Protein AF-0000000086501172 (afdb_homodimer)

InterPro domains:
  IPR027350 Glycosyltransferase family 23 (GT23) domain [PS51659] (103-392)
  IPR035653 Alpha-(1,6)-fucosyltransferase, SH3 domain [cd11792] (407-459)
  IPR036028 SH3-like domain superfamily [SSF50044] (406-455)
  IPR045573 Alpha-(1,6)-fucosyltransferase, N- and catalytic domain [PF19745] (3-397)

Organism: NCBI:txid100452

Foldseek 3Di:
DDPLDQDLVLQVVLLLVVVLLLLVVLQVCVVLVPDDQPPDPPPDRSVVVVVVVLVVVLVVVVVSVCVCCPSNNQVVLQVVLLLVLVLVLLLLQDLQEDPAQQQFQAEEEEEDDDDALLLSLLLVLVQSLVCQQLSHHYAYHYPDQNFAPDDLVNWAPDSHDHHHDDDQPDEDEPPDPDPSNPDSHHYYHYSPPLPDDDDDLSFPPADAQVCANVCSRSAPRSSLQRSLSSSVSSLHTDPVLVVVLVVLCVVQPPDPQEEEEEAEPDPVVPPDDDHDQPVVLVVVLVSVCVSVCVVVPPDASEYEYHYLDPVNVVVCCVVPVSHHYGYSPPVPSNPDPVSCRHPVVVSRLSSSLVSNLVHQAYEYALVDSSNSNSVSNVCNPSRHCVPRYDHDYWDHDRPSGDFFWWFFQDWDDDPDPFDDTDDGGWIWRWPGDPSNQWTWTATPVVRDTGIDGPSRIGGGHHHDHGDSPPVRDSGDPPPPVVVVVVVVVVD/DDPLDQDLVLQVVLLLVVVLLLLVVLQVCVVLVPDDQPPDPPPDRSVVVVVVVLVVVLVVVVVSVCVCCPSNNQVVLQVVLLLVLVLVLLLLQDLQEDPAQQQFQAEEEEEDDQDALLLSLLLVLVQSLVCQQLSHHYAYDYPDQNFAPDDLVNWAPDSYDHHHDDDQDDEDEPPDPDPSNPDSHHYYHYSPPLPDDDDDLSFPPADAQVCQNVCSRSAPRSSLQRSLSSSVSSLHTDPVLVVVLVVLCVVQPPDPQEEEEEAEPDPVVPPDDDHDQPVVLVVVLVSVCVSVCVVVPPDASEYEYHYLDPVNVVVCCVVPVSHHYGYSPPVPSNSDPVSCRDPVVVSRLSSSLVSNLVHQAYEYALVDSSNSNSVSNVCNPSRHCVPRYDHDYWDHDRPSGDFFWWFFQDWDDDPDPFDDTHDGGWIWRWDGDPSNQWTWTATPVVRDTGIDGPSRIGGGHHHDHGDSPPVRDSGDPPPPPVVVVVVVVVD

Sequence (982 aa):
TSSNSLTYEMEHARRKAENTVTELWYFLDSILGKSDTEKSQMPLKIPELRESLQGYKRTLFGDFEKLRTANKADVYRNQRLQELGDLIQRRLEFLQNPTDCKTSKKLVCILSLPCGFACQIHHCLHCVISAYALGRSLVLKSRSSLYASESFDSVFEPMSSSCLAAQFNSTTKWPGTLDYKSSDNTIYLTSDQNYSPPHPAFLPPAVPADLAQELSILHGNPSAWWIGQLARYIFRLKPYLFEEVISRGKKFGFTNTIVGIHIRRTDKLIWEAASFPVEEYMYHVEEYYDQIERTQPGITRRVYLATDEPTVLSEAQKKYPNYTFINDFNGTRTATMTSRNSKESLHGIITDVYHLARCDYLVCTFSSNVCRLAYELMQTIQGDASRNVRSLDDVYFFHGQNDHVLTAVEAYRSNKTGHIELTPGDAISVAGNHWNGFSRGTNKRTSQTGLFPSYKAEDTVVAADMPTYPQVPLTLRKETSKDLVALEKKSTSSNSLTYEMEHARRKAENTVTELWYFLDSILGKSDTEKSQMPLKIPELRESLQGYKRTLFGDFEKLRTANKADVYRNQRLQELGDLIQRRLEFLQNPTDCKTSKKLVCILSLPCGFACQIHHCLHCVISAYALGRSLVLKSRSSLYASESFDSVFEPMSSSCLAAQFNSTTKWPGTLDYKSSDNTIYLTSDQNYSPPHPAFLPPAVPADLAQELSILHGNPSAWWIGQLARYIFRLKPYLFEEVISRGKKFGFTNTIVGIHIRRTDKLIWEAASFPVEEYMYHVEEYYDQIERTQPGITRRVYLATDEPTVLSEAQKKYPNYTFINDFNGTRTATMTSRNSKESLHGIITDVYHLARCDYLVCTFSSNVCRLAYELMQTIQGDASRNVRSLDDVYFFHGQNDHVLTAVEAYRSNKTGHIELTPGDAISVAGNHWNGFSRGTNKRTSQTGLFPSYKAEDTVVAADMPTYPQVPLTLRKETSKDLVALEKKS

Solvent-accessible surface area (backbone atoms only — not comparable to full-atom values): 53456 Å² total; per-residue (Å²): 132,85,50,73,67,89,42,54,55,45,43,46,25,49,50,51,34,50,48,37,52,52,33,48,48,24,29,52,49,48,56,56,67,68,42,61,75,86,67,55,65,51,93,52,53,60,69,59,48,50,52,54,50,49,52,53,49,46,50,43,54,50,26,50,50,46,41,62,38,30,79,53,32,49,60,54,42,34,52,51,46,49,48,52,48,51,35,52,53,49,46,49,51,52,49,23,40,44,94,48,47,87,79,45,43,35,26,39,29,37,45,65,64,89,50,55,62,46,48,46,51,51,44,50,46,55,46,51,52,49,16,51,53,49,68,24,23,55,28,77,42,69,79,50,54,56,32,44,84,37,45,69,69,69,51,20,50,69,80,33,89,54,30,75,71,80,83,82,79,55,83,42,59,63,96,52,94,60,63,65,73,72,51,75,48,31,32,39,39,52,54,71,58,69,76,64,78,82,68,65,71,62,41,37,56,24,31,49,43,91,48,34,69,60,33,58,44,59,31,82,40,47,36,48,38,52,52,6,50,55,46,49,65,57,67,34,54,28,68,70,57,46,53,48,43,53,50,51,36,58,72,56,60,70,56,85,67,24,37,19,34,50,51,76,77,54,84,56,51,75,85,77,49,87,78,74,59,71,65,65,51,48,51,55,51,49,53,51,49,60,50,50,36,76,81,38,72,84,65,72,52,34,32,37,50,43,58,56,48,75,65,54,56,59,51,47,47,69,76,39,67,85,45,47,77,31,53,82,76,58,89,71,68,54,64,47,75,76,48,44,30,29,60,64,38,44,53,48,53,52,37,41,38,56,50,44,23,67,32,68,29,37,35,30,36,44,85,35,45,54,47,45,49,16,55,19,43,18,26,68,72,60,30,66,43,63,75,41,56,45,54,77,70,38,58,88,79,60,90,87,40,52,82,52,57,28,35,24,72,36,70,38,86,60,88,52,87,61,45,41,70,41,47,61,69,35,46,26,40,54,75,40,54,66,65,45,31,35,21,34,29,30,31,66,84,79,68,43,67,24,33,39,59,44,68,35,42,42,83,66,86,40,60,16,89,44,70,79,56,83,86,48,65,78,62,78,72,74,72,49,71,62,60,56,43,46,55,49,67,69,91,133,84,50,73,66,88,41,53,57,44,42,47,26,49,51,51,34,53,48,37,52,51,33,50,50,24,29,51,50,47,55,56,68,67,44,61,74,86,68,56,64,50,92,52,52,60,71,59,49,49,53,53,50,49,51,51,50,46,51,44,55,51,26,49,51,46,41,60,40,28,79,52,32,48,60,54,40,34,52,50,46,48,47,52,49,51,34,52,53,48,46,49,51,52,49,23,41,44,94,48,48,87,80,45,44,36,26,37,30,36,45,65,63,89,52,56,63,44,49,46,51,53,44,49,46,54,48,51,51,49,16,52,52,49,69,24,25,54,29,76,43,67,79,48,51,55,31,48,81,38,42,69,68,71,52,22,52,68,80,32,90,55,31,75,72,81,81,82,79,54,82,42,61,63,96,52,96,59,64,65,74,73,51,78,50,30,32,38,38,51,54,69,57,67,76,64,80,81,67,65,70,62,39,38,56,23,32,49,43,91,49,34,68,59,34,57,43,58,32,83,40,47,37,49,37,52,51,7,48,56,46,48,66,57,67,34,54,28,69,70,56,45,51,48,43,52,50,51,38,56,73,55,59,71,56,86,68,24,36,20,34,51,49,76,77,54,85,55,51,76,84,77,51,87,78,72,59,70,67,66,50,47,51,54,50,49,51,51,50,60,48,48,35,76,80,39,73,85,65,73,51,34,32,38,51,40,58,56,48,76,66,55,57,58,49,46,48,68,77,40,67,85,44,48,78,30,53,84,76,57,90,73,64,51,64,45,76,76,49,46,28,30,63,66,37,45,53,47,53,50,36,42,37,58,50,45,23,67,32,67,28,35,36,31,35,44,84,34,45,54,46,43,50,15,54,18,41,17,28,67,71,60,32,65,42,64,75,38,57,45,54,78,69,38,59,88,80,61,91,88,40,51,81,52,54,29,35,24,71,36,69,37,87,62,89,52,88,60,45,41,71,39,45,60,69,36,44,26,40,54,75,42,55,66,65,45,32,35,22,34,28,30,30,64,83,79,68,44,67,23,32,39,60,45,70,35,41,41,81,66,87,41,60,17,88,44,72,78,56,81,87,49,66,77,62,80,72,72,71,51,71,62,59,60,43,45,56,53,65,67,90

pLDDT: mean 83.92, std 18.13, range [23.88, 98.81]

Radius of gyration: 34.56 Å; Cα contacts (8 Å, |Δi|>4): 1634; chains: 2; bounding box: 79×111×78 Å

Structure (mmCIF, N/CA/C/O backbone):
data_AF-0000000086501172-model_v1
#
loop_
_entity.id
_entity.type
_entity.pdbx_description
1 polymer 'GT23 domain-containing protein'
#
loop_
_atom_site.group_PDB
_atom_site.id
_atom_site.type_symbol
_atom_site.label_atom_id
_atom_site.label_alt_id
_atom_site.label_comp_id
_atom_site.label_asym_id
_atom_site.label_entity_id
_atom_site.label_seq_id
_atom_site.pdbx_PDB_ins_code
_atom_site.Cartn_x
_atom_site.Cartn_y
_atom_site.Cartn_z
_atom_site.occupancy
_atom_site.B_iso_or_equiv
_atom_site.auth_seq_id
_atom_site.auth_comp_id
_atom_site.auth_asym_id
_atom_site.auth_atom_id
_atom_site.pdbx_PDB_model_num
ATOM 1 N N . THR A 1 1 ? 28.531 4.305 0.2 1 29.16 1 THR A N 1
ATOM 2 C CA . THR A 1 1 ? 27.344 5.066 0.58 1 29.16 1 THR A CA 1
ATOM 3 C C . THR A 1 1 ? 26.062 4.297 0.233 1 29.16 1 THR A C 1
ATOM 5 O O . THR A 1 1 ? 25.859 3.924 -0.923 1 29.16 1 THR A O 1
ATOM 8 N N . SER A 1 2 ? 25.594 3.436 1.07 1 36.19 2 SER A N 1
ATOM 9 C CA . SER A 1 2 ? 24.484 2.494 1.09 1 36.19 2 SER A CA 1
ATOM 10 C C . SER A 1 2 ? 23.266 3.047 0.338 1 36.19 2 SER A C 1
ATOM 12 O O . SER A 1 2 ? 22.938 4.227 0.465 1 36.19 2 SER A O 1
ATOM 14 N N . SER A 1 3 ? 22.844 2.635 -0.778 1 42.38 3 SER A N 1
ATOM 15 C CA . SER A 1 3 ? 21.766 2.744 -1.759 1 42.38 3 SER A CA 1
ATOM 16 C C . SER A 1 3 ? 20.406 2.881 -1.077 1 42.38 3 SER A C 1
ATOM 18 O O . SER A 1 3 ? 19.391 2.424 -1.605 1 42.38 3 SER A O 1
ATOM 20 N N . ASN A 1 4 ? 20.203 2.855 0.201 1 51.88 4 ASN A N 1
ATOM 21 C CA . ASN A 1 4 ? 19 2.717 1.033 1 51.88 4 ASN A CA 1
ATOM 22 C C . ASN A 1 4 ? 17.953 3.762 0.681 1 51.88 4 ASN A C 1
ATOM 24 O O . ASN A 1 4 ? 17.391 4.414 1.568 1 51.88 4 ASN A O 1
ATOM 28 N N . SER A 1 5 ? 17.953 4.465 -0.64 1 64.81 5 SER A N 1
ATOM 29 C CA . SER A 1 5 ? 17.672 5.805 -1.146 1 64.81 5 SER A CA 1
ATOM 30 C C . SER A 1 5 ? 16.172 6 -1.396 1 64.81 5 SER A C 1
ATOM 32 O O . SER A 1 5 ? 15.508 5.117 -1.948 1 64.81 5 SER A O 1
ATOM 34 N N . LEU A 1 6 ? 15.445 6.672 -0.452 1 86.56 6 LEU A N 1
ATOM 35 C CA . LEU A 1 6 ? 14.141 7.27 -0.729 1 86.56 6 LEU A CA 1
ATOM 36 C C . LEU A 1 6 ? 14.094 7.84 -2.141 1 86.56 6 LEU A C 1
ATOM 38 O O . LEU A 1 6 ? 14.977 8.609 -2.533 1 86.56 6 LEU A O 1
ATOM 42 N N . THR A 1 7 ? 13.258 7.289 -2.99 1 91.69 7 THR A N 1
ATOM 43 C CA . THR A 1 7 ? 13.094 7.816 -4.34 1 91.69 7 THR A CA 1
ATOM 44 C C . THR A 1 7 ? 11.719 8.453 -4.512 1 91.69 7 THR A C 1
ATOM 46 O O . THR A 1 7 ? 10.781 8.117 -3.789 1 91.69 7 THR A O 1
ATOM 49 N N . TYR A 1 8 ? 11.656 9.367 -5.414 1 93.12 8 TYR A N 1
ATOM 50 C CA . TYR A 1 8 ? 10.406 10.078 -5.656 1 93.12 8 TYR A CA 1
ATOM 51 C C . TYR A 1 8 ? 9.297 9.117 -6.062 1 93.12 8 TYR A C 1
ATOM 53 O O . TYR A 1 8 ? 8.195 9.164 -5.516 1 93.12 8 TYR A O 1
ATOM 61 N N . GLU A 1 9 ? 9.562 8.242 -7.004 1 92.88 9 GLU A N 1
ATOM 62 C CA . GLU A 1 9 ? 8.547 7.348 -7.535 1 92.88 9 GLU A CA 1
ATOM 63 C C . GLU A 1 9 ? 7.969 6.457 -6.441 1 92.88 9 GLU A C 1
ATOM 65 O O . GLU A 1 9 ? 6.75 6.289 -6.344 1 92.88 9 GLU A O 1
ATOM 70 N N . MET A 1 10 ? 8.836 5.957 -5.648 1 92.81 10 MET A N 1
ATOM 71 C CA . MET A 1 10 ? 8.406 5.047 -4.59 1 92.81 10 MET A CA 1
ATOM 72 C C . MET A 1 10 ? 7.594 5.789 -3.533 1 92.81 10 MET A C 1
ATOM 74 O O . MET A 1 10 ? 6.512 5.344 -3.148 1 92.81 10 MET A O 1
ATOM 78 N N . GLU A 1 11 ? 8.094 6.941 -3.041 1 94.56 11 GLU A N 1
ATOM 79 C CA . GLU A 1 11 ? 7.422 7.691 -1.984 1 94.56 11 GLU A CA 1
ATOM 80 C C . GLU A 1 11 ? 6.086 8.25 -2.467 1 94.56 11 GLU A C 1
ATOM 82 O O . GLU A 1 11 ? 5.102 8.25 -1.723 1 94.56 11 GLU A O 1
ATOM 87 N N . HIS A 1 12 ? 6.125 8.703 -3.688 1 94.62 12 HIS A N 1
ATOM 88 C CA . HIS A 1 12 ? 4.883 9.227 -4.25 1 94.62 12 HIS A CA 1
ATOM 89 C C . HIS A 1 12 ? 3.834 8.125 -4.383 1 94.62 12 HIS A C 1
ATOM 91 O O . HIS A 1 12 ? 2.666 8.336 -4.051 1 94.62 12 HIS A O 1
ATOM 97 N N . ALA A 1 13 ? 4.211 6.98 -4.91 1 95.19 13 ALA A N 1
ATOM 98 C CA . ALA A 1 13 ? 3.283 5.863 -5.066 1 95.19 13 ALA A CA 1
ATOM 99 C C . ALA A 1 13 ? 2.752 5.395 -3.713 1 95.19 13 ALA A C 1
ATOM 101 O O . ALA A 1 13 ? 1.562 5.105 -3.572 1 95.19 13 ALA A O 1
ATOM 102 N N . ARG A 1 14 ? 3.617 5.262 -2.742 1 95.81 14 ARG A N 1
ATOM 103 C CA . ARG A 1 14 ? 3.223 4.836 -1.403 1 95.81 14 ARG A CA 1
ATOM 104 C C . ARG A 1 14 ? 2.201 5.797 -0.802 1 95.81 14 ARG A C 1
ATOM 106 O O . ARG A 1 14 ? 1.168 5.367 -0.284 1 95.81 14 ARG A O 1
ATOM 113 N N . ARG A 1 15 ? 2.469 7.094 -0.863 1 96.38 15 ARG A N 1
ATOM 114 C CA . ARG A 1 15 ? 1.571 8.094 -0.294 1 96.38 15 ARG A CA 1
ATOM 115 C C . ARG A 1 15 ? 0.231 8.102 -1.02 1 96.38 15 ARG A C 1
ATOM 117 O O . ARG A 1 15 ? -0.817 8.289 -0.397 1 96.38 15 ARG A O 1
ATOM 124 N N . LYS A 1 16 ? 0.291 7.945 -2.359 1 96.81 16 LYS A N 1
ATOM 125 C CA . LYS A 1 16 ? -0.945 7.898 -3.135 1 96.81 16 LYS A CA 1
ATOM 126 C C . LYS A 1 16 ? -1.822 6.727 -2.699 1 96.81 16 LYS A C 1
ATOM 128 O O . LYS A 1 16 ? -3.029 6.887 -2.508 1 96.81 16 LYS A O 1
ATOM 133 N N . ALA A 1 17 ? -1.238 5.555 -2.547 1 96.75 17 ALA A N 1
ATOM 134 C CA . ALA A 1 17 ? -1.977 4.375 -2.104 1 96.75 17 ALA A CA 1
ATOM 135 C C . ALA A 1 17 ? -2.555 4.582 -0.707 1 96.75 17 ALA A C 1
ATOM 137 O O . ALA A 1 17 ? -3.719 4.266 -0.457 1 96.75 17 ALA A O 1
ATOM 138 N N . GLU A 1 18 ? -1.744 5.082 0.178 1 96.5 18 GLU A N 1
ATOM 139 C CA . GLU A 1 18 ? -2.186 5.324 1.549 1 96.5 18 GLU A CA 1
ATOM 140 C C . GLU A 1 18 ? -3.33 6.332 1.589 1 96.5 18 GLU A C 1
ATOM 142 O O . GLU A 1 18 ? -4.27 6.18 2.373 1 96.5 18 GLU A O 1
ATOM 147 N N . ASN A 1 19 ? -3.215 7.383 0.781 1 96.06 19 ASN A N 1
ATOM 148 C CA . ASN A 1 19 ? -4.285 8.367 0.706 1 96.06 19 ASN A CA 1
ATOM 149 C C . ASN A 1 19 ? -5.582 7.754 0.186 1 96.06 19 ASN A C 1
ATOM 151 O O . ASN A 1 19 ? -6.668 8.078 0.667 1 96.06 19 ASN A O 1
ATOM 155 N N . THR A 1 20 ? -5.48 6.938 -0.86 1 97.06 20 THR A N 1
ATOM 156 C CA . THR A 1 20 ? -6.66 6.266 -1.391 1 97.06 20 THR A CA 1
ATOM 157 C C . THR A 1 20 ? -7.34 5.43 -0.307 1 97.06 20 THR A C 1
ATOM 159 O O . THR A 1 20 ? -8.562 5.453 -0.177 1 97.06 20 THR A O 1
ATOM 162 N N . VAL A 1 21 ? -6.562 4.727 0.48 1 96.38 21 VAL A N 1
ATOM 163 C CA . VAL A 1 21 ? -7.102 3.918 1.567 1 96.38 21 VAL A CA 1
ATOM 164 C C . VAL A 1 21 ? -7.77 4.82 2.604 1 96.38 21 VAL A C 1
ATOM 166 O O . VAL A 1 21 ? -8.844 4.496 3.121 1 96.38 21 VAL A O 1
ATOM 169 N N . THR A 1 22 ? -7.141 5.93 2.936 1 95.75 22 THR A N 1
ATOM 170 C CA . THR A 1 22 ? -7.699 6.875 3.896 1 95.75 22 THR A CA 1
ATOM 171 C C . THR A 1 22 ? -9.062 7.383 3.424 1 95.75 22 THR A C 1
ATOM 173 O O . THR A 1 22 ? -10.023 7.414 4.199 1 95.75 22 THR A O 1
ATOM 176 N N . GLU A 1 23 ? -9.148 7.766 2.158 1 96.06 23 GLU A N 1
ATOM 177 C CA . GLU A 1 23 ? -10.406 8.258 1.601 1 96.06 23 GLU A CA 1
ATOM 178 C C . GLU A 1 23 ? -11.469 7.156 1.575 1 96.06 23 GLU A C 1
ATOM 180 O O . GLU A 1 23 ? -12.656 7.43 1.747 1 96.06 23 GLU A O 1
ATOM 185 N N . LEU A 1 24 ? -11.047 5.926 1.297 1 96.38 24 LEU A N 1
ATOM 186 C CA . LEU A 1 24 ? -11.969 4.797 1.365 1 96.38 24 LEU A CA 1
ATOM 187 C C . LEU A 1 24 ? -12.586 4.68 2.756 1 96.38 24 LEU A C 1
ATOM 189 O O . LEU A 1 24 ? -13.797 4.469 2.889 1 96.38 24 LEU A O 1
ATOM 193 N N . TRP A 1 25 ? -11.789 4.848 3.748 1 94.31 25 TRP A N 1
ATOM 194 C CA . TRP A 1 25 ? -12.281 4.73 5.113 1 94.31 25 TRP A CA 1
ATOM 195 C C . TRP A 1 25 ? -13.234 5.875 5.453 1 94.31 25 TRP A C 1
ATOM 197 O O . TRP A 1 25 ? -14.219 5.68 6.172 1 94.31 25 TRP A O 1
ATOM 207 N N . TYR A 1 26 ? -12.906 7.109 4.977 1 93.5 26 TYR A N 1
ATOM 208 C CA . TYR A 1 26 ? -13.859 8.203 5.129 1 93.5 26 TYR A CA 1
ATOM 209 C C . TYR A 1 26 ? -15.211 7.848 4.527 1 93.5 26 TYR A C 1
ATOM 211 O O . TYR A 1 26 ? -16.25 8.078 5.141 1 93.5 26 TYR A O 1
ATOM 219 N N . PHE A 1 27 ? -15.203 7.309 3.324 1 94 27 PHE A N 1
ATOM 220 C CA . PHE A 1 27 ? -16.406 6.934 2.605 1 94 27 PHE A CA 1
ATOM 221 C C . PHE A 1 27 ? -17.188 5.879 3.377 1 94 27 PHE A C 1
ATOM 223 O O . PHE A 1 27 ? -18.391 6.039 3.617 1 94 27 PHE A O 1
ATOM 230 N N . LEU A 1 28 ? -16.516 4.773 3.863 1 91.31 28 LEU A N 1
ATOM 231 C CA . LEU A 1 28 ? -17.141 3.68 4.586 1 91.31 28 LEU A CA 1
ATOM 232 C C . LEU A 1 28 ? -17.719 4.164 5.914 1 91.31 28 LEU A C 1
ATOM 234 O O . LEU A 1 28 ? -18.828 3.789 6.293 1 91.31 28 LEU A O 1
ATOM 238 N N . ASP A 1 29 ? -16.938 4.984 6.656 1 87.88 29 ASP A N 1
ATOM 239 C CA . ASP A 1 29 ? -17.406 5.543 7.922 1 87.88 29 ASP A CA 1
ATOM 240 C C . ASP A 1 29 ? -18.672 6.379 7.727 1 87.88 29 ASP A C 1
ATOM 242 O O . ASP A 1 29 ? -19.562 6.363 8.57 1 87.88 29 ASP A O 1
ATOM 246 N N . SER A 1 30 ? -18.688 7.109 6.637 1 87.25 30 SER A N 1
ATOM 247 C CA . SER A 1 30 ? -19.844 7.965 6.359 1 87.25 30 SER A CA 1
ATOM 248 C C . SER A 1 30 ? -21.094 7.133 6.074 1 87.25 30 SER A C 1
ATOM 250 O O . SER A 1 30 ? -22.203 7.531 6.426 1 87.25 30 SER A O 1
ATOM 252 N N . ILE A 1 31 ? -20.938 6.023 5.438 1 84 31 ILE A N 1
ATOM 253 C CA . ILE A 1 31 ? -22.062 5.156 5.086 1 84 31 ILE A CA 1
ATOM 254 C C . ILE A 1 31 ? -22.562 4.422 6.332 1 84 31 ILE A C 1
ATOM 256 O O . ILE A 1 31 ? -23.766 4.289 6.543 1 84 31 ILE A O 1
ATOM 260 N N . LEU A 1 32 ? -21.656 3.984 7.152 1 82.44 32 LEU A N 1
ATOM 261 C CA . LEU A 1 32 ? -22.016 3.207 8.336 1 82.44 32 LEU A CA 1
ATOM 262 C C . LEU A 1 32 ? -22.547 4.113 9.438 1 82.44 32 LEU A C 1
ATOM 264 O O . LEU A 1 32 ? -23.359 3.688 10.266 1 82.44 32 LEU A O 1
ATOM 268 N N . GLY A 1 33 ? -21.922 5.309 9.594 1 73.69 33 GLY A N 1
ATOM 269 C CA . GLY A 1 33 ? -22.359 6.246 10.609 1 73.69 33 GLY A CA 1
ATOM 270 C C . GLY A 1 33 ? -23.781 6.719 10.406 1 73.69 33 GLY A C 1
ATOM 271 O O . GLY A 1 33 ? -24.484 7.016 11.375 1 73.69 33 GLY A O 1
ATOM 272 N N . LYS A 1 34 ? -24.188 6.844 9.258 1 61.25 34 LYS A N 1
ATOM 273 C CA . LYS A 1 34 ? -25.531 7.336 8.93 1 61.25 34 LYS A CA 1
ATOM 274 C C . LYS A 1 34 ? -26.562 6.219 9.023 1 61.25 34 LYS A C 1
ATOM 276 O O . LYS A 1 34 ? -27.766 6.473 8.961 1 61.25 34 LYS A O 1
ATOM 281 N N . SER A 1 35 ? -26.062 5 9.07 1 57.91 35 SER A N 1
ATOM 282 C CA . SER A 1 35 ? -27 3.889 9.062 1 57.91 35 SER A CA 1
ATOM 283 C C . SER A 1 35 ? -27.609 3.67 10.438 1 57.91 35 SER A C 1
ATOM 285 O O . SER A 1 35 ? -26.906 3.695 11.453 1 57.91 35 SER A O 1
ATOM 287 N N . ASP A 1 36 ? -28.891 3.992 10.477 1 52.53 36 ASP A N 1
ATOM 288 C CA . ASP A 1 36 ? -29.688 3.719 11.664 1 52.53 36 ASP A CA 1
ATOM 289 C C . ASP A 1 36 ? -29.625 2.238 12.031 1 52.53 36 ASP A C 1
ATOM 291 O O . ASP A 1 36 ? -29.984 1.376 11.227 1 52.53 36 ASP A O 1
ATOM 295 N N . THR A 1 37 ? -28.797 1.807 13.062 1 53.66 37 THR A N 1
ATOM 296 C CA . THR A 1 37 ? -28.547 0.468 13.586 1 53.66 37 THR A CA 1
ATOM 297 C C . THR A 1 37 ? -29.812 -0.386 13.508 1 53.66 37 THR A C 1
ATOM 299 O O . THR A 1 37 ? -29.734 -1.59 13.25 1 53.66 37 THR A O 1
ATOM 302 N N . GLU A 1 38 ? -30.906 0.158 13.836 1 51.91 38 GLU A N 1
ATOM 303 C CA . GLU A 1 38 ? -32.094 -0.652 14.141 1 51.91 38 GLU A CA 1
ATOM 304 C C . GLU A 1 38 ? -32.719 -1.184 12.859 1 51.91 38 GLU A C 1
ATOM 306 O O . GLU A 1 38 ? -33.5 -2.15 12.906 1 51.91 38 GLU A O 1
ATOM 311 N N . LYS A 1 39 ? -32.625 -0.559 11.758 1 50.84 39 LYS A N 1
ATOM 312 C CA . LYS A 1 39 ? -33.469 -0.982 10.656 1 50.84 39 LYS A CA 1
ATOM 313 C C . LYS A 1 39 ? -32.656 -1.547 9.5 1 50.84 39 LYS A C 1
ATOM 315 O O . LYS A 1 39 ? -33.156 -1.688 8.383 1 50.84 39 LYS A O 1
ATOM 320 N N . SER A 1 40 ? -31.281 -1.832 9.828 1 53.59 40 SER A N 1
ATOM 321 C CA . SER A 1 40 ? -30.469 -2.24 8.688 1 53.59 40 SER A CA 1
ATOM 322 C C . SER A 1 40 ? -30.672 -3.717 8.367 1 53.59 40 SER A C 1
ATOM 324 O O . SER A 1 40 ? -30.688 -4.559 9.266 1 53.59 40 SER A O 1
ATOM 326 N N . GLN A 1 41 ? -31.219 -4.098 7.27 1 52.16 41 GLN A N 1
ATOM 327 C CA . GLN A 1 41 ? -31.438 -5.469 6.816 1 52.16 41 GLN A CA 1
ATOM 328 C C . GLN A 1 41 ? -30.172 -6.035 6.18 1 52.16 41 GLN A C 1
ATOM 330 O O . GLN A 1 41 ? -30.234 -6.887 5.289 1 52.16 41 GLN A O 1
ATOM 335 N N . MET A 1 42 ? -29.047 -5.5 6.527 1 57.22 42 MET A N 1
ATOM 336 C CA . MET A 1 42 ? -27.828 -6.133 6.039 1 57.22 42 MET A CA 1
ATOM 337 C C . MET A 1 42 ? -27.625 -7.492 6.695 1 57.22 42 MET A C 1
ATOM 339 O O . MET A 1 42 ? -28.062 -7.719 7.82 1 57.22 42 MET A O 1
ATOM 343 N N . PRO A 1 43 ? -27.062 -8.484 5.781 1 55.53 43 PRO A N 1
ATOM 344 C CA . PRO A 1 43 ? -26.812 -9.805 6.359 1 55.53 43 PRO A CA 1
ATOM 345 C C . PRO A 1 43 ? -26.016 -9.734 7.66 1 55.53 43 PRO A C 1
ATOM 347 O O . PRO A 1 43 ? -26.141 -10.617 8.516 1 55.53 43 PRO A O 1
ATOM 350 N N . LEU A 1 44 ? -25.234 -8.703 7.656 1 62.56 44 LEU A N 1
ATOM 351 C CA . LEU A 1 44 ? -24.484 -8.508 8.898 1 62.56 44 LEU A CA 1
ATOM 352 C C . LEU A 1 44 ? -25.016 -7.293 9.656 1 62.56 44 LEU A C 1
ATOM 354 O O . LEU A 1 44 ? -25.312 -6.262 9.055 1 62.56 44 LEU A O 1
ATOM 358 N N . LYS A 1 45 ? -25.172 -7.59 10.836 1 73.5 45 LYS A N 1
ATOM 359 C CA . LYS A 1 45 ? -25.516 -6.469 11.703 1 73.5 45 LYS A CA 1
ATOM 360 C C . LYS A 1 45 ? -24.469 -5.363 11.617 1 73.5 45 LYS A C 1
ATOM 362 O O . LYS A 1 45 ? -23.281 -5.645 11.508 1 73.5 45 LYS A O 1
ATOM 367 N N . ILE A 1 46 ? -24.844 -4.215 11.594 1 78.88 46 ILE A N 1
ATOM 368 C CA . ILE A 1 46 ? -24.031 -3.033 11.359 1 78.88 46 ILE A CA 1
ATOM 369 C C . ILE A 1 46 ? -22.875 -2.99 12.367 1 78.88 46 ILE A C 1
ATOM 371 O O . ILE A 1 46 ? -21.734 -2.734 12 1 78.88 46 ILE A O 1
ATOM 375 N N . PRO A 1 47 ? -23.156 -3.42 13.617 1 80.81 47 PRO A N 1
ATOM 376 C CA . PRO A 1 47 ? -22.031 -3.389 14.555 1 80.81 47 PRO A CA 1
ATOM 377 C C . PRO A 1 47 ? -20.953 -4.418 14.227 1 80.81 47 PRO A C 1
ATOM 379 O O . PRO A 1 47 ? -19.766 -4.145 14.398 1 80.81 47 PRO A O 1
ATOM 382 N N . GLU A 1 48 ? -21.375 -5.531 13.773 1 83.69 48 GLU A N 1
ATOM 383 C CA . GLU A 1 48 ? -20.422 -6.57 13.391 1 83.69 48 GLU A CA 1
ATOM 384 C C . GLU A 1 48 ? -19.641 -6.164 12.148 1 83.69 48 GLU A C 1
ATOM 386 O O . GLU A 1 48 ? -18.438 -6.418 12.055 1 83.69 48 GLU A O 1
ATOM 391 N N . LEU A 1 49 ? -20.375 -5.59 11.219 1 87.31 49 LEU A N 1
ATOM 392 C CA . LEU A 1 49 ? -19.719 -5.09 10.016 1 87.31 49 LEU A CA 1
ATOM 393 C C . LEU A 1 49 ? -18.688 -4.02 10.352 1 87.31 49 LEU A C 1
ATOM 395 O O . LEU A 1 49 ? -17.578 -4.043 9.836 1 87.31 49 LEU A O 1
ATOM 399 N N . ARG A 1 50 ? -19.031 -3.162 11.258 1 87.25 50 ARG A N 1
ATOM 400 C CA . ARG A 1 50 ? -18.125 -2.094 11.68 1 87.25 50 ARG A CA 1
ATOM 401 C C . ARG A 1 50 ? -16.875 -2.658 12.352 1 87.25 50 ARG A C 1
ATOM 403 O O . ARG A 1 50 ? -15.766 -2.184 12.117 1 87.25 50 ARG A O 1
ATOM 410 N N . GLU A 1 51 ? -17.047 -3.574 13.141 1 87.44 51 GLU A N 1
ATOM 411 C CA . GLU A 1 51 ? -15.93 -4.191 13.844 1 87.44 51 GLU A CA 1
ATOM 412 C C . GLU A 1 51 ? -14.969 -4.859 12.867 1 87.44 51 GLU A C 1
ATOM 414 O O . GLU A 1 51 ? -13.75 -4.734 12.992 1 87.44 51 GLU A O 1
ATOM 419 N N . SER A 1 52 ? -15.547 -5.598 11.922 1 89.62 52 SER A N 1
ATOM 420 C CA . SER A 1 52 ? -14.719 -6.254 10.914 1 89.62 52 SER A CA 1
ATOM 421 C C . SER A 1 52 ? -13.938 -5.234 10.086 1 89.62 52 SER A C 1
ATOM 423 O O . SER A 1 52 ? -12.742 -5.402 9.852 1 89.62 52 SER A O 1
ATOM 425 N N . LEU A 1 53 ? -14.641 -4.219 9.727 1 92.75 53 LEU A N 1
ATOM 426 C CA . LEU A 1 53 ? -14.016 -3.195 8.898 1 92.75 53 LEU A CA 1
ATOM 427 C C . LEU A 1 53 ? -12.938 -2.451 9.672 1 92.75 53 LEU A C 1
ATOM 429 O O . LEU A 1 53 ? -11.898 -2.098 9.109 1 92.75 53 LEU A O 1
ATOM 433 N N . GLN A 1 54 ? -13.141 -2.232 10.938 1 91.31 54 GLN A N 1
ATOM 434 C CA . GLN A 1 54 ? -12.133 -1.593 11.766 1 91.31 54 GLN A CA 1
ATOM 435 C C . GLN A 1 54 ? -10.875 -2.459 11.875 1 91.31 54 GLN A C 1
ATOM 437 O O . GLN A 1 54 ? -9.766 -1.939 11.945 1 91.31 54 GLN A O 1
ATOM 442 N N . GLY A 1 55 ? -11.086 -3.748 11.93 1 92.31 55 GLY A N 1
ATOM 443 C CA . GLY A 1 55 ? -9.945 -4.652 11.898 1 92.31 55 GLY A CA 1
ATOM 444 C C . GLY A 1 55 ? -9.094 -4.496 10.648 1 92.31 55 GLY A C 1
ATOM 445 O O . GLY A 1 55 ? -7.867 -4.406 10.742 1 92.31 55 GLY A O 1
ATOM 446 N N . TYR A 1 56 ? -9.773 -4.445 9.477 1 95.25 56 TYR A N 1
ATOM 447 C CA . TYR A 1 56 ? -9.062 -4.219 8.219 1 95.25 56 TYR A CA 1
ATOM 448 C C . TYR A 1 56 ? -8.336 -2.879 8.234 1 95.25 56 TYR A C 1
ATOM 450 O O . TYR A 1 56 ? -7.195 -2.781 7.781 1 95.25 56 TYR A O 1
ATOM 458 N N . LYS A 1 57 ? -9.039 -1.886 8.742 1 94.62 57 LYS A N 1
ATOM 459 C CA . LYS A 1 57 ? -8.477 -0.541 8.781 1 94.62 57 LYS A CA 1
ATOM 460 C C . LYS A 1 57 ? -7.176 -0.517 9.586 1 94.62 57 LYS A C 1
ATOM 462 O O . LYS A 1 57 ? -6.152 -0.024 9.102 1 94.62 57 LYS A O 1
ATOM 467 N N . ARG A 1 58 ? -7.207 -1.062 10.742 1 94.31 58 ARG A N 1
ATOM 468 C CA . ARG A 1 58 ? -6.043 -1.049 11.625 1 94.31 58 ARG A CA 1
ATOM 469 C C . ARG A 1 58 ? -4.891 -1.843 11.016 1 94.31 58 ARG A C 1
ATOM 471 O O . ARG A 1 58 ? -3.738 -1.409 11.07 1 94.31 58 ARG A O 1
ATOM 478 N N . THR A 1 59 ? -5.203 -2.984 10.461 1 95.12 59 THR A N 1
ATOM 479 C CA . THR A 1 59 ? -4.168 -3.795 9.836 1 95.12 59 THR A CA 1
ATOM 480 C C . THR A 1 59 ? -3.543 -3.057 8.656 1 95.12 59 THR A C 1
ATOM 482 O O . THR A 1 59 ? -2.32 -3.031 8.508 1 95.12 59 THR A O 1
ATOM 485 N N . LEU A 1 60 ? -4.371 -2.463 7.816 1 95.69 60 LEU A N 1
ATOM 486 C CA . LEU A 1 60 ? -3.896 -1.777 6.617 1 95.69 60 LEU A CA 1
ATOM 487 C C . LEU A 1 60 ? -3.006 -0.594 6.988 1 95.69 60 LEU A C 1
ATOM 489 O O . LEU A 1 60 ? -1.967 -0.375 6.359 1 95.69 60 LEU A O 1
ATOM 493 N N . PHE A 1 61 ? -3.373 0.178 7.961 1 94.88 61 PHE A N 1
ATOM 494 C CA . PHE A 1 61 ? -2.545 1.308 8.375 1 94.88 61 PHE A CA 1
ATOM 495 C C . PHE A 1 61 ? -1.239 0.825 8.992 1 94.88 61 PHE A C 1
ATOM 497 O O . PHE A 1 61 ? -0.202 1.475 8.852 1 94.88 61 PHE A O 1
ATOM 504 N N . GLY A 1 62 ? -1.27 -0.289 9.719 1 94.06 62 GLY A N 1
ATOM 505 C CA . GLY A 1 62 ? -0.037 -0.921 10.164 1 94.06 62 GLY A CA 1
ATOM 506 C C . GLY A 1 62 ? 0.856 -1.356 9.016 1 94.06 62 GLY A C 1
ATOM 507 O O . GLY A 1 62 ? 2.078 -1.2 9.078 1 94.06 62 GLY A O 1
ATOM 508 N N . ASP A 1 63 ? 0.198 -1.919 7.961 1 95.88 63 ASP A N 1
ATOM 509 C CA . ASP A 1 63 ? 0.939 -2.328 6.773 1 95.88 63 ASP A CA 1
ATOM 510 C C . ASP A 1 63 ? 1.64 -1.136 6.125 1 95.88 63 ASP A C 1
ATOM 512 O O . ASP A 1 63 ? 2.809 -1.227 5.746 1 95.88 63 ASP A O 1
ATOM 516 N N . PHE A 1 64 ? 0.946 -0.032 6.027 1 96 64 PHE A N 1
ATOM 517 C CA . PHE A 1 64 ? 1.514 1.152 5.395 1 96 64 PHE A CA 1
ATOM 518 C C . PHE A 1 64 ? 2.627 1.744 6.25 1 96 64 PHE A C 1
ATOM 520 O O . PHE A 1 64 ? 3.598 2.293 5.727 1 96 64 PHE A O 1
ATOM 527 N N . GLU A 1 65 ? 2.492 1.638 7.57 1 94.31 65 GLU A N 1
ATOM 528 C CA . GLU A 1 65 ? 3.576 2.086 8.438 1 94.31 65 GLU A CA 1
ATOM 529 C C . GLU A 1 65 ? 4.84 1.266 8.211 1 94.31 65 GLU A C 1
ATOM 531 O O . GLU A 1 65 ? 5.945 1.814 8.164 1 94.31 65 GLU A O 1
ATOM 536 N N . LYS A 1 66 ? 4.684 -0.005 8.078 1 94.12 66 LYS A N 1
ATOM 537 C CA . LYS A 1 66 ? 5.824 -0.869 7.785 1 94.12 66 LYS A CA 1
ATOM 538 C C . LYS A 1 66 ? 6.441 -0.527 6.434 1 94.12 66 LYS A C 1
ATOM 540 O O . LYS A 1 66 ? 7.664 -0.561 6.277 1 94.12 66 LYS A O 1
ATOM 545 N N . LEU A 1 67 ? 5.586 -0.275 5.5 1 94.62 67 LEU A N 1
ATOM 546 C CA . LEU A 1 67 ? 6.059 0.103 4.172 1 94.62 67 LEU A CA 1
ATOM 547 C C . LEU A 1 67 ? 6.82 1.422 4.223 1 94.62 67 LEU A C 1
ATOM 549 O O . LEU A 1 67 ? 7.879 1.556 3.602 1 94.62 67 LEU A O 1
ATOM 553 N N . ARG A 1 68 ? 6.352 2.352 4.953 1 94.31 68 ARG A N 1
ATOM 554 C CA . ARG A 1 68 ? 6.945 3.682 5.066 1 94.31 68 ARG A CA 1
ATOM 555 C C . ARG A 1 68 ? 8.305 3.617 5.758 1 94.31 68 ARG A C 1
ATOM 557 O O . ARG A 1 68 ? 9.219 4.363 5.402 1 94.31 68 ARG A O 1
ATOM 564 N N . THR A 1 69 ? 8.531 2.707 6.68 1 93.94 69 THR A N 1
ATOM 565 C CA . THR A 1 69 ? 9.727 2.686 7.516 1 93.94 69 THR A CA 1
ATOM 566 C C . THR A 1 69 ? 10.688 1.587 7.062 1 93.94 69 THR A C 1
ATOM 568 O O . THR A 1 69 ? 11.734 1.379 7.676 1 93.94 69 THR A O 1
ATOM 571 N N . ALA A 1 70 ? 10.305 0.9 6.004 1 93.06 70 ALA A N 1
ATOM 572 C CA . ALA A 1 70 ? 11.141 -0.187 5.504 1 93.06 70 ALA A CA 1
ATOM 573 C C . ALA A 1 70 ? 12.57 0.289 5.262 1 93.06 70 ALA A C 1
ATOM 575 O O . ALA A 1 70 ? 12.789 1.404 4.781 1 93.06 70 ALA A O 1
ATOM 576 N N . ASN A 1 71 ? 13.594 -0.547 5.598 1 91.06 71 ASN A N 1
ATOM 577 C CA . ASN A 1 71 ? 15.016 -0.295 5.387 1 91.06 71 ASN A CA 1
ATOM 578 C C . ASN A 1 71 ? 15.469 0.965 6.117 1 91.06 71 ASN A C 1
ATOM 580 O O . ASN A 1 71 ? 16.281 1.736 5.586 1 91.06 71 ASN A O 1
ATOM 584 N N . LYS A 1 72 ? 14.828 1.271 7.238 1 91.56 72 LYS A N 1
ATOM 585 C CA . LYS A 1 72 ? 15.18 2.4 8.094 1 91.56 72 LYS A CA 1
ATOM 586 C C . LYS A 1 72 ? 14.977 3.725 7.363 1 91.56 72 LYS A C 1
ATOM 588 O O . LYS A 1 72 ? 15.75 4.668 7.559 1 91.56 72 LYS A O 1
ATOM 593 N N . ALA A 1 73 ? 14.031 3.684 6.5 1 91.88 73 ALA A N 1
ATOM 594 C CA . ALA A 1 73 ? 13.75 4.871 5.703 1 91.88 73 ALA A CA 1
ATOM 595 C C . ALA A 1 73 ? 13.438 6.07 6.598 1 91.88 73 ALA A C 1
ATOM 597 O O . ALA A 1 73 ? 13.789 7.203 6.27 1 91.88 73 ALA A O 1
ATOM 598 N N . ASP A 1 74 ? 12.805 5.863 7.695 1 91.88 74 ASP A N 1
ATOM 599 C CA . ASP A 1 74 ? 12.398 6.949 8.586 1 91.88 74 ASP A CA 1
ATOM 600 C C . ASP A 1 74 ? 13.617 7.613 9.227 1 91.88 74 ASP A C 1
ATOM 602 O O . ASP A 1 74 ? 13.602 8.82 9.484 1 91.88 74 ASP A O 1
ATOM 606 N N . VAL A 1 75 ? 14.57 6.828 9.508 1 92.44 75 VAL A N 1
ATOM 607 C CA . VAL A 1 75 ? 15.797 7.371 10.094 1 92.44 75 VAL A CA 1
ATOM 608 C C . VAL A 1 75 ? 16.438 8.344 9.117 1 92.44 75 VAL A C 1
ATOM 610 O O . VAL A 1 75 ? 16.797 9.469 9.484 1 92.44 75 VAL A O 1
ATOM 613 N N . TYR A 1 76 ? 16.516 7.895 7.918 1 92 76 TYR A N 1
ATOM 614 C CA . TYR A 1 76 ? 17.094 8.742 6.879 1 92 76 TYR A CA 1
ATOM 615 C C . TYR A 1 76 ? 16.234 9.969 6.633 1 92 76 TYR A C 1
ATOM 617 O O . TYR A 1 76 ? 16.75 11.078 6.488 1 92 76 TYR A O 1
ATOM 625 N N . ARG A 1 77 ? 14.969 9.812 6.559 1 95.56 77 ARG A N 1
ATOM 626 C CA . ARG A 1 77 ? 14.023 10.898 6.316 1 95.56 77 ARG A CA 1
ATOM 627 C C . ARG A 1 77 ? 14.117 11.961 7.402 1 95.56 77 ARG A C 1
ATOM 629 O O . ARG A 1 77 ? 14.234 13.156 7.102 1 95.56 77 ARG A O 1
ATOM 636 N N . ASN A 1 78 ? 14.125 11.5 8.602 1 94.81 78 ASN A N 1
ATOM 637 C CA . ASN A 1 78 ? 14.156 12.43 9.727 1 94.81 78 ASN A CA 1
ATOM 638 C C . ASN A 1 78 ? 15.477 13.18 9.797 1 94.81 78 ASN A C 1
ATOM 640 O O . ASN A 1 78 ? 15.5 14.375 10.109 1 94.81 78 ASN A O 1
ATOM 644 N N . GLN A 1 79 ? 16.516 12.461 9.547 1 94.31 79 GLN A N 1
ATOM 645 C CA . GLN A 1 79 ? 17.828 13.102 9.547 1 94.31 79 GLN A CA 1
ATOM 646 C C . GLN A 1 79 ? 17.922 14.18 8.469 1 94.31 79 GLN A C 1
ATOM 648 O O . GLN A 1 79 ? 18.375 15.297 8.734 1 94.31 79 GLN A O 1
ATOM 653 N N . ARG A 1 80 ? 17.453 13.836 7.34 1 95.31 80 ARG A N 1
ATOM 654 C CA . ARG A 1 80 ? 17.547 14.781 6.23 1 95.31 80 ARG A CA 1
ATOM 655 C C . ARG A 1 80 ? 16.625 15.977 6.445 1 95.31 80 ARG A C 1
ATOM 657 O O . ARG A 1 80 ? 16.984 17.109 6.125 1 95.31 80 ARG A O 1
ATOM 664 N N . LEU A 1 81 ? 15.461 15.734 6.945 1 97.31 81 LEU A N 1
ATOM 665 C CA . LEU A 1 81 ? 14.531 16.828 7.242 1 97.31 81 LEU A CA 1
ATOM 666 C C . LEU A 1 81 ? 15.109 17.75 8.305 1 97.31 81 LEU A C 1
ATOM 668 O O . LEU A 1 81 ? 14.898 18.969 8.258 1 97.31 81 LEU A O 1
ATOM 672 N N . GLN A 1 82 ? 15.781 17.172 9.242 1 96.38 82 GLN A N 1
ATOM 673 C CA . GLN A 1 82 ? 16.453 18 10.258 1 96.38 82 GLN A CA 1
ATOM 674 C C . GLN A 1 82 ? 17.531 18.875 9.633 1 96.38 82 GLN A C 1
ATOM 676 O O . GLN A 1 82 ? 17.641 20.047 9.969 1 96.38 82 GLN A O 1
ATOM 681 N N . GLU A 1 83 ? 18.281 18.297 8.742 1 96.12 83 GLU A N 1
ATOM 682 C CA . GLU A 1 83 ? 19.328 19.047 8.055 1 96.12 83 GLU A CA 1
ATOM 683 C C . GLU A 1 83 ? 18.734 20.203 7.238 1 96.12 83 GLU A C 1
ATOM 685 O O . GLU A 1 83 ? 19.281 21.312 7.238 1 96.12 83 GLU A O 1
ATOM 690 N N . LEU A 1 84 ? 17.672 19.906 6.586 1 97.31 84 LEU A N 1
ATOM 691 C CA . LEU A 1 84 ? 17 20.953 5.801 1 97.31 84 LEU A CA 1
ATOM 692 C C . LEU A 1 84 ? 16.438 22.031 6.711 1 97.31 84 LEU A C 1
ATOM 694 O O . LEU A 1 84 ? 16.5 23.219 6.379 1 97.31 84 LEU A O 1
ATOM 698 N N . GLY A 1 85 ? 15.828 21.562 7.793 1 97.81 85 GLY A N 1
ATOM 699 C CA . GLY A 1 85 ? 15.336 22.531 8.766 1 97.81 85 GLY A CA 1
ATOM 700 C C . GLY A 1 85 ? 16.422 23.438 9.305 1 97.81 85 GLY A C 1
ATOM 701 O O . GLY A 1 85 ? 16.234 24.656 9.406 1 97.81 85 GLY A O 1
ATOM 702 N N . ASP A 1 86 ? 17.594 22.875 9.625 1 96.94 86 ASP A N 1
ATOM 703 C CA . ASP A 1 86 ? 18.734 23.656 10.109 1 96.94 86 ASP A CA 1
ATOM 704 C C . ASP A 1 86 ? 19.203 24.656 9.055 1 96.94 86 ASP A C 1
ATOM 706 O O . ASP A 1 86 ? 19.594 25.766 9.391 1 96.94 86 ASP A O 1
ATOM 710 N N . LEU A 1 87 ? 19.188 24.203 7.879 1 97.25 87 LEU A N 1
ATOM 711 C CA . LEU A 1 87 ? 19.562 25.094 6.789 1 97.25 87 LEU A CA 1
ATOM 712 C C . LEU A 1 87 ? 18.641 26.312 6.754 1 97.25 87 LEU A C 1
ATOM 714 O O . LEU A 1 87 ? 19.125 27.453 6.609 1 97.25 87 LEU A O 1
ATOM 718 N N . ILE A 1 88 ? 17.344 26.125 6.855 1 97.88 88 ILE A N 1
ATOM 719 C CA . ILE A 1 88 ? 16.391 27.234 6.809 1 97.88 88 ILE A CA 1
ATOM 720 C C . ILE A 1 88 ? 16.625 28.172 7.992 1 97.88 88 ILE A C 1
ATOM 722 O O . ILE A 1 88 ? 16.578 29.391 7.844 1 97.88 88 ILE A O 1
ATOM 726 N N . GLN A 1 89 ? 16.891 27.594 9.148 1 97.62 89 GLN A N 1
ATOM 727 C CA . GLN A 1 89 ? 17.172 28.422 10.312 1 97.62 89 GLN A CA 1
ATOM 728 C C . GLN A 1 89 ? 18.422 29.266 10.102 1 97.62 89 GLN A C 1
ATOM 730 O O . GLN A 1 89 ? 18.453 30.453 10.469 1 97.62 89 GLN A O 1
ATOM 735 N N . ARG A 1 90 ? 19.484 28.703 9.469 1 97.19 90 ARG A N 1
ATOM 736 C CA . ARG A 1 90 ? 20.688 29.453 9.172 1 97.19 90 ARG A CA 1
ATOM 737 C C . ARG A 1 90 ? 20.422 30.562 8.156 1 97.19 90 ARG A C 1
ATOM 739 O O . ARG A 1 90 ? 20.953 31.672 8.273 1 97.19 90 ARG A O 1
ATOM 746 N N . ARG A 1 91 ? 19.594 30.25 7.207 1 97.75 91 ARG A N 1
ATOM 747 C CA . ARG A 1 91 ? 19.25 31.25 6.203 1 97.75 91 ARG A CA 1
ATOM 748 C C . ARG A 1 91 ? 18.484 32.406 6.824 1 97.75 91 ARG A C 1
ATOM 750 O O . ARG A 1 91 ? 18.734 33.562 6.484 1 97.75 91 ARG A O 1
ATOM 757 N N . LEU A 1 92 ? 17.609 32.094 7.699 1 97.5 92 LEU A N 1
ATOM 758 C CA . LEU A 1 92 ? 16.859 33.125 8.375 1 97.5 92 LEU A CA 1
ATOM 759 C C . LEU A 1 92 ? 17.766 33.969 9.266 1 97.5 92 LEU A C 1
ATOM 761 O O . LEU A 1 92 ? 17.625 35.188 9.32 1 97.5 92 LEU A O 1
ATOM 765 N N . GLU A 1 93 ? 18.703 33.312 9.977 1 96.06 93 GLU A N 1
ATOM 766 C CA . GLU A 1 93 ? 19.656 34.031 10.805 1 96.06 93 GLU A CA 1
ATOM 767 C C . GLU A 1 93 ? 20.516 34.969 9.969 1 96.06 93 GLU A C 1
ATOM 769 O O . GLU A 1 93 ? 20.781 36.125 10.375 1 96.06 93 GLU A O 1
ATOM 774 N N . PHE A 1 94 ? 20.953 34.469 8.883 1 95.75 94 PHE A N 1
ATOM 775 C CA . PHE A 1 94 ? 21.75 35.25 7.977 1 95.75 94 PHE A CA 1
ATOM 776 C C . PHE A 1 94 ? 20.969 36.469 7.48 1 95.75 94 PHE A C 1
ATOM 778 O O . PHE A 1 94 ? 21.469 37.594 7.516 1 95.75 94 PHE A O 1
ATOM 785 N N . LEU A 1 95 ? 19.781 36.25 7.031 1 95.69 95 LEU A N 1
ATOM 786 C CA . LEU A 1 95 ? 18.938 37.312 6.473 1 95.69 95 LEU A CA 1
ATOM 787 C C . LEU A 1 95 ? 18.609 38.344 7.523 1 95.69 95 LEU A C 1
ATOM 789 O O . LEU A 1 95 ? 18.625 39.562 7.227 1 95.69 95 LEU A O 1
ATOM 793 N N . GLN A 1 96 ? 18.344 37.938 8.711 1 94.94 96 GLN A N 1
ATOM 794 C CA . GLN A 1 96 ? 17.828 38.812 9.758 1 94.94 96 GLN A CA 1
ATOM 795 C C . GLN A 1 96 ? 18.953 39.531 10.461 1 94.94 96 GLN A C 1
ATOM 797 O O . GLN A 1 96 ? 18.719 40.5 11.188 1 94.94 96 GLN A O 1
ATOM 802 N N . ASN A 1 97 ? 20.188 39.094 10.25 1 94.56 97 ASN A N 1
ATOM 803 C CA . ASN A 1 97 ? 21.312 39.75 10.93 1 94.56 97 ASN A CA 1
ATOM 804 C C . ASN A 1 97 ? 22.359 40.25 9.938 1 94.56 97 ASN A C 1
ATOM 806 O O . ASN A 1 97 ? 23.5 39.781 9.93 1 94.56 97 ASN A O 1
ATOM 810 N N . PRO A 1 98 ? 21.953 41.219 9.211 1 91.75 98 PRO A N 1
ATOM 811 C CA . PRO A 1 98 ? 22.922 41.812 8.289 1 91.75 98 PRO A CA 1
ATOM 812 C C . PRO A 1 98 ? 24.109 42.469 9.008 1 91.75 98 PRO A C 1
ATOM 814 O O . PRO A 1 98 ? 23.969 42.875 10.164 1 91.75 98 PRO A O 1
ATOM 817 N N . THR A 1 99 ? 25.172 42.531 8.312 1 89.81 99 THR A N 1
ATOM 818 C CA . THR A 1 99 ? 26.359 43.156 8.875 1 89.81 99 THR A CA 1
ATOM 819 C C . THR A 1 99 ? 26.125 44.625 9.172 1 89.81 99 THR A C 1
ATOM 821 O O . THR A 1 99 ? 26.547 45.125 10.211 1 89.81 99 THR A O 1
ATOM 824 N N . ASP A 1 100 ? 25.438 45.281 8.219 1 88.06 100 ASP A N 1
ATOM 825 C CA . ASP A 1 100 ? 25.062 46.688 8.391 1 88.06 100 ASP A CA 1
ATOM 826 C C . ASP A 1 100 ? 23.578 46.906 8.148 1 88.06 100 ASP A C 1
ATOM 828 O O . ASP A 1 100 ? 23.109 46.875 7.008 1 88.06 100 ASP A O 1
ATOM 832 N N . CYS A 1 101 ? 22.859 47.156 9.156 1 87.12 101 CYS A N 1
ATO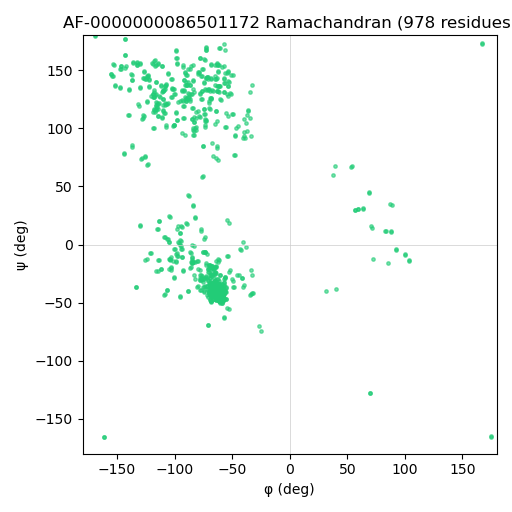M 833 C CA . CYS A 1 101 ? 21.406 47.312 9.086 1 87.12 101 CYS A CA 1
ATOM 834 C C . CYS A 1 101 ? 21.031 48.531 8.242 1 87.12 101 CYS A C 1
ATOM 836 O O . CYS A 1 101 ? 20.016 48.5 7.539 1 87.12 101 CYS A O 1
ATOM 838 N N . LYS A 1 102 ? 21.844 49.531 8.281 1 81.06 102 LYS A N 1
ATOM 839 C CA . LYS A 1 102 ? 21.516 50.781 7.586 1 81.06 102 LYS A CA 1
ATOM 840 C C . LYS A 1 102 ? 21.484 50.562 6.074 1 81.06 102 LYS A C 1
ATOM 842 O O . LYS A 1 102 ? 20.641 51.125 5.383 1 81.06 102 LYS A O 1
ATOM 847 N N . THR A 1 103 ? 22.312 49.75 5.59 1 80.19 103 THR A N 1
ATOM 848 C CA . THR A 1 103 ? 22.469 49.594 4.148 1 80.19 103 THR A CA 1
ATOM 849 C C . THR A 1 103 ? 21.688 48.375 3.658 1 80.19 103 THR A C 1
ATOM 851 O O . THR A 1 103 ? 21.547 48.156 2.453 1 80.19 103 THR A O 1
ATOM 854 N N . SER A 1 104 ? 21.219 47.688 4.609 1 85.38 104 SER A N 1
ATOM 855 C CA . SER A 1 104 ? 20.516 46.469 4.215 1 85.38 104 SER A CA 1
ATOM 856 C C . SER A 1 104 ? 19.094 46.75 3.752 1 85.38 104 SER A C 1
ATOM 858 O O . SER A 1 104 ? 18.5 47.75 4.164 1 85.38 104 SER A O 1
ATOM 860 N N . LYS A 1 105 ? 18.609 45.969 2.793 1 85.44 105 LYS A N 1
ATOM 861 C CA . LYS A 1 105 ? 17.203 46.062 2.404 1 85.44 105 LYS A CA 1
ATOM 862 C C . LYS A 1 105 ? 16.297 45.531 3.51 1 85.44 105 LYS A C 1
ATOM 864 O O . LYS A 1 105 ? 16.562 44.5 4.094 1 85.44 105 LYS A O 1
ATOM 869 N N . LYS A 1 106 ? 15.289 46.312 3.807 1 87.75 106 LYS A N 1
ATOM 870 C CA . LYS A 1 106 ? 14.453 45.938 4.941 1 87.75 106 LYS A CA 1
ATOM 871 C C . LYS A 1 106 ? 12.977 45.875 4.543 1 87.75 106 LYS A C 1
ATOM 873 O O . LYS A 1 106 ? 12.562 46.531 3.574 1 87.75 106 LYS A O 1
ATOM 878 N N . LEU A 1 107 ? 12.297 45.062 5.156 1 87.75 107 LEU A N 1
ATOM 879 C CA . LEU A 1 107 ? 10.844 45 5.133 1 87.75 107 LEU A CA 1
ATOM 880 C C . LEU A 1 107 ? 10.266 45.312 6.508 1 87.75 107 LEU A C 1
ATOM 882 O O . LEU A 1 107 ? 10.578 44.625 7.488 1 87.75 107 LEU A O 1
ATOM 886 N N . VAL A 1 108 ? 9.492 46.375 6.566 1 84.88 108 VAL A N 1
ATOM 887 C CA . VAL A 1 108 ? 8.867 46.75 7.824 1 84.88 108 VAL A CA 1
ATOM 888 C C . VAL A 1 108 ? 7.438 46.219 7.875 1 84.88 108 VAL A C 1
ATOM 890 O O . VAL A 1 108 ? 6.645 46.438 6.961 1 84.88 108 VAL A O 1
ATOM 893 N N . CYS A 1 109 ? 7.211 45.469 8.859 1 84.25 109 CYS A N 1
ATOM 894 C CA . CYS A 1 109 ? 5.887 44.906 9.016 1 84.25 109 CYS A CA 1
ATOM 895 C C . CYS A 1 109 ? 5.211 45.406 10.289 1 84.25 109 CYS A C 1
ATOM 897 O O . CYS A 1 109 ? 5.785 45.312 11.375 1 84.25 109 CYS A O 1
ATOM 899 N N . ILE A 1 110 ? 4.012 45.875 10.094 1 78.38 110 ILE A N 1
ATOM 900 C CA . ILE A 1 110 ? 3.242 46.344 11.234 1 78.38 110 ILE A CA 1
ATOM 901 C C . ILE A 1 110 ? 2.096 45.406 11.531 1 78.38 110 ILE A C 1
ATOM 903 O O . ILE A 1 110 ? 1.207 45.188 10.695 1 78.38 110 ILE A O 1
ATOM 907 N N . LEU A 1 111 ? 2.174 44.781 12.633 1 77.44 111 LEU A N 1
ATOM 908 C CA . LEU A 1 111 ? 1.087 43.906 13.062 1 77.44 111 LEU A CA 1
ATOM 909 C C . LEU A 1 111 ? -0.017 44.719 13.742 1 77.44 111 LEU A C 1
ATOM 911 O O . LEU A 1 111 ? 0.177 45.25 14.844 1 77.44 111 LEU A O 1
ATOM 915 N N . SER A 1 112 ? -1.153 44.938 13.07 1 69 112 SER A N 1
ATOM 916 C CA . SER A 1 112 ? -2.16 45.844 13.602 1 69 112 SER A CA 1
ATOM 917 C C . SER A 1 112 ? -3.492 45.125 13.812 1 69 112 SER A C 1
ATOM 919 O O . SER A 1 112 ? -4.402 45.656 14.438 1 69 112 SER A O 1
ATOM 921 N N . LEU A 1 113 ? -3.648 44 13.422 1 69.62 113 LEU A N 1
ATOM 922 C CA . LEU A 1 113 ? -4.938 43.312 13.539 1 69.62 113 LEU A CA 1
ATOM 923 C C . LEU A 1 113 ? -5.09 42.656 14.914 1 69.62 113 LEU A C 1
ATOM 925 O O . LEU A 1 113 ? -4.25 41.875 15.32 1 69.62 113 LEU A O 1
ATOM 929 N N . PRO A 1 114 ? -6.062 43.156 15.555 1 72.81 114 PRO A N 1
ATOM 930 C CA . PRO A 1 114 ? -6.305 42.562 16.859 1 72.81 114 PRO A CA 1
ATOM 931 C C . PRO A 1 114 ? -6.934 41.156 16.766 1 72.81 114 PRO A C 1
ATOM 933 O O . PRO A 1 114 ? -8.086 41.031 16.359 1 72.81 114 PRO A O 1
ATOM 936 N N . CYS A 1 115 ? -6.223 40.188 16.922 1 79.88 115 CYS A N 1
ATOM 937 C CA . CYS A 1 115 ? -6.711 38.812 16.938 1 79.88 115 CYS A CA 1
ATOM 938 C C . CYS A 1 115 ? -5.949 37.969 17.969 1 79.88 115 CYS A C 1
ATOM 940 O O . CYS A 1 115 ? -5.09 38.5 18.672 1 79.88 115 CYS A O 1
ATOM 942 N N . GLY A 1 116 ? -6.34 36.781 18.094 1 80.25 116 GLY A N 1
ATOM 943 C CA . GLY A 1 116 ? -5.734 35.875 19.062 1 80.25 116 GLY A CA 1
ATOM 944 C C . GLY A 1 116 ? -4.262 35.625 18.812 1 80.25 116 GLY A C 1
ATOM 945 O O . GLY A 1 116 ? -3.723 36.062 17.781 1 80.25 116 GLY A O 1
ATOM 946 N N . PHE A 1 117 ? -3.627 35.031 19.703 1 84.44 117 PHE A N 1
ATOM 947 C CA . PHE A 1 117 ? -2.188 34.812 19.688 1 84.44 117 PHE A CA 1
ATOM 948 C C . PHE A 1 117 ? -1.752 34.125 18.406 1 84.44 117 PHE A C 1
ATOM 950 O O . PHE A 1 117 ? -0.874 34.594 17.703 1 84.44 117 PHE A O 1
ATOM 957 N N . ALA A 1 118 ? -2.406 32.969 18.141 1 91.56 118 ALA A N 1
ATOM 958 C CA . ALA A 1 118 ? -1.992 32.188 16.984 1 91.56 118 ALA A CA 1
ATOM 959 C C . ALA A 1 118 ? -2.279 32.969 15.688 1 91.56 118 ALA A C 1
ATOM 961 O O . ALA A 1 118 ? -1.53 32.844 14.711 1 91.56 118 ALA A O 1
ATOM 962 N N . CYS A 1 119 ? -3.314 33.688 15.68 1 88.38 119 CYS A N 1
ATOM 963 C CA . CYS A 1 119 ? -3.625 34.531 14.539 1 88.38 119 CYS A CA 1
ATOM 964 C C . CYS A 1 119 ? -2.521 35.562 14.32 1 88.38 119 CYS A C 1
ATOM 966 O O . CYS A 1 119 ? -2.113 35.812 13.18 1 88.38 119 CYS A O 1
ATOM 968 N N . GLN A 1 120 ? -2.02 36.125 15.383 1 86.25 120 GLN A N 1
ATOM 969 C CA . GLN A 1 120 ? -0.934 37.094 15.289 1 86.25 120 GLN A CA 1
ATOM 970 C C . GLN A 1 120 ? 0.337 36.438 14.75 1 86.25 120 GLN A C 1
ATOM 972 O O . GLN A 1 120 ? 1.063 37.031 13.961 1 86.25 120 GLN A O 1
ATOM 977 N N . ILE A 1 121 ? 0.571 35.25 15.211 1 91.75 121 ILE A N 1
ATOM 978 C CA . ILE A 1 121 ? 1.744 34.562 14.719 1 91.75 121 ILE A CA 1
ATOM 979 C C . ILE A 1 121 ? 1.603 34.281 13.219 1 91.75 121 ILE A C 1
ATOM 981 O O . ILE A 1 121 ? 2.57 34.438 12.461 1 91.75 121 ILE A O 1
ATOM 985 N N . HIS A 1 122 ? 0.454 33.969 12.758 1 92.75 122 HIS A N 1
ATOM 986 C CA . HIS A 1 122 ? 0.236 33.719 11.344 1 92.75 122 HIS A CA 1
ATOM 987 C C . HIS A 1 122 ? 0.388 35 10.516 1 92.75 122 HIS A C 1
ATOM 989 O O . HIS A 1 122 ? 0.848 34.938 9.375 1 92.75 122 HIS A O 1
ATOM 995 N N . HIS A 1 123 ? -0.013 36.062 11.094 1 87.75 123 HIS A N 1
ATOM 996 C CA . HIS A 1 123 ? 0.246 37.312 10.422 1 87.75 123 HIS A CA 1
ATOM 997 C C . HIS A 1 123 ? 1.741 37.594 10.344 1 87.75 123 HIS A C 1
ATOM 999 O O . HIS A 1 123 ? 2.23 38.094 9.32 1 87.75 123 HIS A O 1
ATOM 1005 N N . CYS A 1 124 ? 2.375 37.375 11.406 1 89.25 124 CYS A N 1
ATOM 1006 C CA . CYS A 1 124 ? 3.826 37.531 11.406 1 89.25 124 CYS A CA 1
ATOM 1007 C C . CYS A 1 124 ? 4.473 36.625 10.367 1 89.25 124 CYS A C 1
ATOM 1009 O O . CYS A 1 124 ? 5.457 37 9.734 1 89.25 124 CYS A O 1
ATOM 1011 N N . LEU A 1 125 ? 3.932 35.469 10.227 1 93.94 125 LEU A N 1
ATOM 1012 C CA . LEU A 1 125 ? 4.453 34.531 9.25 1 93.94 125 LEU A CA 1
ATOM 1013 C C . LEU A 1 125 ? 4.344 35.094 7.836 1 93.94 125 LEU A C 1
ATOM 1015 O O . LEU A 1 125 ? 5.223 34.844 7.004 1 93.94 125 LEU A O 1
ATOM 1019 N N . HIS A 1 126 ? 3.301 35.781 7.543 1 90.5 126 HIS A N 1
ATOM 1020 C CA . HIS A 1 126 ? 3.184 36.438 6.25 1 90.5 126 HIS A CA 1
ATOM 1021 C C . HIS A 1 126 ? 4.359 37.375 6.004 1 90.5 126 HIS A C 1
ATOM 1023 O O . HIS A 1 126 ? 4.887 37.438 4.891 1 90.5 126 HIS A O 1
ATOM 1029 N N . CYS A 1 127 ? 4.734 38.031 7.051 1 89.06 127 CYS A N 1
ATOM 1030 C CA . CYS A 1 127 ? 5.836 38.969 6.953 1 89.06 127 CYS A CA 1
ATOM 1031 C C . CYS A 1 127 ? 7.164 38.25 6.762 1 89.06 127 CYS A C 1
ATOM 1033 O O . CYS A 1 127 ? 7.988 38.656 5.945 1 89.06 127 CYS A O 1
ATOM 1035 N N . VAL A 1 128 ? 7.32 37.219 7.488 1 93.62 128 VAL A N 1
ATOM 1036 C CA . VAL A 1 128 ? 8.57 36.469 7.422 1 93.62 128 VAL A CA 1
ATOM 1037 C C . VAL A 1 128 ? 8.719 35.812 6.039 1 93.62 128 VAL A C 1
ATOM 1039 O O . VAL A 1 128 ? 9.805 35.844 5.461 1 93.62 128 VAL A O 1
ATOM 1042 N N . ILE A 1 129 ? 7.633 35.281 5.504 1 94.38 129 ILE A N 1
ATOM 1043 C CA . ILE A 1 129 ? 7.664 34.688 4.18 1 94.38 129 ILE A CA 1
ATOM 1044 C C . ILE A 1 129 ? 8.039 35.719 3.135 1 94.38 129 ILE A C 1
ATOM 1046 O O . ILE A 1 129 ? 8.875 35.469 2.26 1 94.38 129 ILE A O 1
ATOM 1050 N N . SER A 1 130 ? 7.438 36.844 3.248 1 90.19 130 SER A N 1
ATOM 1051 C CA . SER A 1 130 ? 7.699 37.938 2.303 1 90.19 130 SER A CA 1
ATOM 1052 C C . SER A 1 130 ? 9.141 38.406 2.414 1 90.19 130 SER A C 1
ATOM 1054 O O . SER A 1 130 ? 9.797 38.656 1.401 1 90.19 130 SER A O 1
ATOM 1056 N N . ALA A 1 131 ? 9.562 38.594 3.619 1 92.25 131 ALA A N 1
ATOM 1057 C CA . ALA A 1 131 ? 10.945 39 3.828 1 92.25 131 ALA A CA 1
ATOM 1058 C C . ALA A 1 131 ? 11.93 38 3.229 1 92.25 131 ALA A C 1
ATOM 1060 O O . ALA A 1 131 ? 12.891 38.406 2.561 1 92.25 131 ALA A O 1
ATOM 1061 N N . TYR A 1 132 ? 11.703 36.781 3.48 1 95.5 132 TYR A N 1
ATOM 1062 C CA . TYR A 1 132 ? 12.57 35.75 2.959 1 95.5 132 TYR A CA 1
ATOM 1063 C C . TYR A 1 132 ? 12.578 35.75 1.435 1 95.5 132 TYR A C 1
ATOM 1065 O O . TYR A 1 132 ? 13.641 35.688 0.813 1 95.5 132 TYR A O 1
ATOM 1073 N N . ALA A 1 133 ? 11.406 35.781 0.815 1 93.44 133 ALA A N 1
ATOM 1074 C CA . ALA A 1 133 ? 11.258 35.656 -0.633 1 93.44 133 ALA A CA 1
ATOM 1075 C C . ALA A 1 133 ? 11.836 36.875 -1.341 1 93.44 133 ALA A C 1
ATOM 1077 O O . ALA A 1 133 ? 12.297 36.781 -2.48 1 93.44 133 ALA A O 1
ATOM 1078 N N . LEU A 1 134 ? 11.852 38 -0.656 1 89.44 134 LEU A N 1
ATOM 1079 C CA . LEU A 1 134 ? 12.312 39.219 -1.273 1 89.44 134 LEU A CA 1
ATOM 1080 C C . LEU A 1 134 ? 13.758 39.531 -0.887 1 89.44 134 LEU A C 1
ATOM 1082 O O . LEU A 1 134 ? 14.344 40.5 -1.381 1 89.44 134 LEU A O 1
ATOM 1086 N N . GLY A 1 135 ? 14.312 38.75 -0.049 1 91.56 135 GLY A N 1
ATOM 1087 C CA . GLY A 1 135 ? 15.695 38.938 0.371 1 91.56 135 GLY A CA 1
ATOM 1088 C C . GLY A 1 135 ? 15.883 40.188 1.208 1 91.56 135 GLY A C 1
ATOM 1089 O O . GLY A 1 135 ? 16.781 41 0.941 1 91.56 135 GLY A O 1
ATOM 1090 N N . ARG A 1 136 ? 14.938 40.406 2.188 1 91.06 136 ARG A N 1
ATOM 1091 C CA . ARG A 1 136 ? 14.977 41.594 3.025 1 91.06 136 ARG A CA 1
ATOM 1092 C C . ARG A 1 136 ? 14.945 41.219 4.504 1 91.06 136 ARG A C 1
ATOM 1094 O O . ARG A 1 136 ? 14.25 40.281 4.898 1 91.06 136 ARG A O 1
ATOM 1101 N N . SER A 1 137 ? 15.672 41.969 5.301 1 91.81 137 SER A N 1
ATOM 1102 C CA . SER A 1 137 ? 15.586 41.781 6.746 1 91.81 137 SER A CA 1
ATOM 1103 C C . SER A 1 137 ? 14.273 42.344 7.293 1 91.81 137 SER A C 1
ATOM 1105 O O . SER A 1 137 ? 13.852 43.438 6.93 1 91.81 137 SER A O 1
ATOM 1107 N N . LEU A 1 138 ? 13.633 41.625 8.102 1 91.75 138 LEU A N 1
ATOM 1108 C CA . LEU A 1 138 ? 12.328 41.969 8.625 1 91.75 138 LEU A CA 1
ATOM 1109 C C . LEU A 1 138 ? 12.469 42.812 9.891 1 91.75 138 LEU A C 1
ATOM 1111 O O . LEU A 1 138 ? 13.211 42.438 10.805 1 91.75 138 LEU A O 1
ATOM 1115 N N . VAL A 1 139 ? 11.805 43.938 9.891 1 88.06 139 VAL A N 1
ATOM 1116 C CA . VAL A 1 139 ? 11.625 44.75 11.094 1 88.06 139 VAL A CA 1
ATOM 1117 C C . VAL A 1 139 ? 10.164 44.719 11.523 1 88.06 139 VAL A C 1
ATOM 1119 O O . VAL A 1 139 ? 9.305 45.281 10.852 1 88.06 139 VAL A O 1
ATOM 1122 N N . LEU A 1 140 ? 9.969 44.062 12.578 1 84.19 140 LEU A N 1
ATOM 1123 C CA . LEU A 1 140 ? 8.602 43.875 13.047 1 84.19 140 LEU A CA 1
ATOM 1124 C C . LEU A 1 140 ? 8.211 44.969 14.031 1 84.19 140 LEU A C 1
ATOM 1126 O O . LEU A 1 140 ? 8.914 45.188 15.016 1 84.19 140 LEU A O 1
ATOM 1130 N N . LYS A 1 141 ? 7.188 45.719 13.664 1 77.25 141 LYS A N 1
ATOM 1131 C CA . LYS A 1 141 ? 6.621 46.719 14.57 1 77.25 141 LYS A CA 1
ATOM 1132 C C . LYS A 1 141 ? 5.258 46.25 15.086 1 77.25 141 LYS A C 1
ATOM 1134 O O . LYS A 1 141 ? 4.344 46 14.305 1 77.25 141 LYS A O 1
ATOM 1139 N N . SER A 1 142 ? 5.273 45.812 16.25 1 66.19 142 SER A N 1
ATOM 1140 C CA . SER A 1 142 ? 4.008 45.344 16.812 1 66.19 142 SER A CA 1
ATOM 1141 C C . SER A 1 142 ? 3.318 46.469 17.594 1 66.19 142 SER A C 1
ATOM 1143 O O . SER A 1 142 ? 3.906 47.031 18.516 1 66.19 142 SER A O 1
ATOM 1145 N N . ARG A 1 143 ? 2.41 47.188 17.016 1 56.34 143 ARG A N 1
ATOM 1146 C CA . ARG A 1 143 ? 1.689 48.219 17.766 1 56.34 143 ARG A CA 1
ATOM 1147 C C . ARG A 1 143 ? 0.749 47.594 18.781 1 56.34 143 ARG A C 1
ATOM 1149 O O . ARG A 1 143 ? 0.46 48.188 19.828 1 56.34 143 ARG A O 1
ATOM 1156 N N . SER A 1 144 ? 0.137 46.531 18.281 1 52.97 144 SER A N 1
ATOM 1157 C CA . SER A 1 144 ? -0.921 45.969 19.125 1 52.97 144 SER A CA 1
ATOM 1158 C C . SER A 1 144 ? -0.375 44.906 20.078 1 52.97 144 SER A C 1
ATOM 1160 O O . SER A 1 144 ? 0.6 44.219 19.766 1 52.97 144 SER A O 1
ATOM 1162 N N . SER A 1 145 ? -0.633 45.188 21.344 1 49.69 145 SER A N 1
ATOM 1163 C CA . SER A 1 145 ? -0.363 44.25 22.438 1 49.69 145 SER A CA 1
ATOM 1164 C C . SER A 1 145 ? -0.865 42.875 22.094 1 49.69 145 SER A C 1
ATOM 1166 O O . SER A 1 145 ? -1.971 42.688 21.562 1 49.69 145 SER A O 1
ATOM 1168 N N . LEU A 1 146 ? 0.013 41.875 21.625 1 51.28 146 LEU A N 1
ATOM 1169 C CA . LEU A 1 146 ? -0.445 40.5 21.469 1 51.28 146 LEU A CA 1
ATOM 1170 C C . LEU A 1 146 ? -1.624 40.219 22.391 1 51.28 146 LEU A C 1
ATOM 1172 O O . LEU A 1 146 ? -2.686 39.781 21.938 1 51.28 146 LEU A O 1
ATOM 1176 N N . TYR A 1 147 ? -1.481 40.062 23.703 1 49.5 147 TYR A N 1
ATOM 1177 C CA . TYR A 1 147 ? -2.332 39.906 24.875 1 49.5 147 TYR A CA 1
ATOM 1178 C C . TYR A 1 147 ? -1.821 40.75 26.047 1 49.5 147 TYR A C 1
ATOM 1180 O O . TYR A 1 147 ? -0.646 40.656 26.406 1 49.5 147 TYR A O 1
ATOM 1188 N N . ALA A 1 148 ? -2.627 41.344 26.828 1 46.22 148 ALA A N 1
ATOM 1189 C CA . ALA A 1 148 ? -2.404 41.938 28.141 1 46.22 148 ALA A CA 1
ATOM 1190 C C . ALA A 1 148 ? -1.063 42.656 28.203 1 46.22 148 ALA A C 1
ATOM 1192 O O . ALA A 1 148 ? -0.224 42.375 29.047 1 46.22 148 ALA A O 1
ATOM 1193 N N . SER A 1 149 ? -0.793 43.688 27.562 1 53.31 149 SER A N 1
ATOM 1194 C CA . SER A 1 149 ? 0.313 44.625 27.75 1 53.31 149 SER A CA 1
ATOM 1195 C C . SER A 1 149 ? 1.634 44 27.297 1 53.31 149 SER A C 1
ATOM 1197 O O . SER A 1 149 ? 2.65 44.688 27.219 1 53.31 149 SER A O 1
ATOM 1199 N N . GLU A 1 150 ? 1.682 42.688 27.047 1 59.66 150 GLU A N 1
ATOM 1200 C CA . GLU A 1 150 ? 2.959 42.094 26.656 1 59.66 150 GLU A CA 1
ATOM 1201 C C . GLU A 1 150 ? 3.152 42.156 25.141 1 59.66 150 GLU A C 1
ATOM 1203 O O . GLU A 1 150 ? 2.203 41.938 24.375 1 59.66 150 GLU A O 1
ATOM 1208 N N . SER A 1 151 ? 4.289 42.625 24.812 1 65.56 151 SER A N 1
ATOM 1209 C CA . SER A 1 151 ? 4.695 42.75 23.422 1 65.56 151 SER A CA 1
ATOM 1210 C C . SER A 1 151 ? 5.309 41.438 22.906 1 65.56 151 SER A C 1
ATOM 1212 O O . SER A 1 151 ? 5.648 40.562 23.703 1 65.56 151 SER A O 1
ATOM 1214 N N . PHE A 1 152 ? 5.238 41.219 21.703 1 76.56 152 PHE A N 1
ATOM 1215 C CA . PHE A 1 152 ? 5.902 40.125 21.016 1 76.56 152 PHE A CA 1
ATOM 1216 C C . PHE A 1 152 ? 7.312 39.938 21.547 1 76.56 152 PHE A C 1
ATOM 1218 O O . PHE A 1 152 ? 7.75 38.781 21.766 1 76.56 152 PHE A O 1
ATOM 1225 N N . ASP A 1 153 ? 7.848 40.969 21.984 1 77.25 153 ASP A N 1
ATOM 1226 C CA . ASP A 1 153 ? 9.25 40.969 22.406 1 77.25 153 ASP A CA 1
ATOM 1227 C C . ASP A 1 153 ? 9.391 40.5 23.859 1 77.25 153 ASP A C 1
ATOM 1229 O O . ASP A 1 153 ? 10.492 40.188 24.297 1 77.25 153 ASP A O 1
ATOM 1233 N N . SER A 1 154 ? 8.32 40.438 24.438 1 82 154 SER A N 1
ATOM 1234 C CA . SER A 1 154 ? 8.406 40 25.828 1 82 154 SER A CA 1
ATOM 1235 C C . SER A 1 154 ? 8.383 38.5 25.938 1 82 154 SER A C 1
ATOM 1237 O O . SER A 1 154 ? 8.836 37.938 26.938 1 82 154 SER A O 1
ATOM 1239 N N . VAL A 1 155 ? 7.898 37.875 24.922 1 89.38 155 VAL A N 1
ATOM 1240 C CA . VAL A 1 155 ? 7.707 36.438 25.062 1 89.38 155 VAL A CA 1
ATOM 1241 C C . VAL A 1 155 ? 8.633 35.688 24.109 1 89.38 155 VAL A C 1
ATOM 1243 O O . VAL A 1 155 ? 8.984 34.531 24.344 1 89.38 155 VAL A O 1
ATOM 1246 N N . PHE A 1 156 ? 9.062 36.375 23.047 1 92.25 156 PHE A N 1
ATOM 1247 C CA . PHE A 1 156 ? 9.914 35.719 22.062 1 92.25 156 PHE A CA 1
ATOM 1248 C C . PHE A 1 156 ? 11.258 36.406 21.953 1 92.25 156 PHE A C 1
ATOM 1250 O O . PHE A 1 156 ? 11.367 37.594 22.266 1 92.25 156 PHE A O 1
ATOM 1257 N N . GLU A 1 157 ? 12.234 35.656 21.5 1 92 157 GLU A N 1
ATOM 1258 C CA . GLU A 1 157 ? 13.492 36.281 21.109 1 92 157 GLU A CA 1
ATOM 1259 C C . GLU A 1 157 ? 13.297 37.25 19.953 1 92 157 GLU A C 1
ATOM 1261 O O . GLU A 1 157 ? 12.414 37.062 19.109 1 92 157 GLU A O 1
ATOM 1266 N N . PRO A 1 158 ? 14.109 38.25 19.938 1 89.31 158 PRO A N 1
ATOM 1267 C CA . PRO A 1 158 ? 13.953 39.219 18.828 1 89.31 158 PRO A CA 1
ATOM 1268 C C . PRO A 1 158 ? 14.211 38.562 17.469 1 89.31 158 PRO A C 1
ATOM 1270 O O . PRO A 1 158 ? 15 37.625 17.359 1 89.31 158 PRO A O 1
ATOM 1273 N N . MET A 1 159 ? 13.625 39.125 16.438 1 89.62 159 MET A N 1
ATOM 1274 C CA . MET A 1 159 ? 13.766 38.625 15.078 1 89.62 159 MET A CA 1
ATOM 1275 C C . MET A 1 159 ? 15.18 38.844 14.562 1 89.62 159 MET A C 1
ATOM 1277 O O . MET A 1 159 ? 15.625 38.156 13.633 1 89.62 159 MET A O 1
ATOM 1281 N N . SER A 1 160 ? 15.781 39.844 15.133 1 91.56 160 SER A N 1
ATOM 1282 C CA . SER A 1 160 ? 17.141 40.188 14.719 1 91.56 160 SER A CA 1
ATOM 1283 C C . SER A 1 160 ? 17.984 40.625 15.906 1 91.56 160 SER A C 1
ATOM 1285 O O . SER A 1 160 ? 17.453 41.125 16.906 1 91.56 160 SER A O 1
ATOM 1287 N N . SER A 1 161 ? 19.266 40.438 15.781 1 88.81 161 SER A N 1
ATOM 1288 C CA . SER A 1 161 ? 20.203 40.938 16.797 1 88.81 161 SER A CA 1
ATOM 1289 C C . SER A 1 161 ? 20.906 42.188 16.328 1 88.81 161 SER A C 1
ATOM 1291 O O . SER A 1 161 ? 21.516 42.906 17.125 1 88.81 161 SER A O 1
ATOM 1293 N N . SER A 1 162 ? 20.781 42.531 15.055 1 88.19 162 SER A N 1
ATOM 1294 C CA . SER A 1 162 ? 21.578 43.625 14.523 1 88.19 162 SER A CA 1
ATOM 1295 C C . SER A 1 162 ? 20.703 44.688 13.859 1 88.19 162 SER A C 1
ATOM 1297 O O . SER A 1 162 ? 21.156 45.781 13.586 1 88.19 162 SER A O 1
ATOM 1299 N N . CYS A 1 163 ? 19.5 44.375 13.633 1 84.38 163 CYS A N 1
ATOM 1300 C CA . CYS A 1 163 ? 18.641 45.281 12.914 1 84.38 163 CYS A CA 1
ATOM 1301 C C . CYS A 1 163 ? 17.25 45.375 13.547 1 84.38 163 CYS A C 1
ATOM 1303 O O . CYS A 1 163 ? 16.312 44.719 13.078 1 84.38 163 CYS A O 1
ATOM 1305 N N . LEU A 1 164 ? 17.094 46.125 14.461 1 77.75 164 LEU A N 1
ATOM 1306 C CA . LEU A 1 164 ? 15.859 46.188 15.25 1 77.75 164 LEU A CA 1
ATOM 1307 C C . LEU A 1 164 ? 15.016 47.406 14.867 1 77.75 164 LEU A C 1
ATOM 1309 O O . LEU A 1 164 ? 13.828 47.469 15.18 1 77.75 164 LEU A O 1
ATOM 1313 N N . ALA A 1 165 ? 15.68 48.344 14.305 1 69.19 165 ALA A N 1
ATOM 1314 C CA . ALA A 1 165 ? 14.945 49.531 13.961 1 69.19 165 ALA A CA 1
ATOM 1315 C C . ALA A 1 165 ? 15.188 49.938 12.508 1 69.19 165 ALA A C 1
ATOM 1317 O O . ALA A 1 165 ? 16.188 49.562 11.914 1 69.19 165 ALA A O 1
ATOM 1318 N N . ALA A 1 166 ? 14.047 50.312 11.797 1 63.94 166 ALA A N 1
ATOM 1319 C CA . ALA A 1 166 ? 14.203 50.812 10.43 1 63.94 166 ALA A CA 1
ATOM 1320 C C . ALA A 1 166 ? 14.18 52.312 10.383 1 63.94 166 ALA A C 1
ATOM 1322 O O . ALA A 1 166 ? 13.328 52.969 11.023 1 63.94 166 ALA A O 1
ATOM 1323 N N . GLN A 1 167 ? 15.281 52.938 10.031 1 59.47 167 GLN A N 1
ATOM 1324 C CA . GLN A 1 167 ? 15.258 54.344 9.711 1 59.47 167 GLN A CA 1
ATOM 1325 C C . GLN A 1 167 ? 14.609 54.594 8.352 1 59.47 167 GLN A C 1
ATOM 1327 O O . GLN A 1 167 ? 14.875 53.875 7.395 1 59.47 167 GLN A O 1
ATOM 1332 N N . PHE A 1 168 ? 13.391 55.156 8.312 1 54.59 168 PHE A N 1
ATOM 1333 C CA . PHE A 1 168 ? 12.477 55.344 7.188 1 54.59 168 PHE A CA 1
ATOM 1334 C C . PHE A 1 168 ? 13.078 56.281 6.145 1 54.59 168 PHE A C 1
ATOM 1336 O O . PHE A 1 168 ? 13.25 57.469 6.398 1 54.59 168 PHE A O 1
ATOM 1343 N N . ASN A 1 169 ? 14 55.875 5.391 1 53.28 169 ASN A N 1
ATOM 1344 C CA . ASN A 1 169 ? 14.258 56.875 4.371 1 53.28 169 ASN A CA 1
ATOM 1345 C C . ASN A 1 169 ? 13.109 56.938 3.359 1 53.28 169 ASN A C 1
ATOM 1347 O O . ASN A 1 169 ? 12.57 58.031 3.111 1 53.28 169 ASN A O 1
ATOM 1351 N N . SER A 1 170 ? 12.852 55.938 2.471 1 53.78 170 SER A N 1
ATOM 1352 C CA . SER A 1 170 ? 11.773 55.875 1.486 1 53.78 170 SER A CA 1
ATOM 1353 C C . SER A 1 170 ? 10.93 54.625 1.649 1 53.78 170 SER A C 1
ATOM 1355 O O . SER A 1 170 ? 11.461 53.531 1.877 1 53.78 170 SER A O 1
ATOM 1357 N N . THR A 1 171 ? 9.492 54.812 1.851 1 59.56 171 THR A N 1
ATOM 1358 C CA . THR A 1 171 ? 8.602 53.719 2.172 1 59.56 171 THR A CA 1
ATOM 1359 C C . THR A 1 171 ? 7.688 53.406 0.992 1 59.56 171 THR A C 1
ATOM 1361 O O . THR A 1 171 ? 7.219 54.312 0.301 1 59.56 171 THR A O 1
ATOM 1364 N N . THR A 1 172 ? 7.742 52.188 0.471 1 61 172 THR A N 1
ATOM 1365 C CA . THR A 1 172 ? 6.766 51.719 -0.511 1 61 172 THR A CA 1
ATOM 1366 C C . THR A 1 172 ? 5.859 50.656 0.082 1 61 172 THR A C 1
ATOM 1368 O O . THR A 1 172 ? 6.328 49.75 0.796 1 61 172 THR A O 1
ATOM 1371 N N . LYS A 1 173 ? 4.547 50.812 -0.114 1 61.81 173 LYS A N 1
ATOM 1372 C CA . LYS A 1 173 ? 3.562 49.875 0.397 1 61.81 173 LYS A CA 1
ATOM 1373 C C . LYS A 1 173 ? 3.496 48.625 -0.479 1 61.81 173 LYS A C 1
ATOM 1375 O O . LYS A 1 173 ? 3.541 48.719 -1.707 1 61.81 173 LYS A O 1
ATOM 1380 N N . TRP A 1 174 ? 3.576 47.469 0.115 1 60.22 174 TRP A N 1
ATOM 1381 C CA . TRP A 1 174 ? 3.377 46.219 -0.597 1 60.22 174 TRP A CA 1
ATOM 1382 C C . TRP A 1 174 ? 1.901 45.812 -0.614 1 60.22 174 TRP A C 1
ATOM 1384 O O . TRP A 1 174 ? 1.19 46.031 0.374 1 60.22 174 TRP A O 1
ATOM 1394 N N . PRO A 1 175 ? 1.313 44.906 -1.873 1 54.5 175 PRO A N 1
ATOM 1395 C CA . PRO A 1 175 ? 1.948 44.719 -3.18 1 54.5 175 PRO A CA 1
ATOM 1396 C C . PRO A 1 175 ? 1.869 45.969 -4.062 1 54.5 175 PRO A C 1
ATOM 1398 O O . PRO A 1 175 ? 0.866 46.688 -4.039 1 54.5 175 PRO A O 1
ATOM 1401 N N . GLY A 1 176 ? 2.961 46.719 -4.297 1 49.44 176 GLY A N 1
ATOM 1402 C CA . GLY A 1 176 ? 2.969 47.844 -5.23 1 49.44 176 GLY A CA 1
ATOM 1403 C C . GLY A 1 176 ? 3.545 47.469 -6.586 1 49.44 176 GLY A C 1
ATOM 1404 O O . GLY A 1 176 ? 3.797 46.281 -6.867 1 49.44 176 GLY A O 1
ATOM 1405 N N . THR A 1 177 ? 3.311 48.406 -7.543 1 46.59 177 THR A N 1
ATOM 1406 C CA . THR A 1 177 ? 3.752 48.344 -8.93 1 46.59 177 THR A CA 1
ATOM 1407 C C . THR A 1 177 ? 5.258 48.125 -9.008 1 46.59 177 THR A C 1
ATOM 1409 O O . THR A 1 177 ? 5.82 48.031 -10.102 1 46.59 177 THR A O 1
ATOM 1412 N N . LEU A 1 178 ? 5.91 48.219 -7.926 1 46.19 178 LEU A N 1
ATOM 1413 C CA . LEU A 1 178 ? 7.359 48.281 -8.07 1 46.19 178 LEU A CA 1
ATOM 1414 C C . LEU A 1 178 ? 7.973 46.875 -8.062 1 46.19 178 LEU A C 1
ATOM 1416 O O . LEU A 1 178 ? 7.41 45.938 -7.477 1 46.19 178 LEU A O 1
ATOM 1420 N N . ASP A 1 179 ? 8.891 46.688 -8.938 1 51.22 179 ASP A N 1
ATOM 1421 C CA . ASP A 1 179 ? 9.789 45.531 -8.961 1 51.22 179 ASP A CA 1
ATOM 1422 C C . ASP A 1 179 ? 10.398 45.281 -7.586 1 51.22 179 ASP A C 1
ATOM 1424 O O . ASP A 1 179 ? 11.391 45.906 -7.215 1 51.22 179 ASP A O 1
ATOM 1428 N N . TYR A 1 180 ? 9.688 44.719 -6.664 1 53.41 180 TYR A N 1
ATOM 1429 C CA . TYR A 1 180 ? 10 44.5 -5.254 1 53.41 180 TYR A CA 1
ATOM 1430 C C . TYR A 1 180 ? 11.344 43.812 -5.09 1 53.41 180 TYR A C 1
ATOM 1432 O O . TYR A 1 180 ? 12 43.938 -4.051 1 53.41 180 TYR A O 1
ATOM 1440 N N . LYS A 1 181 ? 11.695 43.188 -6.113 1 57.22 181 LYS A N 1
ATOM 1441 C CA . LYS A 1 181 ? 12.969 42.5 -5.988 1 57.22 181 LYS A CA 1
ATOM 1442 C C . LYS A 1 181 ? 14.148 43.469 -6.094 1 57.22 181 LYS A C 1
ATOM 1444 O O . LYS A 1 181 ? 15.141 43.312 -5.379 1 57.22 181 LYS A O 1
ATOM 1449 N N . SER A 1 182 ? 13.859 44.5 -6.875 1 53.59 182 SER A N 1
ATOM 1450 C CA . SER A 1 182 ? 15.023 45.312 -7.219 1 53.59 182 SER A CA 1
ATOM 1451 C C . SER A 1 182 ? 15.031 46.625 -6.43 1 53.59 182 SER A C 1
ATOM 1453 O O . SER A 1 182 ? 16.078 47.25 -6.285 1 53.59 182 SER A O 1
ATOM 1455 N N . SER A 1 183 ? 13.992 46.938 -5.82 1 57 183 SER A N 1
ATOM 1456 C CA . SER A 1 183 ? 13.977 48.281 -5.211 1 57 183 SER A CA 1
ATOM 1457 C C . SER A 1 183 ? 14.656 48.25 -3.846 1 57 183 SER A C 1
ATOM 1459 O O . SER A 1 183 ? 14.539 47.281 -3.098 1 57 183 SER A O 1
ATOM 1461 N N . ASP A 1 184 ? 15.516 49.188 -3.578 1 59.41 184 ASP A N 1
ATOM 1462 C CA . ASP A 1 184 ? 16.188 49.375 -2.295 1 59.41 184 ASP A CA 1
ATOM 1463 C C . ASP A 1 184 ? 15.242 49.969 -1.258 1 59.41 184 ASP A C 1
ATOM 1465 O O . ASP A 1 184 ? 15.633 50.188 -0.112 1 59.41 184 ASP A O 1
ATOM 1469 N N . ASN A 1 185 ? 14 50.094 -1.68 1 57.75 185 ASN A N 1
ATOM 1470 C CA . ASN A 1 185 ? 13.047 50.719 -0.78 1 57.75 185 ASN A CA 1
ATOM 1471 C C . ASN A 1 185 ? 12.617 49.781 0.341 1 57.75 185 ASN A C 1
ATOM 1473 O O . ASN A 1 185 ? 12.586 48.562 0.159 1 57.75 185 ASN A O 1
ATOM 1477 N N . THR A 1 186 ? 12.422 50.5 1.49 1 61.69 186 THR A N 1
ATOM 1478 C CA . THR A 1 186 ? 11.797 49.75 2.588 1 61.69 186 THR A CA 1
ATOM 1479 C C . THR A 1 186 ? 10.352 49.406 2.258 1 61.69 186 THR A C 1
ATOM 1481 O O . THR A 1 186 ? 9.594 50.25 1.801 1 61.69 186 THR A O 1
ATOM 1484 N N . ILE A 1 187 ? 10.047 48.188 2.334 1 64.69 187 ILE A N 1
ATOM 1485 C CA . ILE A 1 187 ? 8.688 47.75 2.064 1 64.69 187 ILE A CA 1
ATOM 1486 C C . ILE A 1 187 ? 7.895 47.688 3.371 1 64.69 187 ILE A C 1
ATOM 1488 O O . ILE A 1 187 ? 8.414 47.219 4.395 1 64.69 187 ILE A O 1
ATOM 1492 N N . TYR A 1 188 ? 6.676 48.281 3.293 1 61.88 188 TYR A N 1
ATOM 1493 C CA . TYR A 1 188 ? 5.793 48.25 4.453 1 61.88 188 TYR A CA 1
ATOM 1494 C C . TYR A 1 188 ? 4.648 47.281 4.242 1 61.88 188 TYR A C 1
ATOM 1496 O O . TYR A 1 188 ? 4.004 47.281 3.189 1 61.88 188 TYR A O 1
ATOM 1504 N N . LEU A 1 189 ? 4.621 46.344 5.145 1 63.5 189 LEU A N 1
ATOM 1505 C CA . LEU A 1 189 ? 3.543 45.375 5.117 1 63.5 189 LEU A CA 1
ATOM 1506 C C . LEU A 1 189 ? 2.672 45.469 6.367 1 63.5 189 LEU A C 1
ATOM 1508 O O . LEU A 1 189 ? 3.189 45.594 7.48 1 63.5 189 LEU A O 1
ATOM 1512 N N . THR A 1 190 ? 1.365 45.75 6.102 1 58.28 190 THR A N 1
ATOM 1513 C CA . THR A 1 190 ? 0.443 45.75 7.234 1 58.28 190 THR A CA 1
ATOM 1514 C C . THR A 1 190 ? -0.368 44.469 7.27 1 58.28 190 THR A C 1
ATOM 1516 O O . THR A 1 190 ? -0.701 43.906 6.227 1 58.28 190 THR A O 1
ATOM 1519 N N . SER A 1 191 ? -0.431 43.969 8.438 1 57.41 191 SER A N 1
ATOM 1520 C CA . SER A 1 191 ? -1.101 42.688 8.625 1 57.41 191 SER A CA 1
ATOM 1521 C C . SER A 1 191 ? -2.539 42.719 8.117 1 57.41 191 SER A C 1
ATOM 1523 O O . SER A 1 191 ? -3.156 41.688 7.887 1 57.41 191 SER A O 1
ATOM 1525 N N . ASP A 1 192 ? -3.096 43.906 8.164 1 52.59 192 ASP A N 1
ATOM 1526 C CA . ASP A 1 192 ? -4.477 44.031 7.707 1 52.59 192 ASP A CA 1
ATOM 1527 C C . ASP A 1 192 ? -4.566 43.938 6.184 1 52.59 192 ASP A C 1
ATOM 1529 O O . ASP A 1 192 ? -5.664 43.938 5.621 1 52.59 192 ASP A O 1
ATOM 1533 N N . GLN A 1 193 ? -3.506 43.906 5.613 1 51.12 193 GLN A N 1
ATOM 1534 C CA . GLN A 1 193 ? -3.57 43.969 4.156 1 51.12 193 GLN A CA 1
ATOM 1535 C C . GLN A 1 193 ? -4.027 42.625 3.576 1 51.12 193 GLN A C 1
ATOM 1537 O O . GLN A 1 193 ? -3.371 41.594 3.775 1 51.12 193 GLN A O 1
ATOM 1542 N N . ASN A 1 194 ? -5.348 42.5 3.549 1 50.31 194 ASN A N 1
ATOM 1543 C CA . ASN A 1 194 ? -5.879 41.438 2.686 1 50.31 194 ASN A CA 1
ATOM 1544 C C . ASN A 1 194 ? -5.238 41.469 1.302 1 50.31 194 ASN A C 1
ATOM 1546 O O . ASN A 1 194 ? -5.242 42.5 0.634 1 50.31 194 ASN A O 1
ATOM 1550 N N . TYR A 1 195 ? -4.219 40.719 1.13 1 52.91 195 TYR A N 1
ATOM 1551 C CA . TYR A 1 195 ? -3.627 40.688 -0.204 1 52.91 195 TYR A CA 1
ATOM 1552 C C . TYR A 1 195 ? -4.707 40.688 -1.279 1 52.91 195 TYR A C 1
ATOM 1554 O O . TYR A 1 195 ? -5.602 39.844 -1.279 1 52.91 195 TYR A O 1
ATOM 1562 N N . SER A 1 196 ? -5.027 41.969 -1.733 1 56.72 196 SER A N 1
ATOM 1563 C CA . SER A 1 196 ? -5.836 41.938 -2.947 1 56.72 196 SER A CA 1
ATOM 1564 C C . SER A 1 196 ? -5.148 41.094 -4.031 1 56.72 196 SER A C 1
ATOM 1566 O O . SER A 1 196 ? -3.941 41.219 -4.238 1 56.72 196 SER A O 1
ATOM 1568 N N . PRO A 1 197 ? -5.746 40.156 -4.625 1 61.28 197 PRO A N 1
ATOM 1569 C CA . PRO A 1 197 ? -5.156 39.438 -5.742 1 61.28 197 PRO A CA 1
ATOM 1570 C C . PRO A 1 197 ? -4.594 40.344 -6.824 1 61.28 197 PRO A C 1
ATOM 1572 O O . PRO A 1 197 ? -5.016 41.5 -6.941 1 61.28 197 PRO A O 1
ATOM 1575 N N . PRO A 1 198 ? -3.404 39.875 -7.523 1 68 198 PRO A N 1
ATOM 1576 C CA . PRO A 1 198 ? -2.846 38.531 -7.426 1 68 198 PRO A CA 1
ATOM 1577 C C . PRO A 1 198 ? -1.824 38.375 -6.301 1 68 198 PRO A C 1
ATOM 1579 O O . PRO A 1 198 ? -0.973 39.25 -6.121 1 68 198 PRO A O 1
ATOM 1582 N N . HIS A 1 199 ? -1.883 37.375 -5.625 1 79.38 199 HIS A N 1
ATOM 1583 C CA . HIS A 1 199 ? -0.93 37.062 -4.566 1 79.38 199 HIS A CA 1
ATOM 1584 C C . HIS A 1 199 ? 0.423 36.656 -5.141 1 79.38 199 HIS A C 1
ATOM 1586 O O . HIS A 1 199 ? 0.493 36.062 -6.23 1 79.38 199 HIS A O 1
ATOM 1592 N N . PRO A 1 200 ? 1.472 37.062 -4.453 1 85.88 200 PRO A N 1
ATOM 1593 C CA . PRO A 1 200 ? 2.787 36.625 -4.91 1 85.88 200 PRO A CA 1
ATOM 1594 C C . PRO A 1 200 ? 2.895 35.094 -4.992 1 85.88 200 PRO A C 1
ATOM 1596 O O . PRO A 1 200 ? 2.348 34.406 -4.141 1 85.88 200 PRO A O 1
ATOM 1599 N N . ALA A 1 201 ? 3.67 34.656 -5.922 1 90.94 201 ALA A N 1
ATOM 1600 C CA . ALA A 1 201 ? 3.785 33.219 -6.211 1 90.94 201 ALA A CA 1
ATOM 1601 C C . ALA A 1 201 ? 4.438 32.5 -5.051 1 90.94 201 ALA A C 1
ATOM 1603 O O . ALA A 1 201 ? 4.258 31.281 -4.898 1 90.94 201 ALA A O 1
ATOM 1604 N N . PHE A 1 202 ? 5.168 33.25 -4.188 1 93.25 202 PHE A N 1
ATOM 1605 C CA . PHE A 1 202 ? 5.938 32.562 -3.146 1 93.25 202 PHE A CA 1
ATOM 1606 C C . PHE A 1 202 ? 5.074 32.312 -1.922 1 93.25 202 PHE A C 1
ATOM 1608 O O . PHE A 1 202 ? 5.508 31.641 -0.982 1 93.25 202 PHE A O 1
ATOM 1615 N N . LEU A 1 203 ? 3.861 32.844 -1.91 1 92.94 203 LEU A N 1
ATOM 1616 C CA . LEU A 1 203 ? 2.979 32.531 -0.792 1 92.94 203 LEU A CA 1
ATOM 1617 C C . LEU A 1 203 ? 2.557 31.047 -0.826 1 92.94 203 LEU A C 1
ATOM 1619 O O . LEU A 1 203 ? 2.502 30.438 -1.896 1 92.94 203 LEU A O 1
ATOM 1623 N N . PRO A 1 204 ? 2.225 30.531 0.272 1 94.25 204 PRO A N 1
ATOM 1624 C CA . PRO A 1 204 ? 1.767 29.141 0.29 1 94.25 204 PRO A CA 1
ATOM 1625 C C . PRO A 1 204 ? 0.618 28.875 -0.683 1 94.25 204 PRO A C 1
ATOM 1627 O O . PRO A 1 204 ? -0.134 29.797 -1.012 1 94.25 204 PRO A O 1
ATOM 1630 N N . PRO A 1 205 ? 0.622 27.609 -1.2 1 96.38 205 PRO A N 1
ATOM 1631 C CA . PRO A 1 205 ? 1.318 26.422 -0.725 1 96.38 205 PRO A CA 1
ATOM 1632 C C . PRO A 1 205 ? 2.709 26.266 -1.337 1 96.38 205 PRO A C 1
ATOM 1634 O O . PRO A 1 205 ? 3.312 25.188 -1.242 1 96.38 205 PRO A O 1
ATOM 1637 N N . ALA A 1 206 ? 3.27 27.297 -1.873 1 97.38 206 ALA A N 1
ATOM 1638 C CA . ALA A 1 206 ? 4.574 27.219 -2.521 1 97.38 206 ALA A CA 1
ATOM 1639 C C . ALA A 1 206 ? 5.688 27.047 -1.492 1 97.38 206 ALA A C 1
ATOM 1641 O O . ALA A 1 206 ? 5.594 27.547 -0.374 1 97.38 206 ALA A O 1
ATOM 1642 N N . VAL A 1 207 ? 6.664 26.297 -1.867 1 98.31 207 VAL A N 1
ATOM 1643 C CA . VAL A 1 207 ? 7.906 26.156 -1.11 1 98.31 207 VAL A CA 1
ATOM 1644 C C . VAL A 1 207 ? 9.078 26.656 -1.948 1 98.31 207 VAL A C 1
ATOM 1646 O O . VAL A 1 207 ? 8.953 26.828 -3.164 1 98.31 207 VAL A O 1
ATOM 1649 N N . PRO A 1 208 ? 10.18 27.016 -1.308 1 98.06 208 PRO A N 1
ATOM 1650 C CA . PRO A 1 208 ? 11.336 27.422 -2.113 1 98.06 208 PRO A CA 1
ATOM 1651 C C . PRO A 1 208 ? 11.719 26.375 -3.158 1 98.06 208 PRO A C 1
ATOM 1653 O O . PRO A 1 208 ? 11.812 25.188 -2.842 1 98.06 208 PRO A O 1
ATOM 1656 N N . ALA A 1 209 ? 12.016 26.812 -4.359 1 98 209 ALA A N 1
ATOM 1657 C CA . ALA A 1 209 ? 12.234 25.922 -5.504 1 98 209 ALA A CA 1
ATOM 1658 C C . ALA A 1 209 ? 13.43 25 -5.262 1 98 209 ALA A C 1
ATOM 1660 O O . ALA A 1 209 ? 13.43 23.859 -5.711 1 98 209 ALA A O 1
ATOM 1661 N N . ASP A 1 210 ? 14.383 25.5 -4.617 1 97.06 210 ASP A N 1
ATOM 1662 C CA . ASP A 1 210 ? 15.594 24.703 -4.43 1 97.06 210 ASP A CA 1
ATOM 1663 C C . ASP A 1 210 ? 15.344 23.547 -3.469 1 97.06 210 ASP A C 1
ATOM 1665 O O . ASP A 1 210 ? 16.125 22.594 -3.432 1 97.06 210 ASP A O 1
ATOM 1669 N N . LEU A 1 211 ? 14.281 23.656 -2.713 1 97.5 211 LEU A N 1
ATOM 1670 C CA . LEU A 1 211 ? 13.984 22.609 -1.738 1 97.5 211 LEU A CA 1
ATOM 1671 C C . LEU A 1 211 ? 12.844 21.719 -2.219 1 97.5 211 LEU A C 1
ATOM 1673 O O . LEU A 1 211 ? 12.617 20.641 -1.671 1 97.5 211 LEU A O 1
ATOM 1677 N N . ALA A 1 212 ? 12.156 22.109 -3.219 1 97.94 212 ALA A N 1
ATOM 1678 C CA . ALA A 1 212 ? 10.883 21.531 -3.619 1 97.94 212 ALA A CA 1
ATOM 1679 C C . ALA A 1 212 ? 11.047 20.062 -3.982 1 97.94 212 ALA A C 1
ATOM 1681 O O . ALA A 1 212 ? 10.25 19.219 -3.559 1 97.94 212 ALA A O 1
ATOM 1682 N N . GLN A 1 213 ? 12.031 19.75 -4.773 1 95.94 213 GLN A N 1
ATOM 1683 C CA . GLN A 1 213 ? 12.234 18.375 -5.23 1 95.94 213 GLN A CA 1
ATOM 1684 C C . GLN A 1 213 ? 12.492 17.438 -4.055 1 95.94 213 GLN A C 1
ATOM 1686 O O . GLN A 1 213 ? 11.875 16.375 -3.955 1 95.94 213 GLN A O 1
ATOM 1691 N N . GLU A 1 214 ? 13.336 17.828 -3.209 1 95.94 214 GLU A N 1
ATOM 1692 C CA . GLU A 1 214 ? 13.68 16.984 -2.07 1 95.94 214 GLU A CA 1
ATOM 1693 C C . GLU A 1 214 ? 12.508 16.859 -1.099 1 95.94 214 GLU A C 1
ATOM 1695 O O . GLU A 1 214 ? 12.258 15.789 -0.548 1 95.94 214 GLU A O 1
ATOM 1700 N N . LEU A 1 215 ? 11.828 17.938 -0.888 1 97.56 215 LEU A N 1
ATOM 1701 C CA . LEU A 1 215 ? 10.688 17.922 0.017 1 97.56 215 LEU A CA 1
ATOM 1702 C C . LEU A 1 215 ? 9.578 17.031 -0.531 1 97.56 215 LEU A C 1
ATOM 1704 O O . LEU A 1 215 ? 8.836 16.406 0.236 1 97.56 215 LEU A O 1
ATOM 1708 N N . SER A 1 216 ? 9.469 16.969 -1.863 1 96.69 216 SER A N 1
ATOM 1709 C CA . SER A 1 216 ? 8.445 16.125 -2.473 1 96.69 216 SER A CA 1
ATOM 1710 C C . SER A 1 216 ? 8.703 14.648 -2.18 1 96.69 216 SER A C 1
ATOM 1712 O O . SER A 1 216 ? 7.781 13.828 -2.207 1 96.69 216 SER A O 1
ATOM 1714 N N . ILE A 1 217 ? 9.93 14.336 -1.896 1 96.25 217 ILE A N 1
ATOM 1715 C CA . ILE A 1 217 ? 10.305 12.969 -1.555 1 96.25 217 ILE A CA 1
ATOM 1716 C C . ILE A 1 217 ? 10.148 12.75 -0.052 1 96.25 217 ILE A C 1
ATOM 1718 O O . ILE A 1 217 ? 9.555 11.75 0.377 1 96.25 217 ILE A O 1
ATOM 1722 N N . LEU A 1 218 ? 10.492 13.68 0.799 1 97.06 218 LEU A N 1
ATOM 1723 C CA . LEU A 1 218 ? 10.727 13.469 2.225 1 97.06 218 LEU A CA 1
ATOM 1724 C C . LEU A 1 218 ? 9.453 13.727 3.029 1 97.06 218 LEU A C 1
ATOM 1726 O O . LEU A 1 218 ? 9.32 13.234 4.152 1 97.06 218 LEU A O 1
ATOM 1730 N N . HIS A 1 219 ? 8.562 14.484 2.449 1 97.94 219 HIS A N 1
ATOM 1731 C CA . HIS A 1 219 ? 7.508 14.961 3.332 1 97.94 219 HIS A CA 1
ATOM 1732 C C . HIS A 1 219 ? 6.145 14.883 2.654 1 97.94 219 HIS A C 1
ATOM 1734 O O . HIS A 1 219 ? 6.027 15.141 1.454 1 97.94 219 HIS A O 1
ATOM 1740 N N . GLY A 1 220 ? 5.133 14.625 3.422 1 97.06 220 GLY A N 1
ATOM 1741 C CA . GLY A 1 220 ? 3.787 14.461 2.898 1 97.06 220 GLY A CA 1
ATOM 1742 C C . GLY A 1 220 ? 3.043 15.773 2.752 1 97.06 220 GLY A C 1
ATOM 1743 O O . GLY A 1 220 ? 2.018 15.844 2.072 1 97.06 220 GLY A O 1
ATOM 1744 N N . ASN A 1 221 ? 3.48 16.828 3.342 1 97.5 221 ASN A N 1
ATOM 1745 C CA . ASN A 1 221 ? 2.947 18.172 3.26 1 97.5 221 ASN A CA 1
ATOM 1746 C C . ASN A 1 221 ? 4.059 19.219 3.299 1 97.5 221 ASN A C 1
ATOM 1748 O O . ASN A 1 221 ? 4.211 19.938 4.293 1 97.5 221 ASN A O 1
ATOM 1752 N N . PRO A 1 222 ? 4.711 19.391 2.209 1 98.06 222 PRO A N 1
ATOM 1753 C CA . PRO A 1 222 ? 5.863 20.297 2.172 1 98.06 222 PRO A CA 1
ATOM 1754 C C . PRO A 1 222 ? 5.512 21.734 2.564 1 98.06 222 PRO A C 1
ATOM 1756 O O . PRO A 1 222 ? 6.32 22.422 3.182 1 98.06 222 PRO A O 1
ATOM 1759 N N . SER A 1 223 ? 4.309 22.156 2.221 1 97.94 223 SER A N 1
ATOM 1760 C CA . SER A 1 223 ? 3.902 23.516 2.564 1 97.94 223 SER A CA 1
ATOM 1761 C C . SER A 1 223 ? 3.834 23.703 4.078 1 97.94 223 SER A C 1
ATOM 1763 O O . SER A 1 223 ? 4.336 24.703 4.605 1 97.94 223 SER A O 1
ATOM 1765 N N . ALA A 1 224 ? 3.197 22.781 4.73 1 98.12 224 ALA A N 1
ATOM 1766 C CA . ALA A 1 224 ? 3.117 22.844 6.188 1 98.12 224 ALA A CA 1
ATOM 1767 C C . ALA A 1 224 ? 4.508 22.781 6.816 1 98.12 224 ALA A C 1
ATOM 1769 O O . ALA A 1 224 ? 4.77 23.453 7.82 1 98.12 224 ALA A O 1
ATOM 1770 N N . TRP A 1 225 ? 5.352 21.938 6.273 1 98.69 225 TRP A N 1
ATOM 1771 C CA . TRP A 1 225 ? 6.727 21.844 6.762 1 98.69 225 TRP A CA 1
ATOM 1772 C C . TRP A 1 225 ? 7.449 23.172 6.613 1 98.69 225 TRP A C 1
ATOM 1774 O O . TRP A 1 225 ? 8.125 23.625 7.543 1 98.69 225 TRP A O 1
ATOM 1784 N N . TRP A 1 226 ? 7.32 23.812 5.48 1 98.62 226 TRP A N 1
ATOM 1785 C CA . TRP A 1 226 ? 7.953 25.094 5.195 1 98.62 226 TRP A CA 1
ATOM 1786 C C . TRP A 1 226 ? 7.473 26.172 6.16 1 98.62 226 TRP A C 1
ATOM 1788 O O . TRP A 1 226 ? 8.281 26.875 6.777 1 98.62 226 TRP A O 1
ATOM 1798 N N . ILE A 1 227 ? 6.207 26.25 6.324 1 98.44 227 ILE A N 1
ATOM 1799 C CA . ILE A 1 227 ? 5.625 27.219 7.246 1 98.44 227 ILE A CA 1
ATOM 1800 C C . ILE A 1 227 ? 6.082 26.922 8.672 1 98.44 227 ILE A C 1
ATOM 1802 O O . ILE A 1 227 ? 6.34 27.828 9.453 1 98.44 227 ILE A O 1
ATOM 1806 N N . GLY A 1 228 ? 6.117 25.625 8.938 1 98.69 228 GLY A N 1
ATOM 1807 C CA . GLY A 1 228 ? 6.598 25.219 10.242 1 98.69 228 GLY A CA 1
ATOM 1808 C C . GLY A 1 228 ? 7.996 25.719 10.547 1 98.69 228 GLY A C 1
ATOM 1809 O O . GLY A 1 228 ? 8.281 26.141 11.672 1 98.69 228 GLY A O 1
ATOM 1810 N N . GLN A 1 229 ? 8.867 25.703 9.609 1 98.56 229 GLN A N 1
ATOM 1811 C CA . GLN A 1 229 ? 10.234 26.156 9.812 1 98.56 229 GLN A CA 1
ATOM 1812 C C . GLN A 1 229 ? 10.273 27.656 10.086 1 98.56 229 GLN A C 1
ATOM 1814 O O . GLN A 1 229 ? 11.07 28.125 10.914 1 98.56 229 GLN A O 1
ATOM 1819 N N . LEU A 1 230 ? 9.469 28.359 9.398 1 98.5 230 LEU A N 1
ATOM 1820 C CA . LEU A 1 230 ? 9.391 29.797 9.641 1 98.5 230 LEU A CA 1
ATOM 1821 C C . LEU A 1 230 ? 8.797 30.094 11.016 1 98.5 230 LEU A C 1
ATOM 1823 O O . LEU A 1 230 ? 9.273 30.969 11.727 1 98.5 230 LEU A O 1
ATOM 1827 N N . ALA A 1 231 ? 7.797 29.344 11.32 1 98.38 231 ALA A N 1
ATOM 1828 C CA . ALA A 1 231 ? 7.188 29.484 12.633 1 98.38 231 ALA A CA 1
ATOM 1829 C C . ALA A 1 231 ? 8.188 29.172 13.742 1 98.38 231 ALA A C 1
ATOM 1831 O O . ALA A 1 231 ? 8.172 29.797 14.805 1 98.38 231 ALA A O 1
ATOM 1832 N N . ARG A 1 232 ? 8.969 28.188 13.508 1 98.19 232 ARG A N 1
ATOM 1833 C CA . ARG A 1 232 ? 9.992 27.812 14.477 1 98.19 232 ARG A CA 1
ATOM 1834 C C . ARG A 1 232 ? 10.914 28.984 14.773 1 98.19 232 ARG A C 1
ATOM 1836 O O . ARG A 1 232 ? 11.32 29.188 15.922 1 98.19 232 ARG A O 1
ATOM 1843 N N . TYR A 1 233 ? 11.266 29.734 13.789 1 97.56 233 TYR A N 1
ATOM 1844 C CA . TYR A 1 233 ? 12.125 30.891 13.969 1 97.56 233 TYR A CA 1
ATOM 1845 C C . TYR A 1 233 ? 11.438 31.953 14.82 1 97.56 233 TYR A C 1
ATOM 1847 O O . TYR A 1 233 ? 12.078 32.594 15.664 1 97.56 233 TYR A O 1
ATOM 1855 N N . ILE A 1 234 ? 10.164 32.125 14.602 1 95.25 234 ILE A N 1
ATOM 1856 C CA . ILE A 1 234 ? 9.391 33.094 15.359 1 95.25 234 ILE A CA 1
ATOM 1857 C C . ILE A 1 234 ? 9.219 32.625 16.797 1 95.25 234 ILE A C 1
ATOM 1859 O O . ILE A 1 234 ? 9.352 33.406 17.734 1 95.25 234 ILE A O 1
ATOM 1863 N N . PHE A 1 235 ? 8.969 31.344 16.938 1 95.69 235 PHE A N 1
ATOM 1864 C CA . PHE A 1 235 ? 8.547 30.75 18.188 1 95.69 235 PHE A CA 1
ATOM 1865 C C . PHE A 1 235 ? 9.75 30.438 19.078 1 95.69 235 PHE A C 1
ATOM 1867 O O . PHE A 1 235 ? 9.781 29.406 19.75 1 95.69 235 PHE A O 1
ATOM 1874 N N . ARG A 1 236 ? 10.812 31.234 19.031 1 95.94 236 ARG A N 1
ATOM 1875 C CA . ARG A 1 236 ? 11.93 31.156 19.969 1 95.94 236 ARG A CA 1
ATOM 1876 C C . ARG A 1 236 ? 11.594 31.891 21.281 1 95.94 236 ARG A C 1
ATOM 1878 O O . ARG A 1 236 ? 11.719 33.125 21.359 1 95.94 236 ARG A O 1
ATOM 1885 N N . LEU A 1 237 ? 11.25 31.109 22.219 1 96 237 LEU A N 1
ATOM 1886 C CA . LEU A 1 237 ? 10.789 31.656 23.484 1 96 237 LEU A CA 1
ATOM 1887 C C . LEU A 1 237 ? 11.953 32.25 24.281 1 96 237 LEU A C 1
ATOM 1889 O O . LEU A 1 237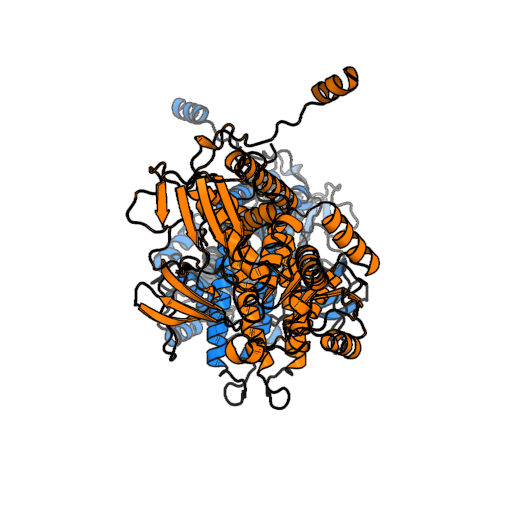 ? 13.062 31.719 24.25 1 96 237 LEU A O 1
ATOM 1893 N N . LYS A 1 238 ? 11.625 33.344 24.938 1 94.19 238 LYS A N 1
ATOM 1894 C CA . LYS A 1 238 ? 12.586 33.812 25.922 1 94.19 238 LYS A CA 1
ATOM 1895 C C . LYS A 1 238 ? 12.898 32.75 26.969 1 94.19 238 LYS A C 1
ATOM 1897 O O . LYS A 1 238 ? 12.047 31.922 27.281 1 94.19 238 LYS A O 1
ATOM 1902 N N . PRO A 1 239 ? 14.062 32.812 27.562 1 94.94 239 PRO A N 1
ATOM 1903 C CA . PRO A 1 239 ? 14.5 31.75 28.484 1 94.94 239 PRO A CA 1
ATOM 1904 C C . PRO A 1 239 ? 13.547 31.578 29.656 1 94.94 239 PRO A C 1
ATOM 1906 O O . PRO A 1 239 ? 13.242 30.453 30.047 1 94.94 239 PRO A O 1
ATOM 1909 N N . TYR A 1 240 ? 13.109 32.594 30.219 1 93.69 240 TYR A N 1
ATOM 1910 C CA . TYR A 1 240 ? 12.242 32.5 31.391 1 93.69 240 TYR A CA 1
ATOM 1911 C C . TYR A 1 240 ? 10.938 31.781 31.031 1 93.69 240 TYR A C 1
ATOM 1913 O O . TYR A 1 240 ? 10.445 30.953 31.797 1 93.69 240 TYR A O 1
ATOM 1921 N N . LEU A 1 241 ? 10.328 32.156 29.906 1 93.56 241 LEU A N 1
ATOM 1922 C CA . LEU A 1 241 ? 9.07 31.547 29.484 1 93.56 241 LEU A CA 1
ATOM 1923 C C . LEU A 1 241 ? 9.273 30.078 29.078 1 93.56 241 LEU A C 1
ATOM 1925 O O . LEU A 1 241 ? 8.406 29.234 29.312 1 93.56 241 LEU A O 1
ATOM 1929 N N . PHE A 1 242 ? 10.438 29.875 28.453 1 96 242 PHE A N 1
ATOM 1930 C CA . PHE A 1 242 ? 10.773 28.5 28.109 1 96 242 PHE A CA 1
ATOM 1931 C C . PHE A 1 242 ? 10.797 27.609 29.344 1 96 242 PHE A C 1
ATOM 1933 O O . PHE A 1 242 ? 10.219 26.531 29.359 1 96 242 PHE A O 1
ATOM 1940 N N . GLU A 1 243 ? 11.43 28.094 30.328 1 96 243 GLU A N 1
ATOM 1941 C CA . GLU A 1 243 ? 11.516 27.359 31.594 1 96 243 GLU A CA 1
ATOM 1942 C C . GLU A 1 243 ? 10.133 27.172 32.219 1 96 243 GLU A C 1
ATOM 1944 O O . GLU A 1 243 ? 9.844 26.109 32.781 1 96 243 GLU A O 1
ATOM 1949 N N . GLU A 1 244 ? 9.391 28.172 32.125 1 92.81 244 GLU A N 1
ATOM 1950 C CA . GLU A 1 244 ? 8.039 28.094 32.656 1 92.81 244 GLU A CA 1
ATOM 1951 C C . GLU A 1 244 ? 7.219 27.031 31.906 1 92.81 244 GLU A C 1
ATOM 1953 O O . GLU A 1 244 ? 6.516 26.234 32.531 1 92.81 244 GLU A O 1
ATOM 1958 N N . VAL A 1 245 ? 7.262 27.031 30.625 1 93.81 245 VAL A N 1
ATOM 1959 C CA . VAL A 1 245 ? 6.504 26.109 29.781 1 93.81 245 VAL A CA 1
ATOM 1960 C C . VAL A 1 245 ? 6.922 24.672 30.094 1 93.81 245 VAL A C 1
ATOM 1962 O O . VAL A 1 245 ? 6.07 23.781 30.234 1 93.81 245 VAL A O 1
ATOM 1965 N N . ILE A 1 246 ? 8.203 24.438 30.266 1 94.19 246 ILE A N 1
ATOM 1966 C CA . ILE A 1 246 ? 8.727 23.109 30.547 1 94.19 246 ILE A CA 1
ATOM 1967 C C . ILE A 1 246 ? 8.281 22.672 31.938 1 94.19 246 ILE A C 1
ATOM 1969 O O . ILE A 1 246 ? 7.879 21.516 32.125 1 94.19 246 ILE A O 1
ATOM 1973 N N . SER A 1 247 ? 8.398 23.594 32.844 1 93.12 247 SER A N 1
ATOM 1974 C CA . SER A 1 247 ? 8.008 23.281 34.219 1 93.12 247 SER A CA 1
ATOM 1975 C C . SER A 1 247 ? 6.527 22.938 34.312 1 93.12 247 SER A C 1
ATOM 1977 O O . SER A 1 247 ? 6.148 22.016 35.031 1 93.12 247 SER A O 1
ATOM 1979 N N . ARG A 1 248 ? 5.734 23.656 33.625 1 89.19 248 ARG A N 1
ATOM 1980 C CA . ARG A 1 248 ? 4.305 23.359 33.594 1 89.19 248 ARG A CA 1
ATOM 1981 C C . ARG A 1 248 ? 4.047 21.969 33.031 1 89.19 248 ARG A C 1
ATOM 1983 O O . ARG A 1 248 ? 3.223 21.219 33.562 1 89.19 248 ARG A O 1
ATOM 1990 N N . GLY A 1 249 ? 4.734 21.672 31.953 1 91.31 249 GLY A N 1
ATOM 1991 C CA . GLY A 1 249 ? 4.594 20.344 31.359 1 91.31 249 GLY A CA 1
ATOM 1992 C C . GLY A 1 249 ? 4.934 19.219 32.312 1 91.31 249 GLY A C 1
ATOM 1993 O O . GLY A 1 249 ? 4.215 18.219 32.375 1 91.31 249 GLY A O 1
ATOM 1994 N N . LYS A 1 250 ? 5.957 19.422 33.031 1 91.62 250 LYS A N 1
ATOM 1995 C CA . LYS A 1 250 ? 6.375 18.406 34 1 91.62 250 LYS A CA 1
ATOM 1996 C C . LYS A 1 250 ? 5.352 18.281 35.125 1 91.62 250 LYS A C 1
ATOM 1998 O O . LYS A 1 250 ? 5.039 17.172 35.562 1 91.62 250 LYS A O 1
ATOM 2003 N N . LYS A 1 251 ? 4.93 19.359 35.562 1 90.31 251 LYS A N 1
ATOM 2004 C CA . LYS A 1 251 ? 3.984 19.391 36.656 1 90.31 251 LYS A CA 1
ATOM 2005 C C . LYS A 1 251 ? 2.705 18.641 36.312 1 90.31 251 LYS A C 1
ATOM 2007 O O . LYS A 1 251 ? 2.15 17.938 37.188 1 90.31 251 LYS A O 1
ATOM 2012 N N . PHE A 1 252 ? 2.273 18.734 35.125 1 87.94 252 PHE A N 1
ATOM 2013 C CA . PHE A 1 252 ? 1.008 18.094 34.75 1 87.94 252 PHE A CA 1
ATOM 2014 C C . PHE A 1 252 ? 1.239 16.703 34.188 1 87.94 252 PHE A C 1
ATOM 2016 O O . PHE A 1 252 ? 0.285 15.977 33.906 1 87.94 252 PHE A O 1
ATOM 2023 N N . GLY A 1 253 ? 2.455 16.297 34.031 1 91.12 253 GLY A N 1
ATOM 2024 C CA . GLY A 1 253 ? 2.77 14.938 33.656 1 91.12 253 GLY A CA 1
ATOM 2025 C C . GLY A 1 253 ? 2.783 14.711 32.156 1 91.12 253 GLY A C 1
ATOM 2026 O O . GLY A 1 253 ? 2.346 13.664 31.656 1 91.12 253 GLY A O 1
ATOM 2027 N N . PHE A 1 254 ? 3.203 15.688 31.391 1 94.69 254 PHE A N 1
ATOM 2028 C CA . PHE A 1 254 ? 3.297 15.523 29.953 1 94.69 254 PHE A CA 1
ATOM 2029 C C . PHE A 1 254 ? 4.328 14.461 29.594 1 94.69 254 PHE A C 1
ATOM 2031 O O . PHE A 1 254 ? 5.508 14.594 29.922 1 94.69 254 PHE A O 1
ATOM 2038 N N . THR A 1 255 ? 3.854 13.406 29.031 1 94.88 255 THR A N 1
ATOM 2039 C CA . THR A 1 255 ? 4.715 12.305 28.625 1 94.88 255 THR A CA 1
ATOM 2040 C C . THR A 1 255 ? 4.156 11.625 27.375 1 94.88 255 THR A C 1
ATOM 2042 O O . THR A 1 255 ? 2.951 11.391 27.266 1 94.88 255 THR A O 1
ATOM 2045 N N . ASN A 1 256 ? 5.074 11.406 26.5 1 94.19 256 ASN A N 1
ATOM 2046 C CA . ASN A 1 256 ? 4.656 10.625 25.344 1 94.19 256 ASN A CA 1
ATOM 2047 C C . ASN A 1 2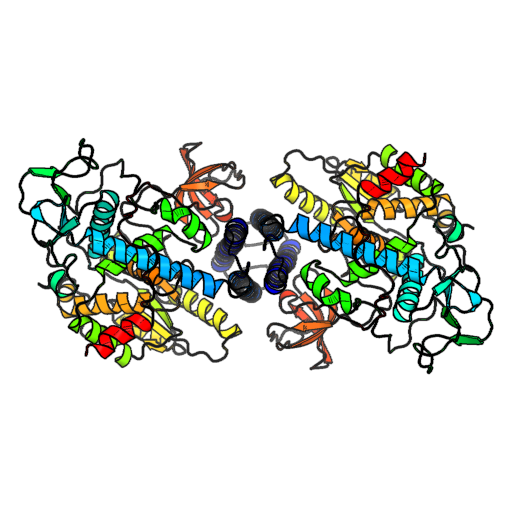56 ? 4.527 9.141 25.688 1 94.19 256 ASN A C 1
ATOM 2049 O O . ASN A 1 256 ? 5.23 8.641 26.562 1 94.19 256 ASN A O 1
ATOM 2053 N N . THR A 1 257 ? 3.711 8.469 25.062 1 96.5 257 THR A N 1
ATOM 2054 C CA . THR A 1 257 ? 2.783 8.688 23.953 1 96.5 257 THR A CA 1
ATOM 2055 C C . THR A 1 257 ? 1.549 9.445 24.422 1 96.5 257 THR A C 1
ATOM 2057 O O . THR A 1 257 ? 0.903 9.055 25.391 1 96.5 257 THR A O 1
ATOM 2060 N N . ILE A 1 258 ? 1.112 10.523 23.703 1 98.06 258 ILE A N 1
ATOM 2061 C CA . ILE A 1 258 ? 0.014 11.391 24.125 1 98.06 258 ILE A CA 1
ATOM 2062 C C . ILE A 1 258 ? -0.654 12 22.891 1 98.06 258 ILE A C 1
ATOM 2064 O O . ILE A 1 258 ? 0.023 12.383 21.938 1 98.06 258 ILE A O 1
ATOM 2068 N N . VAL A 1 259 ? -2.01 12.016 22.906 1 98.69 259 VAL A N 1
ATOM 2069 C CA . VAL A 1 259 ? -2.775 12.641 21.844 1 98.69 259 VAL A CA 1
ATOM 2070 C C . VAL A 1 259 ? -3.234 14.031 22.281 1 98.69 259 VAL A C 1
ATOM 2072 O O . VAL A 1 259 ? -3.732 14.203 23.391 1 98.69 259 VAL A O 1
ATOM 2075 N N . GLY A 1 260 ? -2.98 15.047 21.438 1 98.38 260 GLY A N 1
ATOM 2076 C CA . GLY A 1 260 ? -3.428 16.406 21.734 1 98.38 260 GLY A CA 1
ATOM 2077 C C . GLY A 1 260 ? -4.797 16.719 21.156 1 98.38 260 GLY A C 1
ATOM 2078 O O . GLY A 1 260 ? -5.082 16.375 20 1 98.38 260 GLY A O 1
ATOM 2079 N N . ILE A 1 261 ? -5.656 17.297 22 1 97.38 261 ILE A N 1
ATOM 2080 C CA . ILE A 1 261 ? -6.961 17.797 21.562 1 97.38 261 ILE A CA 1
ATOM 2081 C C . ILE A 1 261 ? -7.051 19.297 21.797 1 97.38 261 ILE A C 1
ATOM 2083 O O . ILE A 1 261 ? -6.68 19.781 22.875 1 97.38 261 ILE A O 1
ATOM 2087 N N . HIS A 1 262 ? -7.438 20 20.797 1 94.62 262 HIS A N 1
ATOM 2088 C CA . HIS A 1 262 ? -7.754 21.406 20.953 1 94.62 262 HIS A CA 1
ATOM 2089 C C . HIS A 1 262 ? -9.234 21.672 20.703 1 94.62 262 HIS A C 1
ATOM 2091 O O . HIS A 1 262 ? -9.727 21.484 19.594 1 94.62 262 HIS A O 1
ATOM 2097 N N . ILE A 1 263 ? -9.93 22.016 21.797 1 90 263 ILE A N 1
ATOM 2098 C CA . ILE A 1 263 ? -11.359 22.328 21.703 1 90 263 ILE A CA 1
ATOM 2099 C C . ILE A 1 263 ? -11.586 23.812 21.938 1 90 263 ILE A C 1
ATOM 2101 O O . ILE A 1 263 ? -11.266 24.344 23.016 1 90 263 ILE A O 1
ATOM 2105 N N . ARG A 1 264 ? -12.039 24.438 20.984 1 75.5 264 ARG A N 1
ATOM 2106 C CA . ARG A 1 264 ? -12.383 25.859 21.078 1 75.5 264 ARG A CA 1
ATOM 2107 C C . ARG A 1 264 ? -13.891 26.047 21.266 1 75.5 264 ARG A C 1
ATOM 2109 O O . ARG A 1 264 ? -14.68 25.609 20.422 1 75.5 264 ARG A O 1
ATOM 2116 N N . ARG A 1 265 ? -14.422 26.344 22.484 1 63.34 265 ARG A N 1
ATOM 2117 C CA . ARG A 1 265 ? -15.852 26.594 22.609 1 63.34 265 ARG A CA 1
ATOM 2118 C C . ARG A 1 265 ? -16.141 28.094 22.609 1 63.34 265 ARG A C 1
ATOM 2120 O O . ARG A 1 265 ? -17.281 28.516 22.859 1 63.34 265 ARG A O 1
ATOM 2127 N N . THR A 1 266 ? -15.188 28.906 22.25 1 53.66 266 THR A N 1
ATOM 2128 C CA . THR A 1 266 ? -15.375 30.344 22.406 1 53.66 266 THR A CA 1
ATOM 2129 C C . THR A 1 266 ? -16.625 30.812 21.656 1 53.66 266 THR A C 1
ATOM 2131 O O . THR A 1 266 ? -17.188 30.062 20.875 1 53.66 266 THR A O 1
ATOM 2134 N N . ASP A 1 267 ? -16.812 32.125 22 1 43.59 267 ASP A N 1
ATOM 2135 C CA . ASP A 1 267 ? -17.781 33.062 21.453 1 43.59 267 ASP A CA 1
ATOM 2136 C C . ASP A 1 267 ? -17.828 33 19.938 1 43.59 267 ASP A C 1
ATOM 2138 O O . ASP A 1 267 ? -18.609 33.719 19.297 1 43.59 267 ASP A O 1
ATOM 2142 N N . LYS A 1 268 ? -16.797 32.625 19.422 1 44.25 268 LYS A N 1
ATOM 2143 C CA . LYS A 1 268 ? -16.828 32.594 17.953 1 44.25 268 LYS A CA 1
ATOM 2144 C C . LYS A 1 268 ? -17.859 31.578 17.453 1 44.25 268 LYS A C 1
ATOM 2146 O O . LYS A 1 268 ? -17.984 31.344 16.25 1 44.25 268 LYS A O 1
ATOM 2151 N N . LEU A 1 269 ? -18.312 30.766 18.266 1 43.38 269 LEU A N 1
ATOM 2152 C CA . LEU A 1 269 ? -19.375 29.797 17.984 1 43.38 269 LEU A CA 1
ATOM 2153 C C . LEU A 1 269 ? -20.469 30.422 17.141 1 43.38 269 LEU A C 1
ATOM 2155 O O . LEU A 1 269 ? -21.266 29.719 16.516 1 43.38 269 LEU A O 1
ATOM 2159 N N . ILE A 1 270 ? -20.672 31.609 17.438 1 40.03 270 ILE A N 1
ATOM 2160 C CA . ILE A 1 270 ? -21.844 32.062 16.719 1 40.03 270 ILE A CA 1
ATOM 2161 C C . ILE A 1 270 ? -21.656 31.875 15.219 1 40.03 270 ILE A C 1
ATOM 2163 O O . ILE A 1 270 ? -22.578 31.453 14.516 1 40.03 270 ILE A O 1
ATOM 2167 N N . TRP A 1 271 ? -20.656 32.562 14.555 1 41.16 271 TRP A N 1
ATOM 2168 C CA . TRP A 1 271 ? -20.734 32.719 13.102 1 41.16 271 TRP A CA 1
ATOM 2169 C C . TRP A 1 271 ? -19.922 31.609 12.414 1 41.16 271 TRP A C 1
ATOM 2171 O O . TRP A 1 271 ? -20.297 31.156 11.32 1 41.16 271 TRP A O 1
ATOM 2181 N N . GLU A 1 272 ? -18.641 31.281 12.867 1 44.47 272 GLU A N 1
ATOM 2182 C CA . GLU A 1 272 ? -17.734 30.719 11.867 1 44.47 272 GLU A CA 1
ATOM 2183 C C . GLU A 1 272 ? -17.5 29.234 12.094 1 44.47 272 GLU A C 1
ATOM 2185 O O . GLU A 1 272 ? -17.234 28.484 11.156 1 44.47 272 GLU A O 1
ATOM 2190 N N . ALA A 1 273 ? -17.297 28.703 13.375 1 53.72 273 ALA A N 1
ATOM 2191 C CA . ALA A 1 273 ? -16.781 27.344 13.438 1 53.72 273 ALA A CA 1
ATOM 2192 C C . ALA A 1 273 ? -17.797 26.391 14.086 1 53.72 273 ALA A C 1
ATOM 2194 O O . ALA A 1 273 ? -18.516 26.797 15 1 53.72 273 ALA A O 1
ATOM 2195 N N . ALA A 1 274 ? -18.234 25.297 13.406 1 59.16 274 ALA A N 1
ATOM 2196 C CA . ALA A 1 274 ? -19.078 24.234 13.93 1 59.16 274 ALA A CA 1
ATOM 2197 C C . ALA A 1 274 ? -18.547 23.703 15.25 1 59.16 274 ALA A C 1
ATOM 2199 O O . ALA A 1 274 ? -17.328 23.578 15.43 1 59.16 274 ALA A O 1
ATOM 2200 N N . SER A 1 275 ? -19.203 23.906 16.312 1 73.06 275 SER A N 1
ATOM 2201 C CA . SER A 1 275 ? -18.844 23.297 17.578 1 73.06 275 SER A CA 1
ATOM 2202 C C . SER A 1 275 ? -19.109 21.797 17.578 1 73.06 275 SER A C 1
ATOM 2204 O O . SER A 1 275 ? -20.188 21.344 17.219 1 73.06 275 SER A O 1
ATOM 2206 N N . PHE A 1 276 ? -18.016 21.078 17.859 1 85.31 276 PHE A N 1
ATOM 2207 C CA . PHE A 1 276 ? -18.109 19.625 17.922 1 85.31 276 PHE A CA 1
ATOM 2208 C C . PHE A 1 276 ? -18.141 19.141 19.375 1 85.31 276 PHE A C 1
ATOM 2210 O O . PHE A 1 276 ? -17.438 19.703 20.234 1 85.31 276 PHE A O 1
ATOM 2217 N N . PRO A 1 277 ? -19 18.297 19.656 1 89.31 277 PRO A N 1
ATOM 2218 C CA . PRO A 1 277 ? -19 17.719 21 1 89.31 277 PRO A CA 1
ATOM 2219 C C . PRO A 1 277 ? -17.719 16.938 21.297 1 89.31 277 PRO A C 1
ATOM 2221 O O . PRO A 1 277 ? -17.016 16.5 20.375 1 89.31 277 PRO A O 1
ATOM 2224 N N . VAL A 1 278 ? -17.359 16.781 22.516 1 92.56 278 VAL A N 1
ATOM 2225 C CA . VAL A 1 278 ? -16.125 16.125 22.969 1 92.56 278 VAL A CA 1
ATOM 2226 C C . VAL A 1 278 ? -16.078 14.703 22.406 1 92.56 278 VAL A C 1
ATOM 2228 O O . VAL A 1 278 ? -15 14.195 22.078 1 92.56 278 VAL A O 1
ATOM 2231 N N . GLU A 1 279 ? -17.219 14.094 22.188 1 93.94 279 GLU A N 1
ATOM 2232 C CA . GLU A 1 279 ? -17.312 12.719 21.719 1 93.94 279 GLU A CA 1
ATOM 2233 C C . GLU A 1 279 ? -16.734 12.578 20.312 1 93.94 279 GLU A C 1
ATOM 2235 O O . GLU A 1 279 ? -16.156 11.539 19.969 1 93.94 279 GLU A O 1
ATOM 2240 N N . GLU A 1 280 ? -16.844 13.602 19.547 1 92.81 280 GLU A N 1
ATOM 2241 C CA . GLU A 1 280 ? -16.328 13.547 18.188 1 92.81 280 GLU A CA 1
ATOM 2242 C C . GLU A 1 280 ? -14.805 13.555 18.172 1 92.81 280 GLU A C 1
ATOM 2244 O O . GLU A 1 280 ? -14.188 12.867 17.359 1 92.81 280 GLU A O 1
ATOM 2249 N N . TYR A 1 281 ? -14.227 14.336 19.078 1 95.44 281 TYR A N 1
ATOM 2250 C CA . TYR A 1 281 ? -12.773 14.336 19.203 1 95.44 281 TYR A CA 1
ATOM 2251 C C . TYR A 1 281 ? -12.273 12.992 19.703 1 95.44 281 TYR A C 1
ATOM 2253 O O . TYR A 1 281 ? -11.336 12.422 19.141 1 95.44 281 TYR A O 1
ATOM 2261 N N . MET A 1 282 ? -12.953 12.484 20.703 1 96.94 282 MET A N 1
ATOM 2262 C CA . MET A 1 282 ? -12.508 11.281 21.391 1 96.94 282 MET A CA 1
ATOM 2263 C C . MET A 1 282 ? -12.656 10.047 20.516 1 96.94 282 MET A C 1
ATOM 2265 O O . MET A 1 282 ? -11.922 9.07 20.672 1 96.94 282 MET A O 1
ATOM 2269 N N . TYR A 1 283 ? -13.562 10.133 19.547 1 93.81 283 TYR A N 1
ATOM 2270 C CA . TYR A 1 283 ? -13.68 9.047 18.578 1 93.81 283 TYR A CA 1
ATOM 2271 C C . TYR A 1 283 ? -12.344 8.797 17.875 1 93.81 283 TYR A C 1
ATOM 2273 O O . TYR A 1 283 ? -11.906 7.648 17.766 1 93.81 283 TYR A O 1
ATOM 2281 N N . HIS A 1 284 ? -11.734 9.828 17.453 1 95.62 284 HIS A N 1
ATOM 2282 C CA . HIS A 1 284 ? -10.477 9.703 16.719 1 95.62 284 HIS A CA 1
ATOM 2283 C C . HIS A 1 284 ? -9.312 9.414 17.672 1 95.62 284 HIS A C 1
ATOM 2285 O O . HIS A 1 284 ? -8.359 8.727 17.297 1 95.62 284 HIS A O 1
ATOM 2291 N N . VAL A 1 285 ? -9.398 9.883 18.906 1 97.88 285 VAL A N 1
ATOM 2292 C CA . VAL A 1 285 ? -8.406 9.547 19.922 1 97.88 285 VAL A CA 1
ATOM 2293 C C . VAL A 1 285 ? -8.414 8.039 20.172 1 97.88 285 VAL A C 1
ATOM 2295 O O . VAL A 1 285 ? -7.355 7.406 20.219 1 97.88 285 VAL A O 1
ATOM 2298 N N . GLU A 1 286 ? -9.586 7.531 20.281 1 96.31 286 GLU A N 1
ATOM 2299 C CA . GLU A 1 286 ? -9.734 6.098 20.516 1 96.31 286 GLU A CA 1
ATOM 2300 C C . GLU A 1 286 ? -9.164 5.289 19.359 1 96.31 286 GLU A C 1
ATOM 2302 O O . GLU A 1 286 ? -8.492 4.277 19.562 1 96.31 286 GLU A O 1
ATOM 2307 N N . GLU A 1 287 ? -9.43 5.742 18.188 1 93.44 287 GLU A N 1
ATOM 2308 C CA . GLU A 1 287 ? -8.914 5.055 17.016 1 93.44 287 GLU A CA 1
ATOM 2309 C C . GLU A 1 287 ? -7.387 5.039 17.016 1 93.44 287 GLU A C 1
ATOM 2311 O O . GLU A 1 287 ? -6.773 4.043 16.641 1 93.44 287 GLU A O 1
ATOM 2316 N N . TYR A 1 288 ? -6.805 6.152 17.422 1 96.69 288 TYR A N 1
ATOM 2317 C CA . TYR A 1 288 ? -5.352 6.238 17.484 1 96.69 288 TYR A CA 1
ATOM 2318 C C . TYR A 1 288 ? -4.777 5.227 18.469 1 96.69 288 TYR A C 1
ATOM 2320 O O . TYR A 1 288 ? -3.848 4.488 18.141 1 96.69 288 TYR A O 1
ATOM 2328 N N . TYR A 1 289 ? -5.336 5.172 19.594 1 97 289 TYR A N 1
ATOM 2329 C CA . TYR A 1 289 ? -4.812 4.285 20.625 1 97 289 TYR A CA 1
ATOM 2330 C C . TYR A 1 289 ? -5.098 2.826 20.281 1 97 289 TYR A C 1
ATOM 2332 O O . TYR A 1 289 ? -4.297 1.941 20.594 1 97 289 TYR A O 1
ATOM 2340 N N . ASP A 1 290 ? -6.277 2.594 19.672 1 93.69 290 ASP A N 1
ATOM 2341 C CA . ASP A 1 290 ? -6.559 1.235 19.219 1 93.69 290 ASP A CA 1
ATOM 2342 C C . ASP A 1 290 ? -5.504 0.763 18.219 1 93.69 290 ASP A C 1
ATOM 2344 O O . ASP A 1 290 ? -5.129 -0.411 18.203 1 93.69 290 ASP A O 1
ATOM 2348 N N . GLN A 1 291 ? -5.07 1.648 17.438 1 93 291 GLN A N 1
ATOM 2349 C CA . GLN A 1 291 ? -4.035 1.339 16.469 1 93 291 GLN A CA 1
ATOM 2350 C C . GLN A 1 291 ? -2.697 1.059 17.141 1 93 291 GLN A C 1
ATOM 2352 O O . GLN A 1 291 ? -2.031 0.07 16.828 1 93 291 GLN A O 1
ATOM 2357 N N . ILE A 1 292 ? -2.311 1.929 18.047 1 92.81 292 ILE A N 1
ATOM 2358 C CA . ILE A 1 292 ? -0.982 1.828 18.641 1 92.81 292 ILE A CA 1
ATOM 2359 C C . ILE A 1 292 ? -0.937 0.642 19.609 1 92.81 292 ILE A C 1
ATOM 2361 O O . ILE A 1 292 ? 0.108 0.007 19.766 1 92.81 292 ILE A O 1
ATOM 2365 N N . GLU A 1 293 ? -2.008 0.248 20.188 1 91.5 293 GLU A N 1
ATOM 2366 C CA . GLU A 1 293 ? -2.076 -0.849 21.156 1 91.5 293 GLU A CA 1
ATOM 2367 C C . GLU A 1 293 ? -1.766 -2.186 20.484 1 91.5 293 GLU A C 1
ATOM 2369 O O . GLU A 1 293 ? -1.405 -3.152 21.156 1 91.5 293 GLU A O 1
ATOM 2374 N N . ARG A 1 294 ? -1.909 -2.266 19.219 1 85.62 294 ARG A N 1
ATOM 2375 C CA . ARG A 1 294 ? -1.588 -3.486 18.484 1 85.62 294 ARG A CA 1
ATOM 2376 C C . ARG A 1 294 ? -0.107 -3.828 18.609 1 85.62 294 ARG A C 1
ATOM 2378 O O . ARG A 1 294 ? 0.264 -5.004 18.656 1 85.62 294 ARG A O 1
ATOM 2385 N N . THR A 1 295 ? 0.659 -2.797 18.766 1 85.38 295 THR A N 1
ATOM 2386 C CA . THR A 1 295 ? 2.098 -3.016 18.859 1 85.38 295 THR A CA 1
ATOM 2387 C C . THR A 1 295 ? 2.604 -2.699 20.266 1 85.38 295 THR A C 1
ATOM 2389 O O . THR A 1 295 ? 3.691 -3.131 20.656 1 85.38 295 THR A O 1
ATOM 2392 N N . GLN A 1 296 ? 1.838 -1.923 20.969 1 90 296 GLN A N 1
ATOM 2393 C CA . GLN A 1 296 ? 2.182 -1.566 22.344 1 90 296 GLN A CA 1
ATOM 2394 C C . GLN A 1 296 ? 1.035 -1.887 23.297 1 90 296 GLN A C 1
ATOM 2396 O O . GLN A 1 296 ? 0.417 -0.981 23.859 1 90 296 GLN A O 1
ATOM 2401 N N . PRO A 1 297 ? 0.926 -3.166 23.562 1 88.44 297 PRO A N 1
ATOM 2402 C CA . PRO A 1 297 ? -0.167 -3.541 24.453 1 88.44 297 PRO A CA 1
ATOM 2403 C C . PRO A 1 297 ? 0.005 -2.967 25.859 1 88.44 297 PRO A C 1
ATOM 2405 O O . PRO A 1 297 ? 1.124 -2.918 26.391 1 88.44 297 PRO A O 1
ATOM 2408 N N . GLY A 1 298 ? -1.029 -2.449 26.469 1 91.19 298 GLY A N 1
ATOM 2409 C CA . GLY A 1 298 ? -0.998 -1.945 27.828 1 91.19 298 GLY A CA 1
ATOM 2410 C C . GLY A 1 298 ? -0.588 -0.487 27.922 1 91.19 298 GLY A C 1
ATOM 2411 O O . GLY A 1 298 ? -0.371 0.038 29.016 1 91.19 298 GLY A O 1
ATOM 2412 N N . ILE A 1 299 ? -0.535 0.184 26.859 1 94.56 299 ILE A N 1
ATOM 2413 C CA . ILE A 1 299 ? -0.144 1.589 26.828 1 94.56 299 ILE A CA 1
ATOM 2414 C C . ILE A 1 299 ? -1.174 2.424 27.594 1 94.56 299 ILE A C 1
ATOM 2416 O O . ILE A 1 299 ? -2.371 2.131 27.547 1 94.56 299 ILE A O 1
ATOM 2420 N N . THR A 1 300 ? -0.669 3.453 28.312 1 96.19 300 THR A N 1
ATOM 2421 C CA . THR A 1 300 ? -1.556 4.414 28.969 1 96.19 300 THR A CA 1
ATOM 2422 C C . THR A 1 300 ? -2.115 5.402 27.953 1 96.19 300 THR A C 1
ATOM 2424 O O . THR A 1 300 ? -1.359 6.043 27.219 1 96.19 300 THR A O 1
ATOM 2427 N N . ARG A 1 301 ? -3.412 5.484 27.922 1 97.88 301 ARG A N 1
ATOM 2428 C CA . ARG A 1 301 ? -4.051 6.395 26.969 1 97.88 301 ARG A CA 1
ATOM 2429 C C . ARG A 1 301 ? -4.105 7.812 27.531 1 97.88 301 ARG A C 1
ATOM 2431 O O . ARG A 1 301 ? -5.02 8.156 28.281 1 97.88 301 ARG A O 1
ATOM 2438 N N . ARG A 1 302 ? -3.203 8.633 27.141 1 97.75 302 ARG A N 1
ATOM 2439 C CA . ARG A 1 302 ? -3.084 10.008 27.625 1 97.75 302 ARG A CA 1
ATOM 2440 C C . ARG A 1 302 ? -3.627 11 26.594 1 97.75 302 ARG A C 1
ATOM 2442 O O . ARG A 1 302 ? -3.449 10.812 25.391 1 97.75 302 ARG A O 1
ATOM 2449 N N . VAL A 1 303 ? -4.273 12.031 27.109 1 97.81 303 VAL A N 1
ATOM 2450 C CA . VAL A 1 303 ? -4.801 13.086 26.25 1 97.81 303 VAL A CA 1
ATOM 2451 C C . VAL A 1 303 ? -4.395 14.445 26.812 1 97.81 303 VAL A C 1
ATOM 2453 O O . VAL A 1 303 ? -4.645 14.75 27.969 1 97.81 303 VAL A O 1
ATOM 2456 N N . TYR A 1 304 ? -3.689 15.219 26.062 1 96.88 304 TYR A N 1
ATOM 2457 C CA . TYR A 1 304 ? -3.486 16.625 26.375 1 96.88 304 TYR A CA 1
ATOM 2458 C C . TYR A 1 304 ? -4.66 17.469 25.891 1 96.88 304 TYR A C 1
ATOM 2460 O O . TYR A 1 304 ? -4.867 17.625 24.688 1 96.88 304 TYR A O 1
ATOM 2468 N N . LEU A 1 305 ? -5.402 17.953 26.781 1 95.56 305 LEU A N 1
ATOM 2469 C CA . LEU A 1 305 ? -6.617 18.688 26.438 1 95.56 305 LEU A CA 1
ATOM 2470 C C . LEU A 1 305 ? -6.387 20.188 26.547 1 95.56 305 LEU A C 1
ATOM 2472 O O . LEU A 1 305 ? -6.305 20.734 27.641 1 95.56 305 LEU A O 1
ATOM 2476 N N . ALA A 1 306 ? -6.207 20.844 25.406 1 92.94 306 ALA A N 1
ATOM 2477 C CA . ALA A 1 306 ? -6.129 22.297 25.328 1 92.94 306 ALA A CA 1
ATOM 2478 C C . ALA A 1 306 ? -7.504 22.906 25.078 1 92.94 306 ALA A C 1
ATOM 2480 O O . ALA A 1 306 ? -8.102 22.688 24.016 1 92.94 306 ALA A O 1
ATOM 2481 N N . THR A 1 307 ? -8.047 23.531 26.016 1 88.62 307 THR A N 1
ATOM 2482 C CA . THR A 1 307 ? -9.359 24.141 25.906 1 88.62 307 THR A CA 1
ATOM 2483 C C . THR A 1 307 ? -9.438 25.422 26.734 1 88.62 307 THR A C 1
ATOM 2485 O O . THR A 1 307 ? -8.664 25.609 27.672 1 88.62 307 THR A O 1
ATOM 2488 N N . ASP A 1 308 ? -10.305 26.312 26.312 1 75.06 308 ASP A N 1
ATOM 2489 C CA . ASP A 1 308 ? -10.547 27.531 27.062 1 75.06 308 ASP A CA 1
ATOM 2490 C C . ASP A 1 308 ? -11.773 27.391 27.969 1 75.06 308 ASP A C 1
ATOM 2492 O O . ASP A 1 308 ? -12.125 28.328 28.688 1 75.06 308 ASP A O 1
ATOM 2496 N N . GLU A 1 309 ? -12.367 26.203 27.938 1 77.81 309 GLU A N 1
ATOM 2497 C CA . GLU A 1 309 ? -13.57 25.969 28.719 1 77.81 309 GLU A CA 1
ATOM 2498 C C . GLU A 1 309 ? -13.32 24.906 29.797 1 77.81 309 GLU A C 1
ATOM 2500 O O . GLU A 1 309 ? -13.242 23.703 29.484 1 77.81 309 GLU A O 1
ATOM 2505 N N . PRO A 1 310 ? -13.438 25.328 30.969 1 75.19 310 PRO A N 1
ATOM 2506 C CA . PRO A 1 310 ? -13.125 24.391 32.062 1 75.19 310 PRO A CA 1
ATOM 2507 C C . PRO A 1 310 ? -14.094 23.219 32.125 1 75.19 310 PRO A C 1
ATOM 2509 O O . PRO A 1 310 ? -13.727 22.125 32.562 1 75.19 310 PRO A O 1
ATOM 2512 N N . THR A 1 311 ? -15.25 23.375 31.656 1 84.19 311 THR A N 1
ATOM 2513 C CA . THR A 1 311 ? -16.266 22.312 31.766 1 84.19 311 THR A CA 1
ATOM 2514 C C . THR A 1 311 ? -15.906 21.141 30.844 1 84.19 311 THR A C 1
ATOM 2516 O O . THR A 1 311 ? -16.375 20.016 31.062 1 84.19 311 THR A O 1
ATOM 2519 N N . VAL A 1 312 ? -15.109 21.422 29.875 1 88.56 312 VAL A N 1
ATOM 2520 C CA . VAL A 1 312 ? -14.773 20.391 28.906 1 88.56 312 VAL A CA 1
ATOM 2521 C C . VAL A 1 312 ? -13.953 19.297 29.578 1 88.56 312 VAL A C 1
ATOM 2523 O O . VAL A 1 312 ? -14.133 18.109 29.281 1 88.56 312 VAL A O 1
ATOM 2526 N N . LEU A 1 313 ? -13.078 19.656 30.5 1 89.25 313 LEU A N 1
ATOM 2527 C CA . LEU A 1 313 ? -12.242 18.672 31.188 1 89.25 313 LEU A CA 1
ATOM 2528 C C . LEU A 1 313 ? -13.086 17.734 32.031 1 89.25 313 LEU A C 1
ATOM 2530 O O . LEU A 1 313 ? -12.914 16.516 31.969 1 89.25 313 LEU A O 1
ATOM 2534 N N . SER A 1 314 ? -13.984 18.312 32.781 1 89.38 314 SER A N 1
ATOM 2535 C CA . SER A 1 314 ? -14.844 17.5 33.625 1 89.38 314 SER A CA 1
ATOM 2536 C C . SER A 1 314 ? -15.734 16.578 32.781 1 89.38 314 SER A C 1
ATOM 2538 O O . SER A 1 314 ? -15.953 15.422 33.156 1 89.38 314 SER A O 1
ATOM 2540 N N . GLU A 1 315 ? -16.156 17.125 31.75 1 91.62 315 GLU A N 1
ATOM 2541 C CA . GLU A 1 315 ? -16.984 16.328 30.844 1 91.62 315 GLU A CA 1
ATOM 2542 C C . GLU A 1 315 ? -16.203 15.156 30.266 1 91.62 315 GLU A C 1
ATOM 2544 O O . GLU A 1 315 ? -16.703 14.023 30.219 1 91.62 315 GLU A O 1
ATOM 2549 N N . ALA A 1 316 ? -15.008 15.414 29.844 1 94.38 316 ALA A N 1
ATOM 2550 C CA . ALA A 1 316 ? -14.164 14.391 29.234 1 94.38 316 ALA A CA 1
ATOM 2551 C C . ALA A 1 316 ? -13.805 13.305 30.25 1 94.38 316 ALA A C 1
ATOM 2553 O O . ALA A 1 316 ? -13.867 12.109 29.938 1 94.38 316 ALA A O 1
ATOM 2554 N N . GLN A 1 317 ? -13.516 13.711 31.469 1 94.06 317 GLN A N 1
ATOM 2555 C CA . GLN A 1 317 ? -13.133 12.766 32.5 1 94.06 317 GLN A CA 1
ATOM 2556 C C . GLN A 1 317 ? -14.297 11.875 32.906 1 94.06 317 GLN A C 1
ATOM 2558 O O . GLN A 1 317 ? -14.117 10.688 33.188 1 94.06 317 GLN A O 1
ATOM 2563 N N . LYS A 1 318 ? -15.398 12.43 32.906 1 95.75 318 LYS A N 1
ATOM 2564 C CA . LYS A 1 318 ? -16.594 11.68 33.281 1 95.75 318 LYS A CA 1
ATOM 2565 C C . LYS A 1 318 ? -16.969 10.672 32.188 1 95.75 318 LYS A C 1
ATOM 2567 O O . LYS A 1 318 ? -17.281 9.523 32.469 1 95.75 318 LYS A O 1
ATOM 2572 N N . LYS A 1 319 ? -16.906 11.102 31 1 96 319 LYS A N 1
ATOM 2573 C CA . LYS A 1 319 ? -17.359 10.281 29.875 1 96 319 LYS A CA 1
ATOM 2574 C C . LYS A 1 319 ? -16.312 9.227 29.516 1 96 319 LYS A C 1
ATOM 2576 O O . LYS A 1 319 ? -16.641 8.148 29.031 1 96 319 LYS A O 1
ATOM 2581 N N . TYR A 1 320 ? -15.07 9.594 29.75 1 97.56 320 TYR A N 1
ATOM 2582 C CA . TYR A 1 320 ? -13.977 8.711 29.359 1 97.56 320 TYR A CA 1
ATOM 2583 C C . TYR A 1 320 ? -13.023 8.477 30.531 1 97.56 320 TYR A C 1
ATOM 2585 O O . TYR A 1 320 ? -11.852 8.867 30.469 1 97.56 320 TYR A O 1
ATOM 2593 N N . PRO A 1 321 ? -13.406 7.699 31.469 1 96.25 321 PRO A N 1
ATOM 2594 C CA . PRO A 1 321 ? -12.633 7.504 32.719 1 96.25 321 PRO A CA 1
ATOM 2595 C C . PRO A 1 321 ? -11.367 6.68 32.5 1 96.25 321 PRO A C 1
ATOM 2597 O O . PRO A 1 321 ? -10.453 6.719 33.312 1 96.25 321 PRO A O 1
ATOM 2600 N N . ASN A 1 322 ? -11.258 5.949 31.391 1 95.81 322 ASN A N 1
ATOM 2601 C CA . ASN A 1 322 ? -10.102 5.094 31.125 1 95.81 322 ASN A CA 1
ATOM 2602 C C . ASN A 1 322 ? -8.945 5.883 30.516 1 95.81 322 ASN A C 1
ATOM 2604 O O . ASN A 1 322 ? -7.879 5.328 30.25 1 95.81 322 ASN A O 1
ATOM 2608 N N . TYR A 1 323 ? -9.148 7.129 30.312 1 97.25 323 TYR A N 1
ATOM 2609 C CA . TYR A 1 323 ? -8.117 7.996 29.75 1 97.25 323 TYR A CA 1
ATOM 2610 C C . TYR A 1 323 ? -7.531 8.906 30.828 1 97.25 323 TYR A C 1
ATOM 2612 O O . TYR A 1 323 ? -8.203 9.234 31.797 1 97.25 323 TYR A O 1
ATOM 2620 N N . THR A 1 324 ? -6.262 9.227 30.703 1 95.94 324 THR A N 1
ATOM 2621 C CA . THR A 1 324 ? -5.605 10.211 31.547 1 95.94 324 THR A CA 1
ATOM 2622 C C . THR A 1 324 ? -5.543 11.57 30.859 1 95.94 324 THR A C 1
ATOM 2624 O O . THR A 1 324 ? -4.781 11.75 29.906 1 95.94 324 THR A O 1
ATOM 2627 N N . PHE A 1 325 ? -6.336 12.453 31.328 1 94.81 325 PHE A N 1
ATOM 2628 C CA . PHE A 1 325 ? -6.379 13.789 30.734 1 94.81 325 PHE A CA 1
ATOM 2629 C C . PHE A 1 325 ? -5.391 14.719 31.438 1 94.81 325 PHE A C 1
ATOM 2631 O O . PHE A 1 325 ? -5.355 14.789 32.656 1 94.81 325 PHE A O 1
ATOM 2638 N N . ILE A 1 326 ? -4.535 15.336 30.578 1 90.75 326 ILE A N 1
ATOM 2639 C CA . ILE A 1 326 ? -3.566 16.328 31.031 1 90.75 326 ILE A CA 1
ATOM 2640 C C . ILE A 1 326 ? -4.004 17.719 30.562 1 90.75 326 ILE A C 1
ATOM 2642 O O . ILE A 1 326 ? -4.34 17.922 29.391 1 90.75 326 ILE A O 1
ATOM 2646 N N . ASN A 1 327 ? -4.18 18.547 31.438 1 83.88 327 ASN A N 1
ATOM 2647 C CA . ASN A 1 327 ? -4.605 19.906 31.109 1 83.88 327 ASN A CA 1
ATOM 2648 C C . ASN A 1 327 ? -3.885 20.938 31.969 1 83.88 327 ASN A C 1
ATOM 2650 O O . ASN A 1 327 ? -3.588 20.688 33.156 1 83.88 327 ASN A O 1
ATOM 2654 N N . ASP A 1 328 ? -3.398 21.984 31.344 1 68.81 328 ASP A N 1
ATOM 2655 C CA . ASP A 1 328 ? -2.785 23.062 32.094 1 68.81 328 ASP A CA 1
ATOM 2656 C C . ASP A 1 328 ? -3.846 23.938 32.75 1 68.81 328 ASP A C 1
ATOM 2658 O O . ASP A 1 328 ? -3.562 25.078 33.156 1 68.81 328 ASP A O 1
ATOM 2662 N N . PHE A 1 329 ? -5.086 23.531 32.781 1 57.97 329 PHE A N 1
ATOM 2663 C CA . PHE A 1 329 ? -6.047 24.484 33.312 1 57.97 329 PHE A CA 1
ATOM 2664 C C . PHE A 1 329 ? -5.754 24.797 34.781 1 57.97 329 PHE A C 1
ATOM 2666 O O . PHE A 1 329 ? -5.703 23.891 35.625 1 57.97 329 PHE A O 1
ATOM 2673 N N . ASN A 1 330 ? -4.836 25.719 35.062 1 47.06 330 ASN A N 1
ATOM 2674 C CA . ASN A 1 330 ? -4.887 26.203 36.438 1 47.06 330 ASN A CA 1
ATOM 2675 C C . ASN A 1 330 ? -6.168 26.984 36.719 1 47.06 330 ASN A C 1
ATOM 2677 O O . ASN A 1 330 ? -6.461 27.969 36.031 1 47.06 330 ASN A O 1
ATOM 2681 N N . GLY A 1 331 ? -7.293 26.547 36.906 1 44.06 331 GLY A N 1
ATOM 2682 C CA . GLY A 1 331 ? -8.492 27.188 37.406 1 44.06 331 GLY A CA 1
ATOM 2683 C C . GLY A 1 331 ? -8.695 28.594 36.875 1 44.06 331 GLY A C 1
ATOM 2684 O O . GLY A 1 331 ? -9.742 29.203 37.062 1 44.06 331 GLY A O 1
ATOM 2685 N N . THR A 1 332 ? -7.656 29.391 36.719 1 40.19 332 THR A N 1
ATOM 2686 C CA . THR A 1 332 ? -7.766 30.828 36.531 1 40.19 332 THR A CA 1
ATOM 2687 C C . THR A 1 332 ? -8.102 31.156 35.062 1 40.19 332 THR A C 1
ATOM 2689 O O . THR A 1 332 ? -8.203 32.344 34.719 1 40.19 332 THR A O 1
ATOM 2692 N N . ARG A 1 333 ? -8.016 30.328 34.094 1 46.88 333 ARG A N 1
ATOM 2693 C CA . ARG A 1 333 ? -8.18 30.797 32.719 1 46.88 333 ARG A CA 1
ATOM 2694 C C . ARG A 1 333 ? -9.641 31.062 32.406 1 46.88 333 ARG A C 1
ATOM 2696 O O . ARG A 1 333 ? -10.398 30.125 32.125 1 46.88 333 ARG A O 1
ATOM 2703 N N . THR A 1 334 ? -10.297 31.906 33.094 1 39.84 334 THR A N 1
ATOM 2704 C CA . THR A 1 334 ? -11.648 32.281 32.719 1 39.84 334 THR A CA 1
ATOM 2705 C C . THR A 1 334 ? -11.672 32.781 31.266 1 39.84 334 THR A C 1
ATOM 2707 O O . THR A 1 334 ? -10.812 33.562 30.859 1 39.84 334 THR A O 1
ATOM 2710 N N . ALA A 1 335 ? -12.266 32.125 30.375 1 42.53 335 ALA A N 1
ATOM 2711 C CA . ALA A 1 335 ? -12.547 32.344 28.969 1 42.53 335 ALA A CA 1
ATOM 2712 C C . ALA A 1 335 ? -13.008 33.781 28.719 1 42.53 335 ALA A C 1
ATOM 2714 O O . ALA A 1 335 ? -13.461 34.125 27.625 1 42.53 335 ALA A O 1
ATOM 2715 N N . THR A 1 336 ? -13.18 34.594 29.656 1 38.34 336 THR A N 1
ATOM 2716 C CA . THR A 1 336 ? -13.766 35.844 29.156 1 38.34 336 THR A CA 1
ATOM 2717 C C . THR A 1 336 ? -12.75 36.625 28.328 1 38.34 336 THR A C 1
ATOM 2719 O O . THR A 1 336 ? -11.539 36.5 28.547 1 38.34 336 THR A O 1
ATOM 2722 N N . MET A 1 337 ? -13.133 37.094 27.234 1 41.56 337 MET A N 1
ATOM 2723 C CA . MET A 1 337 ? -12.359 38 26.375 1 41.56 337 MET A CA 1
ATOM 2724 C C . MET A 1 337 ? -11.461 38.906 27.219 1 41.56 337 MET A C 1
ATOM 2726 O O . MET A 1 337 ? -10.328 39.188 26.828 1 41.56 337 MET A O 1
ATOM 2730 N N . THR A 1 338 ? -12.039 39.312 28.219 1 43.41 338 THR A N 1
ATOM 2731 C CA . THR A 1 338 ? -11.383 40.281 29.078 1 43.41 338 THR A CA 1
ATOM 2732 C C . THR A 1 338 ? -10.188 39.656 29.797 1 43.41 338 THR A C 1
ATOM 2734 O O . THR A 1 338 ? -9.156 40.312 29.984 1 43.41 338 THR A O 1
ATOM 2737 N N . SER A 1 339 ? -10.359 38.438 30.172 1 46.91 339 SER A N 1
ATOM 2738 C CA . SER A 1 339 ? -9.305 37.75 30.922 1 46.91 339 SER A CA 1
ATOM 2739 C C . SER A 1 339 ? -8.273 37.156 29.984 1 46.91 339 SER A C 1
ATOM 2741 O O . SER A 1 339 ? -7.168 36.781 30.422 1 46.91 339 SER A O 1
ATOM 2743 N N . ARG A 1 340 ? -8.57 37.031 28.719 1 50.88 340 ARG A N 1
ATOM 2744 C CA . ARG A 1 340 ? -7.664 36.531 27.688 1 50.88 340 ARG A CA 1
ATOM 2745 C C . ARG A 1 340 ? -6.473 37.469 27.516 1 50.88 340 ARG A C 1
ATOM 2747 O O . ARG A 1 340 ? -5.422 37.062 27.016 1 50.88 340 ARG A O 1
ATOM 2754 N N . ASN A 1 341 ? -6.695 38.719 28.016 1 56.25 341 ASN A N 1
ATOM 2755 C CA . ASN A 1 341 ? -5.66 39.719 27.781 1 56.25 341 ASN A CA 1
ATOM 2756 C C . ASN A 1 341 ? -4.68 39.781 28.938 1 56.25 341 ASN A C 1
ATOM 2758 O O . ASN A 1 341 ? -3.936 40.75 29.062 1 56.25 341 ASN A O 1
ATOM 2762 N N . SER A 1 342 ? -4.762 38.719 29.75 1 68.5 342 SER A N 1
ATOM 2763 C CA . SER A 1 342 ? -3.803 38.719 30.859 1 68.5 342 SER A CA 1
ATOM 2764 C C . SER A 1 342 ? -2.523 37.969 30.484 1 68.5 342 SER A C 1
ATOM 2766 O O . SER A 1 342 ? -2.502 37.219 29.516 1 68.5 342 SER A O 1
ATOM 2768 N N . LYS A 1 343 ? -1.415 38.344 31.109 1 76.44 343 LYS A N 1
ATOM 2769 C CA . LYS A 1 343 ? -0.134 37.656 30.984 1 76.44 343 LYS A CA 1
ATOM 2770 C C . LYS A 1 343 ? -0.296 36.125 31.172 1 76.44 343 LYS A C 1
ATOM 2772 O O . LYS A 1 343 ? 0.32 35.344 30.453 1 76.44 343 LYS A O 1
ATOM 2777 N N . GLU A 1 344 ? -1.139 35.844 32.031 1 78.19 344 GLU A N 1
ATOM 2778 C CA . GLU A 1 344 ? -1.362 34.438 32.344 1 78.19 344 GLU A CA 1
ATOM 2779 C C . GLU A 1 344 ? -2.043 33.719 31.172 1 78.19 344 GLU A C 1
ATOM 2781 O O . GLU A 1 344 ? -1.733 32.562 30.875 1 78.19 344 GLU A O 1
ATOM 2786 N N . SER A 1 345 ? -2.947 34.406 30.594 1 80.75 345 SER A N 1
ATOM 2787 C CA . SER A 1 345 ? -3.635 33.844 29.438 1 80.75 345 SER A CA 1
ATOM 2788 C C . SER A 1 345 ? -2.68 33.625 28.266 1 80.75 345 SER A C 1
ATOM 2790 O O . SER A 1 345 ? -2.754 32.625 27.562 1 80.75 345 SER A O 1
ATOM 2792 N N . LEU A 1 346 ? -1.846 34.594 28.078 1 86.44 346 LEU A N 1
ATOM 2793 C CA . LEU A 1 346 ? -0.858 34.5 27.016 1 86.44 346 LEU A CA 1
ATOM 2794 C C . LEU A 1 346 ? 0.106 33.344 27.25 1 86.44 346 LEU A C 1
ATOM 2796 O O . LEU A 1 346 ? 0.391 32.562 26.344 1 86.44 346 LEU A O 1
ATOM 2800 N N . HIS A 1 347 ? 0.576 33.25 28.453 1 88.19 347 HIS A N 1
ATOM 2801 C CA . HIS A 1 347 ? 1.482 32.156 28.797 1 88.19 347 HIS A CA 1
ATOM 2802 C C . HIS A 1 347 ? 0.793 30.797 28.656 1 88.19 347 HIS A C 1
ATOM 2804 O O . HIS A 1 347 ? 1.422 29.828 28.25 1 88.19 347 HIS A O 1
ATOM 2810 N N . GLY A 1 348 ? -0.464 30.797 29 1 86.75 348 GLY A N 1
ATOM 2811 C CA . GLY A 1 348 ? -1.233 29.578 28.875 1 86.75 348 GLY A CA 1
ATOM 2812 C C . GLY A 1 348 ? -1.358 29.094 27.438 1 86.75 348 GLY A C 1
ATOM 2813 O O . GLY A 1 348 ? -1.187 27.906 27.156 1 86.75 348 GLY A O 1
ATOM 2814 N N . ILE A 1 349 ? -1.696 30.047 26.547 1 90.31 349 ILE A N 1
ATOM 2815 C CA . ILE A 1 349 ? -1.887 29.656 25.141 1 90.31 349 ILE A CA 1
ATOM 2816 C C . ILE A 1 349 ? -0.545 29.266 24.531 1 90.31 349 ILE A C 1
ATOM 2818 O O . ILE A 1 349 ? -0.481 28.359 23.688 1 90.31 349 ILE A O 1
ATOM 2822 N N . ILE A 1 350 ? 0.514 29.922 24.922 1 92.62 350 ILE A N 1
ATOM 2823 C CA . ILE A 1 350 ? 1.847 29.578 24.438 1 92.62 350 ILE A CA 1
ATOM 2824 C C . ILE A 1 350 ? 2.205 28.172 24.922 1 92.62 350 ILE A C 1
ATOM 2826 O O . ILE A 1 350 ? 2.75 27.359 24.156 1 92.62 350 ILE A O 1
ATOM 2830 N N . THR A 1 351 ? 1.873 27.891 26.125 1 93.19 351 THR A N 1
ATOM 2831 C CA . THR A 1 351 ? 2.104 26.562 26.688 1 93.19 351 THR A CA 1
ATOM 2832 C C . THR A 1 351 ? 1.316 25.5 25.922 1 93.19 351 THR A C 1
ATOM 2834 O O . THR A 1 351 ? 1.838 24.438 25.609 1 93.19 351 THR A O 1
ATOM 2837 N N . ASP A 1 352 ? 0.099 25.812 25.594 1 93.31 352 ASP A N 1
ATOM 2838 C CA . ASP A 1 352 ? -0.742 24.891 24.828 1 93.31 352 ASP A CA 1
ATOM 2839 C C . ASP A 1 352 ? -0.138 24.594 23.453 1 93.31 352 ASP A C 1
ATOM 2841 O O . ASP A 1 352 ? -0.033 23.438 23.047 1 93.31 352 ASP A O 1
ATOM 2845 N N . VAL A 1 353 ? 0.252 25.609 22.781 1 96.06 353 VAL A N 1
ATOM 2846 C CA . VAL A 1 353 ? 0.806 25.438 21.438 1 96.06 353 VAL A CA 1
ATOM 2847 C C . VAL A 1 353 ? 2.09 24.609 21.516 1 96.06 353 VAL A C 1
ATOM 2849 O O . VAL A 1 353 ? 2.309 23.719 20.703 1 96.06 353 VAL A O 1
ATOM 2852 N N . TYR A 1 354 ? 2.896 24.953 22.5 1 96.44 354 TYR A N 1
ATOM 2853 C CA . TYR A 1 354 ? 4.164 24.266 22.688 1 96.44 354 TYR A CA 1
ATOM 2854 C C . TYR A 1 354 ? 3.945 22.766 22.875 1 96.44 354 TYR A C 1
ATOM 2856 O O . TYR A 1 354 ? 4.602 21.953 22.234 1 96.44 354 TYR A O 1
ATOM 2864 N N . HIS A 1 355 ? 3.051 22.422 23.719 1 96.62 355 HIS A N 1
ATOM 2865 C CA . HIS A 1 355 ? 2.852 21.016 24.047 1 96.62 355 HIS A CA 1
ATOM 2866 C C . HIS A 1 355 ? 2.031 20.312 22.984 1 96.62 355 HIS A C 1
ATOM 2868 O O . HIS A 1 355 ? 2.273 19.141 22.688 1 96.62 355 HIS A O 1
ATOM 2874 N N . LEU A 1 356 ? 1.041 20.969 22.375 1 97.5 356 LEU A N 1
ATOM 2875 C CA . LEU A 1 356 ? 0.301 20.375 21.281 1 97.5 356 LEU A CA 1
ATOM 2876 C C . LEU A 1 356 ? 1.244 19.969 20.156 1 97.5 356 LEU A C 1
ATOM 2878 O O . LEU A 1 356 ? 1.103 18.875 19.578 1 97.5 356 LEU A O 1
ATOM 2882 N N . ALA A 1 357 ? 2.201 20.781 19.859 1 98.44 357 ALA A N 1
ATOM 2883 C CA . ALA A 1 357 ? 3.158 20.516 18.797 1 98.44 357 ALA A CA 1
ATOM 2884 C C . ALA A 1 357 ? 4.012 19.297 19.109 1 98.44 357 ALA A C 1
ATOM 2886 O O . ALA A 1 357 ? 4.617 18.703 18.219 1 98.44 357 ALA A O 1
ATOM 2887 N N . ARG A 1 358 ? 4.059 18.938 20.359 1 97.81 358 ARG A N 1
ATOM 2888 C CA . ARG A 1 358 ? 4.926 17.859 20.797 1 97.81 358 ARG A CA 1
ATOM 2889 C C . ARG A 1 358 ? 4.113 16.609 21.109 1 97.81 358 ARG A C 1
ATOM 2891 O O . ARG A 1 358 ? 4.66 15.609 21.594 1 97.81 358 ARG A O 1
ATOM 2898 N N . CYS A 1 359 ? 2.842 16.625 20.859 1 98.25 359 CYS A N 1
ATOM 2899 C CA . CYS A 1 359 ? 2.01 15.43 20.969 1 98.25 359 CYS A CA 1
ATOM 2900 C C . CYS A 1 359 ? 2.273 14.484 19.797 1 98.25 359 CYS A C 1
ATOM 2902 O O . CYS A 1 359 ? 2.775 14.906 18.75 1 98.25 359 CYS A O 1
ATOM 2904 N N . ASP A 1 360 ? 1.917 13.211 20 1 98.19 360 ASP A N 1
ATOM 2905 C CA . ASP A 1 360 ? 2.145 12.203 18.969 1 98.19 360 ASP A CA 1
ATOM 2906 C C . ASP A 1 360 ? 1.099 12.305 17.859 1 98.19 360 ASP A C 1
ATOM 2908 O O . ASP A 1 360 ? 1.346 11.891 16.734 1 98.19 360 ASP A O 1
ATOM 2912 N N . TYR A 1 361 ? 0.019 12.789 18.203 1 98.62 361 TYR A N 1
ATOM 2913 C CA . TYR A 1 361 ? -1.125 12.93 17.297 1 98.62 361 TYR A CA 1
ATOM 2914 C C . TYR A 1 361 ? -2.025 14.07 17.75 1 98.62 361 TYR A C 1
ATOM 2916 O O . TYR A 1 361 ? -2.168 14.336 18.938 1 98.62 361 TYR A O 1
ATOM 2924 N N . LEU A 1 362 ? -2.627 14.789 16.75 1 98.62 362 LEU A N 1
ATOM 2925 C CA . LEU A 1 362 ? -3.518 15.906 17.047 1 98.62 362 LEU A CA 1
ATOM 2926 C C . LEU A 1 362 ? -4.926 15.633 16.531 1 98.62 362 LEU A C 1
ATOM 2928 O O . LEU A 1 362 ? -5.098 15.109 15.43 1 98.62 362 LEU A O 1
ATOM 2932 N N . VAL A 1 363 ? -5.895 15.852 17.375 1 98 363 VAL A N 1
ATOM 2933 C CA . VAL A 1 363 ? -7.293 15.914 16.953 1 98 363 VAL A CA 1
ATOM 2934 C C . VAL A 1 363 ? -7.855 17.312 17.234 1 98 363 VAL A C 1
ATOM 2936 O O . VAL A 1 363 ? -7.961 17.719 18.391 1 98 363 VAL A O 1
ATOM 2939 N N . CYS A 1 364 ? -8.188 18.062 16.188 1 96.62 364 CYS A N 1
ATOM 2940 C CA . CYS A 1 364 ? -8.602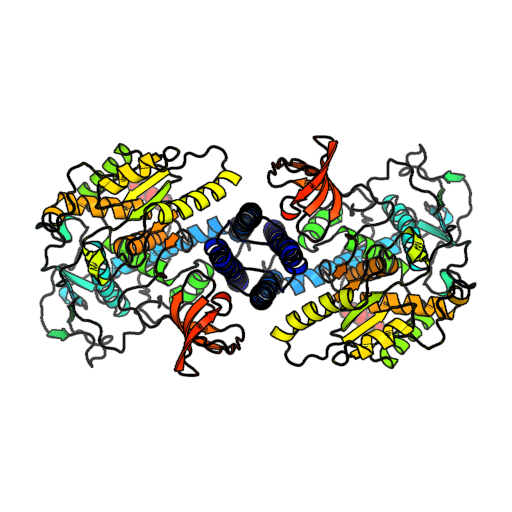 19.453 16.359 1 96.62 364 CYS A CA 1
ATOM 2941 C C . CYS A 1 364 ? -9.344 19.953 15.133 1 96.62 364 CYS A C 1
ATOM 2943 O O . CYS A 1 364 ? -9.922 19.172 14.383 1 96.62 364 CYS A O 1
ATOM 2945 N N . THR A 1 365 ? -9.531 21.266 15.016 1 93.75 365 THR A N 1
ATOM 2946 C CA . THR A 1 365 ? -10.141 21.891 13.852 1 93.75 365 THR A CA 1
ATOM 2947 C C . THR A 1 365 ? -9.156 22.844 13.18 1 93.75 365 THR A C 1
ATOM 2949 O O . THR A 1 365 ? -8.609 23.734 13.828 1 93.75 365 THR A O 1
ATOM 2952 N N . PHE A 1 366 ? -8.945 22.688 11.945 1 94.06 366 PHE A N 1
ATOM 2953 C CA . PHE A 1 366 ? -7.984 23.516 11.242 1 94.06 366 PHE A CA 1
ATOM 2954 C C . PHE A 1 366 ? -8.539 24.922 11 1 94.06 366 PHE A C 1
ATOM 2956 O O . PHE A 1 366 ? -7.809 25.828 10.609 1 94.06 366 PHE A O 1
ATOM 2963 N N . SER A 1 367 ? -9.766 25.141 11.312 1 90.44 367 SER A N 1
ATOM 2964 C CA . SER A 1 367 ? -10.281 26.516 11.336 1 90.44 367 SER A CA 1
ATOM 2965 C C . SER A 1 367 ? -9.672 27.312 12.484 1 90.44 367 SER A C 1
ATOM 2967 O O . SER A 1 367 ? -9.695 28.547 12.469 1 90.44 367 SER A O 1
ATOM 2969 N N . SER A 1 368 ? -9.133 26.578 13.391 1 91.38 368 SER A N 1
ATOM 2970 C CA . SER A 1 368 ? -8.445 27.203 14.508 1 91.38 368 SER A CA 1
ATOM 2971 C C . SER A 1 368 ? -6.992 27.516 14.164 1 91.38 368 SER A C 1
ATOM 2973 O O . SER A 1 368 ? -6.246 26.625 13.766 1 91.38 368 SER A O 1
ATOM 2975 N N . ASN A 1 369 ? -6.605 28.781 14.422 1 93.44 369 ASN A N 1
ATOM 2976 C CA . ASN A 1 369 ? -5.211 29.156 14.219 1 93.44 369 ASN A CA 1
ATOM 2977 C C . ASN A 1 369 ? -4.285 28.406 15.172 1 93.44 369 ASN A C 1
ATOM 2979 O O . ASN A 1 369 ? -3.148 28.094 14.812 1 93.44 369 ASN A O 1
ATOM 2983 N N . VAL A 1 370 ? -4.793 28.078 16.328 1 94.19 370 VAL A N 1
ATOM 2984 C CA . VAL A 1 370 ? -3.988 27.391 17.328 1 94.19 370 VAL A CA 1
ATOM 2985 C C . VAL A 1 370 ? -3.645 25.984 16.844 1 94.19 370 VAL A C 1
ATOM 2987 O O . VAL A 1 370 ? -2.488 25.562 16.906 1 94.19 370 VAL A O 1
ATOM 2990 N N . CYS A 1 371 ? -4.613 25.312 16.312 1 96.25 371 CYS A N 1
ATOM 2991 C CA . CYS A 1 371 ? -4.395 23.969 15.812 1 96.25 371 CYS A CA 1
ATOM 2992 C C . CYS A 1 371 ? -3.422 23.969 14.641 1 96.25 371 CYS A C 1
ATOM 2994 O O . CYS A 1 371 ? -2.498 23.156 14.594 1 96.25 371 CYS A O 1
ATOM 2996 N N . ARG A 1 372 ? -3.617 24.859 13.711 1 97.88 372 ARG A N 1
ATOM 2997 C CA . ARG A 1 372 ? -2.742 24.922 12.539 1 97.88 372 ARG A CA 1
ATOM 2998 C C . ARG A 1 372 ? -1.311 25.25 12.945 1 97.88 372 ARG A C 1
ATOM 3000 O O . ARG A 1 372 ? -0.36 24.656 12.422 1 97.88 372 ARG A O 1
ATOM 3007 N N . LEU A 1 373 ? -1.187 26.188 13.891 1 98.25 373 LEU A N 1
ATOM 3008 C CA . LEU A 1 373 ? 0.149 26.562 14.344 1 98.25 373 LEU A CA 1
ATOM 3009 C C . LEU A 1 373 ? 0.845 25.391 15.016 1 98.25 373 LEU A C 1
ATOM 3011 O O . LEU A 1 373 ? 2.027 25.141 14.773 1 98.25 373 LEU A O 1
ATOM 3015 N N . ALA A 1 374 ? 0.107 24.672 15.859 1 98.56 374 ALA A N 1
ATOM 3016 C CA . ALA A 1 374 ? 0.667 23.5 16.516 1 98.56 374 ALA A CA 1
ATOM 3017 C C . ALA A 1 374 ? 1.086 22.453 15.484 1 98.56 374 ALA A C 1
ATOM 3019 O O . ALA A 1 374 ? 2.16 21.859 15.594 1 98.56 374 ALA A O 1
ATOM 3020 N N . TYR A 1 375 ? 0.24 22.234 14.523 1 98.75 375 TYR A N 1
ATOM 3021 C CA . TYR A 1 375 ? 0.517 21.281 13.453 1 98.75 375 TYR A CA 1
ATOM 3022 C C . TYR A 1 375 ? 1.753 21.703 12.664 1 98.75 375 TYR A C 1
ATOM 3024 O O . TYR A 1 375 ? 2.584 20.859 12.32 1 98.75 375 TYR A O 1
ATOM 3032 N N . GLU A 1 376 ? 1.879 22.953 12.367 1 98.81 376 GLU A N 1
ATOM 3033 C CA . GLU A 1 376 ? 3.029 23.484 11.641 1 98.81 376 GLU A CA 1
ATOM 3034 C C . GLU A 1 376 ? 4.316 23.297 12.438 1 98.81 376 GLU A C 1
ATOM 3036 O O . GLU A 1 376 ? 5.316 22.797 11.906 1 98.81 376 GLU A O 1
ATOM 3041 N N . LEU A 1 377 ? 4.285 23.609 13.68 1 98.75 377 LEU A N 1
ATOM 3042 C CA . LEU A 1 377 ? 5.461 23.438 14.531 1 98.75 377 LEU A CA 1
ATOM 3043 C C . LEU A 1 377 ? 5.812 21.969 14.688 1 98.75 377 LEU A C 1
ATOM 3045 O O . LEU A 1 377 ? 6.988 21.609 14.789 1 98.75 377 LEU A O 1
ATOM 3049 N N . MET A 1 378 ? 4.801 21.172 14.695 1 98.69 378 MET A N 1
ATOM 3050 C CA . MET A 1 378 ? 4.992 19.734 14.805 1 98.69 378 MET A CA 1
ATOM 3051 C C . MET A 1 378 ? 5.887 19.203 13.68 1 98.69 378 MET A C 1
ATOM 3053 O O . MET A 1 378 ? 6.676 18.281 13.891 1 98.69 378 MET A O 1
ATOM 3057 N N . GLN A 1 379 ? 5.82 19.812 12.5 1 98.44 379 GLN A N 1
ATOM 3058 C CA . GLN A 1 379 ? 6.586 19.375 11.344 1 98.44 379 GLN A CA 1
ATOM 3059 C C . GLN A 1 379 ? 8.078 19.594 11.555 1 98.44 379 GLN A C 1
ATOM 3061 O O . GLN A 1 379 ? 8.906 19 10.852 1 98.44 379 GLN A O 1
ATOM 3066 N N . THR A 1 380 ? 8.484 20.453 12.508 1 97.94 380 THR A N 1
ATOM 3067 C CA . THR A 1 380 ? 9.891 20.766 12.742 1 97.94 380 THR A CA 1
ATOM 3068 C C . THR A 1 380 ? 10.461 19.859 13.836 1 97.94 380 THR A C 1
ATOM 3070 O O . THR A 1 380 ? 11.68 19.797 14.023 1 97.94 380 THR A O 1
ATOM 3073 N N . ILE A 1 381 ? 9.586 19.172 14.492 1 96.62 381 ILE A N 1
ATOM 3074 C CA . ILE A 1 381 ? 9.992 18.406 15.664 1 96.62 381 ILE A CA 1
ATOM 3075 C C . ILE A 1 381 ? 10.008 16.922 15.336 1 96.62 381 ILE A C 1
ATOM 3077 O O . ILE A 1 381 ? 10.922 16.188 15.734 1 96.62 381 ILE A O 1
ATOM 3081 N N . GLN A 1 382 ? 9.047 16.469 14.562 1 94.12 382 GLN A N 1
ATOM 3082 C CA . GLN A 1 382 ? 8.797 15.031 14.414 1 94.12 382 GLN A CA 1
ATOM 3083 C C . GLN A 1 382 ? 9.109 14.555 13 1 94.12 382 GLN A C 1
ATOM 3085 O O . GLN A 1 382 ? 8.664 13.484 12.586 1 94.12 382 GLN A O 1
ATOM 3090 N N . GLY A 1 383 ? 9.867 15.281 12.305 1 94.19 383 GLY A N 1
ATOM 3091 C CA . GLY A 1 383 ? 10.109 14.883 10.93 1 94.19 383 GLY A CA 1
ATOM 3092 C C . GLY A 1 383 ? 8.883 15.039 10.047 1 94.19 383 GLY A C 1
ATOM 3093 O O . GLY A 1 383 ? 8.281 16.109 9.984 1 94.19 383 GLY A O 1
ATOM 3094 N N . ASP A 1 384 ? 8.508 13.969 9.32 1 97.06 384 ASP A N 1
ATOM 3095 C CA . ASP A 1 384 ? 7.281 14.023 8.531 1 97.06 384 ASP A CA 1
ATOM 3096 C C . ASP A 1 384 ? 6.059 13.703 9.391 1 97.06 384 ASP A C 1
ATOM 3098 O O . ASP A 1 384 ? 5.66 12.539 9.5 1 97.06 384 ASP A O 1
ATOM 3102 N N . ALA A 1 385 ? 5.453 14.703 9.891 1 97.88 385 ALA A N 1
ATOM 3103 C CA . ALA A 1 385 ? 4.27 14.562 10.734 1 97.88 385 ALA A CA 1
ATOM 3104 C C . ALA A 1 385 ? 3.002 14.938 9.969 1 97.88 385 ALA A C 1
ATOM 3106 O O . ALA A 1 385 ? 2 15.336 10.57 1 97.88 385 ALA A O 1
ATOM 3107 N N . SER A 1 386 ? 3.051 14.828 8.648 1 97.25 386 SER A N 1
ATOM 3108 C CA . SER A 1 386 ? 1.947 15.281 7.812 1 97.25 386 SER A CA 1
ATOM 3109 C C . SER A 1 386 ? 0.66 14.531 8.133 1 97.25 386 SER A C 1
ATOM 3111 O O . SER A 1 386 ? -0.436 15.078 7.996 1 97.25 386 SER A O 1
ATOM 3113 N N . ARG A 1 387 ? 0.769 13.336 8.641 1 95.69 387 ARG A N 1
ATOM 3114 C CA . ARG A 1 387 ? -0.423 12.523 8.867 1 95.69 387 ARG A CA 1
ATOM 3115 C C . ARG A 1 387 ? -0.717 12.398 10.359 1 95.69 387 ARG A C 1
ATOM 3117 O O . ARG A 1 387 ? -1.621 11.656 10.758 1 95.69 387 ARG A O 1
ATOM 3124 N N . ASN A 1 388 ? -0.032 13.07 11.227 1 97.75 388 ASN A N 1
ATOM 3125 C CA . ASN A 1 388 ? -0.217 12.977 12.672 1 97.75 388 ASN A CA 1
ATOM 3126 C C . ASN A 1 388 ? -1.284 13.945 13.164 1 97.75 388 ASN A C 1
ATOM 3128 O O . ASN A 1 388 ? -1.082 14.641 14.164 1 97.75 388 ASN A O 1
ATOM 3132 N N . VAL A 1 389 ? -2.363 13.984 12.344 1 98.06 389 VAL A N 1
ATOM 3133 C CA . VAL A 1 389 ? -3.424 14.914 12.719 1 98.06 389 VAL A CA 1
ATOM 3134 C C . VAL A 1 389 ? -4.754 14.445 12.133 1 98.06 389 VAL A C 1
ATOM 3136 O O . VAL A 1 389 ? -4.781 13.781 11.094 1 98.06 389 VAL A O 1
ATOM 3139 N N . ARG A 1 390 ? -5.754 14.695 12.844 1 96.44 390 ARG A N 1
ATOM 3140 C CA . ARG A 1 390 ? -7.121 14.594 12.352 1 96.44 390 ARG A CA 1
ATOM 3141 C C . ARG A 1 390 ? -7.895 15.883 12.602 1 96.44 390 ARG A C 1
ATOM 3143 O O . ARG A 1 390 ? -8.227 16.203 13.742 1 96.44 390 ARG A O 1
ATOM 3150 N N . SER A 1 391 ? -8.188 16.562 11.516 1 95.12 391 SER A N 1
ATOM 3151 C CA . SER A 1 391 ? -9.055 17.734 11.625 1 95.12 391 SER A CA 1
ATOM 3152 C C . SER A 1 391 ? -10.516 17.344 11.469 1 95.12 391 SER A C 1
ATOM 3154 O O . SER A 1 391 ? -10.867 16.516 10.625 1 95.12 391 SER A O 1
ATOM 3156 N N . LEU A 1 392 ? -11.375 18 12.156 1 92.12 392 LEU A N 1
ATOM 3157 C CA . LEU A 1 392 ? -12.789 17.656 12.141 1 92.12 392 LEU A CA 1
ATOM 3158 C C . LEU A 1 392 ? -13.547 18.531 11.156 1 92.12 392 LEU A C 1
ATOM 3160 O O . LEU A 1 392 ? -14.695 18.25 10.812 1 92.12 392 LEU A O 1
ATOM 3164 N N . ASP A 1 393 ? -12.906 19.578 10.625 1 88.56 393 ASP A N 1
ATOM 3165 C CA . ASP A 1 393 ? -13.75 20.516 9.883 1 88.56 393 ASP A CA 1
ATOM 3166 C C . ASP A 1 393 ? -13.117 20.891 8.547 1 88.56 393 ASP A C 1
ATOM 3168 O O . ASP A 1 393 ? -13.828 21.188 7.582 1 88.56 393 ASP A O 1
ATOM 3172 N N . ASP A 1 394 ? -11.773 21.016 8.531 1 89.25 394 ASP A N 1
ATOM 3173 C CA . ASP A 1 394 ? -11.164 21.5 7.293 1 89.25 394 ASP A CA 1
ATOM 3174 C C . ASP A 1 394 ? -9.836 20.797 7.031 1 89.25 394 ASP A C 1
ATOM 3176 O O . ASP A 1 394 ? -9.258 20.172 7.93 1 89.25 394 ASP A O 1
ATOM 3180 N N . VAL A 1 395 ? -9.445 20.953 5.703 1 92.62 395 VAL A N 1
ATOM 3181 C CA . VAL A 1 395 ? -8.078 20.562 5.363 1 92.62 395 VAL A CA 1
ATOM 3182 C C . VAL A 1 395 ? -7.102 21.641 5.801 1 92.62 395 VAL A C 1
ATOM 3184 O O . VAL A 1 395 ? -7.5 22.781 6.043 1 92.62 395 VAL A O 1
ATOM 3187 N N . TYR A 1 396 ? -5.867 21.297 5.922 1 95.81 396 TYR A N 1
ATOM 3188 C CA . TYR A 1 396 ? -4.855 22.281 6.297 1 95.81 396 TYR A CA 1
ATOM 3189 C C . TYR A 1 396 ? -4.75 23.391 5.254 1 95.81 396 TYR A C 1
ATOM 3191 O O . TYR A 1 396 ? -4.785 23.109 4.051 1 95.81 396 TYR A O 1
ATOM 3199 N N . PHE A 1 397 ? -4.656 24.609 5.684 1 94.06 397 PHE A N 1
ATOM 3200 C CA . PHE A 1 397 ? -4.473 25.766 4.812 1 94.06 397 PHE A CA 1
ATOM 3201 C C . PHE A 1 397 ? -3.762 26.891 5.547 1 94.06 397 PHE A C 1
ATOM 3203 O O . PHE A 1 397 ? -3.729 26.906 6.781 1 94.06 397 PHE A O 1
ATOM 3210 N N . PHE A 1 398 ? -3.111 27.719 4.812 1 94.25 398 PHE A N 1
ATOM 3211 C CA . PHE A 1 398 ? -2.557 28.984 5.297 1 94.25 398 PHE A CA 1
ATOM 3212 C C . PHE A 1 398 ? -3.428 30.156 4.871 1 94.25 398 PHE A C 1
ATOM 3214 O O . PHE A 1 398 ? -3.738 30.312 3.689 1 94.25 398 PHE A O 1
ATOM 3221 N N . HIS A 1 399 ? -3.803 30.953 5.828 1 88.44 399 HIS A N 1
ATOM 3222 C CA . HIS A 1 399 ? -4.672 32.062 5.5 1 88.44 399 HIS A CA 1
ATOM 3223 C C . HIS A 1 399 ? -3.988 33.031 4.539 1 88.44 399 HIS A C 1
ATOM 3225 O O . HIS A 1 399 ? -2.85 33.438 4.773 1 88.44 399 HIS A O 1
ATOM 3231 N N . GLY A 1 400 ? -4.652 33.406 3.529 1 86.19 400 GLY A N 1
ATOM 3232 C CA . GLY A 1 400 ? -4.094 34.312 2.545 1 86.19 400 GLY A CA 1
ATOM 3233 C C . GLY A 1 400 ? -3.223 33.625 1.515 1 86.19 400 GLY A C 1
ATOM 3234 O O . GLY A 1 400 ? -2.518 34.281 0.748 1 86.19 400 GLY A O 1
ATOM 3235 N N . GLN A 1 401 ? -3.291 32.312 1.509 1 90.88 401 GLN A N 1
ATOM 3236 C CA . GLN A 1 401 ? -2.49 31.531 0.567 1 90.88 401 GLN A CA 1
ATOM 3237 C C . GLN A 1 401 ? -3.043 31.656 -0.851 1 90.88 401 GLN A C 1
ATOM 3239 O O . GLN A 1 401 ? -4.141 32.188 -1.054 1 90.88 401 GLN A O 1
ATOM 3244 N N . ASN A 1 402 ? -2.146 31.172 -1.78 1 91.75 402 ASN A N 1
ATOM 3245 C CA . ASN A 1 402 ? -2.611 30.969 -3.148 1 91.75 402 ASN A CA 1
ATOM 3246 C C . ASN A 1 402 ? -3.537 29.766 -3.254 1 91.75 402 ASN A C 1
ATOM 3248 O O . ASN A 1 402 ? -3.664 28.984 -2.307 1 91.75 402 ASN A O 1
ATOM 3252 N N . ASP A 1 403 ? -4.18 29.641 -4.414 1 91.62 403 ASP A N 1
ATOM 3253 C CA . ASP A 1 403 ? -5.09 28.531 -4.664 1 91.62 403 ASP A CA 1
ATOM 3254 C C . ASP A 1 403 ? -4.383 27.188 -4.473 1 91.62 403 ASP A C 1
ATOM 3256 O O . ASP A 1 403 ? -3.26 27 -4.949 1 91.62 403 ASP A O 1
ATOM 3260 N N . HIS A 1 404 ? -5.086 26.406 -3.727 1 93.94 404 HIS A N 1
ATOM 3261 C CA . HIS A 1 404 ? -4.629 25.016 -3.623 1 93.94 404 HIS A CA 1
ATOM 3262 C C . HIS A 1 404 ? -5.16 24.172 -4.773 1 93.94 404 HIS A C 1
ATOM 3264 O O . HIS A 1 404 ? -6.355 23.875 -4.824 1 93.94 404 HIS A O 1
ATOM 3270 N N . VAL A 1 405 ? -4.293 23.828 -5.645 1 95.62 405 VAL A N 1
ATOM 3271 C CA . VAL A 1 405 ? -4.727 23.172 -6.875 1 95.62 405 VAL A CA 1
ATOM 3272 C C . VAL A 1 405 ? -4.297 21.703 -6.871 1 95.62 405 VAL A C 1
ATOM 3274 O O . VAL A 1 405 ? -3.115 21.406 -6.684 1 95.62 405 VAL A O 1
ATOM 3277 N N . LEU A 1 406 ? -5.234 20.844 -7.055 1 96.56 406 LEU A N 1
ATOM 3278 C CA . LEU A 1 406 ? -4.984 19.422 -7.258 1 96.56 406 LEU A CA 1
ATOM 3279 C C . LEU A 1 406 ? -5.016 19.078 -8.742 1 96.56 406 LEU A C 1
ATOM 3281 O O . LEU A 1 406 ? -5.555 19.828 -9.555 1 96.56 406 LEU A O 1
ATOM 3285 N N . THR A 1 407 ? -4.461 18 -9.078 1 96.88 407 THR A N 1
ATOM 3286 C CA . THR A 1 407 ? -4.52 17.484 -10.445 1 96.88 407 THR A CA 1
ATOM 3287 C C . THR A 1 407 ? -5.328 16.188 -10.492 1 96.88 407 THR A C 1
ATOM 3289 O O . THR A 1 407 ? -5.055 15.25 -9.742 1 96.88 407 THR A O 1
ATOM 3292 N N . ALA A 1 408 ? -6.285 16.141 -11.352 1 96.62 408 ALA A N 1
ATOM 3293 C CA . ALA A 1 408 ? -7.047 14.914 -11.555 1 96.62 408 ALA A CA 1
ATOM 3294 C C . ALA A 1 408 ? -6.176 13.82 -12.172 1 96.62 408 ALA A C 1
ATOM 3296 O O . ALA A 1 408 ? -5.492 14.055 -13.172 1 96.62 408 ALA A O 1
ATOM 3297 N N . VAL A 1 409 ? -6.195 12.664 -11.664 1 94.5 409 VAL A N 1
ATOM 3298 C CA . VAL A 1 409 ? -5.363 11.586 -12.188 1 94.5 409 VAL A CA 1
ATOM 3299 C C . VAL A 1 409 ? -6.246 10.5 -12.805 1 94.5 409 VAL A C 1
ATOM 3301 O O . VAL A 1 409 ? -5.754 9.617 -13.5 1 94.5 409 VAL A O 1
ATOM 3304 N N . GLU A 1 410 ? -7.52 10.531 -12.555 1 93.56 410 GLU A N 1
ATOM 3305 C CA . GLU A 1 410 ? -8.5 9.617 -13.133 1 93.56 410 GLU A CA 1
ATOM 3306 C C . GLU A 1 410 ? -9.75 10.359 -13.586 1 93.56 410 GLU A C 1
ATOM 3308 O O . GLU A 1 410 ? -10.102 11.398 -13.016 1 93.56 410 GLU A O 1
ATOM 3313 N N . ALA A 1 411 ? -10.398 9.742 -14.484 1 92.38 411 ALA A N 1
ATOM 3314 C CA . ALA A 1 411 ? -11.633 10.352 -14.977 1 92.38 411 ALA A CA 1
ATOM 3315 C C . ALA A 1 411 ? -12.789 10.117 -14.008 1 92.38 411 ALA A C 1
ATOM 3317 O O . ALA A 1 411 ? -12.797 9.125 -13.266 1 92.38 411 ALA A O 1
ATOM 3318 N N . TYR A 1 412 ? -13.648 11.023 -13.961 1 93.5 412 TYR A N 1
ATOM 3319 C CA . TYR A 1 412 ? -14.891 10.945 -13.203 1 93.5 412 TYR A CA 1
ATOM 3320 C C . TYR A 1 412 ? -16.047 11.562 -13.977 1 93.5 412 TYR A C 1
ATOM 3322 O O . TYR A 1 412 ? -16.047 12.766 -14.266 1 93.5 412 TYR A O 1
ATOM 3330 N N . ARG A 1 413 ? -16.922 10.609 -14.359 1 89.19 413 ARG A N 1
ATOM 3331 C CA . ARG A 1 413 ? -18.109 11.039 -15.078 1 89.19 413 ARG A CA 1
ATOM 3332 C C . ARG A 1 413 ? -19.375 10.695 -14.305 1 89.19 413 ARG A C 1
ATOM 3334 O O . ARG A 1 413 ? -19.594 9.539 -13.938 1 89.19 413 ARG A O 1
ATOM 3341 N N . SER A 1 414 ? -19.938 11.695 -13.625 1 82.81 414 SER A N 1
ATOM 3342 C CA . SER A 1 414 ? -21.156 11.453 -12.859 1 82.81 414 SER A CA 1
ATOM 3343 C C . SER A 1 414 ? -22.281 12.375 -13.305 1 82.81 414 SER A C 1
ATOM 3345 O O . SER A 1 414 ? -22.031 13.539 -13.648 1 82.81 414 SER A O 1
ATOM 3347 N N . ASN A 1 415 ? -23.438 11.727 -13.297 1 80.5 415 ASN A N 1
ATOM 3348 C CA . ASN A 1 415 ? -24.641 12.516 -13.617 1 80.5 415 ASN A CA 1
ATOM 3349 C C . ASN A 1 415 ? -25.328 13.008 -12.359 1 80.5 415 ASN A C 1
ATOM 3351 O O . ASN A 1 415 ? -26.438 13.555 -12.43 1 80.5 415 ASN A O 1
ATOM 3355 N N . LYS A 1 416 ? -24.656 12.836 -11.32 1 85.81 416 LYS A N 1
ATOM 3356 C CA . LYS A 1 416 ? -25.266 13.273 -10.07 1 85.81 416 LYS A CA 1
ATOM 3357 C C . LYS A 1 416 ? -25.234 14.797 -9.953 1 85.81 416 LYS A C 1
ATOM 3359 O O . LYS A 1 416 ? -24.25 15.43 -10.297 1 85.81 416 LYS A O 1
ATOM 3364 N N . THR A 1 417 ? -26.281 15.305 -9.469 1 90.31 417 THR A N 1
ATOM 3365 C CA . THR A 1 417 ? -26.375 16.75 -9.258 1 90.31 417 THR A CA 1
ATOM 3366 C C . THR A 1 417 ? -25.328 17.219 -8.242 1 90.31 417 THR A C 1
ATOM 3368 O O . THR A 1 417 ? -25.172 16.609 -7.188 1 90.31 417 THR A O 1
ATOM 3371 N N . GLY A 1 418 ? -24.625 18.266 -8.594 1 93.5 418 GLY A N 1
ATOM 3372 C CA . GLY A 1 418 ? -23.656 18.844 -7.672 1 93.5 418 GLY A CA 1
ATOM 3373 C C . GLY A 1 418 ? -22.25 18.281 -7.836 1 93.5 418 GLY A C 1
ATOM 3374 O O . GLY A 1 418 ? -21.328 18.719 -7.156 1 93.5 418 GLY A O 1
ATOM 3375 N N . HIS A 1 419 ? -22.156 17.312 -8.711 1 95.19 419 HIS A N 1
ATOM 3376 C CA . HIS A 1 419 ? -20.844 16.75 -8.969 1 95.19 419 HIS A CA 1
ATOM 3377 C C . HIS A 1 419 ? -20.219 17.344 -10.219 1 95.19 419 HIS A C 1
ATOM 3379 O O . HIS A 1 419 ? -20.922 17.875 -11.078 1 95.19 419 HIS A O 1
ATOM 3385 N N . ILE A 1 420 ? -19 17.297 -10.281 1 96 420 ILE A N 1
ATOM 3386 C CA . ILE A 1 420 ? -18.297 17.828 -11.445 1 96 420 ILE A CA 1
ATOM 3387 C C . ILE A 1 420 ? -17.547 16.703 -12.164 1 96 420 ILE A C 1
ATOM 3389 O O . ILE A 1 420 ? -17.156 15.719 -11.539 1 96 420 ILE A O 1
ATOM 3393 N N . GLU A 1 421 ? -17.344 16.891 -13.422 1 95.06 421 GLU A N 1
ATOM 3394 C CA . GLU A 1 421 ? -16.594 15.953 -14.25 1 95.06 421 GLU A CA 1
ATOM 3395 C C . GLU A 1 421 ? -15.086 16.203 -14.148 1 95.06 421 GLU A C 1
ATOM 3397 O O . GLU A 1 421 ? -14.648 17.344 -14.062 1 95.06 421 GLU A O 1
ATOM 3402 N N . LEU A 1 422 ? -14.367 15.102 -14.133 1 96.19 422 LEU A N 1
ATOM 3403 C CA . LEU A 1 422 ? -12.906 15.172 -14.141 1 96.19 422 LEU A CA 1
ATOM 3404 C C . LEU A 1 422 ? -12.328 14.422 -15.336 1 96.19 422 LEU A C 1
ATOM 3406 O O . LEU A 1 422 ? -12.828 13.352 -15.703 1 96.19 422 LEU A O 1
ATOM 3410 N N . THR A 1 423 ? -11.398 14.992 -15.977 1 95 423 THR A N 1
ATOM 3411 C CA . THR A 1 423 ? -10.516 14.352 -16.938 1 95 423 THR A CA 1
ATOM 3412 C C . THR A 1 423 ? -9.07 14.367 -16.453 1 95 423 THR A C 1
ATOM 3414 O O . THR A 1 423 ? -8.617 15.359 -15.867 1 95 423 THR A O 1
ATOM 3417 N N . PRO A 1 424 ? -8.398 13.242 -16.688 1 93.88 424 PRO A N 1
ATOM 3418 C CA . PRO A 1 424 ? -7.008 13.242 -16.234 1 93.88 424 PRO A CA 1
ATOM 3419 C C . PRO A 1 424 ? -6.23 14.461 -16.719 1 93.88 424 PRO A C 1
ATOM 3421 O O . PRO A 1 424 ? -6.285 14.797 -17.906 1 93.88 424 PRO A O 1
ATOM 3424 N N . GLY A 1 425 ? -5.566 15.133 -15.797 1 95.38 425 GLY A N 1
ATOM 3425 C CA . GLY A 1 425 ? -4.812 16.328 -16.141 1 95.38 425 GLY A CA 1
ATOM 3426 C C . GLY A 1 425 ? -5.508 17.609 -15.727 1 95.38 425 GLY A C 1
ATOM 3427 O O . GLY A 1 425 ? -4.883 18.672 -15.672 1 95.38 425 GLY A O 1
ATOM 3428 N N . ASP A 1 426 ? -6.797 17.516 -15.375 1 97.06 426 ASP A N 1
ATOM 3429 C CA . ASP A 1 426 ? -7.543 18.703 -14.938 1 97.06 426 ASP A CA 1
ATOM 3430 C C . ASP A 1 426 ? -6.922 19.312 -13.68 1 97.06 426 ASP A C 1
ATOM 3432 O O . ASP A 1 426 ? -6.492 18.578 -12.781 1 97.06 426 ASP A O 1
ATOM 3436 N N . ALA A 1 427 ? -6.828 20.641 -13.695 1 97.44 427 ALA A N 1
ATOM 3437 C CA . ALA A 1 427 ? -6.496 21.375 -12.477 1 97.44 427 ALA A CA 1
ATOM 3438 C C . ALA A 1 427 ? -7.746 21.688 -11.664 1 97.44 427 ALA A C 1
ATOM 3440 O O . ALA A 1 427 ? -8.719 22.234 -12.195 1 97.44 427 ALA A O 1
ATOM 3441 N N . ILE A 1 428 ? -7.746 21.281 -10.414 1 97.5 428 ILE A N 1
ATOM 3442 C CA . ILE A 1 428 ? -8.914 21.484 -9.555 1 97.5 428 ILE A CA 1
ATOM 3443 C C . ILE A 1 428 ? -8.531 22.375 -8.375 1 97.5 428 ILE A C 1
ATOM 3445 O O . ILE A 1 428 ? -7.715 22 -7.531 1 97.5 428 ILE A O 1
ATOM 3449 N N . SER A 1 429 ? -9.102 23.516 -8.273 1 95.94 429 SER A N 1
ATOM 3450 C CA . SER A 1 429 ? -8.969 24.344 -7.07 1 95.94 429 SER A CA 1
ATOM 3451 C C . SER A 1 429 ? -9.812 23.781 -5.93 1 95.94 429 SER A C 1
ATOM 3453 O O . SER A 1 429 ? -11.039 23.859 -5.957 1 95.94 429 SER A O 1
ATOM 3455 N N . VAL A 1 430 ? -9.172 23.312 -4.961 1 93.62 430 VAL A N 1
ATOM 3456 C CA . VAL A 1 430 ? -9.891 22.562 -3.93 1 93.62 430 VAL A CA 1
ATOM 3457 C C . VAL A 1 430 ? -10.43 23.531 -2.879 1 93.62 430 VAL A C 1
ATOM 3459 O O . VAL A 1 430 ? -9.727 24.453 -2.453 1 93.62 430 VAL A O 1
ATOM 3462 N N . ALA A 1 431 ? -11.648 23.312 -2.473 1 89.94 431 ALA A N 1
ATOM 3463 C CA . ALA A 1 431 ? -12.297 24.094 -1.429 1 89.94 431 ALA A CA 1
ATOM 3464 C C . ALA A 1 431 ? -12.273 23.359 -0.092 1 89.94 431 ALA A C 1
ATOM 3466 O O . ALA A 1 431 ? -12.336 23.984 0.969 1 89.94 431 ALA A O 1
ATOM 3467 N N . GLY A 1 432 ? -12.258 22.078 -0.188 1 91.38 432 GLY A N 1
ATOM 3468 C CA . GLY A 1 432 ? -12.234 21.312 1.048 1 91.38 432 GLY A CA 1
ATOM 3469 C C . GLY A 1 432 ? -12.523 19.844 0.841 1 91.38 432 GLY A C 1
ATOM 3470 O O . GLY A 1 432 ? -12.82 19.422 -0.275 1 91.38 432 GLY A O 1
ATOM 3471 N N . ASN A 1 433 ? -12.383 19.078 1.901 1 91.06 433 ASN A N 1
ATOM 3472 C CA . ASN A 1 433 ? -12.727 17.656 1.985 1 91.06 433 ASN A CA 1
ATOM 3473 C C . ASN A 1 433 ? -13.914 17.422 2.916 1 91.06 433 ASN A C 1
ATOM 3475 O O . ASN A 1 433 ? -13.977 18 4 1 91.06 433 ASN A O 1
ATOM 3479 N N . HIS A 1 434 ? -14.812 16.609 2.531 1 89.94 434 HIS A N 1
ATOM 3480 C CA . HIS A 1 434 ? -16.016 16.359 3.328 1 89.94 434 HIS A CA 1
ATOM 3481 C C . HIS A 1 434 ? -15.836 15.133 4.219 1 89.94 434 HIS A C 1
ATOM 3483 O O . HIS A 1 434 ? -16.766 14.734 4.914 1 89.94 434 HIS A O 1
ATOM 3489 N N . TRP A 1 435 ? -14.742 14.516 4.145 1 90.75 435 TRP A N 1
ATOM 3490 C CA . TRP A 1 435 ? -14.406 13.352 4.949 1 90.75 435 TRP A CA 1
ATOM 3491 C C . TRP A 1 435 ? -15.43 12.242 4.758 1 90.75 435 TRP A C 1
ATOM 3493 O O . TRP A 1 435 ? -15.852 11.602 5.727 1 90.75 435 TRP A O 1
ATOM 3503 N N . ASN A 1 436 ? -16.031 12.18 3.602 1 90.62 436 ASN A N 1
ATOM 3504 C CA . ASN A 1 436 ? -16.969 11.133 3.232 1 90.62 436 ASN A CA 1
ATOM 3505 C C . ASN A 1 436 ? -16.625 10.516 1.88 1 90.62 436 ASN A C 1
ATOM 3507 O O . ASN A 1 436 ? -17.5 9.961 1.205 1 90.62 436 ASN A O 1
ATOM 3511 N N . GLY A 1 437 ? -15.367 10.789 1.467 1 93.5 437 GLY A N 1
ATOM 3512 C CA . GLY A 1 437 ? -14.914 10.266 0.192 1 93.5 437 GLY A CA 1
ATOM 3513 C C . GLY A 1 437 ? -14.961 11.281 -0.93 1 93.5 437 GLY A C 1
ATOM 3514 O O . GLY A 1 437 ? -14.422 11.047 -2.014 1 93.5 437 GLY A O 1
ATOM 3515 N N . PHE A 1 438 ? -15.547 12.422 -0.637 1 94.69 438 PHE A N 1
ATOM 3516 C CA . PHE A 1 438 ? -15.688 13.438 -1.672 1 94.69 438 PHE A CA 1
ATOM 3517 C C . PHE A 1 438 ? -15.062 14.758 -1.225 1 94.69 438 PHE A C 1
ATOM 3519 O O . PHE A 1 438 ? -15.055 15.07 -0.034 1 94.69 438 PHE A O 1
ATOM 3526 N N . SER A 1 439 ? -14.492 15.43 -2.141 1 96 439 SER A N 1
ATOM 3527 C CA . SER A 1 439 ? -14.016 16.797 -1.969 1 96 439 SER A CA 1
ATOM 3528 C C . SER A 1 439 ? -14.797 17.766 -2.852 1 96 439 SER A C 1
ATOM 3530 O O . SER A 1 439 ? -15.492 17.344 -3.781 1 96 439 SER A O 1
ATOM 3532 N N . ARG A 1 440 ? -14.805 18.953 -2.447 1 96.25 440 ARG A N 1
ATOM 3533 C CA . ARG A 1 440 ? -15.422 20.016 -3.236 1 96.25 440 ARG A CA 1
ATOM 3534 C C . ARG A 1 440 ? -14.367 20.938 -3.85 1 96.25 440 ARG A C 1
ATOM 3536 O O . ARG A 1 440 ? -13.367 21.25 -3.207 1 96.25 440 ARG A O 1
ATOM 3543 N N . GLY A 1 441 ? -14.555 21.266 -5.086 1 96.5 441 GLY A N 1
ATOM 3544 C CA . GLY A 1 441 ? -13.625 22.156 -5.758 1 96.5 441 GLY A CA 1
ATOM 3545 C C . GLY A 1 441 ? -14.141 22.641 -7.102 1 96.5 441 GLY A C 1
ATOM 3546 O O . GLY A 1 441 ? -15.289 22.391 -7.461 1 96.5 441 GLY A O 1
ATOM 3547 N N . THR A 1 442 ? -13.328 23.453 -7.719 1 97.19 442 THR A N 1
ATOM 3548 C CA . THR A 1 442 ? -13.641 24 -9.031 1 97.19 442 THR A CA 1
ATOM 3549 C C . THR A 1 442 ? -12.68 23.469 -10.086 1 97.19 442 THR A C 1
ATOM 3551 O O . THR A 1 442 ? -11.461 23.625 -9.961 1 97.19 442 THR A O 1
ATOM 3554 N N . ASN A 1 443 ? -13.219 22.797 -11.141 1 97.31 443 ASN A N 1
ATOM 3555 C CA . ASN A 1 443 ? -12.414 22.375 -12.281 1 97.31 443 ASN A CA 1
ATOM 3556 C C . ASN A 1 443 ? -12.062 23.562 -13.18 1 97.31 443 ASN A C 1
ATOM 3558 O O . ASN A 1 443 ? -12.945 24.188 -13.781 1 97.31 443 ASN A O 1
ATOM 3562 N N . LYS A 1 444 ? -10.852 23.859 -13.297 1 96.69 444 LYS A N 1
ATOM 3563 C CA . LYS A 1 444 ? -10.414 25.047 -14.008 1 96.69 444 LYS A CA 1
ATOM 3564 C C . LYS A 1 444 ? -10.664 24.922 -15.508 1 96.69 444 LYS A C 1
ATOM 3566 O O . LYS A 1 444 ? -10.836 25.922 -16.203 1 96.69 444 LYS A O 1
ATOM 3571 N N . ARG A 1 445 ? -10.648 23.672 -16.031 1 96.62 445 ARG A N 1
ATOM 3572 C CA . ARG A 1 445 ? -10.922 23.453 -17.453 1 96.62 445 ARG A CA 1
ATOM 3573 C C . ARG A 1 445 ? -12.375 23.766 -17.781 1 96.62 445 ARG A C 1
ATOM 3575 O O . ARG A 1 445 ? -12.664 24.453 -18.766 1 96.62 445 ARG A O 1
ATOM 3582 N N . THR A 1 446 ? -13.367 23.391 -16.953 1 95.69 446 THR A N 1
ATOM 3583 C CA . THR A 1 446 ? -14.797 23.531 -17.219 1 95.69 446 THR A CA 1
ATOM 3584 C C . THR A 1 446 ? -15.383 24.703 -16.453 1 95.69 446 THR A C 1
ATOM 3586 O O . THR A 1 446 ? -16.5 25.141 -16.719 1 95.69 446 THR A O 1
ATOM 3589 N N . SER A 1 447 ? -14.742 25.188 -15.383 1 96.19 447 SER A N 1
ATOM 3590 C CA . SER A 1 447 ? -15.164 26.266 -14.484 1 96.19 447 SER A CA 1
ATOM 3591 C C . SER A 1 447 ? -16.344 25.828 -13.617 1 96.19 447 SER A C 1
ATOM 3593 O O . SER A 1 447 ? -17.047 26.672 -13.062 1 96.19 447 SER A O 1
ATOM 3595 N N . GLN A 1 448 ? -16.547 24.578 -13.578 1 95.81 448 GLN A N 1
ATOM 3596 C CA . GLN A 1 448 ? -17.641 24.062 -12.75 1 95.81 448 GLN A CA 1
ATOM 3597 C C . GLN A 1 448 ? -17.156 23.766 -11.328 1 95.81 448 GLN A C 1
ATOM 3599 O O . GLN A 1 448 ? -16.031 23.297 -11.141 1 95.81 448 GLN A O 1
ATOM 3604 N N . THR A 1 449 ? -18.016 24.109 -10.352 1 96.81 449 THR A N 1
ATOM 3605 C CA . THR A 1 449 ? -17.734 23.844 -8.945 1 96.81 449 THR A CA 1
ATOM 3606 C C . THR A 1 449 ? -18.656 22.75 -8.406 1 96.81 449 THR A C 1
ATOM 3608 O O . THR A 1 449 ? -19.859 22.766 -8.68 1 96.81 449 THR A O 1
ATOM 3611 N N . GLY A 1 450 ? -18.109 21.812 -7.727 1 96.81 450 GLY A N 1
ATOM 3612 C CA . GLY A 1 450 ? -18.906 20.719 -7.18 1 96.81 450 GLY A CA 1
ATOM 3613 C C . GLY A 1 450 ? -18.078 19.641 -6.516 1 96.81 450 GLY A C 1
ATOM 3614 O O . GLY A 1 450 ? -16.922 19.891 -6.141 1 96.81 450 GLY A O 1
ATOM 3615 N N . LEU A 1 451 ? -18.719 18.547 -6.301 1 96.94 451 LEU A N 1
ATOM 3616 C CA . LEU A 1 451 ? -18.094 17.438 -5.586 1 96.94 451 LEU A CA 1
ATOM 3617 C C . LEU A 1 451 ? -17.406 16.484 -6.555 1 96.94 451 LEU A C 1
ATOM 3619 O O . LEU A 1 451 ? -17.828 16.344 -7.703 1 96.94 451 LEU A O 1
ATOM 3623 N N . PHE A 1 452 ? -16.344 15.867 -6.176 1 96.56 452 PHE A N 1
ATOM 3624 C CA . PHE A 1 452 ? -15.633 14.812 -6.887 1 96.56 452 PHE A CA 1
ATOM 3625 C C . PHE A 1 452 ? -15.016 13.82 -5.91 1 96.56 452 PHE A C 1
ATOM 3627 O O . PHE A 1 452 ? -14.766 14.156 -4.75 1 96.56 452 PHE A O 1
ATOM 3634 N N . PRO A 1 453 ? -14.875 12.555 -6.332 1 96.31 453 PRO A N 1
ATOM 3635 C CA . PRO A 1 453 ? -14.18 11.625 -5.441 1 96.31 453 PRO A CA 1
ATOM 3636 C C . PRO A 1 453 ? -12.742 12.062 -5.133 1 96.31 453 PRO A C 1
ATOM 3638 O O . PRO A 1 453 ? -11.938 12.227 -6.051 1 96.31 453 PRO A O 1
ATOM 3641 N N . SER A 1 454 ? -12.43 12.188 -3.896 1 96.69 454 SER A N 1
ATOM 3642 C CA . SER A 1 454 ? -11.164 12.781 -3.457 1 96.69 454 SER A CA 1
ATOM 3643 C C . SER A 1 454 ? -9.977 11.969 -3.957 1 96.69 454 SER A C 1
ATOM 3645 O O . SER A 1 454 ? -8.93 12.539 -4.289 1 96.69 454 SER A O 1
ATOM 3647 N N . TYR A 1 455 ? -10.133 10.617 -4.055 1 96.62 455 TYR A N 1
ATOM 3648 C CA . TYR A 1 455 ? -9.023 9.727 -4.375 1 96.62 455 TYR A CA 1
ATOM 3649 C C . TYR A 1 455 ? -8.641 9.836 -5.844 1 96.62 455 TYR A C 1
ATOM 3651 O O . TYR A 1 455 ? -7.613 9.297 -6.27 1 96.62 455 TYR A O 1
ATOM 3659 N N . LYS A 1 456 ? -9.398 10.578 -6.633 1 96.5 456 LYS A N 1
ATOM 3660 C CA . LYS A 1 456 ? -9.148 10.68 -8.062 1 96.5 456 LYS A CA 1
ATOM 3661 C C . LYS A 1 456 ? -8.305 11.914 -8.383 1 96.5 456 LYS A C 1
ATOM 3663 O O . LYS A 1 456 ? -8.008 12.188 -9.555 1 96.5 456 LYS A O 1
ATOM 3668 N N . ALA A 1 457 ? -7.887 12.609 -7.391 1 96 457 ALA A N 1
ATOM 3669 C CA . ALA A 1 457 ? -7.004 13.758 -7.551 1 96 457 ALA A CA 1
ATOM 3670 C C . ALA A 1 457 ? -5.801 13.664 -6.621 1 96 457 ALA A C 1
ATOM 3672 O O . ALA A 1 457 ? -5.836 12.938 -5.625 1 96 457 ALA A O 1
ATOM 3673 N N . GLU A 1 458 ? -4.754 14.352 -7.055 1 94.44 458 GLU A N 1
ATOM 3674 C CA . GLU A 1 458 ? -3.527 14.32 -6.27 1 94.44 458 GLU A CA 1
ATOM 3675 C C . GLU A 1 458 ? -2.961 15.727 -6.066 1 94.44 458 GLU A C 1
ATOM 3677 O O . GLU A 1 458 ? -3.199 16.625 -6.883 1 94.44 458 GLU A O 1
ATOM 3682 N N . ASP A 1 459 ? -2.24 15.75 -4.961 1 91.81 459 ASP A N 1
ATOM 3683 C CA . ASP A 1 459 ? -1.549 17 -4.641 1 91.81 459 ASP A CA 1
ATOM 3684 C C . ASP A 1 459 ? -0.138 17 -5.227 1 91.81 459 ASP A C 1
ATOM 3686 O O . ASP A 1 459 ? 0.504 15.961 -5.332 1 91.81 459 ASP A O 1
ATOM 3690 N N . THR A 1 460 ? 0.286 18.172 -5.73 1 88.62 460 THR A N 1
ATOM 3691 C CA . THR A 1 460 ? 1.655 18.344 -6.203 1 88.62 460 THR A CA 1
ATOM 3692 C C . THR A 1 460 ? 2.334 19.5 -5.473 1 88.62 460 THR A C 1
ATOM 3694 O O . THR A 1 460 ? 1.679 20.469 -5.086 1 88.62 460 THR A O 1
ATOM 3697 N N . VAL A 1 461 ? 3.623 19.312 -5.273 1 93.88 461 VAL A N 1
ATOM 3698 C CA . VAL A 1 461 ? 4.398 20.344 -4.594 1 93.88 461 VAL A CA 1
ATOM 3699 C C . VAL A 1 461 ? 4.523 21.562 -5.496 1 93.88 461 VAL A C 1
ATOM 3701 O O . VAL A 1 461 ? 4.91 21.453 -6.664 1 93.88 461 VAL A O 1
ATOM 3704 N N . VAL A 1 462 ? 4.145 22.703 -4.992 1 96 462 VAL A N 1
ATOM 3705 C CA . VAL A 1 462 ? 4.27 23.969 -5.707 1 96 462 VAL A CA 1
ATOM 3706 C C . VAL A 1 462 ? 5.59 24.641 -5.344 1 96 462 VAL A C 1
ATOM 3708 O O . VAL A 1 462 ? 5.875 24.859 -4.164 1 96 462 VAL A O 1
ATOM 3711 N N . ALA A 1 463 ? 6.344 24.906 -6.359 1 97.75 463 ALA A N 1
ATOM 3712 C CA . ALA A 1 463 ? 7.648 25.547 -6.156 1 97.75 463 ALA A CA 1
ATOM 3713 C C . ALA A 1 463 ? 7.629 27 -6.605 1 97.75 463 ALA A C 1
ATOM 3715 O O . ALA A 1 463 ? 7.004 27.344 -7.613 1 97.75 463 ALA A O 1
ATOM 3716 N N . ALA A 1 464 ? 8.195 27.844 -5.852 1 96.81 464 ALA A N 1
ATOM 3717 C CA . ALA A 1 464 ? 8.383 29.234 -6.227 1 96.81 464 ALA A CA 1
ATOM 3718 C C . ALA A 1 464 ? 9.852 29.641 -6.129 1 96.81 464 ALA A C 1
ATOM 3720 O O . ALA A 1 464 ? 10.562 29.203 -5.227 1 96.81 464 ALA A O 1
ATOM 3721 N N . ASP A 1 465 ? 10.266 30.469 -7.07 1 95.69 465 ASP A N 1
ATOM 3722 C CA . ASP A 1 465 ? 11.633 30.969 -7.027 1 95.69 465 ASP A CA 1
ATOM 3723 C C . ASP A 1 465 ? 11.82 31.938 -5.859 1 95.69 465 ASP A C 1
ATOM 3725 O O . ASP A 1 465 ? 11.117 32.938 -5.746 1 95.69 465 ASP A O 1
ATOM 3729 N N . MET A 1 466 ? 12.68 31.578 -4.949 1 95.38 466 MET A N 1
ATOM 3730 C CA . MET A 1 466 ? 13.094 32.375 -3.803 1 95.38 466 MET A CA 1
ATOM 3731 C C . MET A 1 466 ? 14.609 32.375 -3.648 1 95.38 466 MET A C 1
ATOM 3733 O O . MET A 1 466 ? 15.289 31.484 -4.164 1 95.38 466 MET A O 1
ATOM 3737 N N . PRO A 1 467 ? 15.117 33.406 -2.992 1 95.38 467 PRO A N 1
ATOM 3738 C CA . PRO A 1 467 ? 16.562 33.406 -2.785 1 95.38 467 PRO A CA 1
ATOM 3739 C C . PRO A 1 467 ? 17.062 32.156 -2.043 1 95.38 467 PRO A C 1
ATOM 3741 O O . PRO A 1 467 ? 16.406 31.703 -1.113 1 95.38 467 PRO A O 1
ATOM 3744 N N . THR A 1 468 ? 18.203 31.703 -2.438 1 95.56 468 THR A N 1
ATOM 3745 C CA . THR A 1 468 ? 18.766 30.5 -1.838 1 95.56 468 THR A CA 1
ATOM 3746 C C . THR A 1 468 ? 19.797 30.859 -0.775 1 95.56 468 THR A C 1
ATOM 3748 O O . THR A 1 468 ? 20.266 29.984 -0.037 1 95.56 468 THR A O 1
ATOM 3751 N N . TYR A 1 469 ? 20.234 32.031 -0.75 1 95.5 469 TYR A N 1
ATOM 3752 C CA . TYR A 1 469 ? 21.234 32.531 0.193 1 95.5 469 TYR A CA 1
ATOM 3753 C C . TYR A 1 469 ? 22.484 31.656 0.163 1 95.5 469 TYR A C 1
ATOM 3755 O O . TYR A 1 469 ? 22.828 31.031 1.166 1 95.5 469 TYR A O 1
ATOM 3763 N N . PRO A 1 470 ? 23.172 31.688 -0.916 1 93.56 470 PRO A N 1
ATOM 3764 C CA . PRO A 1 470 ? 24.328 30.828 -1.112 1 93.56 470 PRO A CA 1
ATOM 3765 C C . PRO A 1 470 ? 25.438 31.078 -0.088 1 93.56 470 PRO A C 1
ATOM 3767 O O . PRO A 1 470 ? 26.344 30.266 0.073 1 93.56 470 PRO A O 1
ATOM 3770 N N . GLN A 1 471 ? 25.328 32.188 0.637 1 90.56 471 GLN A N 1
ATOM 3771 C CA . GLN A 1 471 ? 26.312 32.531 1.649 1 90.56 471 GLN A CA 1
ATOM 3772 C C . GLN A 1 471 ? 26.234 31.609 2.85 1 90.56 471 GLN A C 1
ATOM 3774 O O . GLN A 1 471 ? 27.156 31.531 3.654 1 90.56 471 GLN A O 1
ATOM 3779 N N . VAL A 1 472 ? 25.172 30.984 3.002 1 91.81 472 VAL A N 1
ATOM 3780 C CA . VAL A 1 472 ? 24.906 30.094 4.133 1 91.81 472 VAL A CA 1
ATOM 3781 C C . VAL A 1 472 ? 25.359 28.688 3.789 1 91.81 472 VAL A C 1
ATOM 3783 O O . VAL A 1 472 ? 24.969 28.141 2.754 1 91.81 472 VAL A O 1
ATOM 3786 N N . PRO A 1 473 ? 26.25 28.094 4.605 1 84.44 473 PRO A N 1
ATOM 3787 C CA . PRO A 1 473 ? 26.688 26.719 4.316 1 84.44 473 PRO A CA 1
ATOM 3788 C C . PRO A 1 473 ? 25.547 25.703 4.387 1 84.44 473 PRO A C 1
ATOM 3790 O O . PRO A 1 473 ? 24.672 25.828 5.238 1 84.44 473 PRO A O 1
ATOM 3793 N N . LEU A 1 474 ? 25.625 24.75 3.51 1 80.88 474 LEU A N 1
ATOM 3794 C CA . LEU A 1 474 ? 24.594 23.734 3.451 1 80.88 474 LEU A CA 1
ATOM 3795 C C . LEU A 1 474 ? 24.625 22.844 4.695 1 80.88 474 LEU A C 1
ATOM 3797 O O . LEU A 1 474 ? 23.578 22.438 5.207 1 80.88 474 LEU A O 1
ATOM 3801 N N . THR A 1 475 ? 25.859 22.375 4.992 1 75.69 475 THR A N 1
ATOM 3802 C CA . THR A 1 475 ? 26.047 21.609 6.215 1 75.69 475 THR A CA 1
ATOM 3803 C C . THR A 1 475 ? 27.031 22.297 7.152 1 75.69 475 THR A C 1
ATOM 3805 O O . THR A 1 475 ? 27.922 23.016 6.703 1 75.69 475 THR A O 1
ATOM 3808 N N . LEU A 1 476 ? 26.578 22.5 8.438 1 63.22 476 LEU A N 1
ATOM 3809 C CA . LEU A 1 476 ? 27.578 23.016 9.367 1 63.22 476 LEU A CA 1
ATOM 3810 C C . LEU A 1 476 ? 28.719 22 9.547 1 63.22 476 LEU A C 1
ATOM 3812 O O . LEU A 1 476 ? 28.469 20.797 9.664 1 63.22 476 LEU A O 1
ATOM 3816 N N . ARG A 1 477 ? 29.844 22.328 8.938 1 49.09 477 ARG A N 1
ATOM 3817 C CA . ARG A 1 477 ? 31.016 21.484 9.148 1 49.09 477 ARG A CA 1
ATOM 3818 C C . ARG A 1 477 ? 31.109 21.016 10.594 1 49.09 477 ARG A C 1
ATOM 3820 O O . ARG A 1 477 ? 30.953 21.812 11.523 1 49.09 477 ARG A O 1
ATOM 3827 N N . LYS A 1 478 ? 30.844 19.734 10.82 1 47.62 478 LYS A N 1
ATOM 3828 C CA . LYS A 1 478 ? 31.234 19.188 12.109 1 47.62 478 LYS A CA 1
ATOM 3829 C C . LYS A 1 478 ? 32.594 19.734 12.555 1 47.62 478 LYS A C 1
ATOM 3831 O O . LYS A 1 478 ? 33.562 19.719 11.789 1 47.62 478 LYS A O 1
ATOM 3836 N N . GLU A 1 479 ? 32.656 20.75 13.383 1 35.84 479 GLU A N 1
ATOM 3837 C CA . GLU A 1 479 ? 33.938 21.016 14.016 1 35.84 479 GLU A CA 1
ATOM 3838 C C . GLU A 1 479 ? 34.719 19.734 14.289 1 35.84 479 GLU A C 1
ATOM 3840 O O . GLU A 1 479 ? 34.156 18.781 14.852 1 35.84 479 GLU A O 1
ATOM 3845 N N . THR A 1 480 ? 35.531 19.312 13.477 1 36.16 480 THR A N 1
ATOM 3846 C CA . THR A 1 480 ? 36.469 18.25 13.867 1 36.16 480 THR A CA 1
ATOM 3847 C C . THR A 1 480 ? 36.875 18.406 15.32 1 36.16 480 THR A C 1
ATOM 3849 O O . THR A 1 480 ? 36.969 19.531 15.836 1 36.16 480 THR A O 1
ATOM 3852 N N . SER A 1 481 ? 36.812 17.297 16.125 1 34.81 481 SER A N 1
ATOM 3853 C CA . SER A 1 481 ? 37.469 17.234 17.422 1 34.81 481 SER A CA 1
ATOM 3854 C C . SER A 1 481 ? 38.781 18.031 17.406 1 34.81 481 SER A C 1
ATOM 3856 O O . SER A 1 481 ? 39.375 18.281 18.453 1 34.81 481 SER A O 1
ATOM 3858 N N . LYS A 1 482 ? 39.281 18.203 16.203 1 36.62 482 LYS A N 1
ATOM 3859 C CA . LYS A 1 482 ? 40.594 18.859 16.312 1 36.62 482 LYS A CA 1
ATOM 3860 C C . LYS A 1 482 ? 40.438 20.344 16.625 1 36.62 482 LYS A C 1
ATOM 3862 O O . LYS A 1 482 ? 41.281 20.938 17.312 1 36.62 482 LYS A O 1
ATOM 3867 N N . ASP A 1 483 ? 39.531 20.891 16.109 1 33.44 483 ASP A N 1
ATOM 3868 C CA . ASP A 1 483 ? 39.438 22.312 16.422 1 33.44 483 ASP A CA 1
ATOM 3869 C C . ASP A 1 483 ? 38.719 22.547 17.75 1 33.44 483 ASP A C 1
ATOM 3871 O O . ASP A 1 483 ? 38.844 23.625 18.344 1 33.44 483 ASP A O 1
ATOM 3875 N N . LEU A 1 484 ? 37.844 21.656 18.188 1 35.44 484 LEU A N 1
ATOM 3876 C CA . LEU A 1 484 ? 37.438 21.703 19.578 1 35.44 484 LEU A CA 1
ATOM 3877 C C . LEU A 1 484 ? 38.594 21.344 20.484 1 35.44 484 LEU A C 1
ATOM 3879 O O . LEU A 1 484 ? 38.625 21.703 21.672 1 35.44 484 LEU A O 1
ATOM 3883 N N . VAL A 1 485 ? 39.562 20.594 20.047 1 37.97 485 VAL A N 1
ATOM 3884 C CA . VAL A 1 485 ? 40.781 20.406 20.828 1 37.97 485 VAL A CA 1
ATOM 3885 C C . VAL A 1 485 ? 41.562 21.719 20.844 1 37.97 485 VAL A C 1
ATOM 3887 O O . VAL A 1 485 ? 42.219 22.031 21.844 1 37.97 485 VAL A O 1
ATOM 3890 N N . ALA A 1 486 ? 41.531 22.547 19.828 1 36.44 486 ALA A N 1
ATOM 3891 C CA . ALA A 1 486 ? 42.312 23.781 19.938 1 36.44 486 ALA A CA 1
ATOM 3892 C C . ALA A 1 486 ? 41.656 24.781 20.875 1 36.44 486 ALA A C 1
ATOM 3894 O O . ALA A 1 486 ? 42.344 25.5 21.594 1 36.44 486 ALA A O 1
ATOM 3895 N N . LEU A 1 487 ? 40.344 24.859 20.875 1 33.47 487 LEU A N 1
ATOM 3896 C CA . LEU A 1 487 ? 39.812 25.781 21.859 1 33.47 487 LEU A CA 1
ATOM 3897 C C . LEU A 1 487 ? 39.906 25.203 23.266 1 33.47 487 LEU A C 1
ATOM 3899 O O . LEU A 1 487 ? 40.062 25.938 24.25 1 33.47 487 LEU A O 1
ATOM 3903 N N . GLU A 1 488 ? 39.875 23.922 23.469 1 28.81 488 GLU A N 1
ATOM 3904 C CA . GLU A 1 488 ? 40.219 23.484 24.812 1 28.81 488 GLU A CA 1
ATOM 3905 C C . GLU A 1 488 ? 41.719 23.625 25.078 1 28.81 488 GLU A C 1
ATOM 3907 O O . GLU A 1 488 ? 42.125 23.781 26.219 1 28.81 488 GLU A O 1
ATOM 3912 N N . LYS A 1 489 ? 42.531 23.531 24.031 1 33.94 489 LYS A N 1
ATOM 3913 C CA . LYS A 1 489 ? 43.906 23.781 24.391 1 33.94 489 LYS A CA 1
ATOM 3914 C C . LYS A 1 489 ? 44.156 25.266 24.641 1 33.94 489 LYS A C 1
ATOM 3916 O O . LYS A 1 489 ? 45.25 25.656 25.109 1 33.94 489 LYS A O 1
ATOM 3921 N N . LYS A 1 490 ? 43.312 26.016 23.875 1 35.44 490 LYS A N 1
ATOM 3922 C CA . LYS A 1 490 ? 43.625 27.391 24.25 1 35.44 490 LYS A CA 1
ATOM 3923 C C . LYS A 1 490 ? 42.969 27.781 25.562 1 35.44 490 LYS A C 1
ATOM 3925 O O . LYS A 1 490 ? 43.188 28.859 26.109 1 35.44 490 LYS A O 1
ATOM 3930 N N . SER A 1 491 ? 41.938 27.125 26.016 1 24.73 491 SER A N 1
ATOM 3931 C CA . SER A 1 491 ? 41.625 27.391 27.406 1 24.73 491 SER A CA 1
ATOM 3932 C C . SER A 1 491 ? 42.344 26.406 28.328 1 24.73 491 SER A C 1
ATOM 3934 O O . SER A 1 491 ? 42.406 25.203 28.016 1 24.73 491 SER A O 1
ATOM 3936 N N . THR B 1 1 ? 27.125 0.229 -10.016 1 29.44 1 THR B N 1
ATOM 3937 C CA . THR B 1 1 ? 26.031 -0.735 -9.945 1 29.44 1 THR B CA 1
ATOM 3938 C C . THR B 1 1 ? 24.844 -0.142 -9.203 1 29.44 1 THR B C 1
ATOM 3940 O O . THR B 1 1 ? 24.969 0.277 -8.047 1 29.44 1 THR B O 1
ATOM 3943 N N . SER B 1 2 ? 23.969 0.614 -9.758 1 36.69 2 SER B N 1
ATOM 3944 C CA . SER B 1 2 ? 22.797 1.43 -9.43 1 36.69 2 SER B CA 1
ATOM 3945 C C . SER B 1 2 ? 21.953 0.772 -8.352 1 36.69 2 SER B C 1
ATOM 3947 O O . SER B 1 2 ? 21.672 -0.426 -8.414 1 36.69 2 SER B O 1
ATOM 3949 N N . SER B 1 3 ? 21.906 1.113 -7.156 1 42.69 3 SER B N 1
ATOM 3950 C CA . SER B 1 3 ? 21.266 0.817 -5.879 1 42.69 3 SER B CA 1
ATOM 3951 C C . SER B 1 3 ? 19.781 0.517 -6.055 1 42.69 3 SER B C 1
ATOM 3953 O O . SER B 1 3 ? 18.969 0.849 -5.188 1 42.69 3 SER B O 1
ATOM 3955 N N . ASN B 1 4 ? 19.156 0.483 -7.184 1 51.94 4 ASN B N 1
ATOM 3956 C CA . ASN B 1 4 ? 17.75 0.418 -7.551 1 51.94 4 ASN B CA 1
ATOM 3957 C C . ASN B 1 4 ? 17.031 -0.741 -6.855 1 51.94 4 ASN B C 1
ATOM 3959 O O . ASN B 1 4 ? 16.469 -1.615 -7.516 1 51.94 4 ASN B O 1
ATOM 3963 N N . SER B 1 5 ? 17.594 -1.401 -5.629 1 64.44 5 SER B N 1
ATOM 3964 C CA . SER B 1 5 ? 17.703 -2.744 -5.07 1 64.44 5 SER B CA 1
ATOM 3965 C C . SER B 1 5 ? 16.422 -3.166 -4.367 1 64.44 5 SER B C 1
ATOM 3967 O O . SER B 1 5 ? 15.836 -2.389 -3.615 1 64.44 5 SER B O 1
ATOM 3969 N N . LEU B 1 6 ? 15.555 -3.963 -5.055 1 86.75 6 LEU B N 1
ATOM 3970 C CA . LEU B 1 6 ? 14.516 -4.75 -4.391 1 86.75 6 LEU B CA 1
ATOM 3971 C C . LEU B 1 6 ? 15.016 -5.285 -3.055 1 86.75 6 LEU B C 1
ATOM 3973 O O . LEU B 1 6 ? 16.078 -5.906 -2.99 1 86.75 6 LEU B O 1
ATOM 3977 N N . THR B 1 7 ? 14.422 -4.84 -1.973 1 91.69 7 THR B N 1
ATOM 3978 C CA . THR B 1 7 ? 14.797 -5.348 -0.657 1 91.69 7 THR B CA 1
ATOM 3979 C C . THR B 1 7 ? 13.672 -6.191 -0.064 1 91.69 7 THR B C 1
ATOM 3981 O O . THR B 1 7 ? 12.508 -6.027 -0.435 1 91.69 7 THR B O 1
ATOM 3984 N N . TYR B 1 8 ? 14.055 -7.086 0.786 1 93.12 8 TYR B N 1
ATOM 3985 C CA . TYR B 1 8 ? 13.078 -7.984 1.401 1 93.12 8 TYR B CA 1
ATOM 3986 C C . TYR B 1 8 ? 12.023 -7.199 2.168 1 93.12 8 TYR B C 1
ATOM 3988 O O . TYR B 1 8 ? 10.82 -7.434 2.004 1 93.12 8 TYR B O 1
ATOM 3996 N N . GLU B 1 9 ? 12.438 -6.273 2.99 1 92.88 9 GLU B N 1
ATOM 3997 C CA . GLU B 1 9 ? 11.516 -5.535 3.848 1 92.88 9 GLU B CA 1
ATOM 3998 C C . GLU B 1 9 ? 10.477 -4.777 3.021 1 92.88 9 GLU B C 1
ATOM 4000 O O . GLU B 1 9 ? 9.289 -4.809 3.33 1 92.88 9 GLU B O 1
ATOM 4005 N N . MET B 1 10 ? 10.953 -4.164 2.008 1 92.88 10 MET B N 1
ATOM 4006 C CA . MET B 1 10 ? 10.062 -3.363 1.171 1 92.88 10 MET B CA 1
ATOM 4007 C C . MET B 1 10 ? 9.078 -4.254 0.414 1 92.88 10 MET B C 1
ATOM 4009 O O . MET B 1 10 ? 7.875 -3.994 0.413 1 92.88 10 MET B O 1
ATOM 4013 N N . GLU B 1 11 ? 9.57 -5.316 -0.24 1 94.56 11 GLU B N 1
ATOM 4014 C CA . GLU B 1 11 ? 8.727 -6.191 -1.042 1 94.56 11 GLU B CA 1
ATOM 4015 C C . GLU B 1 11 ? 7.719 -6.941 -0.168 1 94.56 11 GLU B C 1
ATOM 4017 O O . GLU B 1 11 ? 6.559 -7.109 -0.55 1 94.56 11 GLU B O 1
ATOM 4022 N N . HIS B 1 12 ? 8.219 -7.359 0.96 1 94.62 12 HIS B N 1
ATOM 4023 C CA . HIS B 1 12 ? 7.324 -8.055 1.881 1 94.62 12 HIS B CA 1
ATOM 4024 C C . HIS B 1 12 ? 6.219 -7.133 2.377 1 94.62 12 HIS B C 1
ATOM 4026 O O . HIS B 1 12 ? 5.051 -7.527 2.438 1 94.62 12 HIS B O 1
ATOM 4032 N N . ALA B 1 13 ? 6.562 -5.922 2.785 1 95.25 13 ALA B N 1
ATOM 4033 C CA . ALA B 1 13 ? 5.574 -4.961 3.264 1 95.25 13 ALA B CA 1
ATOM 4034 C C . ALA B 1 13 ? 4.562 -4.621 2.17 1 95.25 13 ALA B C 1
ATOM 4036 O O . ALA B 1 13 ? 3.363 -4.527 2.432 1 95.25 13 ALA B O 1
ATOM 4037 N N . ARG B 1 14 ? 5.031 -4.379 0.974 1 95.88 14 ARG B N 1
ATOM 4038 C CA . ARG B 1 14 ? 4.16 -4.059 -0.151 1 95.88 14 ARG B CA 1
ATOM 4039 C C . ARG B 1 14 ? 3.164 -5.184 -0.412 1 95.88 14 ARG B C 1
ATOM 4041 O O . ARG B 1 14 ? 1.965 -4.941 -0.554 1 95.88 14 ARG B O 1
ATOM 4048 N N . ARG B 1 15 ? 3.637 -6.414 -0.478 1 96.38 15 ARG B N 1
ATOM 4049 C CA . ARG B 1 15 ? 2.773 -7.559 -0.75 1 96.38 15 ARG B CA 1
ATOM 4050 C C . ARG B 1 15 ? 1.764 -7.762 0.373 1 96.38 15 ARG B C 1
ATOM 4052 O O . ARG B 1 15 ? 0.612 -8.125 0.122 1 96.38 15 ARG B O 1
ATOM 4059 N N . LYS B 1 16 ? 2.23 -7.562 1.623 1 96.81 16 LYS B N 1
ATOM 4060 C CA . LYS B 1 16 ? 1.325 -7.688 2.762 1 96.81 16 LYS B CA 1
ATOM 4061 C C . LYS B 1 16 ? 0.179 -6.684 2.664 1 96.81 16 LYS B C 1
ATOM 4063 O O . LYS B 1 16 ? -0.983 -7.039 2.869 1 96.81 16 LYS B O 1
ATOM 4068 N N . ALA B 1 17 ? 0.488 -5.438 2.367 1 96.81 17 ALA B N 1
ATOM 4069 C CA . ALA B 1 17 ? -0.533 -4.402 2.221 1 96.81 17 ALA B CA 1
ATOM 4070 C C . ALA B 1 17 ? -1.493 -4.738 1.083 1 96.81 17 ALA B C 1
ATOM 4072 O O . ALA B 1 17 ? -2.711 -4.617 1.234 1 96.81 17 ALA B O 1
ATOM 4073 N N . GLU B 1 18 ? -0.944 -5.125 -0.037 1 96.5 18 GLU B N 1
ATOM 4074 C CA . GLU B 1 18 ? -1.765 -5.473 -1.192 1 96.5 18 GLU B CA 1
ATOM 4075 C C . GLU B 1 18 ? -2.684 -6.652 -0.884 1 96.5 18 GLU B C 1
ATOM 4077 O O . GLU B 1 18 ? -3.84 -6.672 -1.313 1 96.5 18 GLU B O 1
ATOM 4082 N N . ASN B 1 19 ? -2.15 -7.641 -0.183 1 96.12 19 ASN B N 1
ATOM 4083 C CA . ASN B 1 19 ? -2.967 -8.781 0.212 1 96.12 19 ASN B CA 1
ATOM 4084 C C . ASN B 1 19 ? -4.105 -8.367 1.141 1 96.12 19 ASN B C 1
ATOM 4086 O O . ASN B 1 19 ? -5.223 -8.875 1.03 1 96.12 19 ASN B O 1
ATOM 4090 N N . THR B 1 20 ? -3.797 -7.516 2.115 1 97.06 20 THR B N 1
ATOM 4091 C CA . THR B 1 20 ? -4.832 -7.02 3.018 1 97.06 20 THR B CA 1
ATOM 4092 C C . THR B 1 20 ? -5.949 -6.336 2.236 1 97.06 20 THR B C 1
ATOM 4094 O O . THR B 1 20 ? -7.133 -6.555 2.512 1 97.06 20 THR B O 1
ATOM 4097 N N . VAL B 1 21 ? -5.598 -5.539 1.253 1 96.38 21 VAL B N 1
ATOM 4098 C CA . VAL B 1 21 ? -6.582 -4.855 0.422 1 96.38 21 VAL B CA 1
ATOM 4099 C C . VAL B 1 21 ? -7.395 -5.879 -0.364 1 96.38 21 VAL B C 1
ATOM 4101 O O . VAL B 1 21 ? -8.617 -5.746 -0.494 1 96.38 21 VAL B O 1
ATOM 4104 N N . THR B 1 22 ? -6.75 -6.887 -0.906 1 95.75 22 THR B N 1
ATOM 4105 C CA . THR B 1 22 ? -7.434 -7.934 -1.654 1 95.75 22 THR B CA 1
ATOM 4106 C C . THR B 1 22 ? -8.469 -8.641 -0.778 1 95.75 22 THR B C 1
ATOM 4108 O O . THR B 1 22 ? -9.609 -8.836 -1.195 1 95.75 22 THR B O 1
ATOM 4111 N N . GLU B 1 23 ? -8.078 -9 0.437 1 96.06 23 GLU B N 1
ATOM 4112 C CA . GLU B 1 23 ? -8.984 -9.664 1.362 1 96.06 23 GLU B CA 1
ATOM 4113 C C . GLU B 1 23 ? -10.141 -8.742 1.76 1 96.06 23 GLU B C 1
ATOM 4115 O O . GLU B 1 23 ? -11.258 -9.211 1.979 1 96.06 23 GLU B O 1
ATOM 4120 N N . LEU B 1 24 ? -9.852 -7.461 1.92 1 96.38 24 LEU B N 1
ATOM 4121 C CA . LEU B 1 24 ? -10.914 -6.492 2.186 1 96.38 24 LEU B CA 1
ATOM 4122 C C . LEU B 1 24 ? -11.961 -6.516 1.075 1 96.38 24 LEU B C 1
ATOM 4124 O O . LEU B 1 24 ? -13.164 -6.5 1.349 1 96.38 24 LEU B O 1
ATOM 4128 N N . TRP B 1 25 ? -11.508 -6.578 -0.131 1 94.31 25 TRP B N 1
ATOM 4129 C CA . TRP B 1 25 ? -12.438 -6.574 -1.26 1 94.31 25 TRP B CA 1
ATOM 4130 C C . TRP B 1 25 ? -13.25 -7.863 -1.299 1 94.31 25 TRP B C 1
ATOM 4132 O O . TRP B 1 25 ? -14.438 -7.844 -1.646 1 94.31 25 TRP B O 1
ATOM 4142 N N . TYR B 1 26 ? -12.594 -9.023 -0.984 1 93.5 26 TYR B N 1
ATOM 4143 C CA . TYR B 1 26 ? -13.352 -10.266 -0.852 1 93.5 26 TYR B CA 1
ATOM 4144 C C . TYR B 1 26 ? -14.477 -10.109 0.169 1 93.5 26 TYR B C 1
ATOM 4146 O O . TYR B 1 26 ? -15.609 -10.523 -0.079 1 93.5 26 TYR B O 1
ATOM 4154 N N . PHE B 1 27 ? -14.172 -9.547 1.311 1 94 27 PHE B N 1
ATOM 4155 C CA . PHE B 1 27 ? -15.125 -9.344 2.395 1 94 27 PHE B CA 1
ATOM 4156 C C . PHE B 1 27 ? -16.266 -8.445 1.948 1 94 27 PHE B C 1
ATOM 4158 O O . PHE B 1 27 ? -17.438 -8.805 2.109 1 94 27 PHE B O 1
ATOM 4165 N N . LEU B 1 28 ? -15.961 -7.258 1.3 1 91.31 28 LEU B N 1
ATOM 4166 C CA . LEU B 1 28 ? -16.969 -6.301 0.856 1 91.31 28 LEU B CA 1
ATOM 4167 C C . LEU B 1 28 ? -17.844 -6.902 -0.227 1 91.31 28 LEU B C 1
ATOM 4169 O O . LEU B 1 28 ? -19.062 -6.719 -0.212 1 91.31 28 LEU B O 1
ATOM 4173 N N . ASP B 1 29 ? -17.234 -7.609 -1.207 1 88 29 ASP B N 1
ATOM 4174 C CA . ASP B 1 29 ? -18 -8.266 -2.268 1 88 29 ASP B CA 1
ATOM 4175 C C . ASP B 1 29 ? -18.984 -9.281 -1.693 1 88 29 ASP B C 1
ATOM 4177 O O . ASP B 1 29 ? -20.094 -9.43 -2.197 1 88 29 ASP B O 1
ATOM 4181 N N . SER B 1 30 ? -18.531 -9.977 -0.666 1 87.25 30 SER B N 1
ATOM 4182 C CA . SER B 1 30 ? -19.375 -10.984 -0.051 1 87.25 30 SER B CA 1
ATOM 4183 C C . SER B 1 30 ? -20.578 -10.352 0.647 1 87.25 30 SER B C 1
ATOM 4185 O O . SER B 1 30 ? -21.672 -10.93 0.67 1 87.25 30 SER B O 1
ATOM 4187 N N . ILE B 1 31 ? -20.406 -9.227 1.218 1 84 31 ILE B N 1
ATOM 4188 C CA . ILE B 1 31 ? -21.469 -8.531 1.937 1 84 31 ILE B CA 1
ATOM 4189 C C . ILE B 1 31 ? -22.453 -7.918 0.94 1 84 31 ILE B C 1
ATOM 4191 O O . ILE B 1 31 ? -23.672 -7.98 1.137 1 84 31 ILE B O 1
ATOM 4195 N N . LEU B 1 32 ? -21.922 -7.359 -0.123 1 82.38 32 LEU B N 1
ATOM 4196 C CA . LEU B 1 32 ? -22.766 -6.676 -1.101 1 82.38 32 LEU B CA 1
ATOM 4197 C C . LEU B 1 32 ? -23.484 -7.684 -2.002 1 82.38 32 LEU B C 1
ATOM 4199 O O . LEU B 1 32 ? -24.578 -7.41 -2.504 1 82.38 32 LEU B O 1
ATOM 4203 N N . GLY B 1 33 ? -22.75 -8.766 -2.383 1 72.62 33 GLY B N 1
ATOM 4204 C CA . GLY B 1 33 ? -23.344 -9.789 -3.23 1 72.62 33 GLY B CA 1
ATOM 4205 C C . GLY B 1 33 ? -24.531 -10.477 -2.594 1 72.62 33 GLY B C 1
ATOM 4206 O O . GLY B 1 33 ? -25.438 -10.93 -3.295 1 72.62 33 GLY B O 1
ATOM 4207 N N . LYS B 1 34 ? -24.594 -10.625 -1.361 1 61.53 34 LYS B N 1
ATOM 4208 C CA . LYS B 1 34 ? -25.672 -11.305 -0.64 1 61.53 34 LYS B CA 1
ATOM 4209 C C . LYS B 1 34 ? -26.828 -10.359 -0.365 1 61.53 34 LYS B C 1
ATOM 4211 O O . LYS B 1 34 ? -27.906 -10.797 0.06 1 61.53 34 LYS B O 1
ATOM 4216 N N . SER B 1 35 ? -26.516 -9.094 -0.535 1 57.75 35 SER B N 1
ATOM 4217 C CA . SER B 1 35 ? -27.562 -8.133 -0.183 1 57.75 35 SER B CA 1
ATOM 4218 C C . SER B 1 35 ? -28.625 -8.055 -1.275 1 57.75 35 SER B C 1
ATOM 4220 O O . SER B 1 35 ? -28.297 -7.992 -2.463 1 57.75 35 SER B O 1
ATOM 4222 N N . ASP B 1 36 ? -29.766 -8.57 -0.899 1 52.16 36 ASP B N 1
ATOM 4223 C CA . ASP B 1 36 ? -30.953 -8.453 -1.742 1 52.16 36 ASP B CA 1
ATOM 4224 C C . ASP B 1 36 ? -31.25 -6.988 -2.076 1 52.16 36 ASP B C 1
ATOM 4226 O O . ASP B 1 36 ? -31.438 -6.168 -1.179 1 52.16 36 ASP B O 1
ATOM 4230 N N . THR B 1 37 ? -30.891 -6.461 -3.305 1 53.66 37 THR B N 1
ATOM 4231 C CA . THR B 1 37 ? -31.047 -5.117 -3.848 1 53.66 37 THR B CA 1
ATOM 4232 C C . THR B 1 37 ? -32.344 -4.477 -3.334 1 53.66 37 THR B C 1
ATOM 4234 O O . THR B 1 37 ? -32.375 -3.27 -3.082 1 53.66 37 THR B O 1
ATOM 4237 N N . GLU B 1 38 ? -33.375 -5.176 -3.314 1 51.72 38 GLU B N 1
ATOM 4238 C CA . GLU B 1 38 ? -34.688 -4.57 -3.191 1 51.72 38 GLU B CA 1
ATOM 4239 C C . GLU B 1 38 ? -34.969 -4.117 -1.76 1 51.72 38 GLU B C 1
ATOM 4241 O O . GLU B 1 38 ? -35.844 -3.277 -1.522 1 51.72 38 GLU B O 1
ATOM 4246 N N . LYS B 1 39 ? -34.406 -4.695 -0.793 1 51.22 39 LYS B N 1
ATOM 4247 C CA . LYS B 1 39 ? -34.906 -4.391 0.541 1 51.22 39 LYS B CA 1
ATOM 4248 C C . LYS B 1 39 ? -33.844 -3.689 1.387 1 51.22 39 LYS B C 1
ATOM 4250 O O . LYS B 1 39 ? -33.969 -3.604 2.609 1 51.22 39 LYS B O 1
ATOM 4255 N N . SER B 1 40 ? -32.719 -3.213 0.65 1 53.66 40 SER B N 1
ATOM 4256 C CA . SER B 1 40 ? -31.641 -2.656 1.479 1 53.66 40 SER B CA 1
ATOM 4257 C C . SER B 1 40 ? -31.969 -1.229 1.906 1 53.66 40 SER B C 1
ATOM 4259 O O . SER B 1 40 ? -32.406 -0.417 1.093 1 53.66 40 SER B O 1
ATOM 4261 N N . GLN B 1 41 ? -32.156 -0.912 3.133 1 52.19 41 GLN B N 1
ATOM 4262 C CA . GLN B 1 41 ? -32.406 0.417 3.68 1 52.19 41 GLN B CA 1
ATOM 4263 C C . GLN B 1 41 ? -31.125 1.194 3.869 1 52.19 41 GLN B C 1
ATOM 4265 O O . GLN B 1 41 ? -31.031 2.049 4.754 1 52.19 41 GLN B O 1
ATOM 4270 N N . MET B 1 42 ? -30.109 0.832 3.158 1 57.44 42 MET B N 1
ATOM 4271 C CA . MET B 1 42 ? -28.906 1.659 3.227 1 57.44 42 MET B CA 1
ATOM 4272 C C . MET B 1 42 ? -29.156 3.02 2.578 1 57.44 42 MET B C 1
ATOM 4274 O O . MET B 1 42 ? -29.969 3.143 1.67 1 57.44 42 MET B O 1
ATOM 4278 N N . PRO B 1 43 ? -28.5 4.09 3.285 1 55.78 43 PRO B N 1
ATOM 4279 C CA . PRO B 1 43 ? -28.656 5.422 2.695 1 55.78 43 PRO B CA 1
ATOM 4280 C C . PRO B 1 43 ? -28.344 5.449 1.203 1 55.78 43 PRO B C 1
ATOM 4282 O O . PRO B 1 43 ? -28.891 6.266 0.464 1 55.78 43 PRO B O 1
ATOM 4285 N N . LEU B 1 44 ? -27.438 4.566 0.928 1 62.38 44 LEU B N 1
ATOM 4286 C CA . LEU B 1 44 ? -27.125 4.457 -0.493 1 62.38 44 LEU B CA 1
ATOM 4287 C C . LEU B 1 44 ? -27.672 3.158 -1.071 1 62.38 44 LEU B C 1
ATOM 4289 O O . LEU B 1 44 ? -27.609 2.107 -0.429 1 62.38 44 LEU B O 1
ATOM 4293 N N . LYS B 1 45 ? -28.25 3.404 -2.137 1 73.5 45 LYS B N 1
ATOM 4294 C CA . LYS B 1 45 ? -28.688 2.221 -2.873 1 73.5 45 LYS B CA 1
ATOM 4295 C C . LYS B 1 45 ? -27.5 1.297 -3.168 1 73.5 45 LYS B C 1
ATOM 4297 O O . LYS B 1 45 ? -26.391 1.765 -3.447 1 73.5 45 LYS B O 1
ATOM 4302 N N . ILE B 1 46 ? -27.672 0.11 -3.045 1 78.69 46 ILE B N 1
ATOM 4303 C CA . ILE B 1 46 ? -26.641 -0.925 -3.121 1 78.69 46 ILE B CA 1
ATOM 4304 C C . ILE B 1 46 ? -25.891 -0.816 -4.449 1 78.69 46 ILE B C 1
ATOM 4306 O O . ILE B 1 46 ? -24.656 -0.881 -4.484 1 78.69 46 ILE B O 1
ATOM 4310 N N . PRO B 1 47 ? -26.625 -0.473 -5.539 1 80.75 47 PRO B N 1
ATOM 4311 C CA . PRO B 1 47 ? -25.875 -0.355 -6.797 1 80.75 47 PRO B CA 1
ATOM 4312 C C . PRO B 1 47 ? -24.922 0.839 -6.809 1 80.75 47 PRO B C 1
ATOM 4314 O O . PRO B 1 47 ? -23.828 0.753 -7.367 1 80.75 47 PRO B O 1
ATOM 4317 N N . GLU B 1 48 ? -25.359 1.891 -6.211 1 83.62 48 GLU B N 1
ATOM 4318 C CA . GLU B 1 48 ? -24.5 3.074 -6.133 1 83.62 48 GLU B CA 1
ATOM 4319 C C . GLU B 1 48 ? -23.297 2.83 -5.223 1 83.62 48 GLU B C 1
ATOM 4321 O O . GLU B 1 48 ? -22.188 3.273 -5.52 1 83.62 48 GLU B O 1
ATOM 4326 N N . LEU B 1 49 ? -23.594 2.166 -4.129 1 87.19 49 LEU B N 1
ATOM 4327 C CA . LEU B 1 49 ? -22.516 1.807 -3.213 1 87.19 49 LEU B CA 1
ATOM 4328 C C . LEU B 1 49 ? -21.5 0.903 -3.896 1 87.19 49 LEU B C 1
ATOM 4330 O O . LEU B 1 49 ? -20.281 1.116 -3.77 1 87.19 49 LEU B O 1
ATOM 4334 N N . ARG B 1 50 ? -21.969 -0.014 -4.66 1 87.19 50 ARG B N 1
ATOM 4335 C CA . ARG B 1 50 ? -21.094 -0.939 -5.383 1 87.19 50 ARG B CA 1
ATOM 4336 C C . ARG B 1 50 ? -20.234 -0.202 -6.41 1 87.19 50 ARG B C 1
ATOM 4338 O O . ARG B 1 50 ? -19.047 -0.489 -6.555 1 87.19 50 ARG B O 1
ATOM 4345 N N . GLU B 1 51 ? -20.797 0.651 -7.086 1 87.44 51 GLU B N 1
ATOM 4346 C CA . GLU B 1 51 ? -20.078 1.42 -8.094 1 87.44 51 GLU B CA 1
ATOM 4347 C C . GLU B 1 51 ? -18.969 2.258 -7.465 1 87.44 51 GLU B C 1
ATOM 4349 O O . GLU B 1 51 ? -17.859 2.316 -7.988 1 87.44 51 GLU B O 1
ATOM 4354 N N . SER B 1 52 ? -19.312 2.92 -6.359 1 89.56 52 SER B N 1
ATOM 4355 C CA . SER B 1 52 ? -18.312 3.723 -5.66 1 89.56 52 SER B CA 1
ATOM 4356 C C . SER B 1 52 ? -17.156 2.859 -5.16 1 89.56 52 SER B C 1
ATOM 4358 O O . SER B 1 52 ? -15.992 3.221 -5.32 1 89.56 52 SER B O 1
ATOM 4360 N N . LEU B 1 53 ? -17.547 1.763 -4.617 1 92.75 53 LEU B N 1
ATOM 4361 C CA . LEU B 1 53 ? -16.531 0.872 -4.059 1 92.75 53 LEU B CA 1
ATOM 4362 C C . LEU B 1 53 ? -15.656 0.284 -5.16 1 92.75 53 LEU B C 1
ATOM 4364 O O . LEU B 1 53 ? -14.445 0.114 -4.98 1 92.75 53 LEU B O 1
ATOM 4368 N N . GLN B 1 54 ? -16.219 -0.003 -6.289 1 91.25 54 GLN B N 1
ATOM 4369 C CA . GLN B 1 54 ? -15.445 -0.498 -7.422 1 91.25 54 GLN B CA 1
ATOM 4370 C C . GLN B 1 54 ? -14.445 0.55 -7.906 1 91.25 54 GLN B C 1
ATOM 4372 O O . GLN B 1 54 ? -13.344 0.211 -8.344 1 91.25 54 GLN B O 1
ATOM 4377 N N . GLY B 1 55 ? -14.859 1.795 -7.855 1 92.25 55 GLY B N 1
ATOM 4378 C CA . GLY B 1 55 ? -13.93 2.869 -8.172 1 92.25 55 GLY B CA 1
ATOM 4379 C C . GLY B 1 55 ? -12.703 2.879 -7.273 1 92.25 55 GLY B C 1
ATOM 4380 O O . GLY B 1 55 ? -11.578 2.975 -7.758 1 92.25 55 GLY B O 1
ATOM 4381 N N . TYR B 1 56 ? -12.953 2.75 -5.945 1 95.25 56 TYR B N 1
ATOM 4382 C CA . TYR B 1 56 ? -11.852 2.672 -4.996 1 95.25 56 TYR B CA 1
ATOM 4383 C C . TYR B 1 56 ? -10.969 1.463 -5.281 1 95.25 56 TYR B C 1
ATOM 4385 O O . TYR B 1 56 ? -9.742 1.557 -5.227 1 95.25 56 TYR B O 1
ATOM 4393 N N . LYS B 1 57 ? -11.617 0.361 -5.559 1 94.62 57 LYS B N 1
ATOM 4394 C CA . LYS B 1 57 ? -10.891 -0.878 -5.824 1 94.62 57 LYS B CA 1
ATOM 4395 C C . LYS B 1 57 ? -9.938 -0.716 -7 1 94.62 57 LYS B C 1
ATOM 4397 O O . LYS B 1 57 ? -8.75 -1.024 -6.891 1 94.62 57 LYS B O 1
ATOM 4402 N N . ARG B 1 58 ? -10.43 -0.223 -8.07 1 94.25 58 ARG B N 1
ATOM 4403 C CA . ARG B 1 58 ? -9.633 -0.078 -9.281 1 94.25 58 ARG B CA 1
ATOM 4404 C C . ARG B 1 58 ? -8.492 0.907 -9.07 1 94.25 58 ARG B C 1
ATOM 4406 O O . ARG B 1 58 ? -7.363 0.659 -9.5 1 94.25 58 ARG B O 1
ATOM 4413 N N . THR B 1 59 ? -8.773 2.01 -8.406 1 95.12 59 THR B N 1
ATOM 4414 C CA . THR B 1 59 ? -7.734 2.992 -8.133 1 95.12 59 THR B CA 1
ATOM 4415 C C . THR B 1 59 ? -6.652 2.395 -7.234 1 95.12 59 THR B C 1
ATOM 4417 O O . THR B 1 59 ? -5.461 2.568 -7.492 1 95.12 59 THR B O 1
ATOM 4420 N N . LEU B 1 60 ? -7.055 1.697 -6.195 1 95.75 60 LEU B N 1
ATOM 4421 C CA . LEU B 1 60 ? -6.113 1.129 -5.234 1 95.75 60 LEU B CA 1
ATOM 4422 C C . LEU B 1 60 ? -5.215 0.093 -5.906 1 95.75 60 LEU B C 1
ATOM 4424 O O . LEU B 1 60 ? -4.008 0.062 -5.664 1 95.75 60 LEU B O 1
ATOM 4428 N N . PHE B 1 61 ? -5.758 -0.75 -6.723 1 94.94 61 PHE B N 1
ATOM 4429 C CA . PHE B 1 61 ? -4.938 -1.745 -7.41 1 94.94 61 PHE B CA 1
ATOM 4430 C C . PHE B 1 61 ? -4.004 -1.08 -8.414 1 94.94 61 PHE B C 1
ATOM 4432 O O . PHE B 1 61 ? -2.885 -1.551 -8.633 1 94.94 61 PHE B O 1
ATOM 4439 N N . GLY B 1 62 ? -4.445 -0.003 -9.062 1 94.12 62 GLY B N 1
ATOM 4440 C CA . GLY B 1 62 ? -3.541 0.806 -9.867 1 94.12 62 GLY B CA 1
ATOM 4441 C C . GLY B 1 62 ? -2.404 1.408 -9.062 1 94.12 62 GLY B C 1
ATOM 4442 O O . GLY B 1 62 ? -1.263 1.447 -9.523 1 94.12 62 GLY B O 1
ATOM 4443 N N . ASP B 1 63 ? -2.762 1.883 -7.836 1 96 63 ASP B N 1
ATOM 4444 C CA . ASP B 1 63 ? -1.748 2.436 -6.941 1 96 63 ASP B CA 1
ATOM 4445 C C . ASP B 1 63 ? -0.696 1.388 -6.59 1 96 63 ASP B C 1
ATOM 4447 O O . ASP B 1 63 ? 0.503 1.673 -6.605 1 96 63 ASP B O 1
ATOM 4451 N N . PHE B 1 64 ? -1.136 0.19 -6.301 1 96.06 64 PHE B N 1
ATOM 4452 C CA . PHE B 1 64 ? -0.212 -0.871 -5.918 1 96.06 64 PHE B CA 1
ATOM 4453 C C . PHE B 1 64 ? 0.643 -1.299 -7.105 1 96.06 64 PHE B C 1
ATOM 4455 O O . PHE B 1 64 ? 1.806 -1.673 -6.938 1 96.06 64 PHE B O 1
ATOM 4462 N N . GLU B 1 65 ? 0.069 -1.256 -8.305 1 94.38 65 GLU B N 1
ATOM 4463 C CA . GLU B 1 65 ? 0.868 -1.55 -9.492 1 94.38 65 GLU B CA 1
ATOM 4464 C C . GLU B 1 65 ? 1.992 -0.532 -9.664 1 94.38 65 GLU B C 1
ATOM 4466 O O . GLU B 1 65 ? 3.123 -0.899 -9.992 1 94.38 65 GLU B O 1
ATOM 4471 N N . LYS B 1 66 ? 1.688 0.704 -9.453 1 94.12 66 LYS B N 1
ATOM 4472 C CA . LYS B 1 66 ? 2.709 1.746 -9.531 1 94.12 66 LYS B CA 1
ATOM 4473 C C . LYS B 1 66 ? 3.779 1.543 -8.461 1 94.12 66 LYS B C 1
ATOM 4475 O O . LYS B 1 66 ? 4.965 1.775 -8.711 1 94.12 66 LYS B O 1
ATOM 4480 N N . LEU B 1 67 ? 3.316 1.182 -7.309 1 94.62 67 LEU B N 1
ATOM 4481 C CA . LEU B 1 67 ? 4.25 0.922 -6.219 1 94.62 67 LEU B CA 1
ATOM 4482 C C . LEU B 1 67 ? 5.156 -0.262 -6.547 1 94.62 67 LEU B C 1
ATOM 4484 O O . LEU B 1 67 ? 6.363 -0.211 -6.305 1 94.62 67 LEU B O 1
ATOM 4488 N N . ARG B 1 68 ? 4.633 -1.271 -7.105 1 94.38 68 ARG B N 1
ATOM 4489 C CA . ARG B 1 68 ? 5.355 -2.49 -7.445 1 94.38 68 ARG B CA 1
ATOM 4490 C C . ARG B 1 68 ? 6.391 -2.23 -8.539 1 94.38 68 ARG B C 1
ATOM 4492 O O . ARG B 1 68 ? 7.48 -2.809 -8.516 1 94.38 68 ARG B O 1
ATOM 4499 N N . THR B 1 69 ? 6.164 -1.326 -9.469 1 93.94 69 THR B N 1
ATOM 4500 C CA . THR B 1 69 ? 7 -1.137 -10.648 1 93.94 69 THR B CA 1
ATOM 4501 C C . THR B 1 69 ? 7.867 0.112 -10.5 1 93.94 69 THR B C 1
ATOM 4503 O O . THR B 1 69 ? 8.609 0.469 -11.422 1 93.94 69 THR B O 1
ATOM 4506 N N . ALA B 1 70 ? 7.75 0.752 -9.352 1 93.12 70 ALA B N 1
ATOM 4507 C CA . ALA B 1 70 ? 8.516 1.973 -9.125 1 93.12 70 ALA B CA 1
ATOM 4508 C C . ALA B 1 70 ? 10.008 1.737 -9.375 1 93.12 70 ALA B C 1
ATOM 4510 O O . ALA B 1 70 ? 10.539 0.685 -9.016 1 93.12 70 ALA B O 1
ATOM 4511 N N . ASN B 1 71 ? 10.719 2.715 -10 1 91.06 71 ASN B N 1
ATOM 4512 C CA . ASN B 1 71 ? 12.148 2.697 -10.273 1 91.06 71 ASN B CA 1
ATOM 4513 C C . ASN B 1 71 ? 12.539 1.506 -11.141 1 91.06 71 ASN B C 1
ATOM 4515 O O . ASN B 1 71 ? 13.578 0.887 -10.922 1 91.06 71 ASN B O 1
ATOM 4519 N N . LYS B 1 72 ? 11.625 1.073 -12 1 91.62 72 LYS B N 1
ATOM 4520 C CA . LYS B 1 72 ? 11.844 -0.01 -12.953 1 91.62 72 LYS B CA 1
ATOM 4521 C C . LYS B 1 72 ? 12.109 -1.329 -12.234 1 91.62 72 LYS B C 1
ATOM 4523 O O . LYS B 1 72 ? 12.914 -2.145 -12.695 1 91.62 72 LYS B O 1
ATOM 4528 N N . ALA B 1 73 ? 11.508 -1.415 -11.117 1 91.88 73 ALA B N 1
ATOM 4529 C CA . ALA B 1 73 ? 11.688 -2.611 -10.297 1 91.88 73 ALA B CA 1
ATOM 4530 C C . ALA B 1 73 ? 11.297 -3.869 -11.07 1 91.88 73 ALA B C 1
ATOM 4532 O O . ALA B 1 73 ? 11.906 -4.926 -10.906 1 91.88 73 ALA B O 1
ATOM 4533 N N . ASP B 1 74 ? 10.312 -3.799 -11.891 1 91.94 74 ASP B N 1
ATOM 4534 C CA . ASP B 1 74 ? 9.82 -4.961 -12.625 1 91.94 74 ASP B CA 1
ATOM 4535 C C . ASP B 1 74 ? 10.852 -5.441 -13.648 1 91.94 74 ASP B C 1
ATOM 4537 O O . ASP B 1 74 ? 10.945 -6.641 -13.922 1 91.94 74 ASP B O 1
ATOM 4541 N N . VAL B 1 75 ? 11.523 -4.508 -14.211 1 92.5 75 VAL B N 1
ATOM 4542 C CA . VAL B 1 75 ? 12.555 -4.867 -15.172 1 92.5 75 VAL B CA 1
ATOM 4543 C C . VAL B 1 75 ? 13.633 -5.703 -14.492 1 92.5 75 VAL B C 1
ATOM 4545 O O . VAL B 1 75 ? 14.016 -6.766 -14.992 1 92.5 75 VAL B O 1
ATOM 4548 N N . TYR B 1 76 ? 14.023 -5.223 -13.367 1 92 76 TYR B N 1
ATOM 4549 C CA . TYR B 1 76 ? 15.039 -5.938 -12.602 1 92 76 TYR B CA 1
ATOM 4550 C C . TYR B 1 76 ? 14.508 -7.281 -12.117 1 92 76 TYR B C 1
ATOM 4552 O O . TYR B 1 76 ? 15.211 -8.289 -12.18 1 92 76 TYR B O 1
ATOM 4560 N N . ARG B 1 77 ? 13.32 -7.32 -11.633 1 95.5 77 ARG B N 1
ATOM 4561 C CA . ARG B 1 77 ? 12.688 -8.531 -11.125 1 95.5 77 ARG B CA 1
ATOM 4562 C C . ARG B 1 77 ? 12.594 -9.594 -12.211 1 95.5 77 ARG B C 1
ATOM 4564 O O . ARG B 1 77 ? 12.984 -10.75 -11.992 1 95.5 77 ARG B O 1
ATOM 4571 N N . ASN B 1 78 ? 12.125 -9.188 -13.328 1 94.81 78 ASN B N 1
ATOM 4572 C CA . ASN B 1 78 ? 11.93 -10.125 -14.43 1 94.81 78 ASN B CA 1
ATOM 4573 C C . ASN B 1 78 ? 13.266 -10.664 -14.938 1 94.81 78 ASN B C 1
ATOM 4575 O O . ASN B 1 78 ? 13.375 -11.844 -15.273 1 94.81 78 ASN B O 1
ATOM 4579 N N . GLN B 1 79 ? 14.195 -9.773 -15.023 1 94.25 79 GLN B N 1
ATOM 4580 C CA . GLN B 1 79 ? 15.516 -10.195 -15.469 1 94.25 79 GLN B CA 1
ATOM 4581 C C . GLN B 1 79 ? 16.125 -11.219 -14.508 1 94.25 79 GLN B C 1
ATOM 4583 O O . GLN B 1 79 ? 16.641 -12.25 -14.945 1 94.25 79 GLN B O 1
ATOM 4588 N N . ARG B 1 80 ? 16.016 -10.922 -13.281 1 95.31 80 ARG B N 1
ATOM 4589 C CA . ARG B 1 80 ? 16.609 -11.812 -12.297 1 95.31 80 ARG B CA 1
ATOM 4590 C C . ARG B 1 80 ? 15.875 -13.141 -12.227 1 95.31 80 ARG B C 1
ATOM 4592 O O . ARG B 1 80 ? 16.5 -14.195 -12.07 1 95.31 80 ARG B O 1
ATOM 4599 N N . LEU B 1 81 ? 14.594 -13.094 -12.305 1 97.31 81 LEU B N 1
ATOM 4600 C CA . LEU B 1 81 ? 13.805 -14.328 -12.312 1 97.31 81 LEU B CA 1
ATOM 4601 C C . LEU B 1 81 ? 14.141 -15.18 -13.531 1 97.31 81 LEU B C 1
ATOM 4603 O O . LEU B 1 81 ? 14.164 -16.406 -13.445 1 97.31 81 LEU B O 1
ATOM 4607 N N . GLN B 1 82 ? 14.367 -14.539 -14.625 1 96.38 82 GLN B N 1
ATOM 4608 C CA . GLN B 1 82 ? 14.781 -15.266 -15.82 1 96.38 82 GLN B CA 1
ATOM 4609 C C . GLN B 1 82 ? 16.125 -15.945 -15.602 1 96.38 82 GLN B C 1
ATOM 4611 O O . GLN B 1 82 ? 16.312 -17.094 -15.992 1 96.38 82 GLN B O 1
ATOM 4616 N N . GLU B 1 83 ? 17.031 -15.234 -14.992 1 96.12 83 GLU B N 1
ATOM 4617 C CA . GLU B 1 83 ? 18.344 -15.789 -14.703 1 96.12 83 GLU B CA 1
ATOM 4618 C C . GLU B 1 83 ? 18.25 -17 -13.773 1 96.12 83 GLU B C 1
ATOM 4620 O O . GLU B 1 83 ? 18.938 -18 -13.977 1 96.12 83 GLU B O 1
ATOM 4625 N N . LEU B 1 84 ? 17.422 -16.859 -12.797 1 97.31 84 LEU B N 1
ATOM 4626 C CA . LEU B 1 84 ? 17.234 -17.969 -11.875 1 97.31 84 LEU B CA 1
ATOM 4627 C C . LEU B 1 84 ? 16.578 -19.156 -12.578 1 97.31 84 LEU B C 1
ATOM 4629 O O . LEU B 1 84 ? 16.922 -20.312 -12.312 1 97.31 84 LEU B O 1
ATOM 4633 N N . GLY B 1 85 ? 15.578 -18.828 -13.391 1 97.81 85 GLY B N 1
ATOM 4634 C CA . GLY B 1 85 ? 14.953 -19.875 -14.172 1 97.81 85 GLY B CA 1
ATOM 4635 C C . GLY B 1 85 ? 15.93 -20.609 -15.062 1 97.81 85 GLY B C 1
ATOM 4636 O O . GLY B 1 85 ? 15.914 -21.844 -15.125 1 97.81 85 GLY B O 1
ATOM 4637 N N . ASP B 1 86 ? 16.828 -19.891 -15.734 1 96.94 86 ASP B N 1
ATOM 4638 C CA . ASP B 1 86 ? 17.859 -20.484 -16.578 1 96.94 86 ASP B CA 1
ATOM 4639 C C . ASP B 1 86 ? 18.797 -21.375 -15.766 1 96.94 86 ASP B C 1
ATOM 4641 O O . ASP B 1 86 ? 19.234 -22.422 -16.234 1 96.94 86 ASP B O 1
ATOM 4645 N N . LEU B 1 87 ? 19.094 -20.906 -14.641 1 97.31 87 LEU B N 1
ATOM 4646 C CA . LEU B 1 87 ? 19.938 -21.688 -13.75 1 97.31 87 LEU B CA 1
ATOM 4647 C C . LEU B 1 87 ? 19.297 -23.047 -13.461 1 97.31 87 LEU B C 1
ATOM 4649 O O . LEU B 1 87 ? 19.969 -24.078 -13.508 1 97.31 87 LEU B O 1
ATOM 4653 N N . ILE B 1 88 ? 18.016 -23.062 -13.117 1 97.88 88 ILE B N 1
ATOM 4654 C CA . ILE B 1 88 ? 17.328 -24.297 -12.789 1 97.88 88 ILE B CA 1
ATOM 4655 C C . ILE B 1 88 ? 17.312 -25.219 -14.016 1 97.88 88 ILE B C 1
ATOM 4657 O O . ILE B 1 88 ? 17.5 -26.422 -13.891 1 97.88 88 ILE B O 1
ATOM 4661 N N . GLN B 1 89 ? 17.078 -24.641 -15.18 1 97.56 89 GLN B N 1
ATOM 4662 C CA . GLN B 1 89 ? 17.094 -25.453 -16.391 1 97.56 89 GLN B CA 1
ATOM 4663 C C . GLN B 1 89 ? 18.469 -26.078 -16.625 1 97.56 89 GLN B C 1
ATOM 4665 O O . GLN B 1 89 ? 18.562 -27.25 -17.016 1 97.56 89 GLN B O 1
ATOM 4670 N N . ARG B 1 90 ? 19.562 -25.328 -16.359 1 97.25 90 ARG B N 1
ATOM 4671 C CA . ARG B 1 90 ? 20.906 -25.875 -16.484 1 97.25 90 ARG B CA 1
ATOM 4672 C C . ARG B 1 90 ? 21.156 -26.984 -15.469 1 97.25 90 ARG B C 1
ATOM 4674 O O . ARG B 1 90 ? 21.797 -27.984 -15.781 1 97.25 90 ARG B O 1
ATOM 4681 N N . ARG B 1 91 ? 20.656 -26.781 -14.297 1 97.75 91 ARG B N 1
ATOM 4682 C CA . ARG B 1 91 ? 20.812 -27.797 -13.258 1 97.75 91 ARG B CA 1
ATOM 4683 C C . ARG B 1 91 ? 20.094 -29.078 -13.633 1 97.75 91 ARG B C 1
ATOM 4685 O O . ARG B 1 91 ? 20.625 -30.188 -13.422 1 97.75 91 ARG B O 1
ATOM 4692 N N . LEU B 1 92 ? 18.938 -28.922 -14.156 1 97.5 92 LEU B N 1
ATOM 4693 C CA . LEU B 1 92 ? 18.172 -30.094 -14.578 1 97.5 92 LEU B CA 1
ATOM 4694 C C . LEU B 1 92 ? 18.859 -30.812 -15.742 1 97.5 92 LEU B C 1
ATOM 4696 O O . LEU B 1 92 ? 18.906 -32.031 -15.781 1 97.5 92 LEU B O 1
ATOM 4700 N N . GLU B 1 93 ? 19.406 -30.031 -16.703 1 96.06 93 GLU B N 1
ATOM 4701 C CA . GLU B 1 93 ? 20.141 -30.609 -17.812 1 96.06 93 GLU B CA 1
ATOM 4702 C C . GLU B 1 93 ? 21.375 -31.375 -17.328 1 96.06 93 GLU B C 1
ATOM 4704 O O . GLU B 1 93 ? 21.656 -32.469 -17.828 1 96.06 93 GLU B O 1
ATOM 4709 N N . PHE B 1 94 ? 22.047 -30.766 -16.438 1 95.75 94 PHE B N 1
ATOM 4710 C CA . PHE B 1 94 ? 23.219 -31.406 -15.859 1 95.75 94 PHE B CA 1
ATOM 4711 C C . PHE B 1 94 ? 22.828 -32.719 -15.164 1 95.75 94 PHE B C 1
ATOM 4713 O O . PHE B 1 94 ? 23.469 -33.75 -15.391 1 95.75 94 PHE B O 1
ATOM 4720 N N . LEU B 1 95 ? 21.844 -32.656 -14.344 1 95.69 95 LEU B N 1
ATOM 4721 C CA . LEU B 1 95 ? 21.406 -33.812 -13.562 1 95.69 95 LEU B CA 1
ATOM 4722 C C . LEU B 1 95 ? 20.922 -34.938 -14.477 1 95.69 95 LEU B C 1
ATOM 4724 O O . LEU B 1 95 ? 21.219 -36.125 -14.234 1 95.69 95 LEU B O 1
ATOM 4728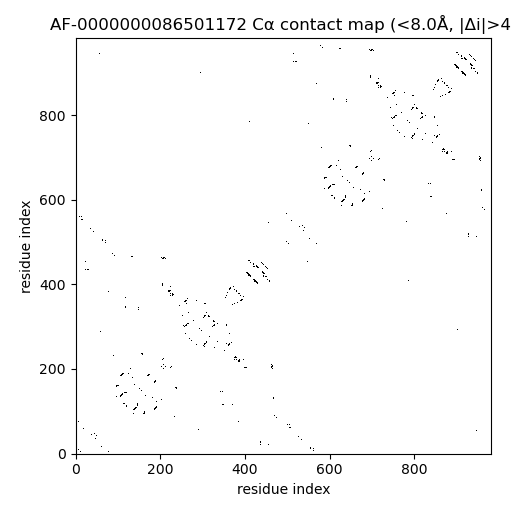 N N . GLN B 1 96 ? 20.219 -34.594 -15.516 1 94.88 96 GLN B N 1
ATOM 4729 C CA . GLN B 1 96 ? 19.531 -35.562 -16.359 1 94.88 96 GLN B CA 1
ATOM 4730 C C . GLN B 1 96 ? 20.469 -36.156 -17.406 1 94.88 96 GLN B C 1
ATOM 4732 O O . GLN B 1 96 ? 20.156 -37.156 -18.031 1 94.88 96 GLN B O 1
ATOM 4737 N N . ASN B 1 97 ? 21.625 -35.5 -17.594 1 94.56 97 ASN B N 1
ATOM 4738 C CA . ASN B 1 97 ? 22.547 -35.969 -18.625 1 94.56 97 ASN B CA 1
ATOM 4739 C C . ASN B 1 97 ? 23.922 -36.281 -18.031 1 94.56 97 ASN B C 1
ATOM 4741 O O . ASN B 1 97 ? 24.922 -35.656 -18.375 1 94.56 97 ASN B O 1
ATOM 4745 N N . PRO B 1 98 ? 23.953 -37.312 -17.25 1 91.88 98 PRO B N 1
ATOM 4746 C CA . PRO B 1 98 ? 25.25 -37.719 -16.703 1 91.88 98 PRO B CA 1
ATOM 4747 C C . PRO B 1 98 ? 26.219 -38.188 -17.797 1 91.88 98 PRO B C 1
ATOM 4749 O O . PRO B 1 98 ? 25.781 -38.656 -18.844 1 91.88 98 PRO B O 1
ATOM 4752 N N . THR B 1 99 ? 27.438 -38.062 -17.484 1 89.81 99 THR B N 1
ATOM 4753 C CA . THR B 1 99 ? 28.469 -38.5 -18.422 1 89.81 99 THR B CA 1
ATOM 4754 C C . THR B 1 99 ? 28.375 -40 -18.672 1 89.81 99 THR B C 1
ATOM 4756 O O . THR B 1 99 ? 28.516 -40.469 -19.797 1 89.81 99 THR B O 1
ATOM 4759 N N . ASP B 1 100 ? 28.156 -40.719 -17.562 1 88 100 ASP B N 1
ATOM 4760 C CA . ASP B 1 100 ? 27.984 -42.156 -17.625 1 88 100 ASP B CA 1
ATOM 4761 C C . ASP B 1 100 ? 26.703 -42.594 -16.922 1 88 100 ASP B C 1
ATOM 4763 O O . ASP B 1 100 ? 26.641 -42.625 -15.688 1 88 100 ASP B O 1
ATOM 4767 N N . CYS B 1 101 ? 25.75 -43 -17.656 1 87.06 101 CYS B N 1
ATOM 4768 C CA . CYS B 1 101 ? 24.453 -43.375 -17.109 1 87.06 101 CYS B CA 1
ATOM 4769 C C . CYS B 1 101 ? 24.562 -44.625 -16.219 1 87.06 101 CYS B C 1
ATOM 4771 O O . CYS B 1 101 ? 23.844 -44.719 -15.219 1 87.06 101 CYS B O 1
ATOM 4773 N N . LYS B 1 102 ? 25.453 -45.5 -16.547 1 80.94 102 LYS B N 1
ATOM 4774 C CA . LYS B 1 102 ? 25.578 -46.75 -15.805 1 80.94 102 LYS B CA 1
ATOM 4775 C C . LYS B 1 102 ? 26.016 -46.5 -14.367 1 80.94 102 LYS B C 1
ATOM 4777 O O . LYS B 1 102 ? 25.547 -47.156 -13.445 1 80.94 102 LYS B O 1
ATOM 4782 N N . THR B 1 103 ? 26.828 -45.562 -14.164 1 80 103 THR B N 1
ATOM 4783 C CA . THR B 1 103 ? 27.406 -45.344 -12.844 1 80 103 THR B CA 1
ATOM 4784 C C . THR B 1 103 ? 26.656 -44.25 -12.094 1 80 103 THR B C 1
ATOM 4786 O O . THR B 1 103 ? 26.891 -44.031 -10.906 1 80 103 THR B O 1
ATOM 4789 N N . SER B 1 104 ? 25.797 -43.656 -12.82 1 85.31 104 SER B N 1
ATOM 4790 C CA . SER B 1 104 ? 25.078 -42.531 -12.188 1 85.31 104 SER B CA 1
ATOM 4791 C C . SER B 1 104 ? 23.953 -43.062 -11.297 1 85.31 104 SER B C 1
ATOM 4793 O O . SER B 1 104 ? 23.422 -44.156 -11.523 1 85.31 104 SER B O 1
ATOM 4795 N N . LYS B 1 105 ? 23.672 -42.312 -10.203 1 85.31 105 LYS B N 1
ATOM 4796 C CA . LYS B 1 105 ? 22.516 -42.625 -9.383 1 85.31 105 LYS B CA 1
ATOM 4797 C C . LYS B 1 105 ? 21.219 -42.281 -10.125 1 85.31 105 LYS B C 1
ATOM 4799 O O . LYS B 1 105 ? 21.109 -41.219 -10.742 1 85.31 105 LYS B O 1
ATOM 4804 N N . LYS B 1 106 ? 20.297 -43.219 -10.094 1 87.75 106 LYS B N 1
ATOM 4805 C CA . LYS B 1 106 ? 19.094 -43.031 -10.883 1 87.75 106 LYS B CA 1
ATOM 4806 C C . LYS B 1 106 ? 17.828 -43.188 -10.031 1 87.75 106 LYS B C 1
ATOM 4808 O O . LYS B 1 106 ? 17.859 -43.844 -8.992 1 87.75 106 LYS B O 1
ATOM 4813 N N . LEU B 1 107 ? 16.859 -42.5 -10.367 1 87.69 107 LEU B N 1
ATOM 4814 C CA . LEU B 1 107 ? 15.508 -42.656 -9.867 1 87.69 107 LEU B CA 1
ATOM 4815 C C . LEU B 1 107 ? 14.57 -43.094 -10.984 1 87.69 107 LEU B C 1
ATOM 4817 O O . LEU B 1 107 ? 14.43 -42.406 -12 1 87.69 107 LEU B O 1
ATOM 4821 N N . VAL B 1 108 ? 14.008 -44.281 -10.82 1 84.69 108 VAL B N 1
ATOM 4822 C CA . VAL B 1 108 ? 13.062 -44.781 -11.812 1 84.69 108 VAL B CA 1
ATOM 4823 C C . VAL B 1 108 ? 11.633 -44.469 -11.383 1 84.69 108 VAL B C 1
ATOM 4825 O O . VAL B 1 108 ? 11.227 -44.812 -10.273 1 84.69 108 VAL B O 1
ATOM 4828 N N . CYS B 1 109 ? 10.984 -43.812 -12.219 1 84.12 109 CYS B N 1
ATOM 4829 C CA . CYS B 1 109 ? 9.602 -43.469 -11.922 1 84.12 109 CYS B CA 1
ATOM 4830 C C . CYS B 1 109 ? 8.641 -44.094 -12.914 1 84.12 109 CYS B C 1
ATOM 4832 O O . CYS B 1 109 ? 8.812 -43.938 -14.133 1 84.12 109 CYS B O 1
ATOM 4834 N N . ILE B 1 110 ? 7.664 -44.75 -12.359 1 78.25 110 ILE B N 1
ATOM 4835 C CA . ILE B 1 110 ? 6.656 -45.375 -13.195 1 78.25 110 ILE B CA 1
ATOM 4836 C C . ILE B 1 110 ? 5.336 -44.625 -13.086 1 78.25 110 ILE B C 1
ATOM 4838 O O . ILE B 1 110 ? 4.746 -44.562 -12 1 78.25 110 ILE B O 1
ATOM 4842 N N . LEU B 1 111 ? 4.973 -44.031 -14.133 1 77.25 111 LEU B N 1
ATOM 4843 C CA . LEU B 1 111 ? 3.678 -43.344 -14.164 1 77.25 111 LEU B CA 1
ATOM 4844 C C . LEU B 1 111 ? 2.559 -44.344 -14.477 1 77.25 111 LEU B C 1
ATOM 4846 O O . LEU B 1 111 ? 2.471 -44.844 -15.586 1 77.25 111 LEU B O 1
ATOM 4850 N N . SER B 1 112 ? 1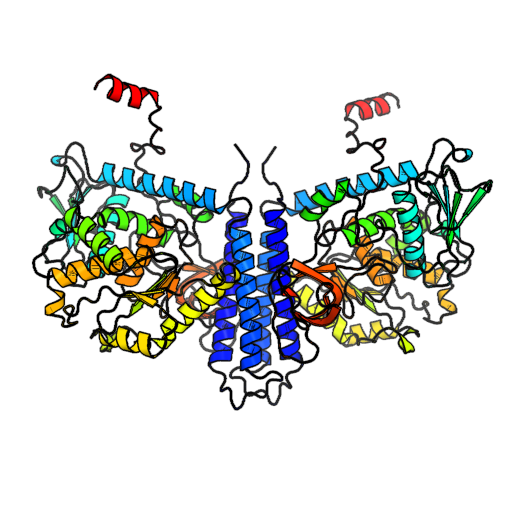.744 -44.719 -13.469 1 68.75 112 SER B N 1
ATOM 4851 C CA . SER B 1 112 ? 0.773 -45.781 -13.672 1 68.75 112 SER B CA 1
ATOM 4852 C C . SER B 1 112 ? -0.649 -45.312 -13.422 1 68.75 112 SER B C 1
ATOM 4854 O O . SER B 1 112 ? -1.616 -46 -13.734 1 68.75 112 SER B O 1
ATOM 4856 N N . LEU B 1 113 ? -0.851 -44.188 -12.961 1 69.25 113 LEU B N 1
ATOM 4857 C CA . LEU B 1 113 ? -2.197 -43.719 -12.633 1 69.25 113 LEU B CA 1
ATOM 4858 C C . LEU B 1 113 ? -2.885 -43.156 -13.867 1 69.25 113 LEU B C 1
ATOM 4860 O O . LEU B 1 113 ? -2.363 -42.25 -14.5 1 69.25 113 LEU B O 1
ATOM 4864 N N . PRO B 1 114 ? -3.93 -43.812 -14.18 1 72.44 114 PRO B N 1
ATOM 4865 C CA . PRO B 1 114 ? -4.672 -43.281 -15.328 1 72.44 114 PRO B CA 1
ATOM 4866 C C . PRO B 1 114 ? -5.441 -42 -14.984 1 72.44 114 PRO B C 1
ATOM 4868 O O . PRO B 1 114 ? -6.395 -42.062 -14.203 1 72.44 114 PRO B O 1
ATOM 4871 N N . CYS B 1 115 ? -4.984 -40.938 -15.344 1 79.75 115 CYS B N 1
ATOM 4872 C CA . CYS B 1 115 ? -5.66 -39.656 -15.156 1 79.75 115 CYS B CA 1
ATOM 4873 C C . CYS B 1 115 ? -5.422 -38.75 -16.344 1 79.75 115 CYS B C 1
ATOM 4875 O O . CYS B 1 115 ? -4.793 -39.125 -17.328 1 79.75 115 CYS B O 1
ATOM 4877 N N . GLY B 1 116 ? -6.023 -37.625 -16.312 1 80 116 GLY B N 1
ATOM 4878 C CA . GLY B 1 116 ? -5.918 -36.656 -17.406 1 80 116 GLY B CA 1
ATOM 4879 C C . GLY B 1 116 ? -4.5 -36.188 -17.641 1 80 116 GLY B C 1
ATOM 4880 O O . GLY B 1 116 ? -3.598 -36.5 -16.859 1 80 116 GLY B O 1
ATOM 4881 N N . PHE B 1 117 ? -4.297 -35.531 -18.672 1 84.38 117 PHE B N 1
ATOM 4882 C CA . PHE B 1 117 ? -2.988 -35.062 -19.125 1 84.38 117 PHE B CA 1
ATOM 4883 C C . PHE B 1 117 ? -2.273 -34.281 -18.031 1 84.38 117 PHE B C 1
ATOM 4885 O O . PHE B 1 117 ? -1.148 -34.594 -17.656 1 84.38 117 PHE B O 1
ATOM 4892 N N . ALA B 1 118 ? -2.98 -33.25 -17.547 1 91.5 118 ALA B N 1
ATOM 4893 C CA . ALA B 1 118 ? -2.338 -32.375 -16.547 1 91.5 118 ALA B CA 1
ATOM 4894 C C . ALA B 1 118 ? -2.066 -33.125 -15.258 1 91.5 118 ALA B C 1
ATOM 4896 O O . ALA B 1 118 ? -1.068 -32.875 -14.578 1 91.5 118 ALA B O 1
ATOM 4897 N N . CYS B 1 119 ? -2.912 -34 -14.938 1 88.31 119 CYS B N 1
ATOM 4898 C CA . CYS B 1 119 ? -2.695 -34.875 -13.781 1 88.31 119 CYS B CA 1
ATOM 4899 C C . CYS B 1 119 ? -1.433 -35.719 -13.961 1 88.31 119 CYS B C 1
ATOM 4901 O O . CYS B 1 119 ? -0.643 -35.844 -13.023 1 88.31 119 CYS B O 1
ATOM 4903 N N . GLN B 1 120 ? -1.224 -36.219 -15.141 1 86.12 120 GLN B N 1
ATOM 4904 C CA . GLN B 1 120 ? -0.026 -37 -15.43 1 86.12 120 GLN B CA 1
ATOM 4905 C C . GLN B 1 120 ? 1.231 -36.125 -15.312 1 86.12 120 GLN B C 1
ATOM 4907 O O . GLN B 1 120 ? 2.262 -36.594 -14.82 1 86.12 120 GLN B O 1
ATOM 4912 N N . ILE B 1 121 ? 1.11 -34.938 -15.797 1 91.69 121 ILE B N 1
ATOM 4913 C CA . ILE B 1 121 ? 2.25 -34.031 -15.695 1 91.69 121 ILE B CA 1
ATOM 4914 C C . ILE B 1 121 ? 2.566 -33.781 -14.227 1 91.69 121 ILE B C 1
ATOM 4916 O O . ILE B 1 121 ? 3.734 -33.75 -13.828 1 91.69 121 ILE B O 1
ATOM 4920 N N . HIS B 1 122 ? 1.59 -33.625 -13.406 1 92.69 122 HIS B N 1
ATOM 4921 C CA . HIS B 1 122 ? 1.809 -33.375 -11.984 1 92.69 122 HIS B CA 1
ATOM 4922 C C . HIS B 1 122 ? 2.42 -34.594 -11.297 1 92.69 122 HIS B C 1
ATOM 4924 O O . HIS B 1 122 ? 3.215 -34.438 -10.367 1 92.69 122 HIS B O 1
ATOM 4930 N N . HIS B 1 123 ? 2.025 -35.719 -11.734 1 87.62 123 HIS B N 1
ATOM 4931 C CA . HIS B 1 123 ? 2.688 -36.906 -11.219 1 87.62 123 HIS B CA 1
ATOM 4932 C C . HIS B 1 123 ? 4.152 -36.938 -11.633 1 87.62 123 HIS B C 1
ATOM 4934 O O . HIS B 1 123 ? 5.02 -37.312 -10.844 1 87.62 123 HIS B O 1
ATOM 4940 N N . CYS B 1 124 ? 4.355 -36.625 -12.844 1 89.06 124 CYS B N 1
ATOM 4941 C CA . CYS B 1 124 ? 5.734 -36.562 -13.32 1 89.06 124 CYS B CA 1
ATOM 4942 C C . CYS B 1 124 ? 6.531 -35.531 -12.523 1 89.06 124 CYS B C 1
ATOM 4944 O O . CYS B 1 124 ? 7.715 -35.75 -12.25 1 89.06 124 CYS B O 1
ATOM 4946 N N . LEU B 1 125 ? 5.906 -34.5 -12.188 1 93.88 125 LEU B N 1
ATOM 4947 C CA . LEU B 1 125 ? 6.559 -33.438 -11.414 1 93.88 125 LEU B CA 1
ATOM 4948 C C . LEU B 1 125 ? 7.004 -33.969 -10.055 1 93.88 125 LEU B C 1
ATOM 4950 O O . LEU B 1 125 ? 8.055 -33.594 -9.547 1 93.88 125 LEU B O 1
ATOM 4954 N N . HIS B 1 126 ? 6.23 -34.812 -9.461 1 90.31 126 HIS B N 1
ATOM 4955 C CA . HIS B 1 126 ? 6.645 -35.469 -8.219 1 90.31 126 HIS B CA 1
ATOM 4956 C C . HIS B 1 126 ? 7.965 -36.188 -8.391 1 90.31 126 HIS B C 1
ATOM 4958 O O . HIS B 1 126 ? 8.828 -36.156 -7.512 1 90.31 126 HIS B O 1
ATOM 4964 N N . CYS B 1 127 ? 8.07 -36.812 -9.508 1 88.88 127 CYS B N 1
ATOM 4965 C CA . CYS B 1 127 ? 9.281 -37.562 -9.805 1 88.88 127 CYS B CA 1
ATOM 4966 C C . CYS B 1 127 ? 10.469 -36.625 -10.031 1 88.88 127 CYS B C 1
ATOM 4968 O O . CYS B 1 127 ? 11.57 -36.906 -9.539 1 88.88 127 CYS B O 1
ATOM 4970 N N . VAL B 1 128 ? 10.227 -35.625 -10.742 1 93.56 128 VAL B N 1
ATOM 4971 C CA . VAL B 1 128 ? 11.289 -34.656 -11.07 1 93.56 128 VAL B CA 1
ATOM 4972 C C . VAL B 1 128 ? 11.773 -34 -9.789 1 93.56 128 VAL B C 1
ATOM 4974 O O . VAL B 1 128 ? 12.984 -33.812 -9.602 1 93.56 128 VAL B O 1
ATOM 4977 N N . ILE B 1 129 ? 10.852 -33.594 -8.914 1 94.31 129 ILE B N 1
ATOM 4978 C CA . ILE B 1 129 ? 11.219 -32.969 -7.66 1 94.31 129 ILE B CA 1
ATOM 4979 C C . ILE B 1 129 ? 12.078 -33.906 -6.824 1 94.31 129 ILE B C 1
ATOM 4981 O O . ILE B 1 129 ? 13.094 -33.5 -6.262 1 94.31 129 ILE B O 1
ATOM 4985 N N . SER B 1 130 ? 11.648 -35.125 -6.762 1 90.06 130 SER B N 1
ATOM 4986 C CA . SER B 1 130 ? 12.367 -36.125 -5.984 1 90.06 130 SER B CA 1
ATOM 4987 C C . SER B 1 130 ? 13.75 -36.375 -6.57 1 90.06 130 SER B C 1
ATOM 4989 O O . SER B 1 130 ? 14.734 -36.469 -5.836 1 90.06 130 SER B O 1
ATOM 4991 N N . ALA B 1 131 ? 13.789 -36.5 -7.852 1 92.19 131 ALA B N 1
ATOM 4992 C CA . ALA B 1 131 ? 15.078 -36.719 -8.508 1 92.19 131 ALA B CA 1
ATOM 4993 C C . ALA B 1 131 ? 16.031 -35.562 -8.234 1 92.19 131 ALA B C 1
ATOM 4995 O O . ALA B 1 131 ? 17.203 -35.781 -7.918 1 92.19 131 ALA B O 1
ATOM 4996 N N . TYR B 1 132 ? 15.539 -34.375 -8.367 1 95.5 132 TYR B N 1
ATOM 4997 C CA . TYR B 1 132 ? 16.359 -33.188 -8.133 1 95.5 132 TYR B CA 1
ATOM 4998 C C . TYR B 1 132 ? 16.859 -33.156 -6.695 1 95.5 132 TYR B C 1
ATOM 5000 O O . TYR B 1 132 ? 18.047 -32.938 -6.453 1 95.5 132 TYR B O 1
ATOM 5008 N N . ALA B 1 133 ? 15.977 -33.375 -5.727 1 93.38 133 ALA B N 1
ATOM 5009 C CA . ALA B 1 133 ? 16.297 -33.25 -4.305 1 93.38 133 ALA B CA 1
ATOM 5010 C C . ALA B 1 133 ? 17.25 -34.344 -3.855 1 93.38 133 ALA B C 1
ATOM 5012 O O . ALA B 1 133 ? 18.031 -34.156 -2.928 1 93.38 133 ALA B O 1
ATOM 5013 N N . LEU B 1 134 ? 17.219 -35.438 -4.535 1 89.38 134 LEU B N 1
ATOM 5014 C CA . LEU B 1 134 ? 18.047 -36.562 -4.133 1 89.38 134 LEU B CA 1
ATOM 5015 C C . LEU B 1 134 ? 19.312 -36.656 -4.977 1 89.38 134 LEU B C 1
ATOM 5017 O O . LEU B 1 134 ? 20.172 -37.5 -4.734 1 89.38 134 LEU B O 1
ATOM 5021 N N . GLY B 1 135 ? 19.438 -35.812 -5.938 1 91.5 135 GLY B N 1
ATOM 5022 C CA . GLY B 1 135 ? 20.625 -35.781 -6.789 1 91.5 135 GLY B CA 1
ATOM 5023 C C . GLY B 1 135 ? 20.719 -37.031 -7.68 1 91.5 135 GLY B C 1
ATOM 5024 O O . GLY B 1 135 ? 21.766 -37.656 -7.742 1 91.5 135 GLY B O 1
ATOM 5025 N N . ARG B 1 136 ? 19.562 -37.406 -8.305 1 91 136 ARG B N 1
ATOM 5026 C CA . ARG B 1 136 ? 19.516 -38.594 -9.141 1 91 136 ARG B CA 1
ATOM 5027 C C . ARG B 1 136 ? 18.938 -38.281 -10.516 1 91 136 ARG B C 1
ATOM 5029 O O . ARG B 1 136 ? 18.016 -37.469 -10.641 1 91 136 ARG B O 1
ATOM 5036 N N . SER B 1 137 ? 19.484 -38.938 -11.531 1 91.75 137 SER B N 1
ATOM 5037 C CA . SER B 1 137 ? 18.891 -38.812 -12.859 1 91.75 137 SER B CA 1
ATOM 5038 C C . SER B 1 137 ? 17.578 -39.562 -12.969 1 91.75 137 SER B C 1
ATOM 5040 O O . SER B 1 137 ? 17.484 -40.719 -12.523 1 91.75 137 SER B O 1
ATOM 5042 N N . LEU B 1 138 ? 16.609 -38.969 -13.492 1 91.62 138 LEU B N 1
ATOM 5043 C CA . LEU B 1 138 ? 15.281 -39.531 -13.57 1 91.62 138 LEU B CA 1
ATOM 5044 C C . LEU B 1 138 ? 15.125 -40.375 -14.836 1 91.62 138 LEU B C 1
ATOM 5046 O O . LEU B 1 138 ? 15.461 -39.906 -15.93 1 91.62 138 LEU B O 1
ATOM 5050 N N . VAL B 1 139 ? 14.695 -41.594 -14.648 1 88 139 VAL B N 1
ATOM 5051 C CA . VAL B 1 139 ? 14.266 -42.438 -15.75 1 88 139 VAL B CA 1
ATOM 5052 C C . VAL B 1 139 ? 12.758 -42.656 -15.68 1 88 139 VAL B C 1
ATOM 5054 O O . VAL B 1 139 ? 12.266 -43.344 -14.781 1 88 139 VAL B O 1
ATOM 5057 N N . LEU B 1 140 ? 12.125 -42.062 -16.594 1 83.94 140 LEU B N 1
ATOM 5058 C CA . LEU B 1 140 ? 10.664 -42.125 -16.594 1 83.94 140 LEU B CA 1
ATOM 5059 C C . LEU B 1 140 ? 10.164 -43.281 -17.422 1 83.94 140 LEU B C 1
ATOM 5061 O O . LEU B 1 140 ? 10.539 -43.438 -18.594 1 83.94 140 LEU B O 1
ATOM 5065 N N . LYS B 1 141 ? 9.453 -44.188 -16.766 1 77.06 141 LYS B N 1
ATOM 5066 C CA . LYS B 1 141 ? 8.797 -45.281 -17.469 1 77.06 141 LYS B CA 1
ATOM 5067 C C . LYS B 1 141 ? 7.281 -45.094 -17.516 1 77.06 141 LYS B C 1
ATOM 5069 O O . LYS B 1 141 ? 6.641 -44.938 -16.469 1 77.06 141 LYS B O 1
ATOM 5074 N N . SER B 1 142 ? 6.852 -44.656 -18.594 1 65.31 142 SER B N 1
ATOM 5075 C CA . SER B 1 142 ? 5.418 -44.438 -18.719 1 65.31 142 SER B CA 1
ATOM 5076 C C . SER B 1 142 ? 4.699 -45.656 -19.25 1 65.31 142 SER B C 1
ATOM 5078 O O . SER B 1 142 ? 5.031 -46.156 -20.328 1 65.31 142 SER B O 1
ATOM 5080 N N . ARG B 1 143 ? 4.164 -46.531 -18.422 1 55.94 143 ARG B N 1
ATOM 5081 C CA . ARG B 1 143 ? 3.422 -47.688 -18.906 1 55.94 143 ARG B CA 1
ATOM 5082 C C . ARG B 1 143 ? 2.117 -47.25 -19.578 1 55.94 143 ARG B C 1
ATOM 5084 O O . ARG B 1 143 ? 1.624 -47.938 -20.484 1 55.94 143 ARG B O 1
ATOM 5091 N N . SER B 1 144 ? 1.503 -46.312 -18.891 1 52.25 144 SER B N 1
ATOM 5092 C CA . SER B 1 144 ? 0.158 -45.969 -19.344 1 52.25 144 SER B CA 1
ATOM 5093 C C . SER B 1 144 ? 0.191 -44.844 -20.375 1 52.25 144 SER B C 1
ATOM 5095 O O . SER B 1 144 ? 1.092 -44 -20.344 1 52.25 144 SER B O 1
ATOM 5097 N N . SER B 1 145 ? -0.416 -45.156 -21.5 1 49.19 145 SER B N 1
ATOM 5098 C CA . SER B 1 145 ? -0.667 -44.188 -22.562 1 49.19 145 SER B CA 1
ATOM 5099 C C . SER B 1 145 ? -1.215 -42.875 -22 1 49.19 145 SER B C 1
ATOM 5101 O O . SER B 1 145 ? -2.074 -42.875 -21.125 1 49.19 145 SER B O 1
ATOM 5103 N N . LEU B 1 146 ? -0.401 -41.781 -21.859 1 50.47 146 LEU B N 1
ATOM 5104 C CA . LEU B 1 146 ? -0.974 -40.5 -21.5 1 50.47 146 LEU B CA 1
ATOM 5105 C C . LEU B 1 146 ? -2.426 -40.406 -21.953 1 50.47 146 LEU B C 1
ATOM 5107 O O . LEU B 1 146 ? -3.312 -40.062 -21.172 1 50.47 146 LEU B O 1
ATOM 5111 N N . TYR B 1 147 ? -2.768 -40.312 -23.219 1 49.31 147 TYR B N 1
ATOM 5112 C CA . TYR B 1 147 ? -3.984 -40.344 -24.031 1 49.31 147 TYR B CA 1
ATOM 5113 C C . TYR B 1 147 ? -3.791 -41.188 -25.297 1 49.31 147 TYR B C 1
ATOM 5115 O O . TYR B 1 147 ? -2.869 -40.938 -26.078 1 49.31 147 TYR B O 1
ATOM 5123 N N . ALA B 1 148 ? -4.715 -41.938 -25.75 1 46.44 148 ALA B N 1
ATOM 5124 C CA . ALA B 1 148 ? -4.898 -42.562 -27.047 1 46.44 148 ALA B CA 1
ATOM 5125 C C . ALA B 1 148 ? -3.566 -43.031 -27.625 1 46.44 148 ALA B C 1
ATOM 5127 O O . ALA B 1 148 ? -3.182 -42.625 -28.719 1 46.44 148 ALA B O 1
ATOM 5128 N N . SER B 1 149 ? -2.826 -43.844 -27.094 1 53.28 149 SER B N 1
ATOM 5129 C CA . SER B 1 149 ? -1.725 -44.594 -27.719 1 53.28 149 SER B CA 1
ATOM 5130 C C . SER B 1 149 ? -0.441 -43.75 -27.703 1 53.28 149 SER B C 1
ATOM 5132 O O . SER B 1 149 ? 0.634 -44.25 -28.031 1 53.28 149 SER B O 1
ATOM 5134 N N . GLU B 1 150 ? -0.524 -42.406 -27.469 1 59.44 150 GLU B N 1
ATOM 5135 C CA . GLU B 1 150 ? 0.698 -41.625 -27.5 1 59.44 150 GLU B CA 1
ATOM 5136 C C . GLU B 1 150 ? 1.387 -41.594 -26.141 1 59.44 150 GLU B C 1
ATOM 5138 O O . GLU B 1 150 ? 0.723 -41.531 -25.109 1 59.44 150 GLU B O 1
ATOM 5143 N N . SER B 1 151 ? 2.621 -41.906 -26.234 1 65.56 151 SER B N 1
ATOM 5144 C CA . SER B 1 151 ? 3.479 -41.906 -25.047 1 65.56 151 SER B CA 1
ATOM 5145 C C . SER B 1 151 ? 4.012 -40.531 -24.75 1 65.56 151 SER B C 1
ATOM 5147 O O . SER B 1 151 ? 3.928 -39.625 -25.594 1 65.56 151 SER B O 1
ATOM 5149 N N . PHE B 1 152 ? 4.324 -40.281 -23.578 1 76.44 152 PHE B N 1
ATOM 5150 C CA . PHE B 1 152 ? 4.992 -39.062 -23.125 1 76.44 152 PHE B CA 1
ATOM 5151 C C . PHE B 1 152 ? 6.098 -38.656 -24.094 1 76.44 152 PHE B C 1
ATOM 5153 O O . PHE B 1 152 ? 6.25 -37.469 -24.422 1 76.44 152 PHE B O 1
ATOM 5160 N N . ASP B 1 153 ? 6.609 -39.625 -24.703 1 77.06 153 ASP B N 1
ATOM 5161 C CA . ASP B 1 153 ? 7.773 -39.406 -25.562 1 77.06 153 ASP B CA 1
ATOM 5162 C C . ASP B 1 153 ? 7.352 -38.969 -26.969 1 77.06 153 ASP B C 1
ATOM 5164 O O . ASP B 1 153 ? 8.172 -38.469 -27.734 1 77.06 153 ASP B O 1
ATOM 5168 N N . SER B 1 154 ? 6.152 -39.094 -27.172 1 81.88 154 SER B N 1
ATOM 5169 C CA . SER B 1 154 ? 5.703 -38.688 -28.5 1 81.88 154 SER B CA 1
ATOM 5170 C C . SER B 1 154 ? 5.406 -37.219 -28.562 1 81.88 154 SER B C 1
ATOM 5172 O O . SER B 1 154 ? 5.414 -36.594 -29.641 1 81.88 154 SER B O 1
ATOM 5174 N N . VAL B 1 155 ? 5.199 -36.625 -27.422 1 89.25 155 VAL B N 1
ATOM 5175 C CA . VAL B 1 155 ? 4.75 -35.25 -27.469 1 89.25 155 VAL B CA 1
ATOM 5176 C C . VAL B 1 155 ? 5.812 -34.344 -26.844 1 89.25 155 VAL B C 1
ATOM 5178 O O . VAL B 1 155 ? 5.887 -33.156 -27.156 1 89.25 155 VAL B O 1
ATOM 5181 N N . PHE B 1 156 ? 6.656 -34.906 -26 1 92.19 156 PHE B N 1
ATOM 5182 C CA . PHE B 1 156 ? 7.668 -34.094 -25.312 1 92.19 156 PHE B CA 1
ATOM 5183 C C . PHE B 1 156 ? 9.07 -34.562 -25.672 1 92.19 156 PHE B C 1
ATOM 5185 O O . PHE B 1 156 ? 9.258 -35.75 -26.031 1 92.19 156 PHE B O 1
ATOM 5192 N N . GLU B 1 157 ? 10.008 -33.656 -25.547 1 91.88 157 GLU B N 1
ATOM 5193 C CA . GLU B 1 157 ? 11.414 -34.062 -25.609 1 91.88 157 GLU B CA 1
ATOM 5194 C C . GLU B 1 157 ? 11.758 -35.031 -24.469 1 91.88 157 GLU B C 1
ATOM 5196 O O . GLU B 1 157 ? 11.18 -34.969 -23.391 1 91.88 157 GLU B O 1
ATOM 5201 N N . PRO B 1 158 ? 12.672 -35.906 -24.75 1 89.25 158 PRO B N 1
ATOM 5202 C CA . PRO B 1 158 ? 13.039 -36.812 -23.672 1 89.25 158 PRO B CA 1
ATOM 5203 C C . PRO B 1 158 ? 13.625 -36.125 -22.453 1 89.25 158 PRO B C 1
ATOM 5205 O O . PRO B 1 158 ? 14.25 -35.062 -22.594 1 89.25 158 PRO B O 1
ATOM 5208 N N . MET B 1 159 ? 13.492 -36.75 -21.312 1 89.5 159 MET B N 1
ATOM 5209 C CA . MET B 1 159 ? 13.992 -36.188 -20.062 1 89.5 159 MET B CA 1
ATOM 5210 C C . MET B 1 159 ? 15.516 -36.156 -20.031 1 89.5 159 MET B C 1
ATOM 5212 O O . MET B 1 159 ? 16.125 -35.406 -19.281 1 89.5 159 MET B O 1
ATOM 5216 N N . SER B 1 160 ? 16.047 -37.062 -20.797 1 91.44 160 SER B N 1
ATOM 5217 C CA . SER B 1 160 ? 17.5 -37.188 -20.859 1 91.44 160 SER B CA 1
ATOM 5218 C C . SER B 1 160 ? 17.969 -37.531 -22.266 1 91.44 160 SER B C 1
ATOM 5220 O O . SER B 1 160 ? 17.234 -38.125 -23.047 1 91.44 160 SER B O 1
ATOM 5222 N N . SER B 1 161 ? 19.172 -37.125 -22.562 1 88.69 161 SER B N 1
ATOM 5223 C CA . SER B 1 161 ? 19.797 -37.469 -23.828 1 88.69 161 SER B CA 1
ATOM 5224 C C . SER B 1 161 ? 20.812 -38.625 -23.656 1 88.69 161 SER B C 1
ATOM 5226 O O . SER B 1 161 ? 21.219 -39.25 -24.625 1 88.69 161 SER B O 1
ATOM 5228 N N . SER B 1 162 ? 21.156 -38.906 -22.438 1 88.12 162 SER B N 1
ATOM 5229 C CA . SER B 1 162 ? 22.25 -39.875 -22.219 1 88.12 162 SER B CA 1
ATOM 5230 C C . SER B 1 162 ? 21.812 -41.031 -21.328 1 88.12 162 SER B C 1
ATOM 5232 O O . SER B 1 162 ? 22.5 -42.031 -21.25 1 88.12 162 SER B O 1
ATOM 5234 N N . CYS B 1 163 ? 20.703 -40.906 -20.703 1 84.44 163 CYS B N 1
ATOM 5235 C CA . CYS B 1 163 ? 20.281 -41.938 -19.766 1 84.44 163 CYS B CA 1
ATOM 5236 C C . CYS B 1 163 ? 18.797 -42.25 -19.922 1 84.44 163 CYS B C 1
ATOM 5238 O O . CYS B 1 163 ? 17.984 -41.719 -19.156 1 84.44 163 CYS B O 1
ATOM 5240 N N . LEU B 1 164 ? 18.453 -43.062 -20.75 1 77.69 164 LEU B N 1
ATOM 5241 C CA . LEU B 1 164 ? 17.062 -43.312 -21.094 1 77.69 164 LEU B CA 1
ATOM 5242 C C . LEU B 1 164 ? 16.594 -44.625 -20.484 1 77.69 164 LEU B C 1
ATOM 5244 O O . LEU B 1 164 ? 15.391 -44.875 -20.391 1 77.69 164 LEU B O 1
ATOM 5248 N N . ALA B 1 165 ? 17.547 -45.438 -20.188 1 69.06 165 ALA B N 1
ATOM 5249 C CA . ALA B 1 165 ? 17.172 -46.75 -19.656 1 69.06 165 ALA B CA 1
ATOM 5250 C C . ALA B 1 165 ? 17.938 -47.062 -18.375 1 69.06 165 ALA B C 1
ATOM 5252 O O . ALA B 1 165 ? 19.016 -46.5 -18.141 1 69.06 165 ALA B O 1
ATOM 5253 N N . ALA B 1 166 ? 17.172 -47.594 -17.328 1 63.81 166 ALA B N 1
ATOM 5254 C CA . ALA B 1 166 ? 17.844 -48 -16.094 1 63.81 166 ALA B CA 1
ATOM 5255 C C . ALA B 1 166 ? 18.078 -49.531 -16.094 1 63.81 166 ALA B C 1
ATOM 5257 O O . ALA B 1 166 ? 17.188 -50.281 -16.453 1 63.81 166 ALA B O 1
ATOM 5258 N N . GLN B 1 167 ? 19.328 -49.938 -16.141 1 59.5 167 GLN B N 1
ATOM 5259 C CA . GLN B 1 167 ? 19.625 -51.312 -15.867 1 59.5 167 GLN B CA 1
ATOM 5260 C C . GLN B 1 167 ? 19.5 -51.656 -14.383 1 59.5 167 GLN B C 1
ATOM 5262 O O . GLN B 1 167 ? 19.953 -50.875 -13.539 1 59.5 167 GLN B O 1
ATOM 5267 N N . PHE B 1 168 ? 18.469 -52.375 -13.953 1 54.56 168 PHE B N 1
ATOM 5268 C CA . PHE B 1 168 ? 17.984 -52.688 -12.609 1 54.56 168 PHE B CA 1
ATOM 5269 C C . PHE B 1 168 ? 19.031 -53.469 -11.836 1 54.56 168 PHE B C 1
ATOM 5271 O O . PHE B 1 168 ? 19.297 -54.656 -12.148 1 54.56 168 PHE B O 1
ATOM 5278 N N . ASN B 1 169 ? 20.078 -52.906 -11.414 1 53.12 169 ASN B N 1
ATOM 5279 C CA . ASN B 1 169 ? 20.797 -53.844 -10.555 1 53.12 169 ASN B CA 1
ATOM 5280 C C . ASN B 1 169 ? 20.062 -54.062 -9.227 1 53.12 169 ASN B C 1
ATOM 5282 O O . ASN B 1 169 ? 19.797 -55.188 -8.844 1 53.12 169 ASN B O 1
ATOM 5286 N N . SER B 1 170 ? 19.969 -53.062 -8.266 1 53.53 170 SER B N 1
ATOM 5287 C CA . SER B 1 170 ? 19.297 -53.156 -6.98 1 53.53 170 SER B CA 1
ATOM 5288 C C . SER B 1 170 ? 18.25 -52.062 -6.828 1 53.53 170 SER B C 1
ATOM 5290 O O . SER B 1 170 ? 18.5 -50.906 -7.184 1 53.53 170 SER B O 1
ATOM 5292 N N . THR B 1 171 ? 16.875 -52.5 -6.566 1 59.31 171 THR B N 1
ATOM 5293 C CA . THR B 1 171 ? 15.758 -51.562 -6.555 1 59.31 171 THR B CA 1
ATOM 5294 C C . THR B 1 171 ? 15.242 -51.344 -5.133 1 59.31 171 THR B C 1
ATOM 5296 O O . THR B 1 171 ? 15.172 -52.281 -4.348 1 59.31 171 THR B O 1
ATOM 5299 N N . THR B 1 172 ? 15.273 -50.125 -4.629 1 61.06 172 THR B N 1
ATOM 5300 C CA . THR B 1 172 ? 14.609 -49.812 -3.373 1 61.06 172 THR B CA 1
ATOM 5301 C C . THR B 1 172 ? 13.398 -48.906 -3.611 1 61.06 172 THR B C 1
ATOM 5303 O O . THR B 1 172 ? 13.461 -47.969 -4.414 1 61.06 172 THR B O 1
ATOM 5306 N N . LYS B 1 173 ? 12.258 -49.281 -3.012 1 61.56 173 LYS B N 1
ATOM 5307 C CA . LYS B 1 173 ? 11.016 -48.5 -3.152 1 61.56 173 LYS B CA 1
ATOM 5308 C C . LYS B 1 173 ? 11.039 -47.281 -2.27 1 61.56 173 LYS B C 1
ATOM 5310 O O . LYS B 1 173 ? 11.492 -47.312 -1.125 1 61.56 173 LYS B O 1
ATOM 5315 N N . TRP B 1 174 ? 10.734 -46.125 -2.826 1 59.97 174 TRP B N 1
ATOM 5316 C CA . TRP B 1 174 ? 10.57 -44.875 -2.057 1 59.97 174 TRP B CA 1
ATOM 5317 C C . TRP B 1 174 ? 9.141 -44.75 -1.551 1 59.97 174 TRP B C 1
ATOM 5319 O O . TRP B 1 174 ? 8.188 -45.094 -2.262 1 59.97 174 TRP B O 1
ATOM 5329 N N . PRO B 1 175 ? 8.844 -43.906 -0.136 1 54.22 175 PRO B N 1
ATOM 5330 C CA . PRO B 1 175 ? 9.82 -43.594 0.904 1 54.22 175 PRO B CA 1
ATOM 5331 C C . PRO B 1 175 ? 10.234 -44.781 1.734 1 54.22 175 PRO B C 1
ATOM 5333 O O . PRO B 1 175 ? 9.406 -45.656 2.02 1 54.22 175 PRO B O 1
ATOM 5336 N N . GLY B 1 176 ? 11.461 -45.344 1.572 1 49.34 176 GLY B N 1
ATOM 5337 C CA . GLY B 1 176 ? 11.953 -46.438 2.418 1 49.34 176 GLY B CA 1
ATOM 5338 C C . GLY B 1 176 ? 12.883 -45.938 3.52 1 49.34 176 GLY B C 1
ATOM 5339 O O . GLY B 1 176 ? 13.031 -44.75 3.727 1 49.34 176 GLY B O 1
ATOM 5340 N N . THR B 1 177 ? 13.117 -46.906 4.488 1 46.47 177 THR B N 1
ATOM 5341 C CA . THR B 1 177 ? 13.977 -46.75 5.656 1 46.47 177 THR B CA 1
ATOM 5342 C C . THR B 1 177 ? 15.375 -46.281 5.246 1 46.47 177 THR B C 1
ATOM 5344 O O . THR B 1 177 ? 16.234 -46.062 6.098 1 46.47 177 THR B O 1
ATOM 5347 N N . LEU B 1 178 ? 15.648 -46.281 4 1 46.12 178 LEU B N 1
ATOM 5348 C CA . LEU B 1 178 ? 17.062 -46.125 3.682 1 46.12 178 LEU B CA 1
ATOM 5349 C C . LEU B 1 178 ? 17.406 -44.656 3.506 1 46.12 178 LEU B C 1
ATOM 5351 O O . LEU B 1 178 ? 16.547 -43.844 3.15 1 46.12 178 LEU B O 1
ATOM 5355 N N . ASP B 1 179 ? 18.516 -44.281 4.051 1 51.56 179 ASP B N 1
ATOM 5356 C CA . ASP B 1 179 ? 19.188 -43 3.816 1 51.56 179 ASP B CA 1
ATOM 5357 C C . ASP B 1 179 ? 19.266 -42.688 2.322 1 51.56 179 ASP B C 1
ATOM 5359 O O . ASP B 1 179 ? 20.188 -43.156 1.637 1 51.56 179 ASP B O 1
ATOM 5363 N N . TYR B 1 180 ? 18.219 -42.25 1.683 1 53.81 180 TYR B N 1
ATOM 5364 C CA . TYR B 1 180 ? 18.016 -42.031 0.253 1 53.81 180 TYR B CA 1
ATOM 5365 C C . TYR B 1 180 ? 19.125 -41.156 -0.32 1 53.81 180 TYR B C 1
ATOM 5367 O O . TYR B 1 180 ? 19.406 -41.219 -1.517 1 53.81 180 TYR B O 1
ATOM 5375 N N . LYS B 1 181 ? 19.688 -40.438 0.544 1 56.88 181 LYS B N 1
ATOM 5376 C CA . LYS B 1 181 ? 20.734 -39.562 0.027 1 56.88 181 LYS B CA 1
ATOM 5377 C C . LYS B 1 181 ? 22 -40.344 -0.282 1 56.88 181 LYS B C 1
ATOM 5379 O O . LYS B 1 181 ? 22.688 -40.062 -1.273 1 56.88 181 LYS B O 1
ATOM 5384 N N . SER B 1 182 ? 22.172 -41.375 0.528 1 53.25 182 SER B N 1
ATOM 5385 C CA . SER B 1 182 ? 23.5 -42 0.458 1 53.25 182 SER B CA 1
ATOM 5386 C C . SER B 1 182 ? 23.453 -43.312 -0.326 1 53.25 182 SER B C 1
ATOM 5388 O O . SER B 1 182 ? 24.484 -43.781 -0.812 1 53.25 182 SER B O 1
ATOM 5390 N N . SER B 1 183 ? 22.328 -43.812 -0.571 1 56.5 183 SER B N 1
ATOM 5391 C CA . SER B 1 183 ? 22.328 -45.125 -1.176 1 56.5 183 SER B CA 1
ATOM 5392 C C . SER B 1 183 ? 22.516 -45.062 -2.688 1 56.5 183 SER B C 1
ATOM 5394 O O . SER B 1 183 ? 22 -44.125 -3.332 1 56.5 183 SER B O 1
ATOM 5396 N N . ASP B 1 184 ? 23.391 -45.812 -3.266 1 59.06 184 ASP B N 1
ATOM 5397 C CA . ASP B 1 184 ? 23.625 -45.906 -4.703 1 59.06 184 ASP B CA 1
ATOM 5398 C C . ASP B 1 184 ? 22.5 -46.688 -5.391 1 59.06 184 ASP B C 1
ATOM 5400 O O . ASP B 1 184 ? 22.547 -46.906 -6.605 1 59.06 184 ASP B O 1
ATOM 5404 N N . ASN B 1 185 ? 21.484 -47 -4.594 1 57.44 185 ASN B N 1
ATOM 5405 C CA . ASN B 1 185 ? 20.406 -47.812 -5.148 1 57.44 185 ASN B CA 1
ATOM 5406 C C . ASN B 1 185 ? 19.484 -46.969 -6.043 1 57.44 185 ASN B C 1
ATOM 5408 O O . ASN B 1 185 ? 19.328 -45.781 -5.836 1 57.44 185 ASN B O 1
ATOM 5412 N N . THR B 1 186 ? 19.047 -47.75 -7.102 1 60.47 186 THR B N 1
ATOM 5413 C CA . THR B 1 186 ? 18 -47.125 -7.918 1 60.47 186 THR B CA 1
ATOM 5414 C C . THR B 1 186 ? 16.703 -47 -7.125 1 60.47 186 THR B C 1
ATOM 5416 O O . THR B 1 186 ? 16.281 -47.969 -6.469 1 60.47 186 THR B O 1
ATOM 5419 N N . ILE B 1 187 ? 16.188 -45.875 -7.051 1 64.31 187 ILE B N 1
ATOM 5420 C CA . ILE B 1 187 ? 14.938 -45.656 -6.34 1 64.31 187 ILE B CA 1
ATOM 5421 C C . ILE B 1 187 ? 13.766 -45.75 -7.312 1 64.31 187 ILE B C 1
ATOM 5423 O O . ILE B 1 187 ? 13.844 -45.219 -8.438 1 64.31 187 ILE B O 1
ATOM 5427 N N . TYR B 1 188 ? 12.75 -46.531 -6.867 1 61.5 188 TYR B N 1
ATOM 5428 C CA . TYR B 1 188 ? 11.539 -46.656 -7.676 1 61.5 188 TYR B CA 1
ATOM 5429 C C . TYR B 1 188 ? 10.391 -45.875 -7.078 1 61.5 188 TYR B C 1
ATOM 5431 O O . TYR B 1 188 ? 10.133 -45.938 -5.871 1 61.5 188 TYR B O 1
ATOM 5439 N N . LEU B 1 189 ? 9.93 -45 -7.887 1 63.31 189 LEU B N 1
ATOM 5440 C CA . LEU B 1 189 ? 8.773 -44.188 -7.488 1 63.31 189 LEU B CA 1
ATOM 5441 C C . LEU B 1 189 ? 7.578 -44.469 -8.391 1 63.31 189 LEU B C 1
ATOM 5443 O O . LEU B 1 189 ? 7.715 -44.562 -9.609 1 63.31 189 LEU B O 1
ATOM 5447 N N . THR B 1 190 ? 6.477 -44.969 -7.723 1 57.75 190 THR B N 1
ATOM 5448 C CA . THR B 1 190 ? 5.25 -45.156 -8.492 1 57.75 190 THR B CA 1
ATOM 5449 C C . THR B 1 190 ? 4.277 -44 -8.234 1 57.75 190 THR B C 1
ATOM 5451 O O . THR B 1 190 ? 4.227 -43.469 -7.125 1 57.75 190 THR B O 1
ATOM 5454 N N . SER B 1 191 ? 3.75 -43.531 -9.312 1 57.03 191 SER B N 1
ATOM 5455 C CA . SER B 1 191 ? 2.857 -42.375 -9.234 1 57.03 191 SER B CA 1
ATOM 5456 C C . SER B 1 191 ? 1.699 -42.625 -8.281 1 57.03 191 SER B C 1
ATOM 5458 O O . SER B 1 191 ? 1.029 -41.688 -7.84 1 57.03 191 SER B O 1
ATOM 5460 N N . ASP B 1 192 ? 1.353 -43.875 -8.156 1 52.25 192 ASP B N 1
ATOM 5461 C CA . ASP B 1 192 ? 0.241 -44.219 -7.273 1 52.25 192 ASP B CA 1
ATOM 5462 C C . ASP B 1 192 ? 0.639 -44.062 -5.805 1 52.25 192 ASP B C 1
ATOM 5464 O O . ASP B 1 192 ? -0.193 -44.25 -4.91 1 52.25 192 ASP B O 1
ATOM 5468 N N . GLN B 1 193 ? 1.812 -43.844 -5.605 1 50.97 193 GLN B N 1
ATOM 5469 C CA . GLN B 1 193 ? 2.244 -43.875 -4.211 1 50.97 193 GLN B CA 1
ATOM 5470 C C . GLN B 1 193 ? 1.797 -42.594 -3.48 1 50.97 193 GLN B C 1
ATOM 5472 O O . GLN B 1 193 ? 2.172 -41.5 -3.863 1 50.97 193 GLN B O 1
ATOM 5477 N N . ASN B 1 194 ? 0.552 -42.688 -3.021 1 50.19 194 ASN B N 1
ATOM 5478 C CA . ASN B 1 194 ? 0.17 -41.719 -2.004 1 50.19 194 ASN B CA 1
ATOM 5479 C C . ASN B 1 194 ? 1.221 -41.625 -0.902 1 50.19 194 ASN B C 1
ATOM 5481 O O . ASN B 1 194 ? 1.595 -42.625 -0.301 1 50.19 194 ASN B O 1
ATOM 5485 N N . TYR B 1 195 ? 2.115 -40.688 -1.05 1 52.75 195 TYR B N 1
ATOM 5486 C CA . TYR B 1 195 ? 3.092 -40.531 0.022 1 52.75 195 TYR B CA 1
ATOM 5487 C C . TYR B 1 195 ? 2.434 -40.688 1.388 1 52.75 195 TYR B C 1
ATOM 5489 O O . TYR B 1 195 ? 1.459 -40 1.699 1 52.75 195 TYR B O 1
ATOM 5497 N N . SER B 1 196 ? 2.473 -42.031 1.885 1 56.59 196 SER B N 1
ATOM 5498 C CA . SER B 1 196 ? 2.109 -42.062 3.297 1 56.59 196 SER B CA 1
ATOM 5499 C C . SER B 1 196 ? 2.975 -41.125 4.121 1 56.59 196 SER B C 1
ATOM 5501 O O . SER B 1 196 ? 4.188 -41.031 3.914 1 56.59 196 SER B O 1
ATOM 5503 N N . PRO B 1 197 ? 2.467 -40.281 4.914 1 60.91 197 PRO B N 1
ATOM 5504 C CA . PRO B 1 197 ? 3.266 -39.406 5.793 1 60.91 197 PRO B CA 1
ATOM 5505 C C . PRO B 1 197 ? 4.293 -40.188 6.605 1 60.91 197 PRO B C 1
ATOM 5507 O O . PRO B 1 197 ? 4.125 -41.406 6.82 1 60.91 197 PRO B O 1
ATOM 5510 N N . PRO B 1 198 ? 5.555 -39.531 6.887 1 67.44 198 PRO B N 1
ATOM 5511 C CA . PRO B 1 198 ? 5.828 -38.094 6.648 1 67.44 198 PRO B CA 1
ATOM 5512 C C . PRO B 1 198 ? 6.387 -37.844 5.254 1 67.44 198 PRO B C 1
ATOM 5514 O O . PRO B 1 198 ? 7.262 -38.562 4.785 1 67.44 198 PRO B O 1
ATOM 5517 N N . HIS B 1 199 ? 5.934 -36.875 4.648 1 79.12 199 HIS B N 1
ATOM 5518 C CA . HIS B 1 199 ? 6.422 -36.438 3.344 1 79.12 199 HIS B CA 1
ATOM 5519 C C . HIS B 1 199 ? 7.809 -35.812 3.457 1 79.12 199 HIS B C 1
ATOM 5521 O O . HIS B 1 199 ? 8.141 -35.188 4.477 1 79.12 199 HIS B O 1
ATOM 5527 N N . PRO B 1 200 ? 8.633 -36.094 2.451 1 85.88 200 PRO B N 1
ATOM 5528 C CA . PRO B 1 200 ? 9.938 -35.406 2.465 1 85.88 200 PRO B CA 1
ATOM 5529 C C . PRO B 1 200 ? 9.82 -33.875 2.547 1 85.88 200 PRO B C 1
ATOM 5531 O O . PRO B 1 200 ? 8.914 -33.312 1.941 1 85.88 200 PRO B O 1
ATOM 5534 N N . ALA B 1 201 ? 10.773 -33.312 3.197 1 90.94 201 ALA B N 1
ATOM 5535 C CA . ALA B 1 201 ? 10.75 -31.875 3.469 1 90.94 201 ALA B CA 1
ATOM 5536 C C . ALA B 1 201 ? 10.859 -31.062 2.178 1 90.94 201 ALA B C 1
ATOM 5538 O O . ALA B 1 201 ? 10.461 -29.906 2.127 1 90.94 201 ALA B O 1
ATOM 5539 N N . PHE B 1 202 ? 11.383 -31.719 1.101 1 93.25 202 PHE B N 1
ATOM 5540 C CA . PHE B 1 202 ? 11.656 -30.953 -0.114 1 93.25 202 PHE B CA 1
ATOM 5541 C C . PHE B 1 202 ? 10.406 -30.859 -0.983 1 93.25 202 PHE B C 1
ATOM 5543 O O . PHE B 1 202 ? 10.398 -30.156 -1.993 1 93.25 202 PHE B O 1
ATOM 5550 N N . LEU B 1 203 ? 9.359 -31.578 -0.618 1 92.94 203 LEU B N 1
ATOM 5551 C CA . LEU B 1 203 ? 8.125 -31.438 -1.378 1 92.94 203 LEU B CA 1
ATOM 5552 C C . LEU B 1 203 ? 7.512 -30.062 -1.175 1 92.94 203 LEU B C 1
ATOM 5554 O O . LEU B 1 203 ? 7.715 -29.422 -0.133 1 92.94 203 LEU B O 1
ATOM 5558 N N . PRO B 1 204 ? 6.766 -29.609 -2.086 1 94.19 204 PRO B N 1
ATOM 5559 C CA . PRO B 1 204 ? 6.113 -28.312 -1.918 1 94.19 204 PRO B CA 1
ATOM 5560 C C . PRO B 1 204 ? 5.32 -28.219 -0.619 1 94.19 204 PRO B C 1
ATOM 5562 O O . PRO B 1 204 ? 4.871 -29.234 -0.086 1 94.19 204 PRO B O 1
ATOM 5565 N N . PRO B 1 205 ? 5.281 -26.953 -0.112 1 96.31 205 PRO B N 1
ATOM 5566 C CA . PRO B 1 205 ? 5.586 -25.672 -0.754 1 96.31 205 PRO B CA 1
ATOM 5567 C C . PRO B 1 205 ? 7.059 -25.281 -0.621 1 96.31 205 PRO B C 1
ATOM 5569 O O . PRO B 1 205 ? 7.422 -24.141 -0.88 1 96.31 205 PRO B O 1
ATOM 5572 N N . ALA B 1 206 ? 7.914 -26.203 -0.312 1 97.31 206 ALA B N 1
ATOM 5573 C CA . ALA B 1 206 ? 9.328 -25.906 -0.12 1 97.31 206 ALA B CA 1
ATOM 5574 C C . ALA B 1 206 ? 10.008 -25.578 -1.451 1 97.31 206 ALA B C 1
ATOM 5576 O O . ALA B 1 206 ? 9.641 -26.141 -2.49 1 97.31 206 ALA B O 1
ATOM 5577 N N . VAL B 1 207 ? 10.922 -24.672 -1.401 1 98.31 207 VAL B N 1
ATOM 5578 C CA . VAL B 1 207 ? 11.805 -24.359 -2.518 1 98.31 207 VAL B CA 1
ATOM 5579 C C . VAL B 1 207 ? 13.258 -24.656 -2.123 1 98.31 207 VAL B C 1
ATOM 5581 O O . VAL B 1 207 ? 13.562 -24.797 -0.937 1 98.31 207 VAL B O 1
ATOM 5584 N N . PRO B 1 208 ? 14.133 -24.844 -3.09 1 98.06 208 PRO B N 1
ATOM 5585 C CA . PRO B 1 208 ? 15.531 -25.031 -2.717 1 98.06 208 PRO B CA 1
ATOM 5586 C C . PRO B 1 208 ? 16.062 -23.922 -1.828 1 98.06 208 PRO B C 1
ATOM 5588 O O . PRO B 1 208 ? 15.867 -22.734 -2.129 1 98.06 208 PRO B O 1
ATOM 5591 N N . ALA B 1 209 ? 16.797 -24.266 -0.806 1 98 209 ALA B N 1
ATOM 5592 C CA . ALA B 1 209 ? 17.25 -23.328 0.226 1 98 209 ALA B CA 1
ATOM 5593 C C . ALA B 1 209 ? 18.125 -22.234 -0.365 1 98 209 ALA B C 1
ATOM 5595 O O . ALA B 1 209 ? 18.094 -21.094 0.087 1 98 209 ALA B O 1
ATOM 5596 N N . ASP B 1 210 ? 18.891 -22.594 -1.297 1 97 210 ASP B N 1
ATOM 5597 C CA . ASP B 1 210 ? 19.828 -21.625 -1.848 1 97 210 ASP B CA 1
ATOM 5598 C C . ASP B 1 210 ? 19.109 -20.547 -2.646 1 97 210 ASP B C 1
ATOM 5600 O O . ASP B 1 210 ? 19.656 -19.469 -2.906 1 97 210 ASP B O 1
ATOM 5604 N N . LEU B 1 211 ? 17.875 -20.844 -3.02 1 97.44 211 LEU B N 1
ATOM 5605 C CA . LEU B 1 211 ? 17.125 -19.891 -3.818 1 97.44 211 LEU B CA 1
ATOM 5606 C C . LEU B 1 211 ? 16.078 -19.172 -2.969 1 97.44 211 LEU B C 1
ATOM 5608 O O . LEU B 1 211 ? 15.516 -18.172 -3.389 1 97.44 211 LEU B O 1
ATOM 5612 N N . ALA B 1 212 ? 15.828 -19.641 -1.808 1 97.94 212 ALA B N 1
ATOM 5613 C CA . ALA B 1 212 ? 14.68 -19.266 -0.997 1 97.94 212 ALA B CA 1
ATOM 5614 C C . ALA B 1 212 ? 14.711 -17.766 -0.665 1 97.94 212 ALA B C 1
ATOM 5616 O O . ALA B 1 212 ? 13.703 -17.078 -0.787 1 97.94 212 ALA B O 1
ATOM 5617 N N . GLN B 1 213 ? 15.844 -17.281 -0.239 1 95.88 213 GLN B N 1
ATOM 5618 C CA . GLN B 1 213 ? 15.953 -15.891 0.166 1 95.88 213 GLN B CA 1
ATOM 5619 C C . GLN B 1 213 ? 15.672 -14.953 -1.003 1 95.88 213 GLN B C 1
ATOM 5621 O O . GLN B 1 213 ? 14.898 -14 -0.868 1 95.88 213 GLN B O 1
ATOM 5626 N N . GLU B 1 214 ? 16.25 -15.219 -2.086 1 95.88 214 GLU B N 1
ATOM 5627 C CA . GLU B 1 214 ? 16.062 -14.359 -3.25 1 95.88 214 GLU B CA 1
ATOM 5628 C C . GLU B 1 214 ? 14.633 -14.461 -3.785 1 95.88 214 GLU B C 1
ATOM 5630 O O . GLU B 1 214 ? 14.055 -13.453 -4.195 1 95.88 214 GLU B O 1
ATOM 5635 N N . LEU B 1 215 ? 14.102 -15.633 -3.797 1 97.56 215 LEU B N 1
ATOM 5636 C CA . LEU B 1 215 ? 12.734 -15.82 -4.277 1 97.56 215 LEU B CA 1
ATOM 5637 C C . LEU B 1 215 ? 11.734 -15.109 -3.375 1 97.56 215 LEU B C 1
ATOM 5639 O O . LEU B 1 215 ? 10.695 -14.633 -3.842 1 97.56 215 LEU B O 1
ATOM 5643 N N . SER B 1 216 ? 12.062 -15.031 -2.076 1 96.69 216 SER B N 1
ATOM 5644 C CA . SER B 1 216 ? 11.18 -14.344 -1.145 1 96.69 216 SER B CA 1
ATOM 5645 C C . SER B 1 216 ? 11.086 -12.859 -1.464 1 96.69 216 SER B C 1
ATOM 5647 O O . SER B 1 216 ? 10.102 -12.203 -1.114 1 96.69 216 SER B O 1
ATOM 5649 N N . ILE B 1 217 ? 12.086 -12.359 -2.123 1 96.19 217 ILE B N 1
ATOM 5650 C CA . ILE B 1 217 ? 12.109 -10.961 -2.531 1 96.19 217 ILE B CA 1
ATOM 5651 C C . ILE B 1 217 ? 11.438 -10.812 -3.893 1 96.19 217 ILE B C 1
ATOM 5653 O O . ILE B 1 217 ? 10.586 -9.938 -4.078 1 96.19 217 ILE B O 1
ATOM 5657 N N . LEU B 1 218 ? 11.625 -11.695 -4.832 1 97.06 218 LEU B N 1
ATOM 5658 C CA . LEU B 1 218 ? 11.352 -11.492 -6.25 1 97.06 218 LEU B CA 1
ATOM 5659 C C . LEU B 1 218 ? 9.945 -11.969 -6.602 1 97.06 218 LEU B C 1
ATOM 5661 O O . LEU B 1 218 ? 9.375 -11.531 -7.605 1 97.06 218 LEU B O 1
ATOM 5665 N N . HIS B 1 219 ? 9.422 -12.844 -5.789 1 97.94 219 HIS B N 1
ATOM 5666 C CA . HIS B 1 219 ? 8.227 -13.508 -6.293 1 97.94 219 HIS B CA 1
ATOM 5667 C C . HIS B 1 219 ? 7.16 -13.625 -5.207 1 97.94 219 HIS B C 1
ATOM 5669 O O . HIS B 1 219 ? 7.48 -13.867 -4.043 1 97.94 219 HIS B O 1
ATOM 5675 N N . GLY B 1 220 ? 5.93 -13.539 -5.594 1 97.12 220 GLY B N 1
ATOM 5676 C CA . GLY B 1 220 ? 4.82 -13.578 -4.656 1 97.12 220 GLY B CA 1
ATOM 5677 C C . GLY B 1 220 ? 4.387 -14.992 -4.309 1 97.12 220 GLY B C 1
ATOM 5678 O O . GLY B 1 220 ? 3.662 -15.203 -3.334 1 97.12 220 GLY B O 1
ATOM 5679 N N . ASN B 1 221 ? 4.758 -15.969 -5.031 1 97.5 221 ASN B N 1
ATOM 5680 C CA . ASN B 1 221 ? 4.504 -17.391 -4.816 1 97.5 221 ASN B CA 1
ATOM 5681 C C . ASN B 1 221 ? 5.695 -18.234 -5.246 1 97.5 221 ASN B C 1
ATOM 5683 O O . ASN B 1 221 ? 5.629 -18.938 -6.254 1 97.5 221 ASN B O 1
ATOM 5687 N N . PRO B 1 222 ? 6.68 -18.281 -4.438 1 98.06 222 PRO B N 1
ATOM 5688 C CA . PRO B 1 222 ? 7.914 -18.984 -4.801 1 98.06 222 PRO B CA 1
ATOM 5689 C C . PRO B 1 222 ? 7.684 -20.469 -5.094 1 98.06 222 PRO B C 1
ATOM 5691 O O . PRO B 1 222 ? 8.352 -21.047 -5.961 1 98.06 222 PRO B O 1
ATOM 5694 N N . SER B 1 223 ? 6.742 -21.062 -4.387 1 97.88 223 SER B N 1
ATOM 5695 C CA . SER B 1 223 ? 6.469 -22.484 -4.613 1 97.88 223 SER B CA 1
ATOM 5696 C C . SER B 1 223 ? 5.941 -22.719 -6.027 1 97.88 223 SER B C 1
ATOM 5698 O O . SER B 1 223 ? 6.395 -23.641 -6.715 1 97.88 223 SER B O 1
ATOM 5700 N N . ALA B 1 224 ? 4.988 -21.922 -6.418 1 98.06 224 ALA B N 1
ATOM 5701 C CA . ALA B 1 224 ? 4.449 -22.047 -7.77 1 98.06 224 ALA B CA 1
ATOM 5702 C C . ALA B 1 224 ? 5.531 -21.797 -8.812 1 98.06 224 ALA B C 1
ATOM 5704 O O . ALA B 1 224 ? 5.559 -22.438 -9.867 1 98.06 224 ALA B O 1
ATOM 5705 N N . TRP B 1 225 ? 6.363 -20.797 -8.555 1 98.69 225 TRP B N 1
ATOM 5706 C CA . TRP B 1 225 ? 7.469 -20.5 -9.461 1 98.69 225 TRP B CA 1
ATOM 5707 C C . TRP B 1 225 ? 8.406 -21.703 -9.594 1 98.69 225 TRP B C 1
ATOM 5709 O O . TRP B 1 225 ? 8.797 -22.062 -10.703 1 98.69 225 TRP B O 1
ATOM 5719 N N . TRP B 1 226 ? 8.758 -22.312 -8.5 1 98.62 226 TRP B N 1
ATOM 5720 C CA . TRP B 1 226 ? 9.641 -23.469 -8.469 1 98.62 226 TRP B CA 1
ATOM 5721 C C . TRP B 1 226 ? 9.047 -24.641 -9.258 1 98.62 226 TRP B C 1
ATOM 5723 O O . TRP B 1 226 ? 9.711 -25.219 -10.117 1 98.62 226 TRP B O 1
ATOM 5733 N N . ILE B 1 227 ? 7.828 -24.922 -9 1 98.38 227 ILE B N 1
ATOM 5734 C CA . ILE B 1 227 ? 7.141 -26 -9.703 1 98.38 227 ILE B CA 1
ATOM 5735 C C . ILE B 1 227 ? 7.051 -25.672 -11.188 1 98.38 227 ILE B C 1
ATOM 5737 O O . ILE B 1 227 ? 7.184 -26.547 -12.039 1 98.38 227 ILE B O 1
ATOM 5741 N N . GLY B 1 228 ? 6.789 -24.391 -11.422 1 98.69 228 GLY B N 1
ATOM 5742 C CA . GLY B 1 228 ? 6.746 -23.953 -12.805 1 98.69 228 GLY B CA 1
ATOM 5743 C C . GLY B 1 228 ? 8.031 -24.234 -13.562 1 98.69 228 GLY B C 1
ATOM 5744 O O . GLY B 1 228 ? 8 -24.641 -14.719 1 98.69 228 GLY B O 1
ATOM 5745 N N . GLN B 1 229 ? 9.148 -24.047 -12.953 1 98.56 229 GLN B N 1
ATOM 5746 C CA . GLN B 1 229 ? 10.43 -24.297 -13.602 1 98.56 229 GLN B CA 1
ATOM 5747 C C . GLN B 1 229 ? 10.617 -25.781 -13.914 1 98.56 229 GLN B C 1
ATOM 5749 O O . GLN B 1 229 ? 11.164 -26.125 -14.961 1 98.56 229 GLN B O 1
ATOM 5754 N N . LEU B 1 230 ? 10.211 -26.578 -13.016 1 98.44 230 LEU B N 1
ATOM 5755 C CA . LEU B 1 230 ? 10.281 -28.016 -13.258 1 98.44 230 LEU B CA 1
ATOM 5756 C C . LEU B 1 230 ? 9.328 -28.422 -14.375 1 98.44 230 LEU B C 1
ATOM 5758 O O . LEU B 1 230 ? 9.68 -29.234 -15.227 1 98.44 230 LEU B O 1
ATOM 5762 N N . ALA B 1 231 ? 8.172 -27.859 -14.312 1 98.31 231 ALA B N 1
ATOM 5763 C CA . ALA B 1 231 ? 7.195 -28.141 -15.367 1 98.31 231 ALA B CA 1
ATOM 5764 C C . ALA B 1 231 ? 7.719 -27.688 -16.734 1 98.31 231 ALA B C 1
ATOM 5766 O O . ALA B 1 231 ? 7.457 -28.344 -17.734 1 98.31 231 ALA B O 1
ATOM 5767 N N . ARG B 1 232 ? 8.359 -26.594 -16.734 1 98.19 232 ARG B N 1
ATOM 5768 C CA . ARG B 1 232 ? 8.945 -26.078 -17.969 1 98.19 232 ARG B CA 1
ATOM 5769 C C . ARG B 1 232 ? 9.898 -27.109 -18.594 1 98.19 232 ARG B C 1
ATOM 5771 O O . ARG B 1 232 ? 9.93 -27.266 -19.812 1 98.19 232 ARG B O 1
ATOM 5778 N N . TYR B 1 233 ? 10.672 -27.766 -17.797 1 97.56 233 TYR B N 1
ATOM 5779 C CA . TYR B 1 233 ? 11.594 -28.781 -18.281 1 97.56 233 TYR B CA 1
ATOM 5780 C C . TYR B 1 233 ? 10.844 -29.953 -18.891 1 97.56 233 TYR B C 1
ATOM 5782 O O . TYR B 1 233 ? 11.266 -30.5 -19.906 1 97.56 233 TYR B O 1
ATOM 5790 N N . ILE B 1 234 ? 9.758 -30.312 -18.266 1 95.12 234 ILE B N 1
ATOM 5791 C CA . ILE B 1 234 ? 8.938 -31.422 -18.75 1 95.12 234 ILE B CA 1
ATOM 5792 C C . ILE B 1 234 ? 8.234 -31.016 -20.047 1 95.12 234 ILE B C 1
ATOM 5794 O O . ILE B 1 234 ? 8.18 -31.781 -21 1 95.12 234 ILE B O 1
ATOM 5798 N N . PHE B 1 235 ? 7.758 -29.797 -20.062 1 95.56 235 PHE B N 1
ATOM 5799 C CA . PHE B 1 235 ? 6.859 -29.312 -21.094 1 95.56 235 PHE B CA 1
ATOM 5800 C C . PHE B 1 235 ? 7.645 -28.828 -22.312 1 95.56 235 PHE B C 1
ATOM 5802 O O . PHE B 1 235 ? 7.281 -27.844 -22.938 1 95.56 235 PHE B O 1
ATOM 5809 N N . ARG B 1 236 ? 8.773 -29.453 -22.641 1 95.81 236 ARG B N 1
ATOM 5810 C CA . ARG B 1 236 ? 9.5 -29.219 -23.891 1 95.81 236 ARG B CA 1
ATOM 5811 C C . ARG B 1 236 ? 8.883 -30.031 -25.031 1 95.81 236 ARG B C 1
ATOM 5813 O O . ARG B 1 236 ? 9.156 -31.219 -25.172 1 95.81 236 ARG B O 1
ATOM 5820 N N . LEU B 1 237 ? 8.125 -29.344 -25.781 1 95.88 237 LEU B N 1
ATOM 5821 C CA . LEU B 1 237 ? 7.371 -30 -26.859 1 95.88 237 LEU B CA 1
ATOM 5822 C C . LEU B 1 237 ? 8.297 -30.422 -27.984 1 95.88 237 LEU B C 1
ATOM 5824 O O . LEU B 1 237 ? 9.25 -29.719 -28.312 1 95.88 237 LEU B O 1
ATOM 5828 N N . LYS B 1 238 ? 7.938 -31.547 -28.531 1 94.12 238 LYS B N 1
ATOM 5829 C CA . LYS B 1 238 ? 8.602 -31.906 -29.797 1 94.12 238 LYS B CA 1
ATOM 5830 C C . LYS B 1 238 ? 8.375 -30.828 -30.859 1 94.12 238 LYS B C 1
ATOM 5832 O O . LYS B 1 238 ? 7.348 -30.156 -30.859 1 94.12 238 LYS B O 1
ATOM 5837 N N . PRO B 1 239 ? 9.281 -30.719 -31.781 1 94.88 239 PRO B N 1
ATOM 5838 C CA . PRO B 1 239 ? 9.211 -29.625 -32.781 1 94.88 239 PRO B CA 1
ATOM 5839 C C . PRO B 1 239 ? 7.914 -29.641 -33.562 1 94.88 239 PRO B C 1
ATOM 5841 O O . PRO B 1 239 ? 7.32 -28.578 -33.812 1 94.88 239 PRO B O 1
ATOM 5844 N N . TYR B 1 240 ? 7.492 -30.75 -34 1 93.56 240 TYR B N 1
ATOM 5845 C CA . TYR B 1 240 ? 6.285 -30.797 -34.812 1 93.56 240 TYR B CA 1
ATOM 5846 C C . TYR B 1 240 ? 5.074 -30.297 -34.031 1 93.56 240 TYR B C 1
ATOM 5848 O O . TYR B 1 240 ? 4.23 -29.578 -34.562 1 93.56 240 TYR B O 1
ATOM 5856 N N . LEU B 1 241 ? 4.934 -30.719 -32.781 1 93.5 241 LEU B N 1
ATOM 5857 C CA . LEU B 1 241 ? 3.803 -30.312 -31.938 1 93.5 241 LEU B CA 1
ATOM 5858 C C . LEU B 1 241 ? 3.891 -28.828 -31.594 1 93.5 241 LEU B C 1
ATOM 5860 O O . LEU B 1 241 ? 2.869 -28.141 -31.5 1 93.5 241 LEU B O 1
ATOM 5864 N N . PHE B 1 242 ? 5.141 -28.422 -31.359 1 95.94 242 PHE B N 1
ATOM 5865 C CA . PHE B 1 242 ? 5.344 -27 -31.109 1 95.94 242 PHE B CA 1
ATOM 5866 C C . PHE B 1 242 ? 4.828 -26.172 -32.281 1 95.94 242 PHE B C 1
ATOM 5868 O O . PHE B 1 242 ? 4.113 -25.188 -32.062 1 95.94 242 PHE B O 1
ATOM 5875 N N . GLU B 1 243 ? 5.172 -26.562 -33.438 1 95.94 243 GLU B N 1
ATOM 5876 C CA . GLU B 1 243 ? 4.723 -25.844 -34.625 1 95.94 243 GLU B CA 1
ATOM 5877 C C . GLU B 1 243 ? 3.203 -25.906 -34.75 1 95.94 243 GLU B C 1
ATOM 5879 O O . GLU B 1 243 ? 2.58 -24.922 -35.156 1 95.94 243 GLU B O 1
ATOM 5884 N N . GLU B 1 244 ? 2.705 -27.016 -34.438 1 92.69 244 GLU B N 1
ATOM 5885 C CA . GLU B 1 244 ? 1.254 -27.156 -34.5 1 92.69 244 GLU B CA 1
ATOM 5886 C C . GLU B 1 244 ? 0.565 -26.219 -33.5 1 92.69 244 GLU B C 1
ATOM 5888 O O . GLU B 1 244 ? -0.42 -25.562 -33.844 1 92.69 244 GLU B O 1
ATOM 5893 N N . VAL B 1 245 ? 1.021 -26.172 -32.312 1 93.75 245 VAL B N 1
ATOM 5894 C CA . VAL B 1 245 ? 0.444 -25.359 -31.25 1 93.75 245 VAL B CA 1
ATOM 5895 C C . VAL B 1 245 ? 0.504 -23.891 -31.641 1 93.75 245 VAL B C 1
ATOM 5897 O O . VAL B 1 245 ? -0.475 -23.156 -31.484 1 93.75 245 VAL B O 1
ATOM 5900 N N . ILE B 1 246 ? 1.606 -23.469 -32.219 1 94.06 246 ILE B N 1
ATOM 5901 C CA . ILE B 1 246 ? 1.794 -22.078 -32.625 1 94.06 246 ILE B CA 1
ATOM 5902 C C . ILE B 1 246 ? 0.854 -21.75 -33.781 1 94.06 246 ILE B C 1
ATOM 5904 O O . ILE B 1 246 ? 0.233 -20.688 -33.812 1 94.06 246 ILE B O 1
ATOM 5908 N N . SER B 1 247 ? 0.812 -22.656 -34.688 1 93.06 247 SER B N 1
ATOM 5909 C CA . SER B 1 247 ? -0.044 -22.453 -35.844 1 93.06 247 SER B CA 1
ATOM 5910 C C . SER B 1 247 ? -1.511 -22.344 -35.438 1 93.06 247 SER B C 1
ATOM 5912 O O . SER B 1 247 ? -2.246 -21.516 -35.969 1 93.06 247 SER B O 1
ATOM 5914 N N . ARG B 1 248 ? -1.923 -23.156 -34.562 1 88.88 248 ARG B N 1
ATOM 5915 C CA . ARG B 1 248 ? -3.287 -23.094 -34.062 1 88.88 248 ARG B CA 1
ATOM 5916 C C . ARG B 1 248 ? -3.562 -21.75 -33.406 1 88.88 248 ARG B C 1
ATOM 5918 O O . ARG B 1 248 ? -4.621 -21.156 -33.594 1 88.88 248 ARG B O 1
ATOM 5925 N N . GLY B 1 249 ? -2.613 -21.312 -32.594 1 91.12 249 GLY B N 1
ATOM 5926 C CA . GLY B 1 249 ? -2.754 -20.031 -31.953 1 91.12 249 GLY B CA 1
ATOM 5927 C C . GLY B 1 249 ? -2.932 -18.875 -32.938 1 91.12 249 GLY B C 1
ATOM 5928 O O . GLY B 1 249 ? -3.781 -18.016 -32.75 1 91.12 249 GLY B O 1
ATOM 5929 N N . LYS B 1 250 ? -2.18 -18.922 -33.969 1 91.44 250 LYS B N 1
ATOM 5930 C CA . LYS B 1 250 ? -2.266 -17.891 -35 1 91.44 250 LYS B CA 1
ATOM 5931 C C . LYS B 1 250 ? -3.605 -17.969 -35.719 1 91.44 250 LYS B C 1
ATOM 5933 O O . LYS B 1 250 ? -4.215 -16.938 -36 1 91.44 250 LYS B O 1
ATOM 5938 N N . LYS B 1 251 ? -3.971 -19.094 -36.031 1 90 251 LYS B N 1
ATOM 5939 C CA . LYS B 1 251 ? -5.207 -19.312 -36.781 1 90 251 LYS B CA 1
ATOM 5940 C C . LYS B 1 251 ? -6.41 -18.766 -36 1 90 251 LYS B C 1
ATOM 5942 O O . LYS B 1 251 ? -7.316 -18.188 -36.625 1 90 251 LYS B O 1
ATOM 5947 N N . PHE B 1 252 ? -6.402 -18.891 -34.719 1 87.94 252 PHE B N 1
ATOM 5948 C CA . PHE B 1 252 ? -7.566 -18.453 -33.969 1 87.94 252 PHE B CA 1
ATOM 5949 C C . PHE B 1 252 ? -7.387 -17.031 -33.469 1 87.94 252 PHE B C 1
ATOM 5951 O O . PHE B 1 252 ? -8.297 -16.453 -32.875 1 87.94 252 PHE B O 1
ATOM 5958 N N . GLY B 1 253 ? -6.254 -16.438 -33.688 1 90.94 253 GLY B N 1
ATOM 5959 C CA . GLY B 1 253 ? -6.055 -15.023 -33.406 1 90.94 253 GLY B CA 1
ATOM 5960 C C . GLY B 1 253 ? -5.586 -14.758 -31.969 1 90.94 253 GLY B C 1
ATOM 5961 O O . GLY B 1 253 ? -6 -13.781 -31.344 1 90.94 253 GLY B O 1
ATOM 5962 N N . PHE B 1 254 ? -4.805 -15.648 -31.438 1 94.62 254 PHE B N 1
ATOM 5963 C CA . PHE B 1 254 ? -4.277 -15.43 -30.094 1 94.62 254 PHE B CA 1
ATOM 5964 C C . PHE B 1 254 ? -3.365 -14.211 -30.062 1 94.62 254 PHE B C 1
ATOM 5966 O O . PHE B 1 254 ? -2.346 -14.172 -30.75 1 94.62 254 PHE B O 1
ATOM 5973 N N . THR B 1 255 ? -3.789 -13.219 -29.344 1 94.75 255 THR B N 1
ATOM 5974 C CA . THR B 1 255 ? -3.021 -11.992 -29.188 1 94.75 255 THR B CA 1
ATOM 5975 C C . THR B 1 255 ? -3.242 -11.383 -27.812 1 94.75 255 THR B C 1
ATOM 5977 O O . THR B 1 255 ? -4.371 -11.344 -27.312 1 94.75 255 THR B O 1
ATOM 5980 N N . ASN B 1 256 ? -2.139 -11 -27.281 1 93.94 256 ASN B N 1
ATOM 5981 C CA . ASN B 1 256 ? -2.275 -10.258 -26.031 1 93.94 256 ASN B CA 1
ATOM 5982 C C . ASN B 1 256 ? -2.744 -8.828 -26.281 1 93.94 256 ASN B C 1
ATOM 5984 O O . ASN B 1 256 ? -2.455 -8.242 -27.328 1 93.94 256 ASN B O 1
ATOM 5988 N N . THR B 1 257 ? -3.414 -8.281 -25.391 1 96.44 257 THR B N 1
ATOM 5989 C CA . THR B 1 257 ? -3.887 -8.609 -24.062 1 96.44 257 THR B CA 1
ATOM 5990 C C . THR B 1 257 ? -5.074 -9.562 -24.125 1 96.44 257 THR B C 1
ATOM 5992 O O . THR B 1 257 ? -6.055 -9.305 -24.828 1 96.44 257 THR B O 1
ATOM 5995 N N . ILE B 1 258 ? -5.07 -10.672 -23.328 1 98.06 258 ILE B N 1
ATOM 5996 C CA . ILE B 1 258 ? -6.094 -11.711 -23.391 1 98.06 258 ILE B CA 1
ATOM 5997 C C . ILE B 1 258 ? -6.219 -12.383 -22.016 1 98.06 258 ILE B C 1
ATOM 5999 O O . ILE B 1 258 ? -5.219 -12.625 -21.344 1 98.06 258 ILE B O 1
ATOM 6003 N N . VAL B 1 259 ? -7.488 -12.609 -21.609 1 98.69 259 VAL B N 1
ATOM 6004 C CA . VAL B 1 259 ? -7.754 -13.32 -20.359 1 98.69 259 VAL B CA 1
ATOM 6005 C C . VAL B 1 259 ? -8.109 -14.781 -20.656 1 98.69 259 VAL B C 1
ATOM 6007 O O . VAL B 1 259 ? -8.906 -15.055 -21.562 1 98.69 259 VAL B O 1
ATOM 6010 N N . GLY B 1 260 ? -7.438 -15.719 -19.969 1 98.31 260 GLY B N 1
ATOM 6011 C CA . GLY B 1 260 ? -7.734 -17.125 -20.141 1 98.31 260 GLY B CA 1
ATOM 6012 C C . GLY B 1 260 ? -8.781 -17.641 -19.156 1 98.31 260 GLY B C 1
ATOM 6013 O O . GLY B 1 260 ? -8.734 -17.312 -17.969 1 98.31 260 GLY B O 1
ATOM 6014 N N . ILE B 1 261 ? -9.75 -18.375 -19.688 1 97.31 261 ILE B N 1
ATOM 6015 C CA . ILE B 1 261 ? -10.75 -19.062 -18.875 1 97.31 261 ILE B CA 1
ATOM 6016 C C . ILE B 1 261 ? -10.672 -20.562 -19.109 1 97.31 261 ILE B C 1
ATOM 6018 O O . ILE B 1 261 ? -10.602 -21.016 -20.25 1 97.31 261 ILE B O 1
ATOM 6022 N N . HIS B 1 262 ? -10.602 -21.297 -18.062 1 94.5 262 HIS B N 1
ATOM 6023 C CA . HIS B 1 262 ? -10.719 -22.75 -18.141 1 94.5 262 HIS B CA 1
ATOM 6024 C C . HIS B 1 262 ? -11.984 -23.234 -17.438 1 94.5 262 HIS B C 1
ATOM 6026 O O . HIS B 1 262 ? -12.109 -23.094 -16.219 1 94.5 262 HIS B O 1
ATOM 6032 N N . ILE B 1 263 ? -12.922 -23.703 -18.25 1 89.94 263 ILE B N 1
ATOM 6033 C CA . ILE B 1 263 ? -14.172 -24.234 -17.719 1 89.94 263 ILE B CA 1
ATOM 6034 C C . ILE B 1 263 ? -14.227 -25.75 -17.906 1 89.94 263 ILE B C 1
ATOM 6036 O O . ILE B 1 263 ? -14.195 -26.234 -19.031 1 89.94 263 ILE B O 1
ATOM 6040 N N . ARG B 1 264 ? -14.234 -26.406 -16.844 1 75.44 264 ARG B N 1
ATOM 6041 C CA . ARG B 1 264 ? -14.359 -27.859 -16.875 1 75.44 264 ARG B CA 1
ATOM 6042 C C . ARG B 1 264 ? -15.789 -28.297 -16.562 1 75.44 264 ARG B C 1
ATOM 6044 O O . ARG B 1 264 ? -16.312 -27.969 -15.492 1 75.44 264 ARG B O 1
ATOM 6051 N N . ARG B 1 265 ? -16.625 -28.703 -17.562 1 63.22 265 ARG B N 1
ATOM 6052 C CA . ARG B 1 265 ? -17.953 -29.188 -17.219 1 63.22 265 ARG B CA 1
ATOM 6053 C C . ARG B 1 265 ? -18 -30.703 -17.156 1 63.22 265 ARG B C 1
ATOM 6055 O O . ARG B 1 265 ? -19.062 -31.312 -17.047 1 63.22 265 ARG B O 1
ATOM 6062 N N . THR B 1 266 ? -16.859 -31.344 -17.078 1 53.72 266 THR B N 1
ATOM 6063 C CA . THR B 1 266 ? -16.844 -32.781 -17.203 1 53.72 266 THR B CA 1
ATOM 6064 C C . THR B 1 266 ? -17.766 -33.438 -16.172 1 53.72 266 THR B C 1
ATOM 6066 O O . THR B 1 266 ? -18.219 -32.781 -15.227 1 53.72 266 THR B O 1
ATOM 6069 N N . ASP B 1 267 ? -17.906 -34.719 -16.531 1 43.47 267 ASP B N 1
ATOM 6070 C CA . ASP B 1 267 ? -18.531 -35.781 -15.758 1 43.47 267 ASP B CA 1
ATOM 6071 C C . ASP B 1 267 ? -18.094 -35.75 -14.297 1 43.47 267 ASP B C 1
ATOM 6073 O O . ASP B 1 267 ? -18.562 -36.562 -13.484 1 43.47 267 ASP B O 1
ATOM 6077 N N . LYS B 1 268 ? -17 -35.25 -14.109 1 43.66 268 LYS B N 1
ATOM 6078 C CA . LYS B 1 268 ? -16.562 -35.219 -12.719 1 43.66 268 LYS B CA 1
ATOM 6079 C C . LYS B 1 268 ? -17.5 -34.375 -11.875 1 43.66 268 LYS B C 1
ATOM 6081 O O . LYS B 1 268 ? -17.219 -34.125 -10.695 1 43.66 268 LYS B O 1
ATOM 6086 N N . LEU B 1 269 ? -18.297 -33.625 -12.469 1 43.38 269 LEU B N 1
ATOM 6087 C CA . LEU B 1 269 ? -19.297 -32.812 -11.812 1 43.38 269 LEU B CA 1
ATOM 6088 C C . LEU B 1 269 ? -19.953 -33.562 -10.656 1 43.38 269 LEU B C 1
ATOM 6090 O O . LEU B 1 269 ? -20.609 -32.969 -9.805 1 43.38 269 LEU B O 1
ATOM 6094 N N . ILE B 1 270 ? -20.078 -34.781 -10.891 1 39.88 270 ILE B N 1
ATOM 6095 C CA . ILE B 1 270 ? -20.859 -35.375 -9.828 1 39.88 270 ILE B CA 1
ATOM 6096 C C . ILE B 1 270 ? -20.203 -35.125 -8.477 1 39.88 270 ILE B C 1
ATOM 6098 O O . ILE B 1 270 ? -20.875 -34.781 -7.504 1 39.88 270 ILE B O 1
ATOM 6102 N N . TRP B 1 271 ? -18.938 -35.625 -8.203 1 41.28 271 TRP B N 1
ATOM 6103 C CA . TRP B 1 271 ? -18.5 -35.75 -6.812 1 41.28 271 TRP B CA 1
ATOM 6104 C C . TRP B 1 271 ? -17.688 -34.531 -6.398 1 41.28 271 TRP B C 1
ATOM 6106 O O . TRP B 1 271 ? -17.734 -34.094 -5.238 1 41.28 271 TRP B O 1
ATOM 6116 N N . GLU B 1 272 ? -16.703 -34 -7.25 1 44.25 272 GLU B N 1
ATOM 6117 C CA . GLU B 1 272 ? -15.609 -33.281 -6.602 1 44.25 272 GLU B CA 1
ATOM 6118 C C . GLU B 1 272 ? -15.695 -31.797 -6.855 1 44.25 272 GLU B C 1
ATOM 6120 O O . GLU B 1 272 ? -15.242 -30.984 -6.035 1 44.25 272 GLU B O 1
ATOM 6125 N N . ALA B 1 273 ? -16 -31.281 -8.117 1 53.47 273 ALA B N 1
ATOM 6126 C CA . ALA B 1 273 ? -15.75 -29.859 -8.312 1 53.47 273 ALA B CA 1
ATOM 6127 C C . ALA B 1 273 ? -17.047 -29.094 -8.562 1 53.47 273 ALA B C 1
ATOM 6129 O O . ALA B 1 273 ? -17.969 -29.609 -9.195 1 53.47 273 ALA B O 1
ATOM 6130 N N . ALA B 1 274 ? -17.406 -28.062 -7.734 1 58.69 274 ALA B N 1
ATOM 6131 C CA . ALA B 1 274 ? -18.531 -27.141 -7.91 1 58.69 274 ALA B CA 1
ATOM 6132 C C . ALA B 1 274 ? -18.547 -26.562 -9.32 1 58.69 274 ALA B C 1
ATOM 6134 O O . ALA B 1 274 ? -17.5 -26.25 -9.883 1 58.69 274 ALA B O 1
ATOM 6135 N N . SER B 1 275 ? -19.484 -26.891 -10.109 1 72.12 275 SER B N 1
ATOM 6136 C CA . SER B 1 275 ? -19.672 -26.266 -11.414 1 72.12 275 SER B CA 1
ATOM 6137 C C . SER B 1 275 ? -20.141 -24.828 -11.281 1 72.12 275 SER B C 1
ATOM 6139 O O . SER B 1 275 ? -21.109 -24.547 -10.578 1 72.12 275 SER B O 1
ATOM 6141 N N . PHE B 1 276 ? -19.328 -23.953 -11.859 1 85.19 276 PHE B N 1
ATOM 6142 C CA . PHE B 1 276 ? -19.656 -22.531 -11.859 1 85.19 276 PHE B CA 1
ATOM 6143 C C . PHE B 1 276 ? -20.234 -22.109 -13.203 1 85.19 276 PHE B C 1
ATOM 6145 O O . PHE B 1 276 ? -19.781 -22.547 -14.25 1 85.19 276 PHE B O 1
ATOM 6152 N N . PRO B 1 277 ? -21.266 -21.406 -13.164 1 89.19 277 PRO B N 1
ATOM 6153 C CA . PRO B 1 277 ? -21.781 -20.859 -14.422 1 89.19 277 PRO B CA 1
ATOM 6154 C C . PRO B 1 277 ? -20.812 -19.891 -15.094 1 89.19 277 PRO B C 1
ATOM 6156 O O . PRO B 1 277 ? -19.938 -19.344 -14.438 1 89.19 277 PRO B O 1
ATOM 6159 N N . VAL B 1 278 ? -20.906 -19.719 -16.375 1 92.44 278 VAL B N 1
ATOM 6160 C CA . VAL B 1 278 ? -20.016 -18.891 -17.172 1 92.44 278 VAL B CA 1
ATOM 6161 C C . VAL B 1 278 ? -20 -17.469 -16.625 1 92.44 278 VAL B C 1
ATOM 6163 O O . VAL B 1 278 ? -18.969 -16.781 -16.656 1 92.44 278 VAL B O 1
ATOM 6166 N N . GLU B 1 279 ? -21.094 -17.047 -16.016 1 93.88 279 GLU B N 1
ATOM 6167 C CA . GLU B 1 279 ? -21.25 -15.688 -15.508 1 93.88 279 GLU B CA 1
ATOM 6168 C C . GLU B 1 279 ? -20.266 -15.414 -14.359 1 93.88 279 GLU B C 1
ATOM 6170 O O . GLU B 1 279 ? -19.781 -14.297 -14.203 1 93.88 279 GLU B O 1
ATOM 6175 N N . GLU B 1 280 ? -19.984 -16.422 -13.641 1 92.75 280 GLU B N 1
ATOM 6176 C CA . GLU B 1 280 ? -19.062 -16.25 -12.516 1 92.75 280 GLU B CA 1
ATOM 6177 C C . GLU B 1 280 ? -17.641 -16.016 -13 1 92.75 280 GLU B C 1
ATOM 6179 O O . GLU B 1 280 ? -16.891 -15.227 -12.422 1 92.75 280 GLU B O 1
ATOM 6184 N N . TYR B 1 281 ? -17.266 -16.734 -14.055 1 95.38 281 TYR B N 1
ATOM 6185 C CA . TYR B 1 281 ? -15.945 -16.5 -14.648 1 95.38 281 TYR B CA 1
ATOM 6186 C C . TYR B 1 281 ? -15.852 -15.109 -15.258 1 95.38 281 TYR B C 1
ATOM 6188 O O . TYR B 1 281 ? -14.883 -14.383 -15.008 1 95.38 281 TYR B O 1
ATOM 6196 N N . MET B 1 282 ? -16.891 -14.742 -15.961 1 96.94 282 MET B N 1
ATOM 6197 C CA . MET B 1 282 ? -16.891 -13.508 -16.734 1 96.94 282 MET B CA 1
ATOM 6198 C C . MET B 1 282 ? -16.938 -12.289 -15.812 1 96.94 282 MET B C 1
ATOM 6200 O O . MET B 1 282 ? -16.453 -11.211 -16.172 1 96.94 282 MET B O 1
ATOM 6204 N N . TYR B 1 283 ? -17.453 -12.492 -14.602 1 93.75 283 TYR B N 1
ATOM 6205 C CA . TYR B 1 283 ? -17.422 -11.414 -13.625 1 93.75 283 TYR B CA 1
ATOM 6206 C C . TYR B 1 283 ? -15.992 -10.93 -13.391 1 93.75 283 TYR B C 1
ATOM 6208 O O . TYR B 1 283 ? -15.719 -9.727 -13.398 1 93.75 283 TYR B O 1
ATOM 6216 N N . HIS B 1 284 ? -15.117 -11.852 -13.227 1 95.62 284 HIS B N 1
ATOM 6217 C CA . HIS B 1 284 ? -13.734 -11.508 -12.938 1 95.62 284 HIS B CA 1
ATOM 6218 C C . HIS B 1 284 ? -13 -11.062 -14.195 1 95.62 284 HIS B C 1
ATOM 6220 O O . HIS B 1 284 ? -12.094 -10.227 -14.133 1 95.62 284 HIS B O 1
ATOM 6226 N N . VAL B 1 285 ? -13.406 -11.57 -15.344 1 97.88 285 VAL B N 1
ATOM 6227 C CA . VAL B 1 285 ? -12.859 -11.109 -16.625 1 97.88 285 VAL B CA 1
ATOM 6228 C C . VAL B 1 285 ? -13.188 -9.633 -16.812 1 97.88 285 VAL B C 1
ATOM 6230 O O . VAL B 1 285 ? -12.32 -8.844 -17.188 1 97.88 285 VAL B O 1
ATOM 6233 N N . GLU B 1 286 ? -14.398 -9.32 -16.531 1 96.31 286 GLU B N 1
ATOM 6234 C CA . GLU B 1 286 ? -14.844 -7.934 -16.672 1 96.31 286 GLU B CA 1
ATOM 6235 C C . GLU B 1 286 ? -14.055 -7.012 -15.742 1 96.31 286 GLU B C 1
ATOM 6237 O O . GLU B 1 286 ? -13.664 -5.914 -16.141 1 96.31 286 GLU B O 1
ATOM 6242 N N . GLU B 1 287 ? -13.852 -7.461 -14.57 1 93.5 287 GLU B N 1
ATOM 6243 C CA . GLU B 1 287 ? -13.094 -6.668 -13.609 1 93.5 287 GLU B CA 1
ATOM 6244 C C . GLU B 1 287 ? -11.672 -6.414 -14.094 1 93.5 287 GLU B C 1
ATOM 6246 O O . GLU B 1 287 ? -11.133 -5.324 -13.914 1 93.5 287 GLU B O 1
ATOM 6251 N N . TYR B 1 288 ? -11.094 -7.438 -14.703 1 96.75 288 TYR B N 1
ATOM 6252 C CA . TYR B 1 288 ? -9.742 -7.297 -15.227 1 96.75 288 TYR B CA 1
ATOM 6253 C C . TYR B 1 288 ? -9.688 -6.234 -16.312 1 96.75 288 TYR B C 1
ATOM 6255 O O . TYR B 1 288 ? -8.828 -5.352 -16.297 1 96.75 288 TYR B O 1
ATOM 6263 N N . TYR B 1 289 ? -10.578 -6.297 -17.203 1 97 289 TYR B N 1
ATOM 6264 C CA . TYR B 1 289 ? -10.562 -5.371 -18.328 1 97 289 TYR B CA 1
ATOM 6265 C C . TYR B 1 289 ? -10.953 -3.965 -17.875 1 97 289 TYR B C 1
ATOM 6267 O O . TYR B 1 289 ? -10.438 -2.975 -18.406 1 97 289 TYR B O 1
ATOM 6275 N N . ASP B 1 290 ? -11.891 -3.902 -16.906 1 93.69 290 ASP B N 1
ATOM 6276 C CA . ASP B 1 290 ? -12.219 -2.594 -16.359 1 93.69 290 ASP B CA 1
ATOM 6277 C C . ASP B 1 290 ? -10.984 -1.934 -15.742 1 93.69 290 ASP B C 1
ATOM 6279 O O . ASP B 1 290 ? -10.812 -0.716 -15.828 1 93.69 290 ASP B O 1
ATOM 6283 N N . GLN B 1 291 ? -10.188 -2.723 -15.172 1 93.06 291 GLN B N 1
ATOM 6284 C CA . GLN B 1 291 ? -8.953 -2.229 -14.57 1 93.06 291 GLN B CA 1
ATOM 6285 C C . GLN B 1 291 ? -7.969 -1.761 -15.641 1 93.06 291 GLN B C 1
ATOM 6287 O O . GLN B 1 291 ? -7.402 -0.672 -15.539 1 93.06 291 GLN B O 1
ATOM 6292 N N . ILE B 1 292 ? -7.773 -2.578 -16.641 1 92.81 292 ILE B N 1
ATOM 6293 C CA . ILE B 1 292 ? -6.742 -2.287 -17.625 1 92.81 292 ILE B CA 1
ATOM 6294 C C . ILE B 1 292 ? -7.199 -1.132 -18.516 1 92.81 292 ILE B C 1
ATOM 6296 O O . ILE B 1 292 ? -6.379 -0.342 -18.984 1 92.81 292 ILE B O 1
ATOM 6300 N N . GLU B 1 293 ? -8.453 -0.923 -18.719 1 91.56 293 GLU B N 1
ATOM 6301 C CA . GLU B 1 293 ? -9 0.122 -19.578 1 91.56 293 GLU B CA 1
ATOM 6302 C C . GLU B 1 293 ? -8.711 1.51 -19.016 1 91.56 293 GLU B C 1
ATOM 6304 O O . GLU B 1 293 ? -8.742 2.502 -19.75 1 91.56 293 GLU B O 1
ATOM 6309 N N . ARG B 1 294 ? -8.438 1.593 -17.766 1 85.69 294 ARG B N 1
ATOM 6310 C CA . ARG B 1 294 ? -8.094 2.867 -17.141 1 85.69 294 ARG B CA 1
ATOM 6311 C C . ARG B 1 294 ? -6.809 3.436 -17.734 1 85.69 294 ARG B C 1
ATOM 6313 O O . ARG B 1 294 ? -6.66 4.652 -17.859 1 85.69 294 ARG B O 1
ATOM 6320 N N . THR B 1 295 ? -5.988 2.541 -18.156 1 85.44 295 THR B N 1
ATOM 6321 C CA . THR B 1 295 ? -4.715 2.984 -18.703 1 85.44 295 THR B CA 1
ATOM 6322 C C . THR B 1 295 ? -4.648 2.713 -20.203 1 85.44 295 THR B C 1
ATOM 6324 O O . THR B 1 295 ? -3.828 3.305 -20.922 1 85.44 295 THR B O 1
ATOM 6327 N N . GLN B 1 296 ? -5.461 1.803 -20.656 1 90 296 GLN B N 1
ATOM 6328 C CA . GLN B 1 296 ? -5.527 1.468 -22.078 1 90 296 GLN B CA 1
ATOM 6329 C C . GLN B 1 296 ? -6.957 1.576 -22.594 1 90 296 GLN B C 1
ATOM 6331 O O . GLN B 1 296 ? -7.57 0.569 -22.953 1 90 296 GLN B O 1
ATOM 6336 N N . PRO B 1 297 ? -7.34 2.814 -22.766 1 88.5 297 PRO B N 1
ATOM 6337 C CA . PRO B 1 297 ? -8.711 2.988 -23.266 1 88.5 297 PRO B CA 1
ATOM 6338 C C . PRO B 1 297 ? -8.914 2.408 -24.656 1 88.5 297 PRO B C 1
ATOM 6340 O O . PRO B 1 297 ? -8.031 2.521 -25.516 1 88.5 297 PRO B O 1
ATOM 6343 N N . GLY B 1 298 ? -9.992 1.723 -24.906 1 91.12 298 GLY B N 1
ATOM 6344 C CA . GLY B 1 298 ? -10.32 1.19 -26.219 1 91.12 298 GLY B CA 1
ATOM 6345 C C . GLY B 1 298 ? -9.742 -0.189 -26.469 1 91.12 298 GLY B C 1
ATOM 6346 O O . GLY B 1 298 ? -9.812 -0.705 -27.594 1 91.12 298 GLY B O 1
ATOM 6347 N N . ILE B 1 299 ? -9.234 -0.817 -25.5 1 94.56 299 ILE B N 1
ATOM 6348 C CA . ILE B 1 299 ? -8.648 -2.145 -25.641 1 94.56 299 ILE B CA 1
ATOM 6349 C C . ILE B 1 299 ? -9.727 -3.148 -26.031 1 94.56 299 ILE B C 1
ATOM 6351 O O . ILE B 1 299 ? -10.875 -3.043 -25.609 1 94.56 299 ILE B O 1
ATOM 6355 N N . THR B 1 300 ? -9.336 -4.102 -26.922 1 96.12 300 THR B N 1
ATOM 6356 C CA . THR B 1 300 ? -10.219 -5.203 -27.266 1 96.12 300 THR B CA 1
ATOM 6357 C C . THR B 1 300 ? -10.258 -6.242 -26.156 1 96.12 300 THR B C 1
ATOM 6359 O O . THR B 1 300 ? -9.219 -6.734 -25.719 1 96.12 300 THR B O 1
ATOM 6362 N N . ARG B 1 301 ? -11.453 -6.523 -25.703 1 97.81 301 ARG B N 1
ATOM 6363 C CA . ARG B 1 301 ? -11.602 -7.5 -24.625 1 97.81 301 ARG B CA 1
ATOM 6364 C C . ARG B 1 301 ? -11.609 -8.922 -25.172 1 97.81 301 ARG B C 1
ATOM 6366 O O . ARG B 1 301 ? -12.648 -9.422 -25.609 1 97.81 301 ARG B O 1
ATOM 6373 N N . ARG B 1 302 ? -10.508 -9.578 -25.125 1 97.69 302 ARG B N 1
ATOM 6374 C CA . ARG B 1 302 ? -10.344 -10.922 -25.656 1 97.69 302 ARG B CA 1
ATOM 6375 C C . ARG B 1 302 ? -10.359 -11.961 -24.531 1 97.69 302 ARG B C 1
ATOM 6377 O O . ARG B 1 302 ? -9.836 -11.727 -23.453 1 97.69 302 ARG B O 1
ATOM 6384 N N . VAL B 1 303 ? -10.969 -13.094 -24.828 1 97.75 303 VAL B N 1
ATOM 6385 C CA . VAL B 1 303 ? -11.016 -14.203 -23.875 1 97.75 303 VAL B CA 1
ATOM 6386 C C . VAL B 1 303 ? -10.602 -15.5 -24.562 1 97.75 303 VAL B C 1
ATOM 6388 O O . VAL B 1 303 ? -11.164 -15.867 -25.594 1 97.75 303 VAL B O 1
ATOM 6391 N N . TYR B 1 304 ? -9.57 -16.125 -24.125 1 96.81 304 TYR B N 1
ATOM 6392 C CA . TYR B 1 304 ? -9.258 -17.484 -24.516 1 96.81 304 TYR B CA 1
ATOM 6393 C C . TYR B 1 304 ? -10.062 -18.5 -23.703 1 96.81 304 TYR B C 1
ATOM 6395 O O . TYR B 1 304 ? -9.836 -18.656 -22.5 1 96.81 304 TYR B O 1
ATOM 6403 N N . LEU B 1 305 ? -10.969 -19.109 -24.328 1 95.5 305 LEU B N 1
ATOM 6404 C CA . LEU B 1 305 ? -11.867 -20.031 -23.625 1 95.5 305 LEU B CA 1
ATOM 6405 C C . LEU B 1 305 ? -11.453 -21.469 -23.844 1 95.5 305 LEU B C 1
ATOM 6407 O O . LEU B 1 305 ? -11.641 -22.031 -24.938 1 95.5 305 LEU B O 1
ATOM 6411 N N . ALA B 1 306 ? -10.812 -22.062 -22.844 1 92.81 306 ALA B N 1
ATOM 6412 C CA . ALA B 1 306 ? -10.484 -23.484 -22.844 1 92.81 306 ALA B CA 1
ATOM 6413 C C . ALA B 1 306 ? -11.586 -24.297 -22.156 1 92.81 306 ALA B C 1
ATOM 6415 O O . ALA B 1 306 ? -11.828 -24.141 -20.969 1 92.81 306 ALA B O 1
ATOM 6416 N N . THR B 1 307 ? -12.297 -25.016 -22.891 1 88.5 307 THR B N 1
ATOM 6417 C CA . THR B 1 307 ? -13.391 -25.828 -22.375 1 88.5 307 THR B CA 1
ATOM 6418 C C . THR B 1 307 ? -13.531 -27.125 -23.172 1 88.5 307 THR B C 1
ATOM 6420 O O . THR B 1 307 ? -13.078 -27.203 -24.312 1 88.5 307 THR B O 1
ATOM 6423 N N . ASP B 1 308 ? -14.07 -28.109 -22.516 1 74.69 308 ASP B N 1
ATOM 6424 C CA . ASP B 1 308 ? -14.352 -29.375 -23.188 1 74.69 308 ASP B CA 1
ATOM 6425 C C . ASP B 1 308 ? -15.805 -29.453 -23.641 1 74.69 308 ASP B C 1
ATOM 6427 O O . ASP B 1 308 ? -16.219 -30.438 -24.25 1 74.69 308 ASP B O 1
ATOM 6431 N N . GLU B 1 309 ? -16.531 -28.375 -23.391 1 77.5 309 GLU B N 1
ATOM 6432 C CA . GLU B 1 309 ? -17.953 -28.344 -23.734 1 77.5 309 GLU B CA 1
ATOM 6433 C C . GLU B 1 309 ? -18.234 -27.281 -24.797 1 77.5 309 GLU B C 1
ATOM 6435 O O . GLU B 1 309 ? -18.234 -26.078 -24.484 1 77.5 309 GLU B O 1
ATOM 6440 N N . PRO B 1 310 ? -18.641 -27.75 -25.891 1 74.94 310 PRO B N 1
ATOM 6441 C CA . PRO B 1 310 ? -18.844 -26.797 -26.984 1 74.94 310 PRO B CA 1
ATOM 6442 C C . PRO B 1 310 ? -19.969 -25.797 -26.688 1 74.94 310 PRO B C 1
ATOM 6444 O O . PRO B 1 310 ? -19.953 -24.672 -27.203 1 74.94 310 PRO B O 1
ATOM 6447 N N . THR B 1 311 ? -20.875 -26.125 -25.891 1 84.12 311 THR B N 1
ATOM 6448 C CA . THR B 1 311 ? -22.016 -25.25 -25.625 1 84.12 311 THR B CA 1
ATOM 6449 C C . THR B 1 311 ? -21.578 -24.016 -24.844 1 84.12 311 THR B C 1
ATOM 6451 O O . THR B 1 311 ? -22.25 -22.984 -24.859 1 84.12 311 THR B O 1
ATOM 6454 N N . VAL B 1 312 ? -20.469 -24.141 -24.188 1 88.44 312 VAL B N 1
ATOM 6455 C CA . VAL B 1 312 ? -20.016 -23.047 -23.344 1 88.44 312 VAL B CA 1
ATOM 6456 C C . VAL B 1 312 ? -19.625 -21.859 -24.219 1 88.44 312 VAL B C 1
ATOM 6458 O O . VAL B 1 312 ? -19.891 -20.703 -23.844 1 88.44 312 VAL B O 1
ATOM 6461 N N . LEU B 1 313 ? -19.062 -22.109 -25.391 1 89.12 313 LEU B N 1
ATOM 6462 C CA . LEU B 1 313 ? -18.656 -21.016 -26.281 1 89.12 313 LEU B CA 1
ATOM 6463 C C . LEU B 1 313 ? -19.875 -20.234 -26.781 1 89.12 313 LEU B C 1
ATOM 6465 O O . LEU B 1 313 ? -19.875 -19 -26.75 1 89.12 313 LEU B O 1
ATOM 6469 N N . SER B 1 314 ? -20.844 -20.984 -27.203 1 89.19 314 SER B N 1
ATOM 6470 C CA . SER B 1 314 ? -22.062 -20.344 -27.703 1 89.19 314 SER B CA 1
ATOM 6471 C C . SER B 1 314 ? -22.766 -19.547 -26.609 1 89.19 314 SER B C 1
ATOM 6473 O O . SER B 1 314 ? -23.266 -18.453 -26.859 1 89.19 314 SER B O 1
ATOM 6475 N N . GLU B 1 315 ? -22.734 -20.109 -25.484 1 91.56 315 GLU B N 1
ATOM 6476 C CA . GLU B 1 315 ? -23.344 -19.438 -24.344 1 91.56 315 GLU B CA 1
ATOM 6477 C C . GLU B 1 315 ? -22.609 -18.141 -24.016 1 91.56 315 GLU B C 1
ATOM 6479 O O . GLU B 1 315 ? -23.234 -17.109 -23.797 1 91.56 315 GLU B O 1
ATOM 6484 N N . ALA B 1 316 ? -21.312 -18.188 -24.016 1 94.31 316 ALA B N 1
ATOM 6485 C CA . ALA B 1 316 ? -20.5 -17.031 -23.688 1 94.31 316 ALA B CA 1
ATOM 6486 C C . ALA B 1 316 ? -20.656 -15.93 -24.734 1 94.31 316 ALA B C 1
ATOM 6488 O O . ALA B 1 316 ? -20.812 -14.758 -24.391 1 94.31 316 ALA B O 1
ATOM 6489 N N . GLN B 1 317 ? -20.719 -16.328 -26 1 94.06 317 GLN B N 1
ATOM 6490 C CA . GLN B 1 317 ? -20.844 -15.359 -27.094 1 94.06 317 GLN B CA 1
ATOM 6491 C C . GLN B 1 317 ? -22.203 -14.672 -27.062 1 94.06 317 GLN B C 1
ATOM 6493 O O . GLN B 1 317 ? -22.312 -13.484 -27.359 1 94.06 317 GLN B O 1
ATOM 6498 N N . LYS B 1 318 ? -23.141 -15.398 -26.719 1 95.69 318 LYS B N 1
ATOM 6499 C CA . LYS B 1 318 ? -24.5 -14.859 -26.656 1 95.69 318 LYS B CA 1
ATOM 6500 C C . LYS B 1 318 ? -24.641 -13.891 -25.484 1 95.69 318 LYS B C 1
ATOM 6502 O O . LYS B 1 318 ? -25.219 -12.812 -25.625 1 95.69 318 LYS B O 1
ATOM 6507 N N . LYS B 1 319 ? -24.141 -14.273 -24.391 1 95.94 319 LYS B N 1
ATOM 6508 C CA . LYS B 1 319 ? -24.328 -13.5 -23.156 1 95.94 319 LYS B CA 1
ATOM 6509 C C . LYS B 1 319 ? -23.406 -12.289 -23.125 1 95.94 319 LYS B C 1
ATOM 6511 O O . LYS B 1 319 ? -23.734 -11.266 -22.531 1 95.94 319 LYS B O 1
ATOM 6516 N N . TYR B 1 320 ? -22.266 -12.461 -23.766 1 97.56 320 TYR B N 1
ATOM 6517 C CA . TYR B 1 320 ? -21.25 -11.406 -23.719 1 97.56 320 TYR B CA 1
ATOM 6518 C C . TYR B 1 320 ? -20.781 -11.055 -25.125 1 97.56 320 TYR B C 1
ATOM 6520 O O . TYR B 1 320 ? -19.609 -11.25 -25.469 1 97.56 320 TYR B O 1
ATOM 6528 N N . PRO B 1 321 ? -21.578 -10.375 -25.875 1 96.19 321 PRO B N 1
ATOM 6529 C CA . PRO B 1 321 ? -21.281 -10.094 -27.281 1 96.19 321 PRO B CA 1
ATOM 6530 C C . PRO B 1 321 ? -20.172 -9.07 -27.469 1 96.19 321 PRO B C 1
ATOM 6532 O O . PRO B 1 321 ? -19.578 -8.984 -28.547 1 96.19 321 PRO B O 1
ATOM 6535 N N . ASN B 1 322 ? -19.812 -8.312 -26.438 1 95.69 322 ASN B N 1
ATOM 6536 C CA . ASN B 1 322 ? -18.781 -7.277 -26.547 1 95.69 322 ASN B CA 1
ATOM 6537 C C . ASN B 1 322 ? -17.391 -7.859 -26.359 1 95.69 322 ASN B C 1
ATOM 6539 O O . ASN B 1 322 ? -16.391 -7.133 -26.438 1 95.69 322 ASN B O 1
ATOM 6543 N N . TYR B 1 323 ? -17.312 -9.117 -26.141 1 97.19 323 TYR B N 1
ATOM 6544 C CA . TYR B 1 323 ? -16.047 -9.797 -25.969 1 97.19 323 TYR B CA 1
ATOM 6545 C C . TYR B 1 323 ? -15.695 -10.625 -27.203 1 97.19 323 TYR B C 1
ATOM 6547 O O . TYR B 1 323 ? -16.594 -11.086 -27.922 1 97.19 323 TYR B O 1
ATOM 6555 N N . THR B 1 324 ? -14.43 -10.734 -27.5 1 95.81 324 THR B N 1
ATOM 6556 C CA . THR B 1 324 ? -13.938 -11.625 -28.547 1 95.81 324 THR B CA 1
ATOM 6557 C C . THR B 1 324 ? -13.438 -12.938 -27.953 1 95.81 324 THR B C 1
ATOM 6559 O O . THR B 1 324 ? -12.398 -12.977 -27.297 1 95.81 324 THR B O 1
ATOM 6562 N N . PHE B 1 325 ? -14.195 -13.953 -28.156 1 94.75 325 PHE B N 1
ATOM 6563 C CA . PHE B 1 325 ? -13.836 -15.258 -27.625 1 94.75 325 PHE B CA 1
ATOM 6564 C C . PHE B 1 325 ? -12.992 -16.047 -28.625 1 94.75 325 PHE B C 1
ATOM 6566 O O . PHE B 1 325 ? -13.352 -16.141 -29.812 1 94.75 325 PHE B O 1
ATOM 6573 N N . ILE B 1 326 ? -11.812 -16.5 -28.125 1 90.56 326 ILE B N 1
ATOM 6574 C CA . ILE B 1 326 ? -10.898 -17.344 -28.891 1 90.56 326 ILE B CA 1
ATOM 6575 C C . ILE B 1 326 ? -10.93 -18.766 -28.344 1 90.56 326 ILE B C 1
ATOM 6577 O O . ILE B 1 326 ? -10.828 -18.984 -27.141 1 90.56 326 ILE B O 1
ATOM 6581 N N . ASN B 1 327 ? -11.25 -19.641 -29.125 1 83.81 327 ASN B N 1
ATOM 6582 C CA . ASN B 1 327 ? -11.328 -21.047 -28.719 1 83.81 327 ASN B CA 1
ATOM 6583 C C . ASN B 1 327 ? -10.773 -21.969 -29.797 1 83.81 327 ASN B C 1
ATOM 6585 O O . ASN B 1 327 ? -10.922 -21.703 -31 1 83.81 327 ASN B O 1
ATOM 6589 N N . ASP B 1 328 ? -9.945 -22.891 -29.375 1 68.69 328 ASP B N 1
ATOM 6590 C CA . ASP B 1 328 ? -9.453 -23.891 -30.328 1 68.69 328 ASP B CA 1
ATOM 6591 C C . ASP B 1 328 ? -10.516 -24.953 -30.609 1 68.69 328 ASP B C 1
ATOM 6593 O O . ASP B 1 328 ? -10.195 -26.047 -31.062 1 68.69 328 ASP B O 1
ATOM 6597 N N . PHE B 1 329 ? -11.758 -24.719 -30.219 1 57.88 329 PHE B N 1
ATOM 6598 C CA . PHE B 1 329 ? -12.672 -25.828 -30.422 1 57.88 329 PHE B CA 1
ATOM 6599 C C . PHE B 1 329 ? -12.812 -26.156 -31.906 1 57.88 329 PHE B C 1
ATOM 6601 O O . PHE B 1 329 ? -13.164 -25.281 -32.719 1 57.88 329 PHE B O 1
ATOM 6608 N N . ASN B 1 330 ? -11.914 -26.953 -32.469 1 47.12 330 ASN B N 1
ATOM 6609 C CA . ASN B 1 330 ? -12.344 -27.516 -33.75 1 47.12 330 ASN B CA 1
ATOM 6610 C C . ASN B 1 330 ? -13.492 -28.5 -33.562 1 47.12 330 ASN B C 1
ATOM 6612 O O . ASN B 1 330 ? -13.453 -29.359 -32.688 1 47.12 330 ASN B O 1
ATOM 6616 N N . GLY B 1 331 ? -14.688 -28.297 -33.531 1 44.41 331 GLY B N 1
ATOM 6617 C CA . GLY B 1 331 ? -15.867 -29.141 -33.625 1 44.41 331 GLY B CA 1
ATOM 6618 C C . GLY B 1 331 ? -15.641 -30.531 -33.062 1 44.41 331 GLY B C 1
ATOM 6619 O O . GLY B 1 331 ? -16.578 -31.312 -32.938 1 44.41 331 GLY B O 1
ATOM 6620 N N . THR B 1 332 ? -14.492 -31.141 -33.281 1 40.22 332 THR B N 1
ATOM 6621 C CA . THR B 1 332 ? -14.289 -32.562 -33.062 1 40.22 332 THR B CA 1
ATOM 6622 C C . THR B 1 332 ? -14.062 -32.875 -31.609 1 40.22 332 THR B C 1
ATOM 6624 O O . THR B 1 332 ? -13.852 -34.031 -31.234 1 40.22 332 THR B O 1
ATOM 6627 N N . ARG B 1 333 ? -13.789 -31.984 -30.703 1 46.91 333 ARG B N 1
ATOM 6628 C CA . ARG B 1 333 ? -13.414 -32.406 -29.359 1 46.91 333 ARG B CA 1
ATOM 6629 C C . ARG B 1 333 ? -14.625 -32.875 -28.562 1 46.91 333 ARG B C 1
ATOM 6631 O O . ARG B 1 333 ? -15.383 -32.062 -28.031 1 46.91 333 ARG B O 1
ATOM 6638 N N . THR B 1 334 ? -15.344 -33.844 -29.016 1 39.91 334 THR B N 1
ATOM 6639 C CA . THR B 1 334 ? -16.422 -34.438 -28.203 1 39.91 334 THR B CA 1
ATOM 6640 C C . THR B 1 334 ? -15.898 -34.875 -26.844 1 39.91 334 THR B C 1
ATOM 6642 O O . THR B 1 334 ? -14.844 -35.5 -26.75 1 39.91 334 THR B O 1
ATOM 6645 N N . ALA B 1 335 ? -16.266 -34.25 -25.797 1 42.69 335 ALA B N 1
ATOM 6646 C CA . ALA B 1 335 ? -16.031 -34.469 -24.375 1 42.69 335 ALA B CA 1
ATOM 6647 C C . ALA B 1 335 ? -16.156 -35.969 -24.031 1 42.69 335 ALA B C 1
ATOM 6649 O O . ALA B 1 335 ? -16.156 -36.312 -22.844 1 42.69 335 ALA B O 1
ATOM 6650 N N . THR B 1 336 ? -16.5 -36.812 -24.875 1 38.56 336 THR B N 1
ATOM 6651 C CA . THR B 1 336 ? -16.688 -38.125 -24.25 1 38.56 336 THR B CA 1
ATOM 6652 C C . THR B 1 336 ? -15.352 -38.719 -23.828 1 38.56 336 THR B C 1
ATOM 6654 O O . THR B 1 336 ? -14.312 -38.406 -24.422 1 38.56 336 THR B O 1
ATOM 6657 N N . MET B 1 337 ? -15.289 -39.219 -22.672 1 41.75 337 MET B N 1
ATOM 6658 C CA . MET B 1 337 ? -14.148 -39.969 -22.141 1 41.75 337 MET B CA 1
ATOM 6659 C C . MET B 1 337 ? -13.445 -40.75 -23.25 1 41.75 337 MET B C 1
ATOM 6661 O O . MET B 1 337 ? -12.219 -40.844 -23.266 1 41.75 337 MET B O 1
ATOM 6665 N N . THR B 1 338 ? -14.234 -41.281 -24.031 1 43.66 338 THR B N 1
ATOM 6666 C CA . THR B 1 338 ? -13.758 -42.156 -25.078 1 43.66 338 THR B CA 1
ATOM 6667 C C . THR B 1 338 ? -12.977 -41.375 -26.125 1 43.66 338 THR B C 1
ATOM 6669 O O . THR B 1 338 ? -11.977 -41.875 -26.656 1 43.66 338 THR B O 1
ATOM 6672 N N . SER B 1 339 ? -13.445 -40.219 -26.422 1 46.97 339 SER B N 1
ATOM 6673 C CA . SER B 1 339 ? -12.805 -39.406 -27.453 1 46.97 339 SER B CA 1
ATOM 6674 C C . SER B 1 339 ? -11.641 -38.625 -26.891 1 46.97 339 SER B C 1
ATOM 6676 O O . SER B 1 339 ? -10.805 -38.125 -27.641 1 46.97 339 SER B O 1
ATOM 6678 N N . ARG B 1 340 ? -11.523 -38.5 -25.578 1 50.81 340 ARG B N 1
ATOM 6679 C CA . ARG B 1 340 ? -10.422 -37.844 -24.891 1 50.81 340 ARG B CA 1
ATOM 6680 C C . ARG B 1 340 ? -9.109 -38.594 -25.141 1 50.81 340 ARG B C 1
ATOM 6682 O O . ARG B 1 340 ? -8.031 -38 -25 1 50.81 340 ARG B O 1
ATOM 6689 N N . ASN B 1 341 ? -9.289 -39.844 -25.562 1 56.41 341 ASN B N 1
ATOM 6690 C CA . ASN B 1 341 ? -8.078 -40.656 -25.703 1 56.41 341 ASN B CA 1
ATOM 6691 C C . ASN B 1 341 ? -7.527 -40.625 -27.125 1 56.41 341 ASN B C 1
ATOM 6693 O O . ASN B 1 341 ? -6.715 -41.469 -27.5 1 56.41 341 ASN B O 1
ATOM 6697 N N . SER B 1 342 ? -8.047 -39.594 -27.859 1 68.44 342 SER B N 1
ATOM 6698 C CA . SER B 1 342 ? -7.512 -39.5 -29.203 1 68.44 342 SER B CA 1
ATOM 6699 C C . SER B 1 342 ? -6.316 -38.562 -29.266 1 68.44 342 SER B C 1
ATOM 6701 O O . SER B 1 342 ? -6.098 -37.75 -28.328 1 68.44 342 SER B O 1
ATOM 6703 N N . LYS B 1 343 ? -5.43 -38.75 -30.234 1 76.12 343 LYS B N 1
ATOM 6704 C CA . LYS B 1 343 ? -4.305 -37.844 -30.516 1 76.12 343 LYS B CA 1
ATOM 6705 C C . LYS B 1 343 ? -4.754 -36.406 -30.609 1 76.12 343 LYS B C 1
ATOM 6707 O O . LYS B 1 343 ? -4.07 -35.5 -30.109 1 76.12 343 LYS B O 1
ATOM 6712 N N . GLU B 1 344 ? -5.867 -36.25 -31.141 1 78.06 344 GLU B N 1
ATOM 6713 C CA . GLU B 1 344 ? -6.395 -34.906 -31.312 1 78.06 344 GLU B CA 1
ATOM 6714 C C . GLU B 1 344 ? -6.762 -34.281 -29.969 1 78.06 344 GLU B C 1
ATOM 6716 O O . GLU B 1 344 ? -6.559 -33.062 -29.766 1 78.06 344 GLU B O 1
ATOM 6721 N N . SER B 1 345 ? -7.309 -35.094 -29.141 1 80.62 345 SER B N 1
ATOM 6722 C CA . SER B 1 345 ? -7.664 -34.594 -27.812 1 80.62 345 SER B CA 1
ATOM 6723 C C . SER B 1 345 ? -6.426 -34.219 -27.016 1 80.62 345 SER B C 1
ATOM 6725 O O . SER B 1 345 ? -6.426 -33.219 -26.312 1 80.62 345 SER B O 1
ATOM 6727 N N . LEU B 1 346 ? -5.438 -35.031 -27.125 1 86.19 346 LEU B N 1
ATOM 6728 C CA . LEU B 1 346 ? -4.184 -34.75 -26.438 1 86.19 346 LEU B CA 1
ATOM 6729 C C . LEU B 1 346 ? -3.549 -33.469 -26.953 1 86.19 346 LEU B C 1
ATOM 6731 O O . LEU B 1 346 ? -3.113 -32.625 -26.156 1 86.19 346 LEU B O 1
ATOM 6735 N N . HIS B 1 347 ? -3.518 -33.312 -28.234 1 88.06 347 HIS B N 1
ATOM 6736 C CA . HIS B 1 347 ? -2.959 -32.094 -28.828 1 88.06 347 HIS B CA 1
ATOM 6737 C C . HIS B 1 347 ? -3.77 -30.875 -28.438 1 88.06 347 HIS B C 1
ATOM 6739 O O . HIS B 1 347 ? -3.209 -29.797 -28.234 1 88.06 347 HIS B O 1
ATOM 6745 N N . GLY B 1 348 ? -5.062 -31.094 -28.359 1 86.56 348 GLY B N 1
ATOM 6746 C CA . GLY B 1 348 ? -5.934 -30 -27.953 1 86.56 348 GLY B CA 1
ATOM 6747 C C . GLY B 1 348 ? -5.66 -29.5 -26.547 1 86.56 348 GLY B C 1
ATOM 6748 O O . GLY B 1 348 ? -5.594 -28.297 -26.312 1 86.56 348 GLY B O 1
ATOM 6749 N N . ILE B 1 349 ? -5.531 -30.469 -25.609 1 90.25 349 ILE B N 1
ATOM 6750 C CA . ILE B 1 349 ? -5.316 -30.078 -24.219 1 90.25 349 ILE B CA 1
ATOM 6751 C C . ILE B 1 349 ? -3.93 -29.453 -24.062 1 90.25 349 ILE B C 1
ATOM 6753 O O . ILE B 1 349 ? -3.738 -28.531 -23.266 1 90.25 349 ILE B O 1
ATOM 6757 N N . ILE B 1 350 ? -2.955 -29.953 -24.797 1 92.56 350 ILE B N 1
ATOM 6758 C CA . ILE B 1 350 ? -1.615 -29.375 -24.766 1 92.56 350 ILE B CA 1
ATOM 6759 C C . ILE B 1 350 ? -1.659 -27.953 -25.297 1 92.56 350 ILE B C 1
ATOM 6761 O O . ILE B 1 350 ? -1.034 -27.047 -24.734 1 92.56 350 ILE B O 1
ATOM 6765 N N . THR B 1 351 ? -2.408 -27.766 -26.328 1 93.12 351 THR B N 1
ATOM 6766 C CA . THR B 1 351 ? -2.588 -26.438 -26.906 1 93.12 351 THR B CA 1
ATOM 6767 C C . THR B 1 351 ? -3.236 -25.5 -25.891 1 93.12 351 THR B C 1
ATOM 6769 O O . THR B 1 351 ? -2.822 -24.344 -25.75 1 93.12 351 THR B O 1
ATOM 6772 N N . ASP B 1 352 ? -4.219 -25.969 -25.188 1 93.31 352 ASP B N 1
ATOM 6773 C CA . ASP B 1 352 ? -4.898 -25.172 -24.172 1 93.31 352 ASP B CA 1
ATOM 6774 C C . ASP B 1 352 ? -3.936 -24.766 -23.062 1 93.31 352 ASP B C 1
ATOM 6776 O O . ASP B 1 352 ? -3.887 -23.594 -22.688 1 93.31 352 ASP B O 1
ATOM 6780 N N . VAL B 1 353 ? -3.188 -25.672 -22.578 1 96.06 353 VAL B N 1
ATOM 6781 C CA . VAL B 1 353 ? -2.262 -25.391 -21.484 1 96.06 353 VAL B CA 1
ATOM 6782 C C . VAL B 1 353 ? -1.218 -24.375 -21.953 1 96.06 353 VAL B C 1
ATOM 6784 O O . VAL B 1 353 ? -0.891 -23.438 -21.234 1 96.06 353 VAL B O 1
ATOM 6787 N N . TYR B 1 354 ? -0.734 -24.609 -23.156 1 96.38 354 TYR B N 1
ATOM 6788 C CA . TYR B 1 354 ? 0.28 -23.734 -23.734 1 96.38 354 TYR B CA 1
ATOM 6789 C C . TYR B 1 354 ? -0.226 -22.297 -23.797 1 96.38 354 TYR B C 1
ATOM 6791 O O . TYR B 1 354 ? 0.467 -21.359 -23.391 1 96.38 354 TYR B O 1
ATOM 6799 N N . HIS B 1 355 ? -1.386 -22.125 -24.281 1 96.56 355 HIS B N 1
ATOM 6800 C CA . HIS B 1 355 ? -1.905 -20.766 -24.5 1 96.56 355 HIS B CA 1
ATOM 6801 C C . HIS B 1 355 ? -2.43 -20.172 -23.203 1 96.56 355 HIS B C 1
ATOM 6803 O O . HIS B 1 355 ? -2.293 -18.969 -22.969 1 96.56 355 HIS B O 1
ATOM 6809 N N . LEU B 1 356 ? -3.055 -20.969 -22.344 1 97.5 356 LEU B N 1
ATOM 6810 C CA . LEU B 1 356 ? -3.479 -20.453 -21.031 1 97.5 356 LEU B CA 1
ATOM 6811 C C . LEU B 1 356 ? -2.297 -19.875 -20.266 1 97.5 356 LEU B C 1
ATOM 6813 O O . LEU B 1 356 ? -2.414 -18.812 -19.656 1 97.5 356 LEU B O 1
ATOM 6817 N N . ALA B 1 357 ? -1.179 -20.531 -20.328 1 98.38 357 ALA B N 1
ATOM 6818 C CA . ALA B 1 357 ? 0.02 -20.094 -19.625 1 98.38 357 ALA B CA 1
ATOM 6819 C C . ALA B 1 357 ? 0.517 -18.75 -20.172 1 98.38 357 ALA B C 1
ATOM 6821 O O . ALA B 1 357 ? 1.277 -18.047 -19.516 1 98.38 357 ALA B O 1
ATOM 6822 N N . ARG B 1 358 ? 0.094 -18.422 -21.344 1 97.81 358 ARG B N 1
ATOM 6823 C CA . ARG B 1 358 ? 0.584 -17.234 -22.016 1 97.81 358 ARG B CA 1
ATOM 6824 C C . ARG B 1 358 ? -0.474 -16.125 -22.016 1 97.81 358 ARG B C 1
ATOM 6826 O O . ARG B 1 358 ? -0.278 -15.07 -22.625 1 97.81 358 ARG B O 1
ATOM 6833 N N . CYS B 1 359 ? -1.572 -16.344 -21.375 1 98.25 359 CYS B N 1
ATOM 6834 C CA . CYS B 1 359 ? -2.568 -15.305 -21.172 1 98.25 359 CYS B CA 1
ATOM 6835 C C . CYS B 1 359 ? -2.092 -14.297 -20.125 1 98.25 359 CYS B C 1
ATOM 6837 O O . CYS B 1 359 ? -1.216 -14.609 -19.312 1 98.25 359 CYS B O 1
ATOM 6839 N N . ASP B 1 360 ? -2.691 -13.102 -20.172 1 98.19 360 ASP B N 1
ATOM 6840 C CA . ASP B 1 360 ? -2.297 -12.047 -19.25 1 98.19 360 ASP B CA 1
ATOM 6841 C C . ASP B 1 360 ? -2.898 -12.281 -17.859 1 98.19 360 ASP B C 1
ATOM 6843 O O . ASP B 1 360 ? -2.361 -11.805 -16.859 1 98.19 360 ASP B O 1
ATOM 6847 N N . TYR B 1 361 ? -3.938 -12.93 -17.828 1 98.62 361 TYR B N 1
ATOM 6848 C CA . TYR B 1 361 ? -4.688 -13.227 -16.609 1 98.62 361 TYR B CA 1
ATOM 6849 C C . TYR B 1 361 ? -5.492 -14.508 -16.766 1 98.62 361 TYR B C 1
ATOM 6851 O O . TYR B 1 361 ? -5.977 -14.82 -17.859 1 98.62 361 TYR B O 1
ATOM 6859 N N . LEU B 1 362 ? -5.621 -15.281 -15.656 1 98.62 362 LEU B N 1
ATOM 6860 C CA . LEU B 1 362 ? -6.375 -16.531 -15.688 1 98.62 362 LEU B CA 1
ATOM 6861 C C . LEU B 1 362 ? -7.562 -16.469 -14.734 1 98.62 362 LEU B C 1
ATOM 6863 O O . LEU B 1 362 ? -7.445 -15.953 -13.617 1 98.62 362 LEU B O 1
ATOM 6867 N N . VAL B 1 363 ? -8.695 -16.875 -15.211 1 98 363 VAL B N 1
ATOM 6868 C CA . VAL B 1 363 ? -9.852 -17.141 -14.359 1 98 363 VAL B CA 1
ATOM 6869 C C . VAL B 1 363 ? -10.25 -18.609 -14.484 1 98 363 VAL B C 1
ATOM 6871 O O . VAL B 1 363 ? -10.656 -19.062 -15.562 1 98 363 VAL B O 1
ATOM 6874 N N . CYS B 1 364 ? -10.109 -19.391 -13.414 1 96.62 364 CYS B N 1
ATOM 6875 C CA . CYS B 1 364 ? -10.328 -20.828 -13.477 1 96.62 364 CYS B CA 1
ATOM 6876 C C . CYS B 1 364 ? -10.547 -21.406 -12.086 1 96.62 364 CYS B C 1
ATOM 6878 O O . CYS B 1 364 ? -10.961 -20.703 -11.164 1 96.62 364 CYS B O 1
ATOM 6880 N N . THR B 1 365 ? -10.469 -22.719 -11.945 1 93.75 365 THR B N 1
ATOM 6881 C CA . THR B 1 365 ? -10.547 -23.406 -10.664 1 93.75 365 THR B CA 1
ATOM 6882 C C . THR B 1 365 ? -9.258 -24.172 -10.375 1 93.75 365 THR B C 1
ATOM 6884 O O . THR B 1 365 ? -8.812 -24.984 -11.195 1 93.75 365 THR B O 1
ATOM 6887 N N . PHE B 1 366 ? -8.695 -23.953 -9.281 1 94.06 366 PHE B N 1
ATOM 6888 C CA . PHE B 1 366 ? -7.43 -24.609 -8.945 1 94.06 366 PHE B CA 1
ATOM 6889 C C . PHE B 1 366 ? -7.652 -26.062 -8.578 1 94.06 366 PHE B C 1
ATOM 6891 O O . PHE B 1 366 ? -6.695 -26.844 -8.477 1 94.06 366 PHE B O 1
ATOM 6898 N N . SER B 1 367 ? -8.859 -26.5 -8.477 1 90.44 367 SER B N 1
ATOM 6899 C CA . SER B 1 367 ? -9.133 -27.922 -8.367 1 90.44 367 SER B CA 1
ATOM 6900 C C . SER B 1 367 ? -8.805 -28.641 -9.68 1 90.44 367 SER B C 1
ATOM 6902 O O . SER B 1 367 ? -8.633 -29.859 -9.695 1 90.44 367 SER B O 1
ATOM 6904 N N . SER B 1 368 ? -8.734 -27.875 -10.688 1 91.38 368 SER B N 1
ATOM 6905 C CA . SER B 1 368 ? -8.359 -28.406 -11.992 1 91.38 368 SER B CA 1
ATOM 6906 C C . SER B 1 368 ? -6.84 -28.469 -12.141 1 91.38 368 SER B C 1
ATOM 6908 O O . SER B 1 368 ? -6.156 -27.469 -11.984 1 91.38 368 SER B O 1
ATOM 6910 N N . ASN B 1 369 ? -6.363 -29.672 -12.555 1 93.38 369 ASN B N 1
ATOM 6911 C CA . ASN B 1 369 ? -4.938 -29.812 -12.812 1 93.38 369 ASN B CA 1
ATOM 6912 C C . ASN B 1 369 ? -4.5 -28.953 -14 1 93.38 369 ASN B C 1
ATOM 6914 O O . ASN B 1 369 ? -3.375 -28.438 -14.016 1 93.38 369 ASN B O 1
ATOM 6918 N N . VAL B 1 370 ? -5.395 -28.734 -14.914 1 94.12 370 VAL B N 1
ATOM 6919 C CA . VAL B 1 370 ? -5.078 -27.953 -16.109 1 94.12 370 VAL B CA 1
ATOM 6920 C C . VAL B 1 370 ? -4.82 -26.5 -15.711 1 94.12 370 VAL B C 1
ATOM 6922 O O . VAL B 1 370 ? -3.832 -25.906 -16.141 1 94.12 370 VAL B O 1
ATOM 6925 N N . CYS B 1 371 ? -5.672 -25.984 -14.883 1 96.19 371 CYS B N 1
ATOM 6926 C CA . CYS B 1 371 ? -5.516 -24.594 -14.445 1 96.19 371 CYS B CA 1
ATOM 6927 C C . CYS B 1 371 ? -4.227 -24.422 -13.656 1 96.19 371 CYS B C 1
ATOM 6929 O O . CYS B 1 371 ? -3.475 -23.469 -13.891 1 96.19 371 CYS B O 1
ATOM 6931 N N . ARG B 1 372 ? -3.957 -25.297 -12.734 1 97.88 372 ARG B N 1
ATOM 6932 C CA . ARG B 1 372 ? -2.754 -25.188 -11.914 1 97.88 372 ARG B CA 1
ATOM 6933 C C . ARG B 1 372 ? -1.498 -25.297 -12.773 1 97.88 372 ARG B C 1
ATOM 6935 O O . ARG B 1 372 ? -0.535 -24.547 -12.57 1 97.88 372 ARG B O 1
ATOM 6942 N N . LEU B 1 373 ? -1.541 -26.234 -13.727 1 98.25 373 LEU B N 1
ATOM 6943 C CA . LEU B 1 373 ? -0.385 -26.406 -14.602 1 98.25 373 LEU B CA 1
ATOM 6944 C C . LEU B 1 373 ? -0.14 -25.156 -15.43 1 98.25 373 LEU B C 1
ATOM 6946 O O . LEU B 1 373 ? 1.003 -24.703 -15.57 1 98.25 373 LEU B O 1
ATOM 6950 N N . ALA B 1 374 ? -1.212 -24.594 -15.969 1 98.56 374 ALA B N 1
ATOM 6951 C CA . ALA B 1 374 ? -1.089 -23.359 -16.734 1 98.56 374 ALA B CA 1
ATOM 6952 C C . ALA B 1 374 ? -0.529 -22.234 -15.875 1 98.56 374 ALA B C 1
ATOM 6954 O O . ALA B 1 374 ? 0.344 -21.484 -16.312 1 98.56 374 ALA B O 1
ATOM 6955 N N . TYR B 1 375 ? -1.046 -22.125 -14.688 1 98.69 375 TYR B N 1
ATOM 6956 C CA . TYR B 1 375 ? -0.589 -21.125 -13.742 1 98.69 375 TYR B CA 1
ATOM 6957 C C . TYR B 1 375 ? 0.886 -21.312 -13.414 1 98.69 375 TYR B C 1
ATOM 6959 O O . TYR B 1 375 ? 1.642 -20.344 -13.336 1 98.69 375 TYR B O 1
ATOM 6967 N N . GLU B 1 376 ? 1.303 -22.516 -13.203 1 98.81 376 GLU B N 1
ATOM 6968 C CA . GLU B 1 376 ? 2.695 -22.844 -12.906 1 98.81 376 GLU B CA 1
ATOM 6969 C C . GLU B 1 376 ? 3.607 -22.469 -14.07 1 98.81 376 GLU B C 1
ATOM 6971 O O . GLU B 1 376 ? 4.629 -21.812 -13.883 1 98.81 376 GLU B O 1
ATOM 6976 N N . LEU B 1 377 ? 3.223 -22.812 -15.25 1 98.75 377 LEU B N 1
ATOM 6977 C CA . LEU B 1 377 ? 4.016 -22.5 -16.422 1 98.75 377 LEU B CA 1
ATOM 6978 C C . LEU B 1 377 ? 4.062 -20.984 -16.656 1 98.75 377 LEU B C 1
ATOM 6980 O O . LEU B 1 377 ? 5.07 -20.453 -17.125 1 98.75 377 LEU B O 1
ATOM 6984 N N . MET B 1 378 ? 2.986 -20.359 -16.312 1 98.69 378 MET B N 1
ATOM 6985 C CA . MET B 1 378 ? 2.898 -18.906 -16.438 1 98.69 378 MET B CA 1
ATOM 6986 C C . MET B 1 378 ? 4.016 -18.219 -15.656 1 98.69 378 MET B C 1
ATOM 6988 O O . MET B 1 378 ? 4.539 -17.188 -16.078 1 98.69 378 MET B O 1
ATOM 6992 N N . GLN B 1 379 ? 4.438 -18.797 -14.531 1 98.44 379 GLN B N 1
ATOM 6993 C CA . GLN B 1 379 ? 5.453 -18.203 -13.672 1 98.44 379 GLN B CA 1
ATOM 6994 C C . GLN B 1 379 ? 6.816 -18.188 -14.359 1 98.44 379 GLN B C 1
ATOM 6996 O O . GLN B 1 379 ? 7.719 -17.453 -13.945 1 98.44 379 GLN B O 1
ATOM 7001 N N . THR B 1 380 ? 7.016 -19 -15.414 1 97.94 380 THR B N 1
ATOM 7002 C CA . THR B 1 380 ? 8.297 -19.078 -16.109 1 97.94 380 THR B CA 1
ATOM 7003 C C . THR B 1 380 ? 8.336 -18.141 -17.297 1 97.94 380 THR B C 1
ATOM 7005 O O . THR B 1 380 ? 9.398 -17.891 -17.875 1 97.94 380 THR B O 1
ATOM 7008 N N . ILE B 1 381 ? 7.191 -17.609 -17.625 1 96.62 381 ILE B N 1
ATOM 7009 C CA . ILE B 1 381 ? 7.066 -16.828 -18.844 1 96.62 381 ILE B CA 1
ATOM 7010 C C . ILE B 1 381 ? 6.949 -15.344 -18.484 1 96.62 381 ILE B C 1
ATOM 7012 O O . ILE B 1 381 ? 7.555 -14.492 -19.141 1 96.62 381 ILE B O 1
ATOM 7016 N N . GLN B 1 382 ? 6.238 -15.023 -17.438 1 94.12 382 GLN B N 1
ATOM 7017 C CA . GLN B 1 382 ? 5.828 -13.648 -17.188 1 94.12 382 GLN B CA 1
ATOM 7018 C C . GLN B 1 382 ? 6.508 -13.094 -15.93 1 94.12 382 GLN B C 1
ATOM 7020 O O . GLN B 1 382 ? 6.051 -12.102 -15.359 1 94.12 382 GLN B O 1
ATOM 7025 N N . GLY B 1 383 ? 7.559 -13.68 -15.539 1 94.25 383 GLY B N 1
ATOM 7026 C CA . GLY B 1 383 ? 8.164 -13.211 -14.305 1 94.25 383 GLY B CA 1
ATOM 7027 C C . GLY B 1 383 ? 7.34 -13.531 -13.07 1 94.25 383 GLY B C 1
ATOM 7028 O O . GLY B 1 383 ? 6.973 -14.688 -12.852 1 94.25 383 GLY B O 1
ATOM 7029 N N . ASP B 1 384 ? 7.051 -12.516 -12.242 1 97.06 384 ASP B N 1
ATOM 7030 C CA . ASP B 1 384 ? 6.172 -12.75 -11.102 1 97.06 384 ASP B CA 1
ATOM 7031 C C . ASP B 1 384 ? 4.703 -12.648 -11.508 1 97.06 384 ASP B C 1
ATOM 7033 O O . ASP B 1 384 ? 4.109 -11.57 -11.438 1 97.06 384 ASP B O 1
ATOM 7037 N N . ALA B 1 385 ? 4.133 -13.734 -11.812 1 97.94 385 ALA B N 1
ATOM 7038 C CA . ALA B 1 385 ? 2.732 -13.812 -12.219 1 97.94 385 ALA B CA 1
ATOM 7039 C C . ALA B 1 385 ? 1.858 -14.352 -11.094 1 97.94 385 ALA B C 1
ATOM 7041 O O . ALA B 1 385 ? 0.792 -14.922 -11.344 1 97.94 385 ALA B O 1
ATOM 7042 N N . SER B 1 386 ? 2.322 -14.211 -9.859 1 97.25 386 SER B N 1
ATOM 7043 C CA . SER B 1 386 ? 1.639 -14.812 -8.727 1 97.25 386 SER B CA 1
ATOM 7044 C C . SER B 1 386 ? 0.214 -14.281 -8.586 1 97.25 386 SER B C 1
ATOM 7046 O O . SER B 1 386 ? -0.675 -14.992 -8.117 1 97.25 386 SER B O 1
ATOM 7048 N N . ARG B 1 387 ? -0.033 -13.086 -9.062 1 95.75 387 ARG B N 1
ATOM 7049 C CA . ARG B 1 387 ? -1.347 -12.484 -8.867 1 95.75 387 ARG B CA 1
ATOM 7050 C C . ARG B 1 387 ? -2.127 -12.445 -10.18 1 95.75 387 ARG B C 1
ATOM 7052 O O . ARG B 1 387 ? -3.215 -11.867 -10.234 1 95.75 387 ARG B O 1
ATOM 7059 N N . ASN B 1 388 ? -1.666 -13.023 -11.242 1 97.75 388 ASN B N 1
ATOM 7060 C CA . ASN B 1 388 ? -2.326 -12.992 -12.539 1 97.75 388 ASN B CA 1
ATOM 7061 C C . ASN B 1 388 ? -3.326 -14.141 -12.688 1 97.75 388 ASN B C 1
ATOM 7063 O O . ASN B 1 388 ? -3.35 -14.82 -13.711 1 97.75 388 ASN B O 1
ATOM 7067 N N . VAL B 1 389 ? -4.066 -14.328 -11.555 1 98.06 389 VAL B N 1
ATOM 7068 C CA . VAL B 1 389 ? -5.027 -15.422 -11.586 1 98.06 389 VAL B CA 1
ATOM 7069 C C . VAL B 1 389 ? -6.152 -15.156 -10.586 1 98.06 389 VAL B C 1
ATOM 7071 O O . VAL B 1 389 ? -5.945 -14.477 -9.586 1 98.06 389 VAL B O 1
ATOM 7074 N N . ARG B 1 390 ? -7.266 -15.586 -10.953 1 96.5 390 ARG B N 1
ATOM 7075 C CA . ARG B 1 390 ? -8.398 -15.688 -10.031 1 96.5 390 ARG B CA 1
ATOM 7076 C C . ARG B 1 390 ? -8.992 -17.094 -10.055 1 96.5 390 ARG B C 1
ATOM 7078 O O . ARG B 1 390 ? -9.625 -17.484 -11.039 1 96.5 390 ARG B O 1
ATOM 7085 N N . SER B 1 391 ? -8.812 -17.766 -8.953 1 95.12 391 SER B N 1
ATOM 7086 C CA . SER B 1 391 ? -9.469 -19.062 -8.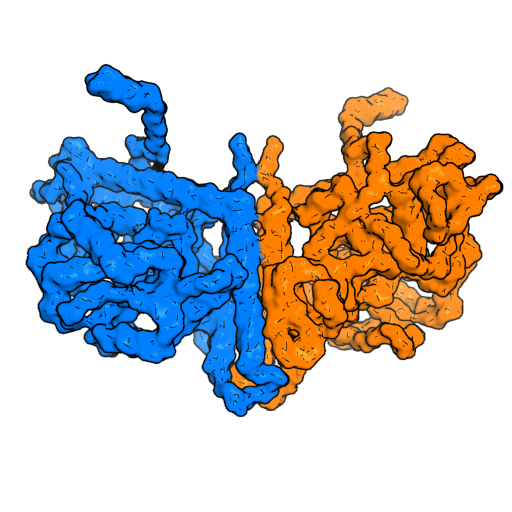805 1 95.12 391 SER B CA 1
ATOM 7087 C C . SER B 1 391 ? -10.844 -18.906 -8.172 1 95.12 391 SER B C 1
ATOM 7089 O O . SER B 1 391 ? -11.023 -18.125 -7.234 1 95.12 391 SER B O 1
ATOM 7091 N N . LEU B 1 392 ? -11.766 -19.719 -8.555 1 92.12 392 LEU B N 1
ATOM 7092 C CA . LEU B 1 392 ? -13.133 -19.594 -8.07 1 92.12 392 LEU B CA 1
ATOM 7093 C C . LEU B 1 392 ? -13.383 -20.562 -6.914 1 92.12 392 LEU B C 1
ATOM 7095 O O . LEU B 1 392 ? -14.391 -20.453 -6.211 1 92.12 392 LEU B O 1
ATOM 7099 N N . ASP B 1 393 ? -12.445 -21.484 -6.656 1 88.56 393 ASP B N 1
ATOM 7100 C CA . ASP B 1 393 ? -12.852 -22.516 -5.711 1 88.56 393 ASP B CA 1
ATOM 7101 C C . ASP B 1 393 ? -11.766 -22.75 -4.66 1 88.56 393 ASP B C 1
ATOM 7103 O O . ASP B 1 393 ? -12.062 -23.125 -3.529 1 88.56 393 ASP B O 1
ATOM 7107 N N . ASP B 1 394 ? -10.477 -22.656 -5.09 1 89.31 394 ASP B N 1
ATOM 7108 C CA . ASP B 1 394 ? -9.438 -23 -4.129 1 89.31 394 ASP B CA 1
ATOM 7109 C C . ASP B 1 394 ? -8.219 -22.094 -4.297 1 89.31 394 ASP B C 1
ATOM 7111 O O . ASP B 1 394 ? -8.078 -21.422 -5.312 1 89.31 394 ASP B O 1
ATOM 7115 N N . VAL B 1 395 ? -7.395 -22.156 -3.168 1 92.75 395 VAL B N 1
ATOM 7116 C CA . VAL B 1 395 ? -6.078 -21.547 -3.281 1 92.75 395 VAL B CA 1
ATOM 7117 C C . VAL B 1 395 ? -5.137 -22.469 -4.043 1 92.75 395 VAL B C 1
ATOM 7119 O O . VAL B 1 395 ? -5.406 -23.672 -4.176 1 92.75 395 VAL B O 1
ATOM 7122 N N . TYR B 1 396 ? -4.086 -21.938 -4.551 1 95.81 396 TYR B N 1
ATOM 7123 C CA . TYR B 1 396 ? -3.109 -22.75 -5.262 1 95.81 396 TYR B CA 1
ATOM 7124 C C . TYR B 1 396 ? -2.498 -23.812 -4.34 1 95.81 396 TYR B C 1
ATOM 7126 O O . TYR B 1 396 ? -2.184 -23.516 -3.184 1 95.81 396 TYR B O 1
ATOM 7134 N N . PHE B 1 397 ? -2.352 -25.016 -4.82 1 94.06 397 PHE B N 1
ATOM 7135 C CA . PHE B 1 397 ? -1.718 -26.094 -4.086 1 94.06 397 PHE B CA 1
ATOM 7136 C C . PHE B 1 397 ? -1.113 -27.125 -5.043 1 94.06 397 PHE B C 1
ATOM 7138 O O . PHE B 1 397 ? -1.478 -27.172 -6.219 1 94.06 397 PHE B O 1
ATOM 7145 N N . PHE B 1 398 ? -0.145 -27.828 -4.578 1 94.19 398 PHE B N 1
ATOM 7146 C CA . PHE B 1 398 ? 0.416 -28.984 -5.25 1 94.19 398 PHE B CA 1
ATOM 7147 C C . PHE B 1 398 ? -0.07 -30.281 -4.594 1 94.19 398 PHE B C 1
ATOM 7149 O O . PHE B 1 398 ? 0.05 -30.453 -3.379 1 94.19 398 PHE B O 1
ATOM 7156 N N . HIS B 1 399 ? -0.596 -31.141 -5.391 1 88.31 399 HIS B N 1
ATOM 7157 C CA . HIS B 1 399 ? -1.121 -32.375 -4.824 1 88.31 399 HIS B CA 1
ATOM 7158 C C . HIS B 1 399 ? -0.015 -33.188 -4.168 1 88.31 399 HIS B C 1
ATOM 7160 O O . HIS B 1 399 ? 1.037 -33.438 -4.77 1 88.31 399 HIS B O 1
ATOM 7166 N N . GLY B 1 400 ? -0.25 -33.625 -3.004 1 86.12 400 GLY B N 1
ATOM 7167 C CA . GLY B 1 400 ? 0.734 -34.438 -2.277 1 86.12 400 GLY B CA 1
ATOM 7168 C C . GLY B 1 400 ? 1.771 -33.562 -1.568 1 86.12 400 GLY B C 1
ATOM 7169 O O . GLY B 1 400 ? 2.779 -34.094 -1.082 1 86.12 400 GLY B O 1
ATOM 7170 N N . GLN B 1 401 ? 1.5 -32.281 -1.519 1 90.88 401 GLN B N 1
ATOM 7171 C CA . GLN B 1 401 ? 2.43 -31.375 -0.87 1 90.88 401 GLN B CA 1
ATOM 7172 C C . GLN B 1 401 ? 2.395 -31.531 0.647 1 90.88 401 GLN B C 1
ATOM 7174 O O . GLN B 1 401 ? 1.518 -32.219 1.185 1 90.88 401 GLN B O 1
ATOM 7179 N N . ASN B 1 402 ? 3.459 -30.891 1.256 1 91.69 402 ASN B N 1
ATOM 7180 C CA . ASN B 1 402 ? 3.438 -30.734 2.705 1 91.69 402 ASN B CA 1
ATOM 7181 C C . ASN B 1 402 ? 2.418 -29.688 3.135 1 91.69 402 ASN B C 1
ATOM 7183 O O . ASN B 1 402 ? 1.869 -28.969 2.299 1 91.69 402 ASN B O 1
ATOM 7187 N N . ASP B 1 403 ? 2.182 -29.625 4.445 1 91.56 403 ASP B N 1
ATOM 7188 C CA . ASP B 1 403 ? 1.235 -28.656 5 1 91.56 403 ASP B CA 1
ATOM 7189 C C . ASP B 1 403 ? 1.619 -27.234 4.629 1 91.56 403 ASP B C 1
ATOM 7191 O O . ASP B 1 403 ? 2.789 -26.859 4.719 1 91.56 403 ASP B O 1
ATOM 7195 N N . HIS B 1 404 ? 0.594 -26.594 4.164 1 93.94 404 HIS B N 1
ATOM 7196 C CA . HIS B 1 404 ? 0.769 -25.156 3.955 1 93.94 404 HIS B CA 1
ATOM 7197 C C . HIS B 1 404 ? 0.511 -24.375 5.242 1 93.94 404 HIS B C 1
ATOM 7199 O O . HIS B 1 404 ? -0.635 -24.266 5.68 1 93.94 404 HIS B O 1
ATOM 7205 N N . VAL B 1 405 ? 1.535 -23.875 5.797 1 95.62 405 VAL B N 1
ATOM 7206 C CA . VAL B 1 405 ? 1.431 -23.266 7.121 1 95.62 405 VAL B CA 1
ATOM 7207 C C . VAL B 1 405 ? 1.598 -21.75 7.016 1 95.62 405 VAL B C 1
ATOM 7209 O O . VAL B 1 405 ? 2.588 -21.266 6.465 1 95.62 405 VAL B O 1
ATOM 7212 N N . LEU B 1 406 ? 0.652 -21.062 7.516 1 96.5 406 LEU B N 1
ATOM 7213 C CA . LEU B 1 406 ? 0.727 -19.609 7.664 1 96.5 406 LEU B CA 1
ATOM 7214 C C . LEU B 1 406 ? 1.125 -19.219 9.086 1 96.5 406 LEU B C 1
ATOM 7216 O O . LEU B 1 406 ? 1.002 -20.031 10.008 1 96.5 406 LEU B O 1
ATOM 7220 N N . THR B 1 407 ? 1.581 -18.078 9.258 1 96.88 407 THR B N 1
ATOM 7221 C CA . THR B 1 407 ? 1.889 -17.531 10.578 1 96.88 407 THR B CA 1
ATOM 7222 C C . THR B 1 407 ? 0.949 -16.375 10.922 1 96.88 407 THR B C 1
ATOM 7224 O O . THR B 1 407 ? 0.808 -15.43 10.148 1 96.88 407 THR B O 1
ATOM 7227 N N . ALA B 1 408 ? 0.328 -16.469 12.055 1 96.69 408 ALA B N 1
ATOM 7228 C CA . ALA B 1 408 ? -0.512 -15.367 12.523 1 96.69 408 ALA B CA 1
ATOM 7229 C C . ALA B 1 408 ? 0.328 -14.141 12.852 1 96.69 408 ALA B C 1
ATOM 7231 O O . ALA B 1 408 ? 1.33 -14.234 13.57 1 96.69 408 ALA B O 1
ATOM 7232 N N . VAL B 1 409 ? -0.039 -13.016 12.422 1 94.5 409 VAL B N 1
ATOM 7233 C CA . VAL B 1 409 ? 0.737 -11.805 12.672 1 94.5 409 VAL B CA 1
ATOM 7234 C C . VAL B 1 409 ? -0.059 -10.859 13.57 1 94.5 409 VAL B C 1
ATOM 7236 O O . VAL B 1 409 ? 0.487 -9.891 14.094 1 94.5 409 VAL B O 1
ATOM 7239 N N . GLU B 1 410 ? -1.33 -11.102 13.742 1 93.56 410 GLU B N 1
ATOM 7240 C CA . GLU B 1 410 ? -2.197 -10.336 14.633 1 93.56 410 GLU B CA 1
ATOM 7241 C C . GLU B 1 410 ? -3.102 -11.258 15.445 1 93.56 410 GLU B C 1
ATOM 7243 O O . GLU B 1 410 ? -3.449 -12.352 14.992 1 93.56 410 GLU B O 1
ATOM 7248 N N . ALA B 1 411 ? -3.508 -10.727 16.516 1 92.44 411 ALA B N 1
ATOM 7249 C CA . ALA B 1 411 ? -4.398 -11.508 17.375 1 92.44 411 ALA B CA 1
ATOM 7250 C C . ALA B 1 411 ? -5.828 -11.484 16.844 1 92.44 411 ALA B C 1
ATOM 7252 O O . ALA B 1 411 ? -6.234 -10.523 16.172 1 92.44 411 ALA B O 1
ATOM 7253 N N . TYR B 1 412 ? -6.496 -12.523 17.047 1 93.56 412 TYR B N 1
ATOM 7254 C CA . TYR B 1 412 ? -7.914 -12.664 16.734 1 93.56 412 TYR B CA 1
ATOM 7255 C C . TYR B 1 412 ? -8.641 -13.43 17.828 1 93.56 412 TYR B C 1
ATOM 7257 O O . TYR B 1 412 ? -8.344 -14.602 18.078 1 93.56 412 TYR B O 1
ATOM 7265 N N . ARG B 1 413 ? -9.484 -12.617 18.484 1 89.25 413 ARG B N 1
ATOM 7266 C CA . ARG B 1 413 ? -10.289 -13.211 19.547 1 89.25 413 ARG B CA 1
ATOM 7267 C C . ARG B 1 413 ? -11.781 -13.086 19.234 1 89.25 413 ARG B C 1
ATOM 7269 O O . ARG B 1 413 ? -12.281 -11.992 19 1 89.25 413 ARG B O 1
ATOM 7276 N N . SER B 1 414 ? -12.359 -14.18 18.75 1 82.88 414 SER B N 1
ATOM 7277 C CA . SER B 1 414 ? -13.781 -14.148 18.438 1 82.88 414 SER B CA 1
ATOM 7278 C C . SER B 1 414 ? -14.547 -15.227 19.203 1 82.88 414 SER B C 1
ATOM 7280 O O . SER B 1 414 ? -14.023 -16.328 19.422 1 82.88 414 SER B O 1
ATOM 7282 N N . ASN B 1 415 ? -15.734 -14.773 19.594 1 80.69 415 ASN B N 1
ATOM 7283 C CA . ASN B 1 415 ? -16.609 -15.727 20.266 1 80.69 415 ASN B CA 1
ATOM 7284 C C . ASN B 1 415 ? -17.594 -16.359 19.281 1 80.69 415 ASN B C 1
ATOM 7286 O O . ASN B 1 415 ? -18.516 -17.062 19.688 1 80.69 415 ASN B O 1
ATOM 7290 N N . LYS B 1 416 ? -17.344 -16.109 18.094 1 86.12 416 LYS B N 1
ATOM 7291 C CA . LYS B 1 416 ? -18.25 -16.672 17.094 1 86.12 416 LYS B CA 1
ATOM 7292 C C . LYS B 1 416 ? -18.016 -18.172 16.922 1 86.12 416 LYS B C 1
ATOM 7294 O O . LYS B 1 416 ? -16.875 -18.641 16.906 1 86.12 416 LYS B O 1
ATOM 7299 N N . THR B 1 417 ? -19.047 -18.859 16.797 1 90.19 417 THR B N 1
ATOM 7300 C CA . THR B 1 417 ? -18.984 -20.297 16.578 1 90.19 417 THR B CA 1
ATOM 7301 C C . THR B 1 417 ? -18.266 -20.625 15.273 1 90.19 417 THR B C 1
ATOM 7303 O O . THR B 1 417 ? -18.547 -20.016 14.242 1 90.19 417 THR B O 1
ATOM 7306 N N . GLY B 1 418 ? -17.328 -21.531 15.344 1 93.44 418 GLY B N 1
ATOM 7307 C CA . GLY B 1 418 ? -16.625 -21.984 14.148 1 93.44 418 GLY B CA 1
ATOM 7308 C C . GLY B 1 418 ? -15.359 -21.203 13.859 1 93.44 418 GLY B C 1
ATOM 7309 O O . GLY B 1 418 ? -14.641 -21.5 12.906 1 93.44 418 GLY B O 1
ATOM 7310 N N . HIS B 1 419 ? -15.141 -20.203 14.672 1 95.19 419 HIS B N 1
ATOM 7311 C CA . HIS B 1 419 ? -13.93 -19.422 14.508 1 95.19 419 HIS B CA 1
ATOM 7312 C C . HIS B 1 419 ? -12.844 -19.875 15.477 1 95.19 419 HIS B C 1
ATOM 7314 O O . HIS B 1 419 ? -13.133 -20.516 16.5 1 95.19 419 HIS B O 1
ATOM 7320 N N . ILE B 1 420 ? -11.68 -19.641 15.141 1 96 420 ILE B N 1
ATOM 7321 C CA . ILE B 1 420 ? -10.57 -20.031 16 1 96 420 ILE B CA 1
ATOM 7322 C C . ILE B 1 420 ? -9.82 -18.781 16.469 1 96 420 ILE B C 1
ATOM 7324 O O . ILE B 1 420 ? -9.805 -17.766 15.773 1 96 420 ILE B O 1
ATOM 7328 N N . GLU B 1 421 ? -9.18 -18.906 17.578 1 95.12 421 GLU B N 1
ATOM 7329 C CA . GLU B 1 421 ? -8.359 -17.844 18.156 1 95.12 421 GLU B CA 1
ATOM 7330 C C . GLU B 1 421 ? -6.953 -17.844 17.562 1 95.12 421 GLU B C 1
ATOM 7332 O O . GLU B 1 421 ? -6.387 -18.906 17.297 1 95.12 421 GLU B O 1
ATOM 7337 N N . LEU B 1 422 ? -6.461 -16.656 17.344 1 96.19 422 LEU B N 1
ATOM 7338 C CA . LEU B 1 422 ? -5.09 -16.5 16.859 1 96.19 422 LEU B CA 1
ATOM 7339 C C . LEU B 1 422 ? -4.281 -15.633 17.828 1 96.19 422 LEU B C 1
ATOM 7341 O O . LEU B 1 422 ? -4.797 -14.648 18.359 1 96.19 422 LEU B O 1
ATOM 7345 N N . THR B 1 423 ? -3.115 -16.016 18.109 1 95 423 THR B N 1
ATOM 7346 C CA . THR B 1 423 ? -2.076 -15.219 18.75 1 95 423 THR B CA 1
ATOM 7347 C C . THR B 1 423 ? -0.89 -15.016 17.812 1 95 423 THR B C 1
ATOM 7349 O O . THR B 1 423 ? -0.502 -15.938 17.094 1 95 423 THR B O 1
ATOM 7352 N N . PRO B 1 424 ? -0.368 -13.797 17.859 1 93.81 424 PRO B N 1
ATOM 7353 C CA . PRO B 1 424 ? 0.783 -13.594 16.969 1 93.81 424 PRO B CA 1
ATOM 7354 C C . PRO B 1 424 ? 1.861 -14.664 17.156 1 93.81 424 PRO B C 1
ATOM 7356 O O . PRO B 1 424 ? 2.248 -14.969 18.281 1 93.81 424 PRO B O 1
ATOM 7359 N N . GLY B 1 425 ? 2.283 -15.234 16.047 1 95.38 425 GLY B N 1
ATOM 7360 C CA . GLY B 1 425 ? 3.285 -16.297 16.094 1 95.38 425 GLY B CA 1
ATOM 7361 C C . GLY B 1 425 ? 2.703 -17.672 15.883 1 95.38 425 GLY B C 1
ATOM 7362 O O . GLY B 1 425 ? 3.436 -18.625 15.609 1 95.38 425 GLY B O 1
ATOM 7363 N N . ASP B 1 426 ? 1.375 -17.797 15.977 1 97.06 426 ASP B N 1
ATOM 7364 C CA . ASP B 1 426 ? 0.722 -19.094 15.773 1 97.06 426 ASP B CA 1
ATOM 7365 C C . ASP B 1 426 ? 0.988 -19.625 14.367 1 97.06 426 ASP B C 1
ATOM 7367 O O . ASP B 1 426 ? 0.976 -18.859 13.398 1 97.06 426 ASP B O 1
ATOM 7371 N N . ALA B 1 427 ? 1.285 -20.922 14.305 1 97.38 427 ALA B N 1
ATOM 7372 C CA . ALA B 1 427 ? 1.32 -21.641 13.031 1 97.38 427 ALA B CA 1
ATOM 7373 C C . ALA B 1 427 ? -0.062 -22.172 12.656 1 97.38 427 ALA B C 1
ATOM 7375 O O . ALA B 1 427 ? -0.707 -22.844 13.453 1 97.38 427 ALA B O 1
ATOM 7376 N N . ILE B 1 428 ? -0.532 -21.797 11.492 1 97.44 428 ILE B N 1
ATOM 7377 C CA . ILE B 1 428 ? -1.864 -22.203 11.055 1 97.44 428 ILE B CA 1
ATOM 7378 C C . ILE B 1 428 ? -1.758 -23.047 9.789 1 97.44 428 ILE B C 1
ATOM 7380 O O . ILE B 1 428 ? -1.329 -22.562 8.742 1 97.44 428 ILE B O 1
ATOM 7384 N N . SER B 1 429 ? -2.137 -24.281 9.852 1 95.94 429 SER B N 1
ATOM 7385 C CA . SER B 1 429 ? -2.275 -25.094 8.656 1 95.94 429 SER B CA 1
ATOM 7386 C C . SER B 1 429 ? -3.52 -24.703 7.863 1 95.94 429 SER B C 1
ATOM 7388 O O . SER B 1 429 ? -4.645 -24.984 8.289 1 95.94 429 SER B O 1
ATOM 7390 N N . VAL B 1 430 ? -3.311 -24.156 6.746 1 93.56 430 VAL B N 1
ATOM 7391 C CA . VAL B 1 430 ? -4.438 -23.578 6.027 1 93.56 430 VAL B CA 1
ATOM 7392 C C . VAL B 1 430 ? -5.125 -24.641 5.18 1 93.56 430 VAL B C 1
ATOM 7394 O O . VAL B 1 430 ? -4.461 -25.438 4.523 1 93.56 430 VAL B O 1
ATOM 7397 N N . ALA B 1 431 ? -6.434 -24.609 5.203 1 89.75 431 ALA B N 1
ATOM 7398 C CA . ALA B 1 431 ? -7.258 -25.516 4.402 1 89.75 431 ALA B CA 1
ATOM 7399 C C . ALA B 1 431 ? -7.789 -24.828 3.154 1 89.75 431 ALA B C 1
ATOM 7401 O O . ALA B 1 431 ? -8.094 -25.469 2.154 1 89.75 431 ALA B O 1
ATOM 7402 N N . GLY B 1 432 ? -7.938 -23.562 3.273 1 91.12 432 GLY B N 1
ATOM 7403 C CA . GLY B 1 432 ? -8.438 -22.844 2.119 1 91.12 432 GLY B CA 1
ATOM 7404 C C . GLY B 1 432 ? -8.875 -21.422 2.451 1 91.12 432 GLY B C 1
ATOM 7405 O O . GLY B 1 432 ? -8.852 -21.016 3.615 1 91.12 432 GLY B O 1
ATOM 7406 N N . ASN B 1 433 ? -9.203 -20.656 1.424 1 90.88 433 ASN B N 1
ATOM 7407 C CA . ASN B 1 433 ? -9.773 -19.328 1.496 1 90.88 433 ASN B CA 1
ATOM 7408 C C . ASN B 1 433 ? -11.219 -19.297 1.006 1 90.88 433 ASN B C 1
ATOM 7410 O O . ASN B 1 433 ? -11.539 -19.906 -0.02 1 90.88 433 ASN B O 1
ATOM 7414 N N . HIS B 1 434 ? -12.062 -18.625 1.673 1 89.69 434 HIS B N 1
ATOM 7415 C CA . HIS B 1 434 ? -13.477 -18.594 1.315 1 89.69 434 HIS B CA 1
ATOM 7416 C C . HIS B 1 434 ? -13.805 -17.375 0.453 1 89.69 434 HIS B C 1
ATOM 7418 O O . HIS B 1 434 ? -14.961 -17.141 0.113 1 89.69 434 HIS B O 1
ATOM 7424 N N . TRP B 1 435 ? -12.852 -16.594 0.187 1 90.81 435 TRP B N 1
ATOM 7425 C CA . TRP B 1 435 ? -12.977 -15.414 -0.651 1 90.81 435 TRP B CA 1
ATOM 7426 C C . TRP B 1 435 ? -14.047 -14.469 -0.105 1 90.81 435 TRP B C 1
ATOM 7428 O O . TRP B 1 435 ? -14.852 -13.922 -0.867 1 90.81 435 TRP B O 1
ATOM 7438 N N . ASN B 1 436 ? -14.242 -14.477 1.19 1 90.56 436 ASN B N 1
ATOM 7439 C CA . ASN B 1 436 ? -15.172 -13.578 1.875 1 90.56 436 ASN B CA 1
ATOM 7440 C C . ASN B 1 436 ? -14.5 -12.883 3.057 1 90.56 436 ASN B C 1
ATOM 7442 O O . ASN B 1 436 ? -15.18 -12.453 3.99 1 90.56 436 ASN B O 1
ATOM 7446 N N . GLY B 1 437 ? -13.148 -12.953 3.027 1 93.5 437 GLY B N 1
ATOM 7447 C CA . GLY B 1 437 ? -12.391 -12.328 4.098 1 93.5 437 GLY B CA 1
ATOM 7448 C C . GLY B 1 437 ? -11.906 -13.312 5.148 1 93.5 437 GLY B C 1
ATOM 7449 O O . GLY B 1 437 ? -11.094 -12.961 6.008 1 93.5 437 GLY B O 1
ATOM 7450 N N . PHE B 1 438 ? -12.383 -14.531 5.035 1 94.69 438 PHE B N 1
ATOM 7451 C CA . PHE B 1 438 ? -12.016 -15.531 6.031 1 94.69 438 PHE B CA 1
ATOM 7452 C C . PHE B 1 438 ? -11.367 -16.734 5.367 1 94.69 438 PHE B C 1
ATOM 7454 O O . PHE B 1 438 ? -11.703 -17.094 4.234 1 94.69 438 PHE B O 1
ATOM 7461 N N . SER B 1 439 ? -10.43 -17.297 6.027 1 95.94 439 SER B N 1
ATOM 7462 C CA . SER B 1 439 ? -9.82 -18.562 5.676 1 95.94 439 SER B CA 1
ATOM 7463 C C . SER B 1 439 ? -10.109 -19.625 6.738 1 95.94 439 SER B C 1
ATOM 7465 O O . SER B 1 439 ? -10.516 -19.297 7.855 1 95.94 439 SER B O 1
ATOM 7467 N N . ARG B 1 440 ? -10.055 -20.828 6.324 1 96.25 440 ARG B N 1
ATOM 7468 C CA . ARG B 1 440 ? -10.211 -21.953 7.242 1 96.25 440 ARG B CA 1
ATOM 7469 C C . ARG B 1 440 ? -8.883 -22.672 7.453 1 96.25 440 ARG B C 1
ATOM 7471 O O . ARG B 1 440 ? -8.102 -22.844 6.512 1 96.25 440 ARG B O 1
ATOM 7478 N N . GLY B 1 441 ? -8.602 -23 8.68 1 96.5 441 GLY B N 1
ATOM 7479 C CA . GLY B 1 441 ? -7.375 -23.719 8.992 1 96.5 441 GLY B CA 1
ATOM 7480 C C . GLY B 1 441 ? -7.332 -24.25 10.414 1 96.5 441 GLY B C 1
ATOM 7481 O O . GLY B 1 441 ? -8.328 -24.172 11.141 1 96.5 441 GLY B O 1
ATOM 7482 N N . THR B 1 442 ? -6.254 -24.891 10.711 1 97.19 442 THR B N 1
ATOM 7483 C CA . THR B 1 442 ? -6.035 -25.453 12.031 1 97.19 442 THR B CA 1
ATOM 7484 C C . THR B 1 442 ? -4.875 -24.75 12.734 1 97.19 442 THR B C 1
ATOM 7486 O O . THR B 1 442 ? -3.758 -24.703 12.219 1 97.19 442 THR B O 1
ATOM 7489 N N . ASN B 1 443 ? -5.152 -24.156 13.914 1 97.31 443 ASN B N 1
ATOM 7490 C CA . ASN B 1 443 ? -4.102 -23.578 14.742 1 97.31 443 ASN B CA 1
ATOM 7491 C C . ASN B 1 443 ? -3.287 -24.656 15.445 1 97.31 443 ASN B C 1
ATOM 7493 O O . ASN B 1 443 ? -3.814 -25.391 16.281 1 97.31 443 ASN B O 1
ATOM 7497 N N . LYS B 1 444 ? -2.076 -24.75 15.164 1 96.69 444 LYS B N 1
ATOM 7498 C CA . LYS B 1 444 ? -1.241 -25.844 15.664 1 96.69 444 LYS B CA 1
ATOM 7499 C C . LYS B 1 444 ? -1.013 -25.719 17.172 1 96.69 444 LYS B C 1
ATOM 7501 O O . LYS B 1 444 ? -0.783 -26.719 17.844 1 96.69 444 LYS B O 1
ATOM 7506 N N . ARG B 1 445 ? -1.023 -24.469 17.703 1 96.69 445 ARG B N 1
ATOM 7507 C CA . ARG B 1 445 ? -0.856 -24.266 19.141 1 96.69 445 ARG B CA 1
ATOM 7508 C C . ARG B 1 445 ? -2.057 -24.797 19.906 1 96.69 445 ARG B C 1
ATOM 7510 O O . ARG B 1 445 ? -1.894 -25.5 20.906 1 96.69 445 ARG B O 1
ATOM 7517 N N . THR B 1 446 ? -3.309 -24.594 19.453 1 95.69 446 THR B N 1
ATOM 7518 C CA . THR B 1 446 ? -4.527 -24.953 20.172 1 95.69 446 THR B CA 1
ATOM 7519 C C . THR B 1 446 ? -5.141 -26.219 19.594 1 95.69 446 THR B C 1
ATOM 7521 O O . THR B 1 446 ? -6.031 -26.812 20.203 1 95.69 446 THR B O 1
ATOM 7524 N N . SER B 1 447 ? -4.812 -26.625 18.359 1 96.12 447 SER B N 1
ATOM 7525 C CA . SER B 1 447 ? -5.328 -27.781 17.625 1 96.12 447 SER B CA 1
ATOM 7526 C C . SER B 1 447 ? -6.773 -27.562 17.188 1 96.12 447 SER B C 1
ATOM 7528 O O . SER B 1 447 ? -7.488 -28.516 16.875 1 96.12 447 SER B O 1
ATOM 7530 N N . GLN B 1 448 ? -7.188 -26.359 17.266 1 95.81 448 GLN B N 1
ATOM 7531 C CA . GLN B 1 448 ? -8.547 -26.047 16.844 1 95.81 448 GLN B CA 1
ATOM 7532 C C . GLN B 1 448 ? -8.602 -25.719 15.352 1 95.81 448 GLN B C 1
ATOM 7534 O O . GLN B 1 448 ? -7.695 -25.078 14.82 1 95.81 448 GLN B O 1
ATOM 7539 N N . THR B 1 449 ? -9.672 -26.219 14.695 1 96.81 449 THR B N 1
ATOM 7540 C CA . THR B 1 449 ? -9.914 -25.953 13.281 1 96.81 449 THR B CA 1
ATOM 7541 C C . THR B 1 449 ? -11.125 -25.031 13.109 1 96.81 449 THR B C 1
ATOM 7543 O O . THR B 1 449 ? -12.148 -25.219 13.758 1 96.81 449 THR B O 1
ATOM 7546 N N . GLY B 1 450 ? -10.969 -24.031 12.312 1 96.81 450 GLY B N 1
ATOM 7547 C CA . GLY B 1 450 ? -12.07 -23.094 12.078 1 96.81 450 GLY B CA 1
ATOM 7548 C C . GLY B 1 450 ? -11.68 -21.922 11.211 1 96.81 450 GLY B C 1
ATOM 7549 O O . GLY B 1 450 ? -10.688 -21.969 10.477 1 96.81 450 GLY B O 1
ATOM 7550 N N . LEU B 1 451 ? -12.523 -20.938 11.25 1 96.94 451 LEU B N 1
ATOM 7551 C CA . LEU B 1 451 ? -12.352 -19.766 10.398 1 96.94 451 LEU B CA 1
ATOM 7552 C C . LEU B 1 451 ? -11.539 -18.703 11.117 1 96.94 451 LEU B C 1
ATOM 7554 O O . LEU B 1 451 ? -11.578 -18.594 12.344 1 96.94 451 LEU B O 1
ATOM 7558 N N . PHE B 1 452 ? -10.781 -17.922 10.438 1 96.56 452 PHE B N 1
ATOM 7559 C CA . PHE B 1 452 ? -10.055 -16.75 10.906 1 96.56 452 PHE B CA 1
ATOM 7560 C C . PHE B 1 452 ? -9.953 -15.695 9.805 1 96.56 452 PHE B C 1
ATOM 7562 O O . PHE B 1 452 ? -10.039 -16.016 8.625 1 96.56 452 PHE B O 1
ATOM 7569 N N . PRO B 1 453 ? -9.883 -14.414 10.195 1 96.31 453 PRO B N 1
ATOM 7570 C CA . PRO B 1 453 ? -9.672 -13.414 9.148 1 96.31 453 PRO B CA 1
ATOM 7571 C C . PRO B 1 453 ? -8.367 -13.625 8.383 1 96.31 453 PRO B C 1
ATOM 7573 O O . PRO B 1 453 ? -7.289 -13.641 8.977 1 96.31 453 PRO B O 1
ATOM 7576 N N . SER B 1 454 ? -8.453 -13.727 7.105 1 96.62 454 SER B N 1
ATOM 7577 C CA . SER B 1 454 ? -7.328 -14.125 6.27 1 96.62 454 SER B CA 1
ATOM 7578 C C . SER B 1 454 ? -6.18 -13.125 6.371 1 96.62 454 SER B C 1
ATOM 7580 O O . SER B 1 454 ? -5.008 -13.508 6.332 1 96.62 454 SER B O 1
ATOM 7582 N N . TYR B 1 455 ? -6.512 -11.812 6.555 1 96.62 455 TYR B N 1
ATOM 7583 C CA . TYR B 1 455 ? -5.512 -10.75 6.52 1 96.62 455 TYR B CA 1
ATOM 7584 C C . TYR B 1 455 ? -4.656 -10.766 7.781 1 96.62 455 TYR B C 1
ATOM 7586 O O . TYR B 1 455 ? -3.652 -10.055 7.863 1 96.62 455 TYR B O 1
ATOM 7594 N N . LYS B 1 456 ? -4.992 -11.594 8.758 1 96.5 456 LYS B N 1
ATOM 7595 C CA . LYS B 1 456 ? -4.277 -11.617 10.031 1 96.5 456 LYS B CA 1
ATOM 7596 C C . LYS B 1 456 ? -3.189 -12.688 10.023 1 96.5 456 LYS B C 1
ATOM 7598 O O . LYS B 1 456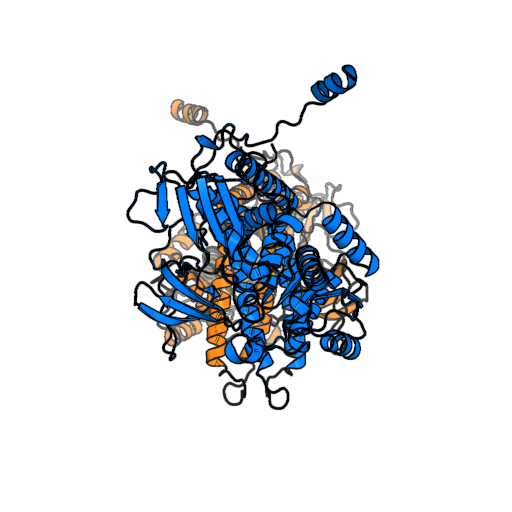 ? -2.492 -12.883 11.023 1 96.5 456 LYS B O 1
ATOM 7603 N N . ALA B 1 457 ? -3.018 -13.336 8.93 1 96 457 ALA B N 1
ATOM 7604 C CA . ALA B 1 457 ? -1.96 -14.328 8.766 1 96 457 ALA B CA 1
ATOM 7605 C C . ALA B 1 457 ? -1.157 -14.07 7.492 1 96 457 ALA B C 1
ATOM 7607 O O . ALA B 1 457 ? -1.634 -13.398 6.578 1 96 457 ALA B O 1
ATOM 7608 N N . GLU B 1 458 ? 0.065 -14.578 7.547 1 94.31 458 GLU B N 1
ATOM 7609 C CA . GLU B 1 458 ? 0.948 -14.367 6.402 1 94.31 458 GLU B CA 1
ATOM 7610 C C . GLU B 1 458 ? 1.632 -15.672 5.988 1 94.31 458 GLU B C 1
ATOM 7612 O O . GLU B 1 458 ? 1.816 -16.562 6.812 1 94.31 458 GLU B O 1
ATOM 7617 N N . ASP B 1 459 ? 1.946 -15.602 4.707 1 91.69 459 ASP B N 1
ATOM 7618 C CA . ASP B 1 459 ? 2.684 -16.734 4.145 1 91.69 459 ASP B CA 1
ATOM 7619 C C . ASP B 1 459 ? 4.191 -16.5 4.242 1 91.69 459 ASP B C 1
ATOM 7621 O O . ASP B 1 459 ? 4.66 -15.359 4.168 1 91.69 459 ASP B O 1
ATOM 7625 N N . THR B 1 460 ? 4.945 -17.562 4.543 1 88.5 460 THR B N 1
ATOM 7626 C CA . THR B 1 460 ? 6.402 -17.5 4.543 1 88.5 460 THR B CA 1
ATOM 7627 C C . THR B 1 460 ? 6.98 -18.562 3.6 1 88.5 460 THR B C 1
ATOM 7629 O O . THR B 1 460 ? 6.398 -19.625 3.428 1 88.5 460 THR B O 1
ATOM 7632 N N . VAL B 1 461 ? 8.078 -18.172 2.986 1 93.69 461 VAL B N 1
ATOM 7633 C CA . VAL B 1 461 ? 8.75 -19.094 2.068 1 93.69 461 VAL B CA 1
ATOM 7634 C C . VAL B 1 461 ? 9.352 -20.25 2.85 1 93.69 461 VAL B C 1
ATOM 7636 O O . VAL B 1 461 ? 10.062 -20.047 3.834 1 93.69 461 VAL B O 1
ATOM 7639 N N . VAL B 1 462 ? 9.023 -21.438 2.473 1 95.94 462 VAL B N 1
ATOM 7640 C CA . VAL B 1 462 ? 9.57 -22.641 3.076 1 95.94 462 VAL B CA 1
ATOM 7641 C C . VAL B 1 462 ? 10.789 -23.109 2.283 1 95.94 462 VAL B C 1
ATOM 7643 O O . VAL B 1 462 ? 10.703 -23.328 1.072 1 95.94 462 VAL B O 1
ATOM 7646 N N . ALA B 1 463 ? 11.867 -23.234 2.988 1 97.75 463 ALA B N 1
ATOM 7647 C CA . ALA B 1 463 ? 13.109 -23.656 2.355 1 97.75 463 ALA B CA 1
ATOM 7648 C C . ALA B 1 463 ? 13.469 -25.094 2.744 1 97.75 463 ALA B C 1
ATOM 7650 O O . ALA B 1 463 ? 13.273 -25.5 3.891 1 97.75 463 ALA B O 1
ATOM 7651 N N . ALA B 1 464 ? 13.898 -25.844 1.826 1 96.88 464 ALA B N 1
ATOM 7652 C CA . ALA B 1 464 ? 14.406 -27.188 2.082 1 96.88 464 ALA B CA 1
ATOM 7653 C C . ALA B 1 464 ? 15.812 -27.359 1.504 1 96.88 464 ALA B C 1
ATOM 7655 O O . ALA B 1 464 ? 16.109 -26.844 0.429 1 96.88 464 ALA B O 1
ATOM 7656 N N . ASP B 1 465 ? 16.625 -28.078 2.234 1 95.56 465 ASP B N 1
ATOM 7657 C CA . ASP B 1 465 ? 17.969 -28.359 1.741 1 95.56 465 ASP B CA 1
ATOM 7658 C C . ASP B 1 465 ? 17.938 -29.312 0.55 1 95.56 465 ASP B C 1
ATOM 7660 O O . ASP B 1 465 ? 17.406 -30.422 0.655 1 95.56 465 ASP B O 1
ATOM 7664 N N . MET B 1 466 ? 18.375 -28.859 -0.59 1 95.38 466 MET B N 1
ATOM 7665 C CA . MET B 1 466 ? 18.516 -29.625 -1.828 1 95.38 466 MET B CA 1
ATOM 7666 C C . MET B 1 466 ? 19.875 -29.375 -2.469 1 95.38 466 MET B C 1
ATOM 7668 O O . MET B 1 466 ? 20.531 -28.375 -2.176 1 95.38 466 MET B O 1
ATOM 7672 N N . PRO B 1 467 ? 20.297 -30.328 -3.277 1 95.38 467 PRO B N 1
ATOM 7673 C CA . PRO B 1 467 ? 21.578 -30.109 -3.947 1 95.38 467 PRO B CA 1
ATOM 7674 C C . PRO B 1 467 ? 21.609 -28.828 -4.777 1 95.38 467 PRO B C 1
ATOM 7676 O O . PRO B 1 467 ? 20.609 -28.484 -5.422 1 95.38 467 PRO B O 1
ATOM 7679 N N . THR B 1 468 ? 22.719 -28.172 -4.77 1 95.56 468 THR B N 1
ATOM 7680 C CA . THR B 1 468 ? 22.859 -26.906 -5.488 1 95.56 468 THR B CA 1
ATOM 7681 C C . THR B 1 468 ? 23.531 -27.125 -6.84 1 95.56 468 THR B C 1
ATOM 7683 O O . THR B 1 468 ? 23.594 -26.219 -7.664 1 95.56 468 THR B O 1
ATOM 7686 N N . TYR B 1 469 ? 24.109 -28.25 -7.027 1 95.5 469 TYR B N 1
ATOM 7687 C CA . TYR B 1 469 ? 24.812 -28.594 -8.258 1 95.5 469 TYR B CA 1
ATOM 7688 C C . TYR B 1 469 ? 25.859 -27.531 -8.609 1 95.5 469 TYR B C 1
ATOM 7690 O O . TYR B 1 469 ? 25.75 -26.875 -9.656 1 95.5 469 TYR B O 1
ATOM 7698 N N . PRO B 1 470 ? 26.859 -27.422 -7.816 1 93.62 470 PRO B N 1
ATOM 7699 C CA . PRO B 1 470 ? 27.859 -26.375 -7.988 1 93.62 470 PRO B CA 1
ATOM 7700 C C . PRO B 1 470 ? 28.594 -26.484 -9.32 1 93.62 470 PRO B C 1
ATOM 7702 O O . PRO B 1 470 ? 29.266 -25.531 -9.742 1 93.62 470 PRO B O 1
ATOM 7705 N N . GLN B 1 471 ? 28.438 -27.609 -10 1 90.75 471 GLN B N 1
ATOM 7706 C CA . GLN B 1 471 ? 29.094 -27.828 -11.289 1 90.75 471 GLN B CA 1
ATOM 7707 C C . GLN B 1 471 ? 28.469 -26.953 -12.367 1 90.75 471 GLN B C 1
ATOM 7709 O O . GLN B 1 471 ? 29.062 -26.75 -13.438 1 90.75 471 GLN B O 1
ATOM 7714 N N . VAL B 1 472 ? 27.328 -26.531 -12.156 1 91.69 472 VAL B N 1
ATOM 7715 C CA . VAL B 1 472 ? 26.578 -25.734 -13.117 1 91.69 472 VAL B CA 1
ATOM 7716 C C . VAL B 1 472 ? 26.891 -24.25 -12.914 1 91.69 472 VAL B C 1
ATOM 7718 O O . VAL B 1 472 ? 26.797 -23.734 -11.789 1 91.69 472 VAL B O 1
ATOM 7721 N N . PRO B 1 473 ? 27.328 -23.547 -13.969 1 84.44 473 PRO B N 1
ATOM 7722 C CA . PRO B 1 473 ? 27.625 -22.109 -13.805 1 84.44 473 PRO B CA 1
ATOM 7723 C C . PRO B 1 473 ? 26.375 -21.297 -13.477 1 84.44 473 PRO B C 1
ATOM 7725 O O . PRO B 1 473 ? 25.297 -21.562 -13.992 1 84.44 473 PRO B O 1
ATOM 7728 N N . LEU B 1 474 ? 26.594 -20.312 -12.672 1 80.38 474 LEU B N 1
ATOM 7729 C CA . LEU B 1 474 ? 25.484 -19.453 -12.25 1 80.38 474 LEU B CA 1
ATOM 7730 C C . LEU B 1 474 ? 24.984 -18.609 -13.414 1 80.38 474 LEU B C 1
ATOM 7732 O O . LEU B 1 474 ? 23.781 -18.391 -13.555 1 80.38 474 LEU B O 1
ATOM 7736 N N . THR B 1 475 ? 25.953 -18.016 -14.102 1 75.69 475 THR B N 1
ATOM 7737 C CA . THR B 1 475 ? 25.609 -17.234 -15.297 1 75.69 475 THR B CA 1
ATOM 7738 C C . THR B 1 475 ? 26.312 -17.797 -16.531 1 75.69 475 THR B C 1
ATOM 7740 O O . THR B 1 475 ? 27.406 -18.375 -16.406 1 75.69 475 THR B O 1
ATOM 7743 N N . LEU B 1 476 ? 25.547 -18.078 -17.594 1 61.59 476 LEU B N 1
ATOM 7744 C CA . LEU B 1 476 ? 26.281 -18.422 -18.812 1 61.59 476 LEU B CA 1
ATOM 7745 C C . LEU B 1 476 ? 27.094 -17.234 -19.312 1 61.59 476 LEU B C 1
ATOM 7747 O O . LEU B 1 476 ? 26.625 -16.094 -19.297 1 61.59 476 LEU B O 1
ATOM 7751 N N . ARG B 1 477 ? 28.328 -17.312 -19.078 1 49.12 477 ARG B N 1
ATOM 7752 C CA . ARG B 1 477 ? 29.203 -16.281 -19.609 1 49.12 477 ARG B CA 1
ATOM 7753 C C . ARG B 1 477 ? 28.75 -15.828 -20.984 1 49.12 477 ARG B C 1
ATOM 7755 O O . ARG B 1 477 ? 28.391 -16.656 -21.844 1 49.12 477 ARG B O 1
ATOM 7762 N N . LYS B 1 478 ? 28.266 -14.609 -21.094 1 47.56 478 LYS B N 1
ATOM 7763 C CA . LYS B 1 478 ? 28.141 -14.016 -22.422 1 47.56 478 LYS B CA 1
ATOM 7764 C C . LYS B 1 478 ? 29.312 -14.406 -23.312 1 47.56 478 LYS B C 1
ATOM 7766 O O . LYS B 1 478 ? 30.469 -14.258 -22.938 1 47.56 478 LYS B O 1
ATOM 7771 N N . GLU B 1 479 ? 29.266 -15.312 -24.125 1 35.47 479 GLU B N 1
ATOM 7772 C CA . GLU B 1 479 ? 30.297 -15.406 -25.156 1 35.47 479 GLU B CA 1
ATOM 7773 C C . GLU B 1 479 ? 30.688 -14.023 -25.672 1 35.47 479 GLU B C 1
ATOM 7775 O O . GLU B 1 479 ? 29.812 -13.211 -26 1 35.47 479 GLU B O 1
ATOM 7780 N N . THR B 1 480 ? 31.656 -13.367 -25.156 1 37.38 480 THR B N 1
ATOM 7781 C CA . THR B 1 480 ? 32.188 -12.195 -25.828 1 37.38 480 THR B CA 1
ATOM 7782 C C . THR B 1 480 ? 32.094 -12.352 -27.344 1 37.38 480 THR B C 1
ATOM 7784 O O . THR B 1 480 ? 32.094 -13.477 -27.859 1 37.38 480 THR B O 1
ATOM 7787 N N . SER B 1 481 ? 31.656 -11.219 -28.062 1 38.34 481 SER B N 1
ATOM 7788 C CA . SER B 1 481 ? 31.812 -11.125 -29.516 1 38.34 481 SER B CA 1
ATOM 7789 C C . SER B 1 481 ? 33.062 -11.836 -29.984 1 38.34 481 SER B C 1
ATOM 7791 O O . SER B 1 481 ? 33.281 -12 -31.188 1 38.34 481 SER B O 1
ATOM 7793 N N . LYS B 1 482 ? 34.062 -11.953 -29.109 1 39.88 482 LYS B N 1
ATOM 7794 C CA . LYS B 1 482 ? 35.25 -12.484 -29.734 1 39.88 482 LYS B CA 1
ATOM 7795 C C . LYS B 1 482 ? 35.125 -13.969 -30.031 1 39.88 482 LYS B C 1
ATOM 7797 O O . LYS B 1 482 ? 35.688 -14.469 -31 1 39.88 482 LYS B O 1
ATOM 7802 N N . ASP B 1 483 ? 34.469 -14.734 -29.203 1 35 483 ASP B N 1
ATOM 7803 C CA . ASP B 1 483 ? 34.438 -16.156 -29.547 1 35 483 ASP B CA 1
ATOM 7804 C C . ASP B 1 483 ? 33.344 -16.438 -30.594 1 35 483 ASP B C 1
ATOM 7806 O O . ASP B 1 483 ? 33.375 -17.469 -31.25 1 35 483 ASP B O 1
ATOM 7810 N N . LEU B 1 484 ? 32.25 -15.703 -30.656 1 35 484 LEU B N 1
ATOM 7811 C CA . LEU B 1 484 ? 31.422 -15.781 -31.859 1 35 484 LEU B CA 1
ATOM 7812 C C . LEU B 1 484 ? 32.188 -15.258 -33.062 1 35 484 LEU B C 1
ATOM 7814 O O . LEU B 1 484 ? 31.844 -15.578 -34.219 1 35 484 LEU B O 1
ATOM 7818 N N . VAL B 1 485 ? 33.156 -14.422 -32.906 1 37.88 485 VAL B N 1
ATOM 7819 C CA . VAL B 1 485 ? 34 -14.086 -34.031 1 37.88 485 VAL B CA 1
ATOM 7820 C C . VAL B 1 485 ? 34.875 -15.289 -34.375 1 37.88 485 VAL B C 1
ATOM 7822 O O . VAL B 1 485 ? 35.219 -15.492 -35.562 1 37.88 485 VAL B O 1
ATOM 7825 N N . ALA B 1 486 ? 35.281 -16.125 -33.469 1 37.19 486 ALA B N 1
ATOM 7826 C CA . ALA B 1 486 ? 36.094 -17.266 -33.875 1 37.19 486 ALA B CA 1
ATOM 7827 C C . ALA B 1 486 ? 35.281 -18.281 -34.656 1 37.19 486 ALA B C 1
ATOM 7829 O O . ALA B 1 486 ? 35.781 -18.891 -35.594 1 37.19 486 ALA B O 1
ATOM 7830 N N . LEU B 1 487 ? 34.062 -18.562 -34.25 1 32.69 487 LEU B N 1
ATOM 7831 C CA . LEU B 1 487 ? 33.344 -19.516 -35.125 1 32.69 487 LEU B CA 1
ATOM 7832 C C . LEU B 1 487 ? 33 -18.859 -36.438 1 32.69 487 LEU B C 1
ATOM 7834 O O . LEU B 1 487 ? 32.938 -19.547 -37.469 1 32.69 487 LEU B O 1
ATOM 7838 N N . GLU B 1 488 ? 32.688 -17.562 -36.531 1 28.31 488 GLU B N 1
ATOM 7839 C CA . GLU B 1 488 ? 32.531 -17.016 -37.875 1 28.31 488 GLU B CA 1
ATOM 7840 C C . GLU B 1 488 ? 33.875 -16.922 -38.562 1 28.31 488 GLU B C 1
ATOM 7842 O O . GLU B 1 488 ? 33.938 -16.906 -39.812 1 28.31 488 GLU B O 1
ATOM 7847 N N . LYS B 1 489 ? 34.938 -16.703 -37.781 1 34.22 489 LYS B N 1
ATOM 7848 C CA . LYS B 1 489 ? 36.188 -16.75 -38.531 1 34.22 489 LYS B CA 1
ATOM 7849 C C . LYS B 1 489 ? 36.5 -18.156 -39 1 34.22 489 LYS B C 1
ATOM 7851 O O . LYS B 1 489 ? 37.406 -18.375 -39.781 1 34.22 489 LYS B O 1
ATOM 7856 N N . LYS B 1 490 ? 36.062 -19.078 -38.062 1 35.97 490 LYS B N 1
ATOM 7857 C CA . LYS B 1 490 ? 36.438 -20.391 -38.562 1 35.97 490 LYS B CA 1
ATOM 7858 C C . LYS B 1 490 ? 35.469 -20.828 -39.656 1 35.97 490 LYS B C 1
ATOM 7860 O O . LYS B 1 490 ? 35.656 -21.875 -40.281 1 35.97 490 LYS B O 1
ATOM 7865 N N . SER B 1 491 ? 34.281 -20.344 -39.781 1 23.88 491 SER B N 1
ATOM 7866 C CA . SER B 1 491 ? 33.625 -20.609 -41.062 1 23.88 491 SER B CA 1
ATOM 7867 C C . SER B 1 491 ? 33.938 -19.516 -42.062 1 23.88 491 SER B C 1
ATOM 7869 O O . SER B 1 491 ? 34.031 -18.344 -41.719 1 23.88 491 SER B O 1
#

Nearest PDB structures (foldseek):
  6x5t-assembly2_C  TM=8.998E-01  e=1.523E-47  Homo sapiens
  6vlg-assembly2_B-3  TM=9.013E-01  e=7.445E-46  Mus musculus
  6vld-assembly2_G  TM=8.769E-01  e=4.312E-47  Homo sapiens
  6vle-assembly1_A  TM=8.784E-01  e=5.970E-45  Homo sapiens
  6vle-assembly1_B  TM=8.759E-01  e=1.033E-44  Homo sapiens

Secondary structure (DSSP, 8-state):
-------HHHHHHHHHHHHHHHHHHHHHHHHHHSS-GGG---SS-HHHHHHHHHHHHHHHHHHHHHHHHGGGHHHHHHHHHHHHHHHHHHHHHHHHS-S-TTTS-EEEEEE-----HHHHHHHHHHHHHHHHHHT-EEEEEE-S-SBTTB-HHHHB--S-SS------SSEEESS-SS-TTT--SEEEEETT---PSSPPTTSTTEEEHHHHHHHHHH-S-HHHHHHHHHHHHHT-B-HHHHHHHHHHHHHHT--SSEEEEEE--SGGGTTT--PPPHHHHHHHHHHHHHHHTTTSTT---EEEEEES-HHHHHHHHHH-TTSEEE----TT----TTGGGSHHHHHHHHHHHHHHTTSSEEEE-TTSHHHHHHHHHHHHHSSS-TTSEEESS-----TTPPP-EEEE-S-B---STTB--B-TT-EEEEEEE-SSSEEEEEETTTTEEEEEEGGGEEE--EEE-----TTS-SS-----HHHHHHHHHH-/-------HHHHHHHHHHHHHHHHHHHHHHHHHHSS-GGG---SS-HHHHHHHHHHHHHHHHHHHHHHHHGGGHHHHHHHHHHHHHHHHHHHHHHHHS-S-TTTS-EEEEEE-----HHHHHHHHHHHHHHHHHHT-EEEEEE-S-SBTTB-HHHHB--S-SS------SSEEESS-SS-TTT--SEEEEETT---PSSPPTTSTTEEEHHHHHHHHHH-S-HHHHHHHHHHHHHT-B-HHHHHHHHHHHHHHT--SSEEEEEE---GGGTTT--PPPHHHHHHHHHHHHHHHTTTSTT---EEEEEES-HHHHHHHHHH-TTSEEE----TT----TTGGGSHHHHHHHHHHHHHHTTSSEEEE-TTSHHHHHHHHHHHHHSSS-TTSEEESS-----TTPPP-EEEE-S-B---STTB--B-TT-EEEEEEE-SSSEEEEEETTTTEEEEEEGGGEEE--EEE-----TTS-SS-----HHHHHHHHHH-